Protein AF-A0A954PD06-F1 (afdb_monomer_lite)

Structure (mmCIF, N/CA/C/O backbone):
data_AF-A0A954PD06-F1
#
_entry.id   AF-A0A954PD06-F1
#
loop_
_atom_site.group_PDB
_atom_site.id
_atom_site.type_symbol
_atom_site.label_atom_id
_atom_site.label_alt_id
_atom_site.label_comp_id
_atom_site.label_asym_id
_atom_site.label_entity_id
_atom_site.label_seq_id
_atom_site.pdbx_PDB_ins_code
_atom_site.Cartn_x
_atom_site.Cartn_y
_atom_site.Cartn_z
_atom_site.occupancy
_atom_site.B_iso_or_equiv
_atom_site.auth_seq_id
_atom_site.auth_comp_id
_atom_site.auth_asym_id
_atom_site.auth_atom_id
_atom_site.pdbx_PDB_model_num
ATOM 1 N N . MET A 1 1 ? 77.360 14.379 12.696 1.00 34.56 1 MET A N 1
ATOM 2 C CA . MET A 1 1 ? 78.188 15.141 11.739 1.00 34.56 1 MET A CA 1
ATOM 3 C C . MET A 1 1 ? 77.650 14.857 10.348 1.00 34.56 1 MET A C 1
ATOM 5 O O . MET A 1 1 ? 77.802 13.737 9.885 1.00 34.56 1 MET A O 1
ATOM 9 N N . ASN A 1 2 ? 76.948 15.823 9.749 1.00 40.31 2 ASN A N 1
ATOM 10 C CA . ASN A 1 2 ? 76.749 15.880 8.293 1.00 40.31 2 ASN A CA 1
ATOM 11 C C . ASN A 1 2 ? 78.098 16.279 7.651 1.00 40.31 2 ASN A C 1
ATOM 13 O O . ASN A 1 2 ? 78.901 16.893 8.366 1.00 40.31 2 ASN A O 1
ATOM 17 N N . PRO A 1 3 ? 78.393 15.932 6.385 1.00 47.50 3 PRO A N 1
ATOM 18 C CA . PRO A 1 3 ? 77.703 16.522 5.220 1.00 47.50 3 PRO A CA 1
ATOM 19 C C . PRO A 1 3 ? 77.418 15.486 4.102 1.00 47.50 3 PRO A C 1
ATOM 21 O O . PRO A 1 3 ? 78.057 14.442 4.037 1.00 47.50 3 PRO A O 1
ATOM 24 N N . GLU A 1 4 ? 76.346 15.566 3.311 1.00 34.91 4 GLU A N 1
ATOM 25 C CA . GLU A 1 4 ? 76.016 16.521 2.234 1.00 34.91 4 GLU A CA 1
ATOM 26 C C . GLU A 1 4 ? 77.077 16.689 1.127 1.00 34.91 4 GLU A C 1
ATOM 28 O O . GLU A 1 4 ? 78.247 16.932 1.409 1.00 34.91 4 GLU A O 1
ATOM 33 N N . VAL A 1 5 ? 76.588 16.636 -0.126 1.00 37.53 5 VAL A N 1
ATOM 34 C CA . VAL A 1 5 ? 76.877 17.528 -1.277 1.00 37.53 5 VAL A CA 1
ATOM 35 C C . VAL A 1 5 ? 77.023 16.774 -2.622 1.00 37.53 5 VAL A C 1
ATOM 37 O O . VAL A 1 5 ? 78.031 16.124 -2.873 1.00 37.53 5 VAL A O 1
ATOM 40 N N . ASP A 1 6 ? 75.986 16.968 -3.465 1.00 33.91 6 ASP A N 1
ATOM 41 C CA . ASP A 1 6 ? 75.967 17.265 -4.922 1.00 33.91 6 ASP A CA 1
ATOM 42 C C . ASP A 1 6 ? 76.649 16.353 -5.960 1.00 33.91 6 ASP A C 1
ATOM 44 O O . ASP A 1 6 ? 77.663 15.725 -5.711 1.00 33.91 6 ASP A O 1
ATOM 48 N N . LYS A 1 7 ? 76.288 16.346 -7.252 1.00 30.25 7 LYS A N 1
ATOM 49 C CA . LYS A 1 7 ? 75.135 16.734 -8.104 1.00 30.25 7 LYS A CA 1
ATOM 50 C C . LYS A 1 7 ? 75.568 16.359 -9.536 1.00 30.25 7 LYS A C 1
ATOM 52 O O . LYS A 1 7 ? 76.728 16.534 -9.884 1.00 30.25 7 LYS A O 1
ATOM 57 N N . ASN A 1 8 ? 74.591 16.012 -10.377 1.00 27.80 8 ASN A N 1
ATOM 58 C CA . ASN A 1 8 ? 74.518 16.270 -11.828 1.00 27.80 8 ASN A CA 1
ATOM 59 C C . ASN A 1 8 ? 75.636 15.766 -12.776 1.00 27.80 8 ASN A C 1
ATOM 61 O O . ASN A 1 8 ? 76.723 16.330 -12.816 1.00 27.80 8 ASN A O 1
ATOM 65 N N . LYS A 1 9 ? 75.270 14.929 -13.764 1.00 30.11 9 LYS A N 1
ATOM 66 C CA . LYS A 1 9 ? 74.956 15.361 -15.154 1.00 30.11 9 LYS A CA 1
ATOM 67 C C . LYS A 1 9 ? 74.677 14.169 -16.100 1.00 30.11 9 LYS A C 1
ATOM 69 O O . LYS A 1 9 ? 75.454 13.231 -16.193 1.00 30.11 9 LYS A O 1
ATOM 74 N N . THR A 1 10 ? 73.544 14.293 -16.796 1.00 27.91 10 THR A N 1
ATOM 75 C CA . THR A 1 10 ? 73.167 13.899 -18.178 1.00 27.91 10 THR A CA 1
ATOM 76 C C . THR A 1 10 ? 74.336 13.582 -19.141 1.00 27.91 10 THR A C 1
ATOM 78 O O . THR A 1 10 ? 75.364 14.241 -19.057 1.00 27.91 10 THR A O 1
ATOM 81 N N . LYS A 1 11 ? 74.246 12.680 -20.141 1.00 27.94 11 LYS A N 1
ATOM 82 C CA . LYS A 1 11 ? 73.225 12.536 -21.210 1.00 27.94 11 LYS A CA 1
ATOM 83 C C . LYS A 1 11 ? 73.549 11.316 -22.128 1.00 27.94 11 LYS A C 1
ATOM 85 O O . LYS A 1 11 ? 74.673 10.836 -22.086 1.00 27.94 11 LYS A O 1
ATOM 90 N N . GLU A 1 12 ? 72.602 10.977 -23.023 1.00 27.66 12 GLU A N 1
ATOM 91 C CA . GLU A 1 12 ? 72.698 10.111 -24.239 1.00 27.66 12 GLU A CA 1
ATOM 92 C C . GLU A 1 12 ? 72.756 8.577 -24.031 1.00 27.66 12 GLU A C 1
ATOM 94 O O . GLU A 1 12 ? 73.468 8.092 -23.171 1.00 27.66 12 GLU A O 1
ATOM 99 N N . SER A 1 13 ? 72.081 7.698 -24.784 1.00 25.03 13 SER A N 1
ATOM 100 C CA . SER A 1 13 ? 71.193 7.778 -25.960 1.00 25.03 13 SER A CA 1
ATOM 101 C C . SER A 1 13 ? 70.546 6.389 -26.202 1.00 25.03 13 SER A C 1
ATOM 103 O O . SER A 1 13 ? 71.212 5.380 -25.980 1.00 25.03 13 SER A O 1
ATOM 105 N N . ARG A 1 14 ? 69.279 6.321 -26.664 1.00 26.23 14 ARG A N 1
ATOM 106 C CA . ARG A 1 14 ? 68.735 5.267 -27.568 1.00 26.23 14 ARG A CA 1
ATOM 107 C C . ARG A 1 14 ? 67.257 5.506 -27.940 1.00 26.23 14 ARG A C 1
ATOM 109 O O . ARG A 1 14 ? 66.355 5.312 -27.137 1.00 26.23 14 ARG A O 1
ATOM 116 N N . GLN A 1 15 ? 67.059 5.919 -29.188 1.00 25.33 15 GLN A N 1
ATOM 117 C CA . GLN A 1 15 ? 65.895 5.680 -30.060 1.00 25.33 15 GLN A CA 1
ATOM 118 C C . GLN A 1 15 ? 66.047 4.255 -30.667 1.00 25.33 15 GLN A C 1
ATOM 120 O O . GLN A 1 15 ? 67.180 3.782 -30.719 1.00 25.33 15 GLN A O 1
ATOM 125 N N . VAL A 1 16 ? 65.081 3.473 -31.166 1.00 26.02 16 VAL A N 1
ATOM 126 C CA . VAL A 1 16 ? 63.659 3.566 -31.565 1.00 26.02 16 VAL A CA 1
ATOM 127 C C . VAL A 1 16 ? 63.168 2.110 -31.717 1.00 26.02 16 VAL A C 1
ATOM 129 O O . VAL A 1 16 ? 63.940 1.285 -32.204 1.00 26.02 16 VAL A O 1
ATOM 132 N N . ALA A 1 17 ? 61.907 1.816 -31.381 1.00 24.25 17 ALA A N 1
ATOM 133 C CA . ALA A 1 17 ? 61.036 0.906 -32.143 1.00 24.25 17 ALA A CA 1
ATOM 134 C C . ALA A 1 17 ? 59.586 1.036 -31.634 1.00 24.25 17 ALA A C 1
ATOM 136 O O . ALA A 1 17 ? 59.322 0.798 -30.459 1.00 24.25 17 ALA A O 1
ATOM 137 N N . GLU A 1 18 ? 58.675 1.415 -32.527 1.00 24.98 18 GLU A N 1
ATOM 138 C CA . GLU A 1 18 ? 57.215 1.461 -32.351 1.00 24.98 18 GLU A CA 1
ATOM 139 C C . GLU A 1 18 ? 56.547 0.711 -33.539 1.00 24.98 18 GLU A C 1
ATOM 141 O O . GLU A 1 18 ? 57.269 0.345 -34.474 1.00 24.98 18 GLU A O 1
ATOM 146 N N . PRO A 1 19 ? 55.235 0.391 -33.489 1.00 44.50 19 PRO A N 1
ATOM 147 C CA . PRO A 1 19 ? 54.696 -0.949 -33.756 1.00 44.50 19 PRO A CA 1
ATOM 148 C C . PRO A 1 19 ? 53.719 -1.009 -34.952 1.00 44.50 19 PRO A C 1
ATOM 150 O O . PRO A 1 19 ? 53.441 0.020 -35.550 1.00 44.50 19 PRO A O 1
ATOM 153 N N . ASP A 1 20 ? 53.244 -2.223 -35.290 1.00 25.84 20 ASP A N 1
ATOM 154 C CA . ASP A 1 20 ? 52.004 -2.600 -36.028 1.00 25.84 20 ASP A CA 1
ATOM 155 C C . ASP A 1 20 ? 52.210 -4.021 -36.626 1.00 25.84 20 ASP A C 1
ATOM 157 O O . ASP A 1 20 ? 53.315 -4.332 -37.052 1.00 25.84 20 ASP A O 1
ATOM 161 N N . THR A 1 21 ? 51.286 -4.989 -36.734 1.00 25.86 21 THR A N 1
ATOM 162 C CA . THR A 1 21 ? 49.814 -5.038 -36.717 1.00 25.86 21 THR A CA 1
ATOM 163 C C . THR A 1 21 ? 49.313 -6.504 -36.606 1.00 25.86 21 THR A C 1
ATOM 165 O O . THR A 1 21 ? 49.960 -7.420 -37.105 1.00 25.86 21 THR A O 1
ATOM 168 N N . LEU A 1 22 ? 48.089 -6.648 -36.070 1.00 27.23 22 LEU A N 1
ATOM 169 C CA . LEU A 1 22 ? 46.995 -7.587 -36.419 1.00 27.23 22 LEU A CA 1
ATOM 170 C C . LEU A 1 22 ? 46.892 -9.035 -35.865 1.00 27.23 22 LEU A C 1
ATOM 172 O O . LEU A 1 22 ? 47.700 -9.917 -36.125 1.00 27.23 22 LEU A O 1
ATOM 176 N N . ASP A 1 23 ? 45.695 -9.227 -35.289 1.00 28.39 23 ASP A N 1
ATOM 177 C CA . ASP A 1 23 ? 44.789 -10.388 -35.302 1.00 28.39 23 ASP A CA 1
ATOM 178 C C . ASP A 1 23 ? 44.888 -11.427 -34.172 1.00 28.39 23 ASP A C 1
ATOM 180 O O . ASP A 1 23 ? 45.723 -12.327 -34.177 1.00 28.39 23 ASP A O 1
ATOM 184 N N . ASN A 1 24 ? 43.938 -11.347 -33.230 1.00 27.00 24 ASN A N 1
ATOM 185 C CA . ASN A 1 24 ? 43.267 -12.551 -32.749 1.00 27.00 24 ASN A CA 1
ATOM 186 C C . ASN A 1 24 ? 41.919 -12.231 -32.090 1.00 27.00 24 ASN A C 1
ATOM 188 O O . ASN A 1 24 ? 41.839 -11.587 -31.043 1.00 27.00 24 ASN A O 1
ATOM 192 N N . ARG A 1 25 ? 40.850 -12.744 -32.704 1.00 34.50 25 ARG A N 1
ATOM 193 C CA . ARG A 1 25 ? 39.553 -12.963 -32.062 1.00 34.50 25 ARG A CA 1
ATOM 194 C C . ARG A 1 25 ? 39.717 -14.050 -31.001 1.00 34.50 25 ARG A C 1
ATOM 196 O O . ARG A 1 25 ? 39.950 -15.204 -31.347 1.00 34.50 25 ARG A O 1
ATOM 203 N N . GLN A 1 26 ? 39.533 -13.703 -29.733 1.00 28.09 26 GLN A N 1
ATOM 204 C CA . GLN A 1 26 ? 39.215 -14.673 -28.691 1.00 28.09 26 GLN A CA 1
ATOM 205 C C . GLN A 1 26 ? 38.016 -14.178 -27.889 1.00 28.09 26 GLN A C 1
ATOM 207 O O . GLN A 1 26 ? 38.024 -13.089 -27.321 1.00 28.09 26 GLN A O 1
ATOM 212 N N . GLU A 1 27 ? 36.976 -15.008 -27.909 1.00 36.91 27 GLU A N 1
ATOM 213 C CA . GLU A 1 27 ? 35.839 -14.991 -27.001 1.00 36.91 27 GLU A CA 1
ATOM 214 C C . GLU A 1 27 ? 36.354 -15.020 -25.558 1.00 36.91 27 GLU A C 1
ATOM 216 O O . GLU A 1 27 ? 36.882 -16.029 -25.093 1.00 36.91 27 GLU A O 1
ATOM 221 N N . SER A 1 28 ? 36.212 -13.908 -24.842 1.00 26.81 28 SER A N 1
ATOM 222 C CA . SER A 1 28 ? 36.427 -13.857 -23.400 1.00 26.81 28 SER A CA 1
ATOM 223 C C . SER A 1 28 ? 35.083 -14.010 -22.694 1.00 26.81 28 SER A C 1
ATOM 225 O O . SER A 1 28 ? 34.321 -13.057 -22.529 1.00 26.81 28 SER A O 1
ATOM 227 N N . THR A 1 29 ? 34.793 -15.244 -22.292 1.00 33.81 29 THR A N 1
ATOM 228 C CA . THR A 1 29 ? 33.849 -15.573 -21.225 1.00 33.81 29 THR A CA 1
ATOM 229 C C . THR A 1 29 ? 34.361 -14.988 -19.907 1.00 33.81 29 THR A C 1
ATOM 231 O O . THR A 1 29 ? 35.322 -15.512 -19.343 1.00 33.81 29 THR A O 1
ATOM 234 N N . GLU A 1 30 ? 33.721 -13.935 -19.402 1.00 28.50 30 GLU A N 1
ATOM 235 C CA . GLU A 1 30 ? 33.883 -13.495 -18.012 1.00 28.50 30 GLU A CA 1
ATOM 236 C C . GLU A 1 30 ? 32.649 -13.887 -17.176 1.00 28.50 30 GLU A C 1
ATOM 238 O O . GLU A 1 30 ? 31.515 -13.724 -17.641 1.00 28.50 30 GLU A O 1
ATOM 243 N N . PRO A 1 31 ? 32.827 -14.417 -15.950 1.00 30.23 31 PRO A N 1
ATOM 244 C CA . PRO A 1 31 ? 31.726 -14.725 -15.049 1.00 30.23 31 PRO A CA 1
ATOM 245 C C . PRO A 1 31 ? 31.202 -13.429 -14.416 1.00 30.23 31 PRO A C 1
ATOM 247 O O . PRO A 1 31 ? 31.905 -12.739 -13.680 1.00 30.23 31 PRO A O 1
ATOM 250 N N . ASN A 1 32 ? 29.948 -13.104 -14.721 1.00 30.30 32 ASN A N 1
ATOM 251 C CA . ASN A 1 32 ? 29.274 -11.881 -14.297 1.00 30.30 32 ASN A CA 1
ATOM 252 C C . ASN A 1 32 ? 28.996 -11.890 -12.778 1.00 30.30 32 ASN A C 1
ATOM 254 O O . ASN A 1 32 ? 28.356 -12.808 -12.259 1.00 30.30 32 ASN A O 1
ATOM 258 N N . SER A 1 33 ? 29.473 -10.869 -12.067 1.00 29.25 33 SER A N 1
ATOM 259 C CA . SER A 1 33 ? 29.416 -10.729 -10.611 1.00 29.25 33 SER A CA 1
ATOM 260 C C . SER A 1 33 ? 28.344 -9.720 -10.158 1.00 29.25 33 SER A C 1
ATOM 262 O O . SER A 1 33 ? 28.276 -8.605 -10.658 1.00 29.25 33 SER A O 1
ATOM 264 N N . GLY A 1 34 ? 27.537 -10.121 -9.161 1.00 30.44 34 GLY A N 1
ATOM 265 C CA . GLY A 1 34 ? 26.908 -9.248 -8.153 1.00 30.44 34 GLY A CA 1
ATOM 266 C C . GLY A 1 34 ? 25.605 -8.516 -8.519 1.00 30.44 34 GLY A C 1
ATOM 267 O O . GLY A 1 34 ? 25.637 -7.489 -9.179 1.00 30.44 34 GLY A O 1
ATOM 268 N N . ASN A 1 35 ? 24.474 -8.979 -7.960 1.00 33.16 35 ASN A N 1
ATOM 269 C CA . ASN A 1 35 ? 23.100 -8.444 -8.074 1.00 33.16 35 ASN A CA 1
ATOM 270 C C . ASN A 1 35 ? 22.470 -8.511 -9.476 1.00 33.16 35 ASN A C 1
ATOM 272 O O . ASN A 1 35 ? 22.444 -7.537 -10.227 1.00 33.16 35 ASN A O 1
ATOM 276 N N . GLN A 1 36 ? 21.877 -9.663 -9.807 1.00 49.97 36 GLN A N 1
ATOM 277 C CA . GLN A 1 36 ? 21.123 -9.833 -11.049 1.00 49.97 36 GLN A CA 1
ATOM 278 C C . GLN A 1 36 ? 19.874 -8.939 -11.058 1.00 49.97 36 GLN A C 1
ATOM 280 O O . GLN A 1 36 ? 18.845 -9.238 -10.453 1.00 49.97 36 GLN A O 1
ATOM 285 N N . GLN A 1 37 ? 19.975 -7.820 -11.774 1.00 55.59 37 GLN A N 1
ATOM 286 C CA . GLN A 1 37 ? 18.816 -7.069 -12.234 1.00 55.59 37 GLN A CA 1
ATOM 287 C C . GLN A 1 37 ? 17.948 -7.960 -13.143 1.00 55.59 37 GLN A C 1
ATOM 289 O O . GLN A 1 37 ? 18.484 -8.859 -13.798 1.00 55.59 37 GLN A O 1
ATOM 294 N N . PRO A 1 38 ? 16.621 -7.729 -13.210 1.00 66.50 38 PRO A N 1
ATOM 295 C CA . PRO A 1 38 ? 15.764 -8.437 -14.155 1.00 66.50 38 PRO A CA 1
ATOM 296 C C . PRO A 1 38 ? 16.336 -8.343 -15.575 1.00 66.50 38 PRO A C 1
ATOM 298 O O . PRO A 1 38 ? 16.935 -7.325 -15.936 1.00 66.50 38 PRO A O 1
ATOM 301 N N . TYR A 1 39 ? 16.161 -9.403 -16.375 1.00 76.38 39 TYR A N 1
ATOM 302 C CA . TYR A 1 39 ? 16.695 -9.458 -17.737 1.00 76.38 39 TYR A CA 1
ATOM 303 C C . TYR A 1 39 ? 16.321 -8.190 -18.509 1.00 76.38 39 TYR A C 1
ATOM 305 O O . TYR A 1 39 ? 15.182 -7.720 -18.451 1.00 76.38 39 TYR A O 1
ATOM 313 N N . ARG A 1 40 ? 17.270 -7.640 -19.269 1.00 80.50 40 ARG A N 1
ATOM 314 C CA . ARG A 1 40 ? 16.988 -6.513 -20.159 1.00 80.50 40 ARG A CA 1
ATOM 315 C C . ARG A 1 40 ? 16.097 -7.002 -21.299 1.00 80.50 40 ARG A C 1
ATOM 317 O O . ARG A 1 40 ? 16.542 -7.790 -22.123 1.00 80.50 40 ARG A O 1
ATOM 324 N N . LEU A 1 41 ? 14.853 -6.532 -21.328 1.00 87.31 41 LEU A N 1
ATOM 325 C CA . LEU A 1 41 ? 13.844 -6.987 -22.285 1.00 87.31 41 LEU A CA 1
ATOM 326 C C . LEU A 1 41 ? 13.890 -6.193 -23.611 1.00 87.31 41 LEU A C 1
ATOM 328 O O . LEU A 1 41 ? 14.166 -4.989 -23.576 1.00 87.31 41 LEU A O 1
ATOM 332 N N . PRO A 1 42 ? 13.568 -6.823 -24.760 1.00 86.38 42 PRO A N 1
ATOM 333 C CA . PRO A 1 42 ? 13.269 -8.249 -24.902 1.00 86.38 42 PRO A CA 1
ATOM 334 C C . PRO A 1 42 ? 14.516 -9.129 -24.699 1.00 86.38 42 PRO A C 1
ATOM 336 O O . PRO A 1 42 ? 15.621 -8.719 -25.044 1.00 86.38 42 PRO A O 1
ATOM 339 N N . PHE A 1 43 ? 14.331 -10.324 -24.133 1.00 90.06 43 PHE A N 1
ATOM 340 C CA . PHE A 1 43 ? 15.409 -11.273 -23.829 1.00 90.06 43 PHE A CA 1
ATOM 341 C C . PHE A 1 43 ? 15.048 -12.680 -24.314 1.00 90.06 43 PHE A C 1
ATOM 343 O O . PHE A 1 43 ? 13.938 -13.146 -24.070 1.00 90.06 43 PHE A O 1
ATOM 350 N N . GLU A 1 44 ? 15.978 -13.362 -24.981 1.00 91.12 44 GLU A N 1
ATOM 351 C CA . GLU A 1 44 ? 15.785 -14.737 -25.457 1.00 91.12 44 GLU A CA 1
ATOM 352 C C . GLU A 1 44 ? 16.311 -15.729 -24.406 1.00 91.12 44 GLU A C 1
ATOM 354 O O . GLU A 1 44 ? 17.514 -15.965 -24.286 1.00 91.12 44 GLU A O 1
ATOM 359 N N . LEU A 1 45 ? 15.395 -16.315 -23.634 1.00 89.50 45 LEU A N 1
ATOM 360 C CA . LEU A 1 45 ? 15.669 -17.383 -22.675 1.00 89.50 45 LEU A CA 1
ATOM 361 C C . LEU A 1 45 ? 15.474 -18.734 -23.376 1.00 89.50 45 LEU A C 1
ATOM 363 O O . LEU A 1 45 ? 14.406 -19.353 -23.322 1.00 89.50 45 LEU A O 1
ATOM 367 N N . GLY A 1 46 ? 16.494 -19.172 -24.113 1.00 88.12 46 GLY A N 1
ATOM 368 C CA . GLY A 1 46 ? 16.405 -20.370 -24.948 1.00 88.12 46 GLY A CA 1
ATOM 369 C C . GLY A 1 46 ? 15.340 -20.222 -26.042 1.00 88.12 46 GLY A C 1
ATOM 370 O O . GLY A 1 46 ? 15.530 -19.465 -26.986 1.00 88.12 46 GLY A O 1
ATOM 371 N N . ARG A 1 47 ? 14.225 -20.964 -25.940 1.00 90.81 47 ARG A N 1
ATOM 372 C CA . ARG A 1 47 ? 13.090 -20.871 -26.889 1.00 90.81 47 ARG A CA 1
ATOM 373 C C . ARG A 1 47 ? 12.062 -19.797 -26.528 1.00 90.81 47 ARG A C 1
ATOM 375 O O . ARG A 1 47 ? 11.097 -19.614 -27.273 1.00 90.81 47 ARG A O 1
ATOM 382 N N . TYR A 1 48 ? 12.213 -19.159 -25.375 1.00 95.94 48 TYR A N 1
ATOM 383 C CA . TYR A 1 48 ? 11.226 -18.237 -24.846 1.00 95.94 48 TYR A CA 1
ATOM 384 C C . TYR A 1 48 ? 11.690 -16.799 -25.013 1.00 95.94 48 TYR A C 1
ATOM 386 O O . TYR A 1 48 ? 12.698 -16.396 -24.435 1.00 95.94 48 TYR A O 1
ATOM 394 N N . ARG A 1 49 ? 10.908 -16.006 -25.742 1.00 95.12 49 ARG A N 1
ATOM 395 C CA . ARG A 1 49 ? 11.165 -14.577 -25.896 1.00 95.12 49 ARG A CA 1
ATOM 396 C C . ARG A 1 49 ? 10.447 -13.811 -24.797 1.00 95.12 49 ARG A C 1
ATOM 398 O O . ARG A 1 49 ? 9.238 -13.606 -24.879 1.00 95.12 49 ARG A O 1
ATOM 405 N N . LEU A 1 50 ? 11.175 -13.380 -23.776 1.00 94.94 50 LEU A N 1
ATOM 406 C CA . LEU A 1 50 ? 10.658 -12.544 -22.693 1.00 94.94 50 LEU A CA 1
ATOM 407 C C . LEU A 1 50 ? 10.478 -11.117 -23.212 1.00 94.94 50 LEU A C 1
ATOM 409 O O . LEU A 1 50 ? 11.411 -10.543 -23.769 1.00 94.94 50 LEU A O 1
ATOM 413 N N . THR A 1 51 ? 9.306 -10.516 -23.005 1.00 91.62 51 THR A N 1
ATOM 414 C CA . THR A 1 51 ? 9.004 -9.168 -23.531 1.00 91.62 51 THR A CA 1
ATOM 415 C C . THR A 1 51 ? 8.470 -8.194 -22.487 1.00 91.62 51 THR A C 1
ATOM 417 O O . THR A 1 51 ? 8.598 -6.985 -22.673 1.00 91.62 51 THR A O 1
ATOM 420 N N . LYS A 1 52 ? 7.928 -8.677 -21.361 1.00 91.31 52 LYS A N 1
ATOM 421 C CA . LYS A 1 52 ? 7.443 -7.818 -20.270 1.00 91.31 52 LYS A CA 1
ATOM 422 C C . LYS A 1 52 ? 7.651 -8.470 -18.903 1.00 91.31 52 LYS A C 1
ATOM 424 O O . LYS A 1 52 ? 7.452 -9.667 -18.763 1.00 91.31 52 LYS A O 1
ATOM 429 N N . VAL A 1 53 ? 7.999 -7.691 -17.879 1.00 90.25 53 VAL A N 1
ATOM 430 C CA . VAL A 1 53 ? 7.933 -8.153 -16.479 1.00 90.25 53 VAL A CA 1
ATOM 431 C C . VAL A 1 53 ? 6.474 -8.089 -16.017 1.00 90.25 53 VAL A C 1
ATOM 433 O O . VAL A 1 53 ? 5.842 -7.037 -16.117 1.00 90.25 53 VAL A O 1
ATOM 436 N N . LEU A 1 54 ? 5.932 -9.210 -15.543 1.00 84.94 54 LEU A N 1
ATOM 437 C CA . LEU A 1 54 ? 4.584 -9.313 -14.972 1.00 84.94 54 LEU A CA 1
ATOM 438 C C . LEU A 1 54 ? 4.575 -9.028 -13.466 1.00 84.94 54 LEU A C 1
ATOM 440 O O . LEU A 1 54 ? 3.614 -8.452 -12.966 1.00 84.94 54 LEU A O 1
ATOM 444 N N . GLY A 1 55 ? 5.646 -9.387 -12.758 1.00 79.38 55 GLY A N 1
ATOM 445 C CA . GLY A 1 55 ? 5.805 -9.119 -11.331 1.00 79.38 55 GLY A CA 1
ATOM 446 C C . GLY A 1 55 ? 7.227 -9.401 -10.854 1.00 79.38 55 GLY A C 1
ATOM 447 O O . GLY A 1 55 ? 7.933 -10.213 -11.447 1.00 79.38 55 GLY A O 1
ATOM 448 N N . GLN A 1 56 ? 7.653 -8.722 -9.792 1.00 76.19 56 GLN A N 1
ATOM 449 C CA . GLN A 1 56 ? 8.968 -8.894 -9.176 1.00 76.19 56 GLN A CA 1
ATOM 450 C C . GLN A 1 56 ? 8.827 -8.805 -7.653 1.00 76.19 56 GLN A C 1
ATOM 452 O O . GLN A 1 56 ? 8.173 -7.892 -7.152 1.00 76.19 56 GLN A O 1
ATOM 457 N N . GLY A 1 57 ? 9.427 -9.742 -6.918 1.00 66.12 57 GLY A N 1
ATOM 458 C CA . GLY A 1 57 ? 9.392 -9.767 -5.454 1.00 66.12 57 GLY A CA 1
ATOM 459 C C . GLY A 1 57 ? 10.403 -10.744 -4.854 1.00 66.12 57 GLY A C 1
ATOM 460 O O . GLY A 1 57 ? 11.239 -11.294 -5.566 1.00 66.12 57 GLY A O 1
ATOM 461 N N . GLY A 1 58 ? 10.308 -10.991 -3.542 1.00 59.91 58 GLY A N 1
ATOM 462 C CA . GLY A 1 58 ? 11.267 -11.831 -2.803 1.00 59.91 58 GLY A CA 1
ATOM 463 C C . GLY A 1 58 ? 11.350 -13.297 -3.257 1.00 59.91 58 GLY A C 1
ATOM 464 O O . GLY A 1 58 ? 12.324 -13.973 -2.961 1.00 59.91 58 GLY A O 1
ATOM 465 N N . MET A 1 59 ? 10.360 -13.787 -4.011 1.00 65.94 59 MET A N 1
ATOM 466 C CA . MET A 1 59 ? 10.343 -15.146 -4.577 1.00 65.94 59 MET A CA 1
ATOM 467 C C . MET A 1 59 ? 10.865 -15.216 -6.021 1.00 65.94 59 MET A C 1
ATOM 469 O O . MET A 1 59 ? 10.870 -16.293 -6.615 1.00 65.94 59 MET A O 1
ATOM 473 N N . GLY A 1 60 ? 11.283 -14.087 -6.605 1.00 76.69 60 GLY A N 1
ATOM 474 C CA . GLY A 1 60 ? 11.771 -14.023 -7.979 1.00 76.69 60 GLY A CA 1
ATOM 475 C C . GLY A 1 60 ? 11.054 -13.013 -8.869 1.00 76.69 60 GLY A C 1
ATOM 476 O O . GLY A 1 60 ? 10.279 -12.165 -8.420 1.00 76.69 60 GLY A O 1
ATOM 477 N N . THR A 1 61 ? 11.337 -13.116 -10.165 1.00 85.69 61 THR A N 1
ATOM 478 C CA . THR A 1 61 ? 10.732 -12.298 -11.221 1.00 85.69 61 THR A CA 1
ATOM 479 C C . THR A 1 61 ? 9.892 -13.178 -12.136 1.00 85.69 61 THR A C 1
ATOM 481 O O . THR A 1 61 ? 10.340 -14.243 -12.555 1.00 85.69 61 THR A O 1
ATOM 484 N N . VAL A 1 62 ? 8.684 -12.722 -12.461 1.00 89.88 62 VAL A N 1
ATOM 485 C CA . VAL A 1 62 ? 7.785 -13.358 -13.425 1.00 89.88 62 VAL A CA 1
ATOM 486 C C . VAL A 1 62 ? 7.753 -12.514 -14.691 1.00 89.88 62 VAL A C 1
ATOM 488 O O . VAL A 1 62 ? 7.475 -11.315 -14.641 1.00 89.88 62 VAL A O 1
ATOM 491 N N . TYR A 1 63 ? 8.003 -13.138 -15.834 1.00 93.75 63 TYR A N 1
ATOM 492 C CA . TYR A 1 63 ? 8.015 -12.506 -17.146 1.00 93.75 63 TYR A CA 1
ATOM 493 C C . TYR A 1 63 ? 6.863 -13.020 -18.001 1.00 93.75 63 TYR A C 1
ATOM 495 O O . TYR A 1 63 ? 6.550 -14.204 -17.985 1.00 93.75 63 TYR A O 1
ATOM 503 N N . TYR A 1 64 ? 6.267 -12.140 -18.791 1.00 95.44 64 TYR A N 1
ATOM 504 C CA . TYR A 1 64 ? 5.495 -12.513 -19.964 1.00 95.44 64 TYR A CA 1
ATOM 505 C C . TYR A 1 64 ? 6.477 -12.871 -21.074 1.00 95.44 64 TYR A C 1
ATOM 507 O O . TYR A 1 64 ? 7.399 -12.096 -21.371 1.00 95.44 64 TYR A O 1
ATOM 515 N N . ALA A 1 65 ? 6.257 -14.021 -21.696 1.00 96.12 65 ALA A N 1
ATOM 516 C CA . ALA A 1 65 ? 7.067 -14.498 -22.795 1.00 96.12 65 ALA A CA 1
ATOM 517 C C . ALA A 1 65 ? 6.223 -15.156 -23.889 1.00 96.12 65 ALA A C 1
ATOM 519 O O . ALA A 1 65 ? 5.098 -15.606 -23.669 1.00 96.12 65 ALA A O 1
ATOM 520 N N . GLU A 1 66 ? 6.799 -15.227 -25.080 1.00 96.44 66 GLU A N 1
ATOM 521 C CA . GLU A 1 66 ? 6.292 -16.019 -26.193 1.00 96.44 66 GLU A CA 1
ATOM 522 C C . GLU A 1 66 ? 7.118 -17.307 -26.305 1.00 96.44 66 GLU A C 1
ATOM 524 O O . GLU A 1 66 ? 8.347 -17.258 -26.396 1.00 96.44 66 GLU A O 1
ATOM 529 N N . ASP A 1 67 ? 6.460 -18.467 -26.307 1.00 96.19 67 ASP A N 1
ATOM 530 C CA . ASP A 1 67 ? 7.089 -19.719 -26.734 1.00 96.19 67 ASP A CA 1
ATOM 531 C C . ASP A 1 67 ? 7.230 -19.690 -28.258 1.00 96.19 67 ASP A C 1
ATOM 533 O O . ASP A 1 67 ? 6.270 -19.951 -28.983 1.00 96.19 67 ASP A O 1
ATOM 537 N N . THR A 1 68 ? 8.429 -19.368 -28.746 1.00 93.12 68 THR A N 1
ATOM 538 C CA . THR A 1 68 ? 8.691 -19.142 -30.179 1.00 93.12 68 THR A CA 1
ATOM 539 C C . THR A 1 68 ? 8.521 -20.395 -31.041 1.00 93.12 68 THR A C 1
ATOM 541 O O . THR A 1 68 ? 8.412 -20.287 -32.261 1.00 93.12 68 THR A O 1
ATOM 544 N N . ARG A 1 69 ? 8.478 -21.594 -30.437 1.00 92.31 69 ARG A N 1
ATOM 545 C CA . ARG A 1 69 ? 8.251 -22.851 -31.167 1.00 92.31 69 ARG A CA 1
ATOM 546 C C . ARG A 1 69 ? 6.773 -23.180 -31.313 1.00 92.31 69 ARG A C 1
ATOM 548 O O . ARG A 1 69 ? 6.376 -23.717 -32.342 1.00 92.31 69 ARG A O 1
ATOM 555 N N . LEU A 1 70 ? 5.981 -22.912 -30.276 1.00 92.44 70 LEU A N 1
ATOM 556 C CA . LEU A 1 70 ? 4.547 -23.224 -30.250 1.00 92.44 70 LEU A CA 1
ATOM 557 C C . LEU A 1 70 ? 3.655 -22.019 -30.584 1.00 92.44 70 LEU A C 1
ATOM 559 O O . LEU A 1 70 ? 2.458 -22.203 -30.783 1.00 92.44 70 LEU A O 1
ATOM 563 N N . GLY A 1 71 ? 4.209 -20.805 -30.630 1.00 90.50 71 GLY A N 1
ATOM 564 C CA . GLY A 1 71 ? 3.478 -19.571 -30.927 1.00 90.50 71 GLY A CA 1
ATOM 565 C C . GLY A 1 71 ? 2.437 -19.205 -29.865 1.00 90.50 71 GLY A C 1
ATOM 566 O O . GLY A 1 71 ? 1.376 -18.682 -30.199 1.00 90.50 71 GLY A O 1
ATOM 567 N N . ARG A 1 72 ? 2.692 -19.523 -28.586 1.00 93.69 72 ARG A N 1
ATOM 568 C CA . ARG A 1 72 ? 1.755 -19.271 -27.474 1.00 93.69 72 ARG A CA 1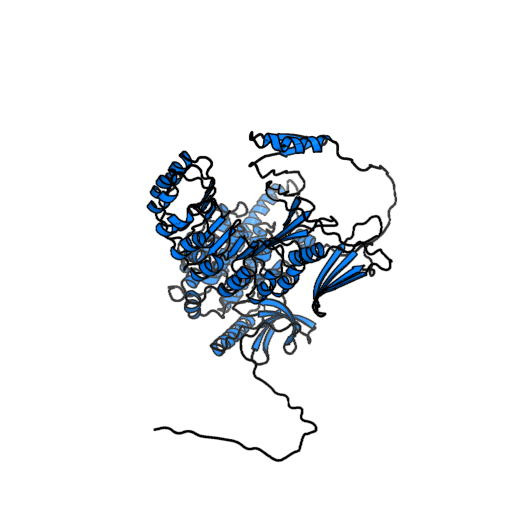
ATOM 569 C C . ARG A 1 72 ? 2.352 -18.358 -26.407 1.00 93.69 72 ARG A C 1
ATOM 571 O O . ARG A 1 72 ? 3.546 -18.428 -26.121 1.00 93.69 72 ARG A O 1
ATOM 578 N N . ALA A 1 73 ? 1.496 -17.558 -25.776 1.00 94.62 73 ALA A N 1
ATOM 579 C CA . ALA A 1 73 ? 1.862 -16.741 -24.624 1.00 94.62 73 ALA A CA 1
ATOM 580 C C . ALA A 1 73 ? 2.030 -17.604 -23.363 1.00 94.62 73 ALA A C 1
ATOM 582 O O . ALA A 1 73 ? 1.192 -18.459 -23.056 1.00 94.62 73 ALA A O 1
ATOM 583 N N . VAL A 1 74 ? 3.102 -17.353 -22.618 1.00 96.38 74 VAL A N 1
ATOM 584 C CA . VAL A 1 74 ? 3.438 -18.034 -21.365 1.00 96.38 74 VAL A CA 1
ATOM 585 C C . VAL A 1 74 ? 3.913 -17.026 -20.321 1.00 96.38 74 VAL A C 1
ATOM 587 O O . VAL A 1 74 ? 4.357 -15.925 -20.651 1.00 96.38 74 VAL A O 1
ATOM 590 N N . ALA A 1 75 ? 3.817 -17.402 -19.051 1.00 95.44 75 ALA A N 1
ATOM 591 C CA . ALA A 1 75 ? 4.482 -16.709 -17.961 1.00 95.44 75 ALA A CA 1
ATOM 592 C C . ALA A 1 75 ? 5.677 -17.547 -17.484 1.00 95.44 75 ALA A C 1
ATOM 594 O O . ALA A 1 75 ? 5.569 -18.766 -17.363 1.00 95.44 75 ALA A O 1
ATOM 595 N N . ILE A 1 76 ? 6.818 -16.906 -17.238 1.00 93.56 76 ILE A N 1
ATOM 596 C CA . ILE A 1 76 ? 8.064 -17.565 -16.829 1.00 93.56 76 ILE A CA 1
ATOM 597 C C . ILE A 1 76 ? 8.513 -16.991 -15.500 1.00 93.56 76 ILE A C 1
ATOM 599 O O . ILE A 1 76 ? 8.768 -15.791 -15.415 1.00 93.56 76 ILE A O 1
ATOM 603 N N . LYS A 1 77 ? 8.619 -17.837 -14.476 1.00 91.12 77 LYS A N 1
ATOM 604 C CA . LYS A 1 77 ? 9.130 -17.455 -13.158 1.00 91.12 77 LYS A CA 1
ATOM 605 C C . LYS A 1 77 ? 10.599 -17.846 -13.053 1.00 91.12 77 LYS A C 1
ATOM 607 O O . LYS A 1 77 ? 10.949 -18.991 -13.328 1.00 91.12 77 LYS A O 1
ATOM 612 N N . CYS A 1 78 ? 11.427 -16.906 -12.618 1.00 88.44 78 CYS A N 1
ATOM 613 C CA . CYS A 1 78 ? 12.842 -17.103 -12.309 1.00 88.44 78 CYS A CA 1
ATOM 614 C C . CYS A 1 78 ? 13.069 -16.700 -10.838 1.00 88.44 78 CYS A C 1
ATOM 616 O O . CYS A 1 78 ? 12.739 -15.558 -10.498 1.00 88.44 78 CYS A O 1
ATOM 618 N N . PRO A 1 79 ? 13.604 -17.566 -9.958 1.00 82.94 79 PRO A N 1
ATOM 619 C CA . PRO A 1 79 ? 13.872 -17.218 -8.566 1.00 82.94 79 PRO A CA 1
ATOM 620 C C . PRO A 1 79 ? 15.022 -16.211 -8.463 1.00 82.94 79 PRO A C 1
ATOM 622 O O . PRO A 1 79 ? 15.905 -16.176 -9.320 1.00 82.94 79 PRO A O 1
ATOM 625 N N . MET A 1 80 ? 15.042 -15.417 -7.390 1.00 70.88 80 MET A N 1
ATOM 626 C CA . MET A 1 80 ? 16.247 -14.668 -7.025 1.00 70.88 80 MET A CA 1
ATOM 627 C C . MET A 1 80 ? 17.266 -15.637 -6.424 1.00 70.88 80 MET A C 1
ATOM 629 O O . MET A 1 80 ? 16.982 -16.273 -5.411 1.00 70.88 80 MET A O 1
ATOM 633 N N . ILE A 1 81 ? 18.443 -15.752 -7.038 1.00 65.56 81 ILE A N 1
ATOM 634 C CA . ILE A 1 81 ? 19.547 -16.549 -6.499 1.00 65.56 81 ILE A CA 1
ATOM 635 C C . ILE A 1 81 ? 20.484 -15.611 -5.739 1.00 65.56 81 ILE A C 1
ATOM 637 O O . ILE A 1 81 ? 21.171 -14.784 -6.339 1.00 65.56 81 ILE A O 1
ATOM 641 N N . ASP A 1 82 ? 20.523 -15.742 -4.417 1.00 56.44 82 ASP A N 1
ATOM 642 C CA . ASP A 1 82 ? 21.563 -15.126 -3.594 1.00 56.44 82 ASP A CA 1
ATOM 643 C C . ASP A 1 82 ? 22.819 -16.015 -3.614 1.00 56.44 82 ASP A C 1
ATOM 645 O O . ASP A 1 82 ? 22.755 -17.220 -3.362 1.00 56.44 82 ASP A O 1
ATOM 649 N N . GLN A 1 83 ? 23.975 -15.427 -3.936 1.00 51.59 83 GLN A N 1
ATOM 650 C CA . GLN A 1 83 ? 25.244 -16.144 -4.106 1.00 51.59 83 GLN A CA 1
ATOM 651 C C . GLN A 1 83 ? 25.733 -16.805 -2.806 1.00 51.59 83 GLN A C 1
ATOM 653 O O . GLN A 1 83 ? 26.450 -17.804 -2.873 1.00 51.59 83 GLN A O 1
ATOM 658 N N . ASN A 1 84 ? 25.297 -16.320 -1.637 1.00 48.16 84 ASN A N 1
ATOM 659 C CA . ASN A 1 84 ? 25.631 -16.919 -0.342 1.00 48.16 84 ASN A CA 1
ATOM 660 C C . ASN A 1 84 ? 24.717 -18.103 0.041 1.00 48.16 84 ASN A C 1
ATOM 662 O O . ASN A 1 84 ? 25.091 -18.911 0.889 1.00 48.16 84 ASN A O 1
ATOM 666 N N . THR A 1 85 ? 23.547 -18.249 -0.599 1.00 51.94 85 THR A N 1
ATOM 667 C CA . THR A 1 85 ? 22.509 -19.254 -0.273 1.00 51.94 85 THR A CA 1
ATOM 668 C C . THR A 1 85 ? 22.012 -20.047 -1.497 1.00 51.94 85 THR A C 1
ATOM 670 O O . THR A 1 85 ? 20.990 -20.731 -1.440 1.00 51.94 85 THR A O 1
ATOM 673 N N . ALA A 1 86 ? 22.756 -20.007 -2.610 1.00 53.22 86 ALA A N 1
ATOM 674 C CA . ALA A 1 86 ? 22.304 -20.437 -3.938 1.00 53.22 86 ALA A CA 1
ATOM 675 C C . ALA A 1 86 ? 21.801 -21.894 -4.026 1.00 53.22 86 ALA A C 1
ATOM 677 O O . ALA A 1 86 ? 20.775 -22.159 -4.652 1.00 53.22 86 ALA A O 1
ATOM 678 N N . LYS A 1 87 ? 22.480 -22.849 -3.371 1.00 51.00 87 LYS A N 1
ATOM 679 C CA . LYS A 1 87 ? 22.150 -24.288 -3.470 1.00 51.00 87 LYS A CA 1
ATOM 680 C C . LYS A 1 87 ? 20.811 -24.669 -2.800 1.00 51.00 87 LYS A C 1
ATOM 682 O O . LYS A 1 87 ? 20.044 -25.415 -3.407 1.00 51.00 87 LYS A O 1
ATOM 687 N N . PRO A 1 88 ? 20.492 -24.191 -1.580 1.00 54.50 88 PRO A N 1
ATOM 688 C CA . PRO A 1 88 ? 19.163 -24.363 -0.983 1.00 54.50 88 PRO A CA 1
ATOM 689 C C . PRO A 1 88 ? 18.004 -23.788 -1.814 1.00 54.50 88 PRO A C 1
ATOM 691 O O . PRO A 1 88 ? 16.934 -24.396 -1.863 1.00 54.50 88 PRO A O 1
ATOM 694 N N . THR A 1 89 ? 18.203 -22.641 -2.469 1.00 64.62 89 THR A N 1
ATOM 695 C CA . THR A 1 89 ? 17.142 -21.912 -3.189 1.00 64.62 89 THR A CA 1
ATOM 696 C C . THR A 1 89 ? 16.738 -22.596 -4.498 1.00 64.62 89 THR A C 1
ATOM 698 O O . THR A 1 89 ? 15.547 -22.727 -4.776 1.00 64.62 89 THR A O 1
ATOM 701 N N . GLU A 1 90 ? 17.700 -23.118 -5.261 1.00 70.06 90 GLU A N 1
ATOM 702 C CA . GLU A 1 90 ? 17.441 -23.869 -6.499 1.00 70.06 90 GLU A CA 1
ATOM 703 C C . GLU A 1 90 ? 16.665 -25.171 -6.235 1.00 70.06 90 GLU A C 1
ATOM 705 O O . GLU A 1 90 ? 15.630 -25.425 -6.853 1.00 70.06 90 GLU A O 1
ATOM 710 N N . ALA A 1 91 ? 17.099 -25.965 -5.250 1.00 72.88 91 ALA A N 1
ATOM 711 C CA . ALA A 1 91 ? 16.439 -27.225 -4.906 1.00 72.88 91 ALA A CA 1
ATOM 712 C C . ALA A 1 91 ? 14.999 -27.022 -4.395 1.00 72.88 91 ALA A C 1
ATOM 714 O O . ALA A 1 91 ? 14.130 -27.866 -4.626 1.00 72.88 91 ALA A O 1
ATOM 715 N N . ARG A 1 92 ? 14.725 -25.910 -3.697 1.00 73.31 92 ARG A N 1
ATOM 716 C CA . ARG A 1 92 ? 13.365 -25.524 -3.278 1.00 73.31 92 ARG A CA 1
ATOM 717 C C . ARG A 1 92 ? 12.497 -25.147 -4.475 1.00 73.31 92 ARG A C 1
ATOM 719 O O . ARG A 1 92 ? 11.369 -25.624 -4.576 1.00 73.31 92 ARG A O 1
ATOM 726 N N . PHE A 1 93 ? 13.041 -24.349 -5.390 1.00 81.00 93 PHE A N 1
ATOM 727 C CA . PHE A 1 93 ? 12.340 -23.906 -6.591 1.00 81.00 93 PHE A CA 1
ATOM 728 C C . PHE A 1 93 ? 11.967 -25.078 -7.515 1.00 81.00 93 PHE A C 1
ATOM 730 O O . PHE A 1 93 ? 10.838 -25.161 -7.997 1.00 81.00 93 PHE A O 1
ATOM 737 N N . GLU A 1 94 ? 12.869 -26.048 -7.688 1.00 83.31 94 GLU A N 1
ATOM 738 C CA . GLU A 1 94 ? 12.582 -27.273 -8.440 1.00 83.31 94 GLU A CA 1
ATOM 739 C C . GLU A 1 94 ? 11.497 -28.131 -7.766 1.00 83.31 94 GLU A C 1
ATOM 741 O O . GLU A 1 94 ? 10.599 -28.652 -8.434 1.00 83.31 94 GLU A O 1
ATOM 746 N N . ARG A 1 95 ? 11.550 -28.279 -6.435 1.00 80.56 95 ARG A N 1
ATOM 747 C CA . ARG A 1 95 ? 10.528 -29.019 -5.674 1.00 80.56 95 ARG A CA 1
ATOM 748 C C . ARG A 1 95 ? 9.146 -28.390 -5.813 1.00 80.56 95 ARG A C 1
ATOM 750 O O . ARG A 1 95 ? 8.183 -29.133 -5.991 1.00 80.56 95 ARG A O 1
ATOM 757 N N . GLU A 1 96 ? 9.050 -27.061 -5.765 1.00 81.12 96 GLU A N 1
ATOM 758 C CA . GLU A 1 96 ? 7.799 -26.327 -6.000 1.00 81.12 96 GLU A CA 1
ATOM 759 C C . GLU A 1 96 ? 7.247 -26.639 -7.396 1.00 81.12 96 GLU A C 1
ATOM 761 O O . GLU A 1 96 ? 6.116 -27.113 -7.517 1.00 81.12 96 GLU A O 1
ATOM 766 N N . ALA A 1 97 ? 8.064 -26.472 -8.441 1.00 85.25 97 ALA A N 1
ATOM 767 C CA . ALA A 1 97 ? 7.648 -26.735 -9.816 1.00 85.25 97 ALA A CA 1
ATOM 768 C C . ALA A 1 97 ? 7.176 -28.187 -10.015 1.00 85.25 97 ALA A C 1
ATOM 770 O O . ALA A 1 97 ? 6.126 -28.424 -10.614 1.00 85.25 97 ALA A O 1
ATOM 771 N N . ARG A 1 98 ? 7.906 -29.166 -9.460 1.00 86.19 98 ARG A N 1
ATOM 772 C CA . ARG A 1 98 ? 7.540 -30.592 -9.527 1.00 86.19 98 ARG A CA 1
ATOM 773 C C . ARG A 1 98 ? 6.255 -30.913 -8.767 1.00 86.19 98 ARG A C 1
ATOM 775 O O . ARG A 1 98 ? 5.495 -31.760 -9.225 1.00 86.19 98 ARG A O 1
ATOM 782 N N . ALA A 1 99 ? 6.017 -30.280 -7.620 1.00 84.19 99 ALA A N 1
ATOM 783 C CA . ALA A 1 99 ? 4.789 -30.476 -6.856 1.00 84.19 99 ALA A CA 1
ATOM 784 C C . ALA A 1 99 ? 3.576 -29.917 -7.612 1.00 84.19 99 ALA A C 1
ATOM 786 O O . ALA A 1 99 ? 2.574 -30.612 -7.753 1.00 84.19 99 ALA A O 1
ATOM 787 N N . ILE A 1 100 ? 3.687 -28.706 -8.171 1.00 85.25 100 ILE A N 1
ATOM 788 C CA . ILE A 1 100 ? 2.612 -28.096 -8.966 1.00 85.25 100 ILE A CA 1
ATOM 789 C C . ILE A 1 100 ? 2.352 -28.906 -10.243 1.00 85.25 100 ILE A C 1
ATOM 791 O O . ILE A 1 100 ? 1.199 -29.109 -10.612 1.00 85.25 100 ILE A O 1
ATOM 795 N N . ALA A 1 101 ? 3.396 -29.439 -10.887 1.00 87.12 101 ALA A N 1
ATOM 796 C CA . ALA A 1 101 ? 3.262 -30.279 -12.080 1.00 87.12 101 ALA A CA 1
ATOM 797 C C . ALA A 1 101 ? 2.472 -31.583 -11.842 1.00 87.12 101 ALA A C 1
ATOM 799 O O . ALA A 1 101 ? 1.985 -32.180 -12.797 1.00 87.12 101 ALA A O 1
ATOM 800 N N . GLN A 1 102 ? 2.324 -32.032 -10.589 1.00 85.81 102 GLN A N 1
ATOM 801 C CA . GLN A 1 102 ? 1.491 -33.191 -10.243 1.00 85.81 102 GLN A CA 1
ATOM 802 C C . GLN A 1 102 ? 0.007 -32.836 -10.085 1.00 85.81 102 GLN A C 1
ATOM 804 O O . GLN A 1 102 ? -0.821 -33.734 -9.913 1.00 85.81 102 GLN A O 1
ATOM 809 N N . LEU A 1 103 ? -0.355 -31.551 -10.088 1.00 88.19 103 LEU A N 1
ATOM 810 C CA . LEU A 1 103 ? -1.725 -31.087 -9.905 1.00 88.19 103 LEU A CA 1
ATOM 811 C C . LEU A 1 103 ? -2.447 -31.011 -11.253 1.00 88.19 103 LEU A C 1
ATOM 813 O O . LEU A 1 103 ? -1.961 -30.415 -12.209 1.00 88.19 103 LEU A O 1
ATOM 817 N N . GLU A 1 104 ? -3.652 -31.576 -11.304 1.00 86.88 104 GLU A N 1
ATOM 818 C CA . GLU A 1 104 ? -4.501 -31.569 -12.495 1.00 86.88 104 GLU A CA 1
ATOM 819 C C . GLU A 1 104 ? -5.872 -31.023 -12.107 1.00 86.88 104 GLU A C 1
ATOM 821 O O . GLU A 1 104 ? -6.734 -31.743 -11.608 1.00 86.88 104 GLU A O 1
ATOM 826 N N . HIS A 1 105 ? -6.069 -29.718 -12.288 1.00 93.50 105 HIS A N 1
ATOM 827 C CA . HIS A 1 105 ? -7.353 -29.077 -12.032 1.00 93.50 105 HIS A CA 1
ATOM 828 C C . HIS A 1 105 ? -7.476 -27.787 -12.850 1.00 93.50 105 HIS A C 1
ATOM 830 O O . HIS A 1 105 ? -6.532 -27.000 -12.869 1.00 93.50 105 HIS A O 1
ATOM 836 N N . PRO A 1 106 ? -8.633 -27.500 -13.475 1.00 92.06 106 PRO A N 1
ATOM 837 C CA . PRO A 1 106 ? -8.810 -26.294 -14.290 1.00 92.06 106 PRO A CA 1
ATOM 838 C C . PRO A 1 106 ? -8.672 -24.985 -13.498 1.00 92.06 106 PRO A C 1
ATOM 840 O O . PRO A 1 106 ? -8.398 -23.947 -14.086 1.00 92.06 106 PRO A O 1
ATOM 843 N N . GLY A 1 107 ? -8.870 -25.033 -12.177 1.00 94.62 107 GLY A N 1
ATOM 844 C CA . GLY A 1 107 ? -8.688 -23.902 -11.262 1.00 94.62 107 GLY A CA 1
ATOM 845 C C . GLY A 1 107 ? -7.288 -23.779 -10.649 1.00 94.62 107 GLY A C 1
ATOM 846 O O . GLY A 1 107 ? -7.125 -23.007 -9.711 1.00 94.62 107 GLY A O 1
ATOM 847 N N . ILE A 1 108 ? -6.298 -24.550 -11.111 1.00 94.69 108 ILE A N 1
ATOM 848 C CA . ILE A 1 108 ? -4.897 -24.467 -10.668 1.00 94.69 108 ILE A CA 1
ATOM 849 C C . ILE A 1 108 ? -4.021 -24.153 -11.881 1.00 94.69 108 ILE A C 1
ATOM 851 O O . ILE A 1 108 ? -4.187 -24.748 -12.945 1.00 94.69 108 ILE A O 1
ATOM 855 N N . CYS A 1 109 ? -3.080 -23.223 -11.732 1.00 93.12 109 CYS A N 1
ATOM 856 C CA . CYS A 1 109 ? -2.113 -22.928 -12.779 1.00 93.12 109 CYS A CA 1
ATOM 857 C C . CYS A 1 109 ? -1.098 -24.069 -12.902 1.00 93.12 109 CYS A C 1
ATOM 859 O O . CYS A 1 109 ? -0.273 -24.275 -12.014 1.00 93.12 109 CYS A O 1
ATOM 861 N N . ALA A 1 110 ? -1.172 -24.820 -14.000 1.00 88.12 110 ALA A N 1
ATOM 862 C CA . ALA A 1 110 ? -0.246 -25.912 -14.269 1.00 88.12 110 ALA A CA 1
ATOM 863 C C . ALA A 1 110 ? 1.153 -25.395 -14.644 1.00 88.12 110 ALA A C 1
ATOM 865 O O . ALA A 1 110 ? 1.299 -24.347 -15.273 1.00 88.12 110 ALA A O 1
ATOM 866 N N . VAL A 1 111 ? 2.182 -26.182 -14.338 1.00 91.19 111 VAL A N 1
ATOM 867 C CA . VAL A 1 111 ? 3.535 -25.965 -14.865 1.00 91.19 111 VAL A CA 1
ATOM 868 C C . VAL A 1 111 ? 3.657 -26.694 -16.203 1.00 91.19 111 VAL A C 1
ATOM 870 O O . VAL A 1 111 ? 3.399 -27.891 -16.294 1.00 91.19 111 VAL A O 1
ATOM 873 N N . TYR A 1 112 ? 4.029 -25.968 -17.255 1.00 90.44 112 TYR A N 1
ATOM 874 C CA . TYR A 1 112 ? 4.270 -26.513 -18.592 1.00 90.44 112 TYR A CA 1
ATOM 875 C C . TYR A 1 112 ? 5.683 -27.052 -18.776 1.00 90.44 112 TYR A C 1
ATOM 877 O O . TYR A 1 112 ? 5.868 -28.008 -19.526 1.00 90.44 112 TYR A O 1
ATOM 885 N N . ASP A 1 113 ? 6.673 -26.400 -18.173 1.00 89.38 113 ASP A N 1
ATOM 886 C CA . ASP A 1 113 ? 8.084 -26.702 -18.393 1.00 89.38 113 ASP A CA 1
ATOM 887 C C . ASP A 1 113 ? 8.923 -26.242 -17.199 1.00 89.38 113 ASP A C 1
ATOM 889 O O . ASP A 1 113 ? 8.549 -25.297 -16.502 1.00 89.38 113 ASP A O 1
ATOM 893 N N . TYR A 1 114 ? 10.068 -26.884 -16.998 1.00 90.94 114 TYR A N 1
ATOM 894 C CA . TYR A 1 114 ? 11.093 -26.488 -16.037 1.00 90.94 114 TYR A CA 1
ATOM 895 C C . TYR A 1 114 ? 12.448 -26.577 -16.730 1.00 90.94 114 TYR A C 1
ATOM 897 O O . TYR A 1 114 ? 12.746 -27.581 -17.378 1.00 90.94 114 TYR A O 1
ATOM 905 N N . GLY A 1 115 ? 13.275 -25.549 -16.588 1.00 89.12 115 GLY A N 1
ATOM 906 C CA . GLY A 1 115 ? 14.574 -25.502 -17.238 1.00 89.12 115 GLY A CA 1
ATOM 907 C C . GLY A 1 115 ? 15.606 -24.714 -16.454 1.00 89.12 115 GLY A C 1
ATOM 908 O O . GLY A 1 115 ? 15.312 -24.083 -15.443 1.00 89.12 115 GLY A O 1
ATOM 909 N N . ASP A 1 116 ? 16.826 -24.753 -16.971 1.00 87.38 116 ASP A N 1
ATOM 910 C CA . ASP A 1 116 ? 17.940 -23.919 -16.545 1.00 87.38 116 ASP A CA 1
ATOM 911 C C . ASP A 1 116 ? 18.475 -23.160 -17.761 1.00 87.38 116 ASP A C 1
ATOM 913 O O . ASP A 1 116 ? 18.508 -23.691 -18.877 1.00 87.38 116 ASP A O 1
ATOM 917 N N . PHE A 1 117 ? 18.856 -21.903 -17.559 1.00 82.88 117 PHE A N 1
ATOM 918 C CA . PHE A 1 117 ? 19.565 -21.122 -18.559 1.00 82.88 117 PHE A CA 1
ATOM 919 C C . PHE A 1 117 ? 20.736 -20.391 -17.906 1.00 82.88 117 PHE A C 1
ATOM 921 O O . PHE A 1 117 ? 20.539 -19.447 -17.144 1.00 82.88 117 PHE A O 1
ATOM 928 N N . ASN A 1 118 ? 21.962 -20.804 -18.235 1.00 78.94 118 ASN A N 1
ATOM 929 C CA . ASN A 1 118 ? 23.200 -20.249 -17.680 1.00 78.94 118 ASN A CA 1
ATOM 930 C C . ASN A 1 118 ? 23.249 -20.277 -16.138 1.00 78.94 118 ASN A C 1
ATOM 932 O O . ASN A 1 118 ? 23.720 -19.320 -15.521 1.00 78.94 118 ASN A O 1
ATOM 936 N N . GLY A 1 119 ? 22.761 -21.356 -15.515 1.00 76.62 119 GLY A N 1
ATOM 937 C CA . GLY A 1 119 ? 22.725 -21.503 -14.056 1.00 76.62 119 GLY A CA 1
ATOM 938 C C . GLY A 1 119 ? 21.590 -20.734 -13.375 1.00 76.62 119 GLY A C 1
ATOM 939 O O . GLY A 1 119 ? 21.587 -20.608 -12.151 1.00 76.62 119 GLY A O 1
ATOM 940 N N . GLN A 1 120 ? 20.655 -20.179 -14.154 1.00 82.00 120 GLN A N 1
ATOM 941 C CA . GLN A 1 120 ? 19.413 -19.610 -13.655 1.00 82.00 120 GLN A CA 1
ATOM 942 C C . GLN A 1 120 ? 18.260 -20.592 -13.922 1.00 82.00 120 GLN A C 1
ATOM 944 O O . GLN A 1 120 ? 17.822 -20.710 -15.076 1.00 82.00 120 GLN A O 1
ATOM 949 N N . PRO A 1 121 ? 17.701 -21.243 -12.885 1.00 87.25 121 PRO A N 1
ATOM 950 C CA . PRO A 1 121 ? 16.521 -22.071 -13.043 1.00 87.25 121 PRO A CA 1
ATOM 951 C C . PRO A 1 121 ? 15.308 -21.198 -13.372 1.00 87.25 121 PRO A C 1
ATOM 953 O O . PRO A 1 121 ? 15.215 -20.030 -12.975 1.00 87.25 121 PRO A O 1
ATOM 956 N N . TYR A 1 122 ? 14.355 -21.772 -14.092 1.00 91.12 122 TYR A N 1
ATOM 957 C CA . TYR A 1 122 ? 13.070 -21.159 -14.389 1.00 91.12 122 TYR A CA 1
ATOM 958 C C . TYR A 1 122 ? 11.996 -22.231 -14.565 1.00 91.12 122 TYR A C 1
ATOM 960 O O . TYR A 1 122 ? 12.280 -23.369 -14.937 1.00 91.12 122 TYR A O 1
ATOM 968 N N . TYR A 1 123 ? 10.738 -21.857 -14.348 1.00 91.94 123 TYR A N 1
ATOM 969 C CA . TYR A 1 123 ? 9.613 -22.664 -14.808 1.00 91.94 123 TYR A CA 1
ATOM 970 C C . TYR A 1 123 ? 8.626 -21.837 -15.609 1.00 91.94 123 TYR A C 1
ATOM 972 O O . TYR A 1 123 ? 8.517 -20.619 -15.455 1.00 91.94 123 TYR A O 1
ATOM 980 N N . VAL A 1 124 ? 7.909 -22.529 -16.484 1.00 93.56 124 VAL A N 1
ATOM 981 C CA . VAL A 1 124 ? 6.985 -21.950 -17.452 1.00 93.56 124 VAL A CA 1
ATOM 982 C C . VAL A 1 124 ? 5.579 -22.389 -17.105 1.00 93.56 124 VAL A C 1
ATOM 984 O O . VAL A 1 124 ? 5.327 -23.569 -16.879 1.00 93.56 124 VAL A O 1
ATOM 987 N N . MET A 1 125 ? 4.653 -21.444 -17.103 1.00 94.19 125 MET A N 1
ATOM 988 C CA . MET A 1 125 ? 3.240 -21.663 -16.821 1.00 94.19 125 MET A CA 1
ATOM 989 C C . MET A 1 125 ? 2.379 -20.946 -17.874 1.00 94.19 125 MET A C 1
ATOM 991 O O . MET A 1 125 ? 2.874 -20.049 -18.570 1.00 94.19 125 MET A O 1
ATOM 995 N N . PRO A 1 126 ? 1.104 -21.330 -18.058 1.00 93.44 126 PRO A N 1
ATOM 996 C CA . PRO A 1 126 ? 0.207 -20.590 -18.929 1.00 93.44 126 PRO A CA 1
ATOM 997 C C . PRO A 1 126 ? 0.149 -19.116 -18.524 1.00 93.44 126 PRO A C 1
ATOM 999 O O . PRO A 1 126 ? 0.025 -18.787 -17.345 1.00 93.44 126 PRO A O 1
ATOM 1002 N N . TYR A 1 127 ? 0.187 -18.218 -19.509 1.00 94.69 127 TYR A N 1
ATOM 1003 C CA . TYR A 1 127 ? -0.172 -16.831 -19.251 1.00 94.69 127 TYR A CA 1
ATOM 1004 C C . TYR A 1 127 ? -1.683 -16.752 -19.003 1.00 94.69 127 TYR A C 1
ATOM 1006 O O . TYR A 1 127 ? -2.485 -17.019 -19.901 1.00 94.69 127 TYR A O 1
ATOM 1014 N N . VAL A 1 128 ? -2.075 -16.411 -17.775 1.00 93.56 128 VAL A N 1
ATOM 1015 C CA . VAL A 1 128 ? -3.481 -16.209 -17.421 1.00 93.56 128 VAL A CA 1
ATOM 1016 C C . VAL A 1 128 ? -3.868 -14.780 -17.787 1.00 93.56 128 VAL A C 1
ATOM 1018 O O . VAL A 1 128 ? -3.490 -13.822 -17.122 1.00 93.56 128 VAL A O 1
ATOM 1021 N N . ASP A 1 129 ? -4.623 -14.638 -18.869 1.00 89.62 129 ASP A N 1
ATOM 1022 C CA . ASP A 1 129 ? -5.155 -13.353 -19.316 1.00 89.62 129 ASP A CA 1
ATOM 1023 C C . ASP A 1 129 ? -6.386 -12.969 -18.476 1.00 89.62 129 ASP A C 1
ATOM 1025 O O . ASP A 1 129 ? -7.429 -13.638 -18.532 1.00 89.62 129 ASP A O 1
ATOM 1029 N N . GLY A 1 130 ? -6.239 -11.932 -17.649 1.00 91.75 130 GLY A N 1
ATOM 1030 C CA . GLY A 1 130 ? -7.237 -11.498 -16.678 1.00 91.75 130 GLY A CA 1
ATOM 1031 C C . GLY A 1 130 ? -6.658 -10.611 -15.574 1.00 91.75 130 GLY A C 1
ATOM 1032 O O . GLY A 1 130 ? -5.640 -9.947 -15.765 1.00 91.75 130 GLY A O 1
ATOM 1033 N N . PHE A 1 131 ? -7.304 -10.617 -14.408 1.00 89.38 131 PHE A N 1
ATOM 1034 C CA . PHE A 1 131 ? -6.943 -9.788 -13.250 1.00 89.38 131 PHE A CA 1
ATOM 1035 C C . PHE A 1 131 ? -6.799 -10.647 -11.998 1.00 89.38 131 PHE A C 1
ATOM 1037 O O . PHE A 1 131 ? -7.397 -11.718 -11.909 1.00 89.38 131 PHE A O 1
ATOM 1044 N N . THR A 1 132 ? -6.048 -10.190 -11.001 1.00 94.62 132 THR A N 1
ATOM 1045 C CA . THR A 1 132 ? -6.029 -10.874 -9.700 1.00 94.62 132 THR A CA 1
ATOM 1046 C C . THR A 1 132 ? -7.355 -10.674 -8.964 1.00 94.62 132 THR A C 1
ATOM 1048 O O . THR A 1 132 ? -8.041 -9.665 -9.154 1.00 94.62 132 THR A O 1
ATOM 1051 N N . LEU A 1 133 ? -7.718 -11.600 -8.076 1.00 95.00 133 LEU A N 1
ATOM 1052 C CA . LEU A 1 133 ? -8.882 -11.459 -7.205 1.00 95.00 133 LEU A CA 1
ATOM 1053 C C . LEU A 1 133 ? -8.758 -10.187 -6.352 1.00 95.00 133 LEU A C 1
ATOM 1055 O O . LEU A 1 133 ? -9.752 -9.506 -6.137 1.00 95.00 133 LEU A O 1
ATOM 1059 N N . SER A 1 134 ? -7.537 -9.794 -5.966 1.00 92.81 134 SER A N 1
ATOM 1060 C CA . SER A 1 134 ? -7.278 -8.514 -5.287 1.00 92.81 134 SER A CA 1
ATOM 1061 C C . SER A 1 134 ? -7.677 -7.301 -6.137 1.00 92.81 134 SER A C 1
ATOM 1063 O O . SER A 1 134 ? -8.359 -6.400 -5.650 1.00 92.81 134 SER A O 1
ATOM 1065 N N . GLN A 1 135 ? -7.284 -7.266 -7.416 1.00 90.56 135 GLN A N 1
ATOM 1066 C CA . GLN A 1 135 ? -7.684 -6.196 -8.339 1.00 90.56 135 GLN A CA 1
ATOM 1067 C C . GLN A 1 135 ? -9.201 -6.177 -8.538 1.00 90.56 135 GLN A C 1
ATOM 1069 O O . GLN A 1 135 ? -9.816 -5.110 -8.543 1.00 90.56 135 GLN A O 1
ATOM 1074 N N . TRP A 1 136 ? -9.807 -7.359 -8.652 1.00 93.44 136 TRP A N 1
ATOM 1075 C CA . TRP A 1 136 ? -11.249 -7.492 -8.786 1.00 93.44 136 TRP A CA 1
ATOM 1076 C C . TRP A 1 136 ? -11.987 -6.979 -7.545 1.00 93.44 136 TRP A C 1
ATOM 1078 O O . TRP A 1 136 ? -12.897 -6.172 -7.694 1.00 93.44 136 TRP A O 1
ATOM 1088 N N . LEU A 1 137 ? -11.564 -7.336 -6.329 1.00 88.81 137 LEU A N 1
ATOM 1089 C CA . LEU A 1 137 ? -12.163 -6.836 -5.084 1.00 88.81 137 LEU A CA 1
ATOM 1090 C C . LEU A 1 137 ? -12.028 -5.314 -4.942 1.00 88.81 137 LEU A C 1
ATOM 1092 O O . LEU A 1 137 ? -13.008 -4.641 -4.617 1.00 88.81 137 LEU A O 1
ATOM 1096 N N . LYS A 1 138 ? -10.863 -4.748 -5.290 1.00 88.38 138 LYS A N 1
ATOM 1097 C CA . LYS A 1 138 ? -10.634 -3.290 -5.291 1.00 88.38 138 LYS A CA 1
ATOM 1098 C C . LYS A 1 138 ? -11.579 -2.526 -6.220 1.00 88.38 138 LYS A C 1
ATOM 1100 O O . LYS A 1 138 ? -11.918 -1.386 -5.920 1.00 88.38 138 LYS A O 1
ATOM 1105 N N . SER A 1 139 ? -12.048 -3.149 -7.306 1.00 85.56 139 SER A N 1
ATOM 1106 C CA . SER A 1 139 ? -13.034 -2.543 -8.215 1.00 85.56 139 SER A CA 1
ATOM 1107 C C . SER A 1 139 ? -14.443 -2.406 -7.614 1.00 85.56 139 SER A C 1
ATOM 1109 O O . SER A 1 139 ? -15.319 -1.821 -8.247 1.00 85.56 139 SER A O 1
ATOM 1111 N N . LYS A 1 140 ? -14.672 -2.926 -6.395 1.00 83.38 140 LYS A N 1
ATOM 1112 C CA . LYS A 1 140 ? -15.969 -2.957 -5.696 1.00 83.38 140 LYS A CA 1
ATOM 1113 C C . LYS A 1 140 ? -17.085 -3.553 -6.574 1.00 83.38 140 LYS A C 1
ATOM 1115 O O . LYS A 1 140 ? -18.082 -2.888 -6.869 1.00 83.38 140 LYS A O 1
ATOM 1120 N N . PRO A 1 141 ? -16.948 -4.823 -6.994 1.00 82.19 141 PRO A N 1
ATOM 1121 C CA . PRO A 1 141 ? -17.832 -5.427 -7.976 1.00 82.19 141 PRO A CA 1
ATOM 1122 C C . PRO A 1 141 ? -19.253 -5.574 -7.419 1.00 82.19 141 PRO A C 1
ATOM 1124 O O . PRO A 1 141 ? -19.481 -6.100 -6.318 1.00 82.19 141 PRO A O 1
ATOM 1127 N N . LYS A 1 142 ? -20.234 -5.132 -8.211 1.00 83.19 142 LYS A N 1
ATOM 1128 C CA . LYS A 1 142 ? -21.667 -5.292 -7.932 1.00 83.19 142 LYS A CA 1
ATOM 1129 C C . LYS A 1 142 ? -22.114 -6.704 -8.322 1.00 83.19 142 LYS A C 1
ATOM 1131 O O . LYS A 1 142 ? -22.647 -6.913 -9.405 1.00 83.19 142 LYS A O 1
ATOM 1136 N N . VAL A 1 143 ? -21.862 -7.675 -7.446 1.00 86.56 143 VAL A N 1
ATOM 1137 C CA . VAL A 1 143 ? -22.275 -9.080 -7.612 1.00 86.56 143 VAL A CA 1
ATOM 1138 C C . VAL A 1 143 ? -23.038 -9.559 -6.377 1.00 86.56 143 VAL A C 1
ATOM 1140 O O . VAL A 1 143 ? -22.822 -9.057 -5.275 1.00 86.56 143 VAL A O 1
ATOM 1143 N N . SER A 1 144 ? -23.950 -10.514 -6.531 1.00 89.94 144 SER A N 1
ATOM 1144 C CA . SER A 1 144 ? -24.708 -11.033 -5.388 1.00 89.94 144 SER A CA 1
ATOM 1145 C C . SER A 1 144 ? -23.830 -11.894 -4.472 1.00 89.94 144 SER A C 1
ATOM 1147 O O . SER A 1 144 ? -22.805 -12.438 -4.892 1.00 89.94 144 SER A O 1
ATOM 1149 N N . VAL A 1 145 ? -24.245 -12.065 -3.213 1.00 89.94 145 VAL A N 1
ATOM 1150 C CA . VAL A 1 145 ? -23.580 -12.978 -2.261 1.00 89.94 145 VAL A CA 1
ATOM 1151 C C . VAL A 1 145 ? -23.482 -14.384 -2.838 1.00 89.94 145 VAL A C 1
ATOM 1153 O O . VAL A 1 145 ? -22.427 -15.007 -2.796 1.00 89.94 145 VAL A O 1
ATOM 1156 N N . ARG A 1 146 ? -24.558 -14.864 -3.467 1.00 90.19 146 ARG A N 1
ATOM 1157 C CA . ARG A 1 146 ? -24.581 -16.173 -4.120 1.00 90.19 146 ARG A CA 1
ATOM 1158 C C . ARG A 1 146 ? -23.503 -16.305 -5.196 1.00 90.19 146 ARG A C 1
ATOM 1160 O O . ARG A 1 146 ? -22.876 -17.356 -5.301 1.00 90.19 146 ARG A O 1
ATOM 1167 N N . GLN A 1 147 ? -23.267 -15.254 -5.981 1.00 90.81 147 GLN A N 1
ATOM 1168 C CA . GLN A 1 147 ? -22.233 -15.238 -7.020 1.00 90.81 147 GLN A CA 1
ATOM 1169 C C . GLN A 1 147 ? -20.826 -15.237 -6.419 1.00 90.81 147 GLN A C 1
ATOM 1171 O O . GLN A 1 147 ? -19.981 -16.005 -6.875 1.00 90.81 147 GLN A O 1
ATOM 1176 N N . LEU A 1 148 ? -20.598 -14.450 -5.361 1.00 93.75 148 LEU A N 1
ATOM 1177 C CA . LEU A 1 148 ? -19.344 -14.465 -4.599 1.00 93.75 148 LEU A CA 1
ATOM 1178 C C . LEU A 1 148 ? -19.049 -15.851 -4.034 1.00 93.75 148 LEU A C 1
ATOM 1180 O O . LEU A 1 148 ? -17.968 -16.384 -4.261 1.00 93.75 148 LEU A O 1
ATOM 1184 N N . VAL A 1 149 ? -20.022 -16.457 -3.353 1.00 95.25 149 VAL A N 1
ATOM 1185 C CA . VAL A 1 149 ? -19.867 -17.785 -2.750 1.00 95.25 149 VAL A CA 1
ATOM 1186 C C . VAL A 1 149 ? -19.683 -18.859 -3.822 1.00 95.25 149 VAL A C 1
ATOM 1188 O O . VAL A 1 149 ? -18.881 -19.768 -3.642 1.00 95.25 149 VAL A O 1
ATOM 1191 N N . SER A 1 150 ? -20.349 -18.738 -4.973 1.00 95.31 150 SER A N 1
ATOM 1192 C CA . SER A 1 150 ? -20.149 -19.656 -6.105 1.00 95.31 150 SER A CA 1
ATOM 1193 C C . SER A 1 150 ? -18.740 -19.553 -6.695 1.00 95.31 150 SER A C 1
ATOM 1195 O O . SER A 1 150 ? -18.145 -20.573 -7.044 1.00 95.31 150 SER A O 1
ATOM 1197 N N . LEU A 1 151 ? -18.189 -18.339 -6.797 1.00 96.62 151 LEU A N 1
ATOM 1198 C CA . LEU A 1 151 ? -16.803 -18.116 -7.208 1.00 96.62 151 LEU A CA 1
ATOM 1199 C C . LEU A 1 151 ? -15.827 -18.683 -6.168 1.00 96.62 151 LEU A C 1
ATOM 1201 O O . LEU A 1 151 ? -14.909 -19.423 -6.519 1.00 96.62 151 LEU A O 1
ATOM 1205 N N . PHE A 1 152 ? -16.064 -18.394 -4.889 1.00 97.94 152 PHE A N 1
ATOM 1206 C CA . PHE A 1 152 ? -15.248 -18.873 -3.779 1.00 97.94 152 PHE A CA 1
ATOM 1207 C C . PHE A 1 152 ? -15.240 -20.403 -3.675 1.00 97.94 152 PHE A C 1
ATOM 1209 O O . PHE A 1 152 ? -14.188 -21.010 -3.497 1.00 97.94 152 PHE A O 1
ATOM 1216 N N . LEU A 1 153 ? -16.381 -21.056 -3.904 1.00 98.06 153 LEU A N 1
ATOM 1217 C CA . LEU A 1 153 ? -16.487 -22.514 -3.939 1.00 98.06 153 LEU A CA 1
ATOM 1218 C C . LEU A 1 153 ? -15.542 -23.147 -4.974 1.00 98.06 153 LEU A C 1
ATOM 1220 O O . LEU A 1 153 ? -14.957 -24.199 -4.720 1.00 98.06 153 LEU A O 1
ATOM 1224 N N . LYS A 1 154 ? -15.355 -22.511 -6.139 1.00 98.06 154 LYS A N 1
ATOM 1225 C CA . LYS A 1 154 ? -14.403 -22.987 -7.157 1.00 98.06 154 LYS A CA 1
ATOM 1226 C C . LYS A 1 154 ? -12.953 -22.887 -6.671 1.00 98.06 154 LYS A C 1
ATOM 1228 O O . LYS A 1 154 ? -12.168 -23.792 -6.951 1.00 98.06 154 LYS A O 1
ATOM 1233 N N . ILE A 1 155 ? -12.620 -21.841 -5.910 1.00 98.25 155 ILE A N 1
ATOM 1234 C CA . ILE A 1 155 ? -11.308 -21.681 -5.261 1.00 98.25 155 ILE A CA 1
ATOM 1235 C C . ILE A 1 155 ? -11.100 -22.798 -4.229 1.00 98.25 155 ILE A C 1
ATOM 1237 O O . ILE A 1 155 ? -10.085 -23.489 -4.278 1.00 98.25 155 ILE A O 1
ATOM 1241 N N . VAL A 1 156 ? -12.084 -23.044 -3.354 1.00 98.25 156 VAL A N 1
ATOM 1242 C CA . VAL A 1 156 ? -12.031 -24.119 -2.342 1.00 98.25 156 VAL A CA 1
ATOM 1243 C C . VAL A 1 156 ? -11.811 -25.487 -2.992 1.00 98.25 156 VAL A C 1
ATOM 1245 O O . VAL A 1 156 ? -10.981 -26.263 -2.521 1.00 98.25 156 VAL A O 1
ATOM 1248 N N . ARG A 1 157 ? -12.487 -25.773 -4.111 1.00 97.62 157 ARG A N 1
ATOM 1249 C CA . ARG A 1 157 ? -12.304 -27.021 -4.874 1.00 97.62 157 ARG A CA 1
ATOM 1250 C C . ARG A 1 157 ? -10.902 -27.168 -5.456 1.00 97.62 157 ARG A C 1
ATOM 1252 O O . ARG A 1 157 ? -10.333 -28.254 -5.374 1.00 97.62 157 ARG A O 1
ATOM 1259 N N . ALA A 1 158 ? -10.345 -26.090 -6.008 1.00 96.19 158 ALA A N 1
ATOM 1260 C CA . ALA A 1 158 ? -8.978 -26.082 -6.522 1.00 96.19 158 ALA A CA 1
ATOM 1261 C C . ALA A 1 158 ? -7.962 -26.357 -5.402 1.00 96.19 158 ALA A C 1
ATOM 1263 O O . ALA A 1 158 ? -7.133 -27.253 -5.527 1.00 96.19 158 ALA A O 1
ATOM 1264 N N . VAL A 1 159 ? -8.075 -25.666 -4.267 1.00 96.62 159 VAL A N 1
ATOM 1265 C CA . VAL A 1 159 ? -7.203 -25.907 -3.104 1.00 96.62 159 VAL A CA 1
ATOM 1266 C C . VAL A 1 159 ? -7.386 -27.331 -2.558 1.00 96.62 159 VAL A C 1
ATOM 1268 O O . VAL A 1 159 ? -6.412 -28.009 -2.235 1.00 96.62 159 VAL A O 1
ATOM 1271 N N . GLY A 1 160 ? -8.622 -27.836 -2.535 1.00 96.00 160 GLY A N 1
ATOM 1272 C CA . GLY A 1 160 ? -8.928 -29.198 -2.104 1.00 96.00 160 GLY A CA 1
ATOM 1273 C C . GLY A 1 160 ? -8.316 -30.297 -2.979 1.00 96.00 160 GLY A C 1
ATOM 1274 O O . GLY A 1 160 ? -7.986 -31.363 -2.458 1.00 96.00 160 GLY A O 1
ATOM 1275 N N . GLU A 1 161 ? -8.118 -30.061 -4.281 1.00 94.56 161 GLU A N 1
ATOM 1276 C CA . GLU A 1 161 ? -7.354 -30.980 -5.142 1.00 94.56 161 GLU A CA 1
ATOM 1277 C C . GLU A 1 161 ? -5.895 -31.082 -4.686 1.00 94.56 161 GLU A C 1
ATOM 1279 O O . GLU A 1 161 ? -5.367 -32.188 -4.553 1.00 94.56 161 GLU A O 1
ATOM 1284 N N . ALA A 1 162 ? -5.254 -29.950 -4.388 1.00 92.62 162 ALA A N 1
ATOM 1285 C CA . ALA A 1 162 ? -3.876 -29.949 -3.908 1.00 92.62 162 ALA A CA 1
ATOM 1286 C C . ALA A 1 162 ? -3.742 -30.659 -2.554 1.00 92.62 162 ALA A C 1
ATOM 1288 O O . ALA A 1 162 ? -2.874 -31.520 -2.383 1.00 92.62 162 ALA A O 1
ATOM 1289 N N . HIS A 1 163 ? -4.670 -30.397 -1.628 1.00 94.50 163 HIS A N 1
ATOM 1290 C CA . HIS A 1 163 ? -4.703 -31.054 -0.318 1.00 94.50 163 HIS A CA 1
ATOM 1291 C C . HIS A 1 163 ? -4.833 -32.576 -0.425 1.00 94.50 163 HIS A C 1
ATOM 1293 O O . HIS A 1 163 ? -4.186 -33.299 0.332 1.00 94.50 163 HIS A O 1
ATOM 1299 N N . ARG A 1 164 ? -5.612 -33.088 -1.389 1.00 92.62 164 ARG A N 1
ATOM 1300 C CA . ARG A 1 164 ? -5.743 -34.537 -1.638 1.00 92.62 164 ARG A CA 1
ATOM 1301 C C . ARG A 1 164 ? -4.437 -35.193 -2.089 1.00 92.62 164 ARG A C 1
ATOM 1303 O O . ARG A 1 164 ? -4.256 -36.385 -1.855 1.00 92.62 164 ARG A O 1
ATOM 1310 N N . LYS A 1 165 ? -3.523 -34.421 -2.677 1.00 89.44 165 LYS A N 1
ATOM 1311 C CA . LYS A 1 165 ? -2.168 -34.848 -3.058 1.00 89.44 165 LYS A CA 1
ATOM 1312 C C . LYS A 1 165 ? -1.119 -34.535 -1.982 1.00 89.44 165 LYS A C 1
ATOM 1314 O O . LYS A 1 165 ? 0.071 -34.693 -2.227 1.00 89.44 165 LYS A O 1
ATOM 1319 N N . GLY A 1 166 ? -1.546 -34.115 -0.786 1.00 88.69 166 GLY A N 1
ATOM 1320 C CA . GLY A 1 166 ? -0.659 -33.776 0.331 1.00 88.69 166 GLY A CA 1
ATOM 1321 C C . GLY A 1 166 ? 0.086 -32.450 0.153 1.00 88.69 166 GLY A C 1
ATOM 1322 O O . GLY A 1 166 ? 1.055 -32.196 0.864 1.00 88.69 166 GLY A O 1
ATOM 1323 N N . ILE A 1 167 ? -0.346 -31.611 -0.791 1.00 89.19 167 ILE A N 1
ATOM 1324 C CA . ILE A 1 167 ? 0.285 -30.331 -1.109 1.00 89.19 167 ILE A CA 1
ATOM 1325 C C . ILE A 1 167 ? -0.499 -29.216 -0.413 1.00 89.19 167 ILE A C 1
ATOM 1327 O O . ILE A 1 167 ? -1.681 -29.028 -0.684 1.00 89.19 167 ILE A O 1
ATOM 1331 N N . VAL A 1 168 ? 0.171 -28.469 0.467 1.00 89.81 168 VAL A N 1
ATOM 1332 C CA . VAL A 1 168 ? -0.371 -27.289 1.166 1.00 89.81 168 VAL A CA 1
ATOM 1333 C C . VAL A 1 168 ? 0.161 -26.030 0.482 1.00 89.81 168 VAL A C 1
ATOM 1335 O O . VAL A 1 168 ? 1.349 -25.956 0.173 1.00 89.81 168 VAL A O 1
ATOM 1338 N N . HIS A 1 169 ? -0.695 -25.042 0.243 1.00 91.38 169 HIS A N 1
ATOM 1339 C CA . HIS A 1 169 ? -0.361 -23.833 -0.502 1.00 91.38 169 HIS A CA 1
ATOM 1340 C C . HIS A 1 169 ? 0.477 -22.833 0.307 1.00 91.38 169 HIS A C 1
ATOM 1342 O O . HIS A 1 169 ? 1.413 -22.256 -0.242 1.00 91.38 169 HIS A O 1
ATOM 1348 N N . ARG A 1 170 ? 0.172 -22.606 1.593 1.00 88.12 170 ARG A N 1
ATOM 1349 C CA . ARG A 1 170 ? 0.928 -21.769 2.560 1.00 88.12 170 ARG A CA 1
ATOM 1350 C C . ARG A 1 170 ? 1.010 -20.258 2.280 1.00 88.12 170 ARG A C 1
ATOM 1352 O O . ARG A 1 170 ? 1.353 -19.503 3.180 1.00 88.12 170 ARG A O 1
ATOM 1359 N N . ASP A 1 171 ? 0.709 -19.783 1.074 1.00 87.12 171 ASP A N 1
ATOM 1360 C CA . ASP A 1 171 ? 0.650 -18.340 0.740 1.00 87.12 171 ASP A CA 1
ATOM 1361 C C . ASP A 1 171 ? -0.659 -17.964 0.018 1.00 87.12 171 ASP A C 1
ATOM 1363 O O . ASP A 1 171 ? -0.645 -17.253 -0.985 1.00 87.12 171 ASP A O 1
ATOM 1367 N N . LEU A 1 172 ? -1.806 -18.496 0.458 1.00 92.88 172 LEU A N 1
ATOM 1368 C CA . LEU A 1 172 ? -3.095 -18.140 -0.149 1.00 92.88 172 LEU A CA 1
ATOM 1369 C C . LEU A 1 172 ? -3.473 -16.694 0.182 1.00 92.88 172 LEU A C 1
ATOM 1371 O O . LEU A 1 172 ? -3.567 -16.306 1.341 1.00 92.88 172 LEU A O 1
ATOM 1375 N N . LYS A 1 173 ? -3.723 -15.909 -0.866 1.00 92.94 173 LYS A N 1
ATOM 1376 C CA . LYS A 1 173 ? -4.205 -14.525 -0.798 1.00 92.94 173 LYS A CA 1
ATOM 1377 C C . LYS A 1 173 ? -4.859 -14.137 -2.128 1.00 92.94 173 LYS A C 1
ATOM 1379 O O . LYS A 1 173 ? -4.528 -14.742 -3.151 1.00 92.94 173 LYS A O 1
ATOM 1384 N N . PRO A 1 174 ? -5.690 -13.082 -2.187 1.00 94.50 174 PRO A N 1
ATOM 1385 C CA . PRO A 1 174 ? -6.338 -12.657 -3.430 1.00 94.50 174 PRO A CA 1
ATOM 1386 C C . PRO A 1 174 ? -5.358 -12.258 -4.545 1.00 94.50 174 PRO A C 1
ATOM 1388 O O . PRO A 1 174 ? -5.716 -12.266 -5.719 1.00 94.50 174 PRO A O 1
ATOM 1391 N N . GLY A 1 175 ? -4.116 -11.900 -4.205 1.00 90.31 175 GLY A N 1
ATOM 1392 C CA . GLY A 1 175 ? -3.054 -11.642 -5.184 1.00 90.31 175 GLY A CA 1
ATOM 1393 C C . GLY A 1 175 ? -2.554 -12.894 -5.920 1.00 90.31 175 GLY A C 1
ATOM 1394 O O . GLY A 1 175 ? -2.116 -12.770 -7.058 1.00 90.31 175 GLY A O 1
ATOM 1395 N N . ASN A 1 176 ? -2.680 -14.079 -5.313 1.00 92.81 176 ASN A N 1
ATOM 1396 C CA . ASN A 1 176 ? -2.248 -15.367 -5.876 1.00 92.81 176 ASN A CA 1
ATOM 1397 C C . ASN A 1 176 ? -3.417 -16.139 -6.522 1.00 92.81 176 ASN A C 1
ATOM 1399 O O . ASN A 1 176 ? -3.339 -17.340 -6.756 1.00 92.81 176 ASN A O 1
ATOM 1403 N N . ILE A 1 177 ? -4.534 -15.463 -6.796 1.00 96.25 177 ILE A N 1
ATOM 1404 C CA . ILE A 1 177 ? -5.701 -16.036 -7.470 1.00 96.25 177 ILE A CA 1
ATOM 1405 C C . ILE A 1 177 ? -6.032 -15.112 -8.632 1.00 96.25 177 ILE A C 1
ATOM 1407 O O . ILE A 1 177 ? -6.308 -13.936 -8.415 1.00 96.25 177 ILE A O 1
ATOM 1411 N N . MET A 1 178 ? -6.011 -15.613 -9.864 1.00 95.81 178 MET A N 1
ATOM 1412 C CA . MET A 1 178 ? -6.400 -14.843 -11.045 1.00 95.81 178 MET A CA 1
ATOM 1413 C C . MET A 1 178 ? -7.795 -15.213 -11.521 1.00 95.81 178 MET A C 1
ATOM 1415 O O . MET A 1 178 ? -8.133 -16.384 -11.620 1.00 95.81 178 MET A O 1
ATOM 1419 N N . LEU A 1 179 ? -8.590 -14.211 -11.872 1.00 96.00 179 LEU A N 1
ATOM 1420 C CA . LEU A 1 179 ? -9.822 -14.368 -12.628 1.00 96.00 179 LEU A CA 1
ATOM 1421 C C . LEU A 1 179 ? -9.487 -14.187 -14.102 1.00 96.00 179 LEU A C 1
ATOM 1423 O O . LEU A 1 179 ? -9.111 -13.092 -14.524 1.00 96.00 179 LEU A O 1
ATOM 1427 N N . ASN A 1 180 ? -9.605 -15.258 -14.883 1.00 92.69 180 ASN A N 1
ATOM 1428 C CA . ASN A 1 180 ? -9.377 -15.175 -16.324 1.00 92.69 180 ASN A CA 1
ATOM 1429 C C . ASN A 1 180 ? -10.522 -14.419 -17.031 1.00 92.69 180 ASN A C 1
ATOM 1431 O O . ASN A 1 180 ? -11.555 -14.119 -16.434 1.00 92.69 180 ASN A O 1
ATOM 1435 N N . LYS A 1 181 ? -10.390 -14.170 -18.339 1.00 88.62 181 LYS A N 1
ATOM 1436 C CA . LYS A 1 181 ? -11.436 -13.534 -19.174 1.00 88.62 181 LYS A CA 1
ATOM 1437 C C . LYS A 1 181 ? -12.833 -14.181 -19.118 1.00 88.62 181 LYS A C 1
ATOM 1439 O O . LYS A 1 181 ? -13.804 -13.547 -19.514 1.00 88.62 181 LYS A O 1
ATOM 1444 N N . ARG A 1 182 ? -12.955 -15.431 -18.655 1.00 88.25 182 ARG A N 1
ATOM 1445 C CA . ARG A 1 182 ? -14.239 -16.136 -18.462 1.00 88.25 182 ARG A CA 1
ATOM 1446 C C . ARG A 1 182 ? -14.796 -15.997 -17.037 1.00 88.25 182 ARG A C 1
ATOM 1448 O O . ARG A 1 182 ? -15.847 -16.555 -16.749 1.00 88.25 182 ARG A O 1
ATOM 1455 N N . GLY A 1 183 ? -14.105 -15.278 -16.153 1.00 88.38 183 GLY A N 1
ATOM 1456 C CA . GLY A 1 183 ? -14.455 -15.153 -14.738 1.00 88.38 183 GLY A CA 1
ATOM 1457 C C . GLY A 1 183 ? -14.149 -16.407 -13.914 1.00 88.38 183 GLY A C 1
ATOM 1458 O O . GLY A 1 183 ? -14.651 -16.539 -12.801 1.00 88.38 183 GLY A O 1
ATOM 1459 N N . GLU A 1 184 ? -13.352 -17.340 -14.444 1.00 95.19 184 GLU A N 1
ATOM 1460 C CA . GLU A 1 184 ? -12.961 -18.552 -13.720 1.00 95.19 184 GLU A CA 1
ATOM 1461 C C . GLU A 1 184 ? -11.703 -18.293 -12.874 1.00 95.19 184 GLU A C 1
ATOM 1463 O O . GLU A 1 184 ? -10.745 -17.708 -13.397 1.00 95.19 184 GLU A O 1
ATOM 1468 N N . PRO A 1 185 ? -11.680 -18.723 -11.596 1.00 97.06 185 PRO A N 1
ATOM 1469 C CA . PRO A 1 185 ? -10.540 -18.523 -10.717 1.00 97.06 185 PRO A CA 1
ATOM 1470 C C . PRO A 1 185 ? -9.443 -19.557 -10.979 1.00 97.06 185 PRO A C 1
ATOM 1472 O O . PRO A 1 185 ? -9.706 -20.757 -11.039 1.00 97.06 185 PRO A O 1
ATOM 1475 N N . ILE A 1 186 ? -8.208 -19.078 -11.077 1.00 96.94 186 ILE A N 1
ATOM 1476 C CA . ILE A 1 186 ? -6.990 -19.858 -11.265 1.00 96.94 186 ILE A CA 1
ATOM 1477 C C . ILE A 1 186 ? -6.051 -19.554 -10.097 1.00 96.94 186 ILE A C 1
ATOM 1479 O O . ILE A 1 186 ? -5.582 -18.425 -9.955 1.00 96.94 186 ILE A O 1
ATOM 1483 N N . VAL A 1 187 ? -5.789 -20.550 -9.254 1.00 95.56 187 VAL A N 1
ATOM 1484 C CA . VAL A 1 187 ? -4.838 -20.459 -8.139 1.00 95.56 187 VAL A CA 1
ATOM 1485 C C . VAL A 1 187 ? -3.410 -20.540 -8.685 1.00 95.56 187 VAL A C 1
ATOM 1487 O O . VAL A 1 187 ? -3.099 -21.426 -9.485 1.00 95.56 187 VAL A O 1
ATOM 1490 N N . LEU A 1 188 ? -2.562 -19.603 -8.267 1.00 90.25 188 LEU A N 1
ATOM 1491 C CA . LEU A 1 188 ? -1.166 -19.444 -8.677 1.00 90.25 188 LEU A CA 1
ATOM 1492 C C . LEU A 1 188 ? -0.215 -19.667 -7.494 1.00 90.25 188 LEU A C 1
ATOM 1494 O O . LEU A 1 188 ? -0.617 -19.481 -6.355 1.00 90.25 188 LEU A O 1
ATOM 1498 N N . ASP A 1 189 ? 1.062 -19.937 -7.787 1.00 76.81 189 ASP A N 1
ATOM 1499 C CA . ASP A 1 189 ? 2.191 -19.790 -6.850 1.00 76.81 189 ASP A CA 1
ATOM 1500 C C . ASP A 1 189 ? 2.010 -20.480 -5.483 1.00 76.81 189 ASP A C 1
ATOM 1502 O O . ASP A 1 189 ? 1.863 -19.833 -4.442 1.00 76.81 189 ASP A O 1
ATOM 1506 N N . PHE A 1 190 ? 2.104 -21.812 -5.465 1.00 74.88 190 PHE A N 1
ATOM 1507 C CA . PHE A 1 190 ? 2.156 -22.563 -4.210 1.00 74.88 190 PHE A CA 1
ATOM 1508 C C . PHE A 1 190 ? 3.433 -22.184 -3.448 1.00 74.88 190 PHE A C 1
ATOM 1510 O O . PHE A 1 190 ? 4.538 -22.404 -3.934 1.00 74.88 190 PHE A O 1
ATOM 1517 N N . GLY A 1 191 ? 3.294 -21.647 -2.234 1.00 62.78 191 GLY A N 1
ATOM 1518 C CA . GLY A 1 191 ? 4.376 -21.144 -1.377 1.00 62.78 191 GLY A CA 1
ATOM 1519 C C . GLY A 1 191 ? 5.272 -22.228 -0.766 1.00 62.78 191 GLY A C 1
ATOM 1520 O O . GLY A 1 191 ? 5.729 -22.090 0.368 1.00 62.78 191 GLY A O 1
ATOM 1521 N N . LEU A 1 192 ? 5.524 -23.313 -1.501 1.00 58.03 192 LEU A N 1
ATOM 1522 C CA . LEU A 1 192 ? 6.284 -24.494 -1.080 1.00 58.03 192 LEU A CA 1
ATOM 1523 C C . LEU A 1 192 ? 7.766 -24.196 -0.811 1.00 58.03 192 LEU A C 1
ATOM 1525 O O . LEU A 1 192 ? 8.436 -24.998 -0.168 1.00 58.03 192 LEU A O 1
ATOM 1529 N N . ALA A 1 193 ? 8.267 -23.041 -1.257 1.00 49.47 193 ALA A N 1
ATOM 1530 C CA . ALA A 1 193 ? 9.608 -22.552 -0.950 1.00 49.47 193 ALA A CA 1
ATOM 1531 C C . ALA A 1 193 ? 9.778 -22.007 0.488 1.00 49.47 193 ALA A C 1
ATOM 1533 O O . ALA A 1 193 ? 10.911 -21.731 0.886 1.00 49.47 193 ALA A O 1
ATOM 1534 N N . ARG A 1 194 ? 8.694 -21.851 1.270 1.00 53.72 194 ARG A N 1
ATOM 1535 C CA . ARG A 1 194 ? 8.752 -21.455 2.690 1.00 53.72 194 ARG A CA 1
ATOM 1536 C C . ARG A 1 194 ? 8.829 -22.698 3.586 1.00 53.72 194 ARG A C 1
ATOM 1538 O O . ARG A 1 194 ? 7.833 -23.405 3.770 1.00 53.72 194 ARG A O 1
ATOM 1545 N N . ASP A 1 195 ? 10.019 -22.983 4.117 1.00 48.31 195 ASP A N 1
ATOM 1546 C CA . ASP A 1 195 ? 10.206 -23.949 5.206 1.00 48.31 195 ASP A CA 1
ATOM 1547 C C . ASP A 1 195 ? 9.970 -23.245 6.552 1.00 48.31 195 ASP A C 1
ATOM 1549 O O . ASP A 1 195 ? 10.416 -22.115 6.746 1.00 48.31 195 ASP A O 1
ATOM 1553 N N . ALA A 1 196 ? 9.356 -23.935 7.518 1.00 39.97 196 ALA A N 1
ATOM 1554 C CA . ALA A 1 196 ? 9.063 -23.391 8.854 1.00 39.97 196 ALA A CA 1
ATOM 1555 C C . ALA A 1 196 ? 10.309 -22.887 9.623 1.00 39.97 196 ALA A C 1
ATOM 1557 O O . ALA A 1 196 ? 10.182 -22.097 10.551 1.00 39.97 196 ALA A O 1
ATOM 1558 N N . ALA A 1 197 ? 11.512 -23.329 9.234 1.00 35.38 197 ALA A N 1
ATOM 1559 C CA . ALA A 1 197 ? 12.781 -22.876 9.809 1.00 35.38 197 ALA A CA 1
ATOM 1560 C C . ALA A 1 197 ? 13.274 -21.533 9.231 1.00 35.38 197 ALA A C 1
ATOM 1562 O O . ALA A 1 197 ? 13.998 -20.812 9.905 1.00 35.38 197 ALA A O 1
ATOM 1563 N N . SER A 1 198 ? 12.887 -21.179 7.998 1.00 41.19 198 SER A N 1
ATOM 1564 C CA . SER A 1 198 ? 13.276 -19.906 7.364 1.00 41.19 198 SER A CA 1
ATOM 1565 C C . SER A 1 198 ? 12.389 -18.726 7.761 1.00 41.19 198 SER A C 1
ATOM 1567 O O . SER A 1 198 ? 12.806 -17.580 7.607 1.00 41.19 198 SER A O 1
ATOM 1569 N N . ASP A 1 199 ? 11.192 -18.989 8.291 1.00 41.50 199 ASP A N 1
ATOM 1570 C CA . ASP A 1 199 ? 10.317 -17.927 8.789 1.00 41.50 199 ASP A CA 1
ATOM 1571 C C . ASP A 1 199 ? 10.929 -17.258 10.037 1.00 41.50 199 ASP A C 1
ATOM 1573 O O . ASP A 1 199 ? 10.786 -16.053 10.206 1.00 41.50 199 ASP A O 1
ATOM 1577 N N . GLU A 1 200 ? 11.706 -17.993 10.847 1.00 35.50 200 GLU A N 1
ATOM 1578 C CA . GLU A 1 200 ? 12.367 -17.478 12.058 1.00 35.50 200 GLU A CA 1
ATOM 1579 C C . GLU A 1 200 ? 13.450 -16.423 11.753 1.00 35.50 200 GLU A C 1
ATOM 1581 O O . GLU A 1 200 ? 13.462 -15.374 12.391 1.00 35.50 200 GLU A O 1
ATOM 1586 N N . GLU A 1 201 ? 14.304 -16.645 10.743 1.00 32.09 201 GLU A N 1
ATOM 1587 C CA . GLU A 1 201 ? 15.344 -15.683 10.319 1.00 32.09 201 GLU A CA 1
ATOM 1588 C C . GLU A 1 201 ? 14.768 -14.500 9.516 1.00 32.09 201 GLU A C 1
ATOM 1590 O O . GLU A 1 201 ? 15.252 -13.369 9.628 1.00 32.09 201 GLU A O 1
ATOM 1595 N N . ALA A 1 202 ? 13.703 -14.723 8.736 1.00 33.97 202 ALA A N 1
ATOM 1596 C CA . ALA A 1 202 ? 13.028 -13.663 7.986 1.00 33.97 202 ALA A CA 1
ATOM 1597 C C . ALA A 1 202 ? 12.201 -12.730 8.898 1.00 33.97 202 ALA A C 1
ATOM 1599 O O . ALA A 1 202 ? 12.120 -11.530 8.630 1.00 33.97 202 ALA A O 1
ATOM 1600 N N . LEU A 1 203 ? 11.644 -13.253 10.000 1.00 40.94 203 LEU A N 1
ATOM 1601 C CA . LEU A 1 203 ? 10.924 -12.482 11.023 1.00 40.94 203 LEU A CA 1
ATOM 1602 C C . LEU A 1 203 ? 11.847 -11.562 11.842 1.00 40.94 203 LEU A C 1
ATOM 1604 O O . LEU A 1 203 ? 11.387 -10.528 12.324 1.00 40.94 203 LEU A O 1
ATOM 1608 N N . THR A 1 204 ? 13.130 -11.910 12.008 1.00 36.88 204 THR A N 1
ATOM 1609 C CA . THR A 1 204 ? 14.043 -11.190 12.915 1.00 36.88 204 THR A CA 1
ATOM 1610 C C . THR A 1 204 ? 14.961 -10.166 12.255 1.00 36.88 204 THR A C 1
ATOM 1612 O O . THR A 1 204 ? 15.434 -9.271 12.952 1.00 36.88 204 THR A O 1
ATOM 1615 N N . THR A 1 205 ? 15.255 -10.275 10.954 1.00 30.84 205 THR A N 1
ATOM 1616 C CA . THR A 1 205 ? 16.468 -9.620 10.417 1.00 30.84 205 THR A CA 1
ATOM 1617 C C . THR A 1 205 ? 16.226 -8.634 9.272 1.00 30.84 205 THR A C 1
ATOM 1619 O O . THR A 1 205 ? 17.045 -7.742 9.071 1.00 30.84 205 THR A O 1
ATOM 1622 N N . THR A 1 206 ? 15.107 -8.697 8.543 1.00 32.59 206 THR A N 1
ATOM 1623 C CA . THR A 1 206 ? 14.838 -7.745 7.446 1.00 32.59 206 THR A CA 1
ATOM 1624 C C . THR A 1 206 ? 13.338 -7.522 7.254 1.00 32.59 206 THR A C 1
ATOM 1626 O O . THR A 1 206 ? 12.658 -8.303 6.598 1.00 32.59 206 THR A O 1
ATOM 1629 N N . GLY A 1 207 ? 12.801 -6.415 7.774 1.00 35.94 207 GLY A N 1
ATOM 1630 C CA . GLY A 1 207 ? 11.392 -6.012 7.615 1.00 35.94 207 GLY A CA 1
ATOM 1631 C C . GLY A 1 207 ? 10.939 -5.690 6.177 1.00 35.94 207 GLY A C 1
ATOM 1632 O O . GLY A 1 207 ? 9.966 -4.964 6.005 1.00 35.94 207 GLY A O 1
ATOM 1633 N N . SER A 1 208 ? 11.621 -6.201 5.146 1.00 32.31 208 SER A N 1
ATOM 1634 C CA . SER A 1 208 ? 11.453 -5.795 3.743 1.00 32.31 208 SER A CA 1
ATOM 1635 C C . SER A 1 208 ? 11.081 -6.924 2.772 1.00 32.31 208 SER A C 1
ATOM 1637 O O . SER A 1 208 ? 11.032 -6.675 1.569 1.00 32.31 208 SER A O 1
ATOM 1639 N N . ALA A 1 209 ? 10.774 -8.146 3.224 1.00 34.91 209 ALA A N 1
ATOM 1640 C CA . ALA A 1 209 ? 10.294 -9.194 2.311 1.00 34.91 209 ALA A CA 1
ATOM 1641 C C . ALA A 1 209 ? 9.476 -10.313 2.985 1.00 34.91 209 ALA A C 1
ATOM 1643 O O . ALA A 1 209 ? 9.766 -11.492 2.803 1.00 34.91 209 ALA A O 1
ATOM 1644 N N . LEU A 1 210 ? 8.403 -9.978 3.705 1.00 34.34 210 LEU A N 1
ATOM 1645 C CA . LEU A 1 210 ? 7.312 -10.933 3.937 1.00 34.34 210 LEU A CA 1
ATOM 1646 C C . LEU A 1 210 ? 6.059 -10.436 3.214 1.00 34.34 210 LEU A C 1
ATOM 1648 O O . LEU A 1 210 ? 5.826 -9.235 3.111 1.00 34.34 210 LEU A O 1
ATOM 1652 N N . GLY A 1 211 ? 5.281 -11.359 2.643 1.00 50.59 211 GLY A N 1
ATOM 1653 C CA . GLY A 1 211 ? 4.016 -11.028 1.983 1.00 50.59 211 GLY A CA 1
ATOM 1654 C C . GLY A 1 211 ? 3.048 -10.285 2.911 1.00 50.59 211 GLY A C 1
ATOM 1655 O O . GLY A 1 211 ? 3.303 -10.123 4.098 1.00 50.59 211 GLY A O 1
ATOM 1656 N N . THR A 1 212 ? 1.905 -9.849 2.382 1.00 60.16 212 THR A N 1
ATOM 1657 C CA . THR A 1 212 ? 0.864 -9.196 3.187 1.00 60.16 212 THR A CA 1
ATOM 1658 C C . THR A 1 212 ? 0.438 -10.119 4.343 1.00 60.16 212 THR A C 1
ATOM 1660 O O . THR A 1 212 ? -0.189 -11.146 4.073 1.00 60.16 212 THR A O 1
ATOM 1663 N N . PRO A 1 213 ? 0.739 -9.793 5.615 1.00 79.38 213 PRO A N 1
ATOM 1664 C CA . PRO A 1 213 ? 0.500 -10.689 6.754 1.00 79.38 213 PRO A CA 1
ATOM 1665 C C . PRO A 1 213 ? -0.980 -10.940 7.037 1.00 79.38 213 PRO A C 1
ATOM 1667 O O . PRO A 1 213 ? -1.314 -11.871 7.754 1.00 79.38 213 PRO A O 1
ATOM 1670 N N . ALA A 1 214 ? -1.866 -10.143 6.439 1.00 86.75 214 ALA A N 1
ATOM 1671 C CA . ALA A 1 214 ? -3.308 -10.189 6.641 1.00 86.75 214 ALA A CA 1
ATOM 1672 C C . ALA A 1 214 ? -3.964 -11.558 6.399 1.00 86.75 214 ALA A C 1
ATOM 1674 O O . ALA A 1 214 ? -5.056 -11.784 6.901 1.00 86.75 214 ALA A O 1
ATOM 1675 N N . TYR A 1 215 ? -3.324 -12.455 5.642 1.00 93.12 215 TYR A N 1
ATOM 1676 C CA . TYR A 1 215 ? -3.856 -13.787 5.320 1.00 93.12 215 TYR A CA 1
ATOM 1677 C C . TYR A 1 215 ? -3.096 -14.930 6.006 1.00 93.12 215 TYR A C 1
ATOM 1679 O O . TYR A 1 215 ? -3.424 -16.097 5.779 1.00 93.12 215 TYR A O 1
ATOM 1687 N N . MET A 1 216 ? -2.063 -14.619 6.797 1.00 92.06 216 MET A N 1
ATOM 1688 C CA . MET A 1 216 ? -1.267 -15.626 7.496 1.00 92.06 216 MET A CA 1
ATOM 1689 C C . MET A 1 216 ? -2.048 -16.194 8.674 1.00 92.06 216 MET A C 1
ATOM 1691 O O . MET A 1 216 ? -2.653 -15.458 9.448 1.00 92.06 216 MET A O 1
ATOM 1695 N N . SER A 1 217 ? -2.003 -17.513 8.821 1.00 93.50 217 SER A N 1
ATOM 1696 C CA . SER A 1 217 ? -2.599 -18.182 9.976 1.00 93.50 217 SER A CA 1
ATOM 1697 C C . SER A 1 217 ? -1.791 -17.948 11.265 1.00 93.50 217 SER A C 1
ATOM 1699 O O . SER A 1 217 ? -0.578 -17.717 11.199 1.00 93.50 217 SER A O 1
ATOM 1701 N N . PRO A 1 218 ? -2.418 -18.054 12.451 1.00 92.88 218 PRO A N 1
ATOM 1702 C CA . PRO A 1 218 ? -1.729 -17.974 13.738 1.00 92.88 218 PRO A CA 1
ATOM 1703 C C . PRO A 1 218 ? -0.501 -18.886 13.844 1.00 92.88 218 PRO A C 1
ATOM 1705 O O . PRO A 1 218 ? 0.547 -18.452 14.316 1.00 92.88 218 PRO A O 1
ATOM 1708 N N . GLU A 1 219 ? -0.596 -20.127 13.362 1.00 91.31 219 GLU A N 1
ATOM 1709 C CA . GLU A 1 219 ? 0.513 -21.082 13.378 1.00 91.31 219 GLU A CA 1
ATOM 1710 C C . GLU A 1 219 ? 1.672 -20.678 12.454 1.00 91.31 219 GLU A C 1
ATOM 1712 O O . GLU A 1 219 ? 2.829 -20.934 12.781 1.00 91.31 219 GLU A O 1
ATOM 1717 N N . GLN A 1 220 ? 1.396 -19.976 11.351 1.00 87.38 220 GLN A N 1
ATOM 1718 C CA . GLN A 1 220 ? 2.444 -19.416 10.493 1.00 87.38 220 GLN A CA 1
ATOM 1719 C C . GLN A 1 220 ? 3.136 -18.219 11.140 1.00 87.38 220 GLN A C 1
ATOM 1721 O O . GLN A 1 220 ? 4.354 -18.111 11.069 1.00 87.38 220 GLN A O 1
ATOM 1726 N N . ILE A 1 221 ? 2.377 -17.337 11.795 1.00 87.44 221 ILE A N 1
ATOM 1727 C CA . ILE A 1 221 ? 2.935 -16.164 12.486 1.00 87.44 221 ILE A CA 1
ATOM 1728 C C . ILE A 1 221 ? 3.810 -16.601 13.668 1.00 87.44 221 ILE A C 1
ATOM 1730 O O . ILE A 1 221 ? 4.849 -16.003 13.936 1.00 87.44 221 ILE A O 1
ATOM 1734 N N . GLN A 1 222 ? 3.399 -17.650 14.382 1.00 82.38 222 GLN A N 1
ATOM 1735 C CA . GLN A 1 222 ? 4.167 -18.210 15.494 1.00 82.38 222 GLN A CA 1
ATOM 1736 C C . GLN A 1 222 ? 5.425 -18.965 15.037 1.00 82.38 222 GLN A C 1
ATOM 1738 O O . GLN A 1 222 ? 6.362 -19.099 15.828 1.00 82.38 222 GLN A O 1
ATOM 1743 N N . GLY A 1 223 ? 5.457 -19.459 13.794 1.00 81.38 223 GLY A N 1
ATOM 1744 C CA . GLY A 1 223 ? 6.588 -20.196 13.235 1.00 81.38 223 GLY A CA 1
ATOM 1745 C C . GLY A 1 223 ? 6.984 -21.398 14.099 1.00 81.38 223 GLY A C 1
ATOM 1746 O O . GLY A 1 223 ? 6.135 -22.174 14.541 1.00 81.38 223 GLY A O 1
ATOM 1747 N N . SER A 1 224 ? 8.279 -21.524 14.395 1.00 71.00 224 SER A N 1
ATOM 1748 C CA . SER A 1 224 ? 8.862 -22.569 15.258 1.00 71.00 224 SER A CA 1
ATOM 1749 C C . SER A 1 224 ? 8.231 -22.666 16.658 1.00 71.00 224 SER A C 1
ATOM 1751 O O . SER A 1 224 ? 8.285 -23.721 17.288 1.00 71.00 224 SER A O 1
ATOM 1753 N N . LYS A 1 225 ? 7.632 -21.574 17.156 1.00 74.31 225 LYS A N 1
ATOM 1754 C CA . LYS A 1 225 ? 6.992 -21.506 18.478 1.00 74.31 225 LYS A CA 1
ATOM 1755 C C . LYS A 1 225 ? 5.566 -22.050 18.469 1.00 74.31 225 LYS A C 1
ATOM 1757 O O . LYS A 1 225 ? 4.961 -22.155 19.537 1.00 74.31 225 LYS A O 1
ATOM 1762 N N . SER A 1 226 ? 5.006 -22.361 17.299 1.00 79.50 226 SER A N 1
ATOM 1763 C CA . SER A 1 226 ? 3.668 -22.933 17.228 1.00 79.50 226 SER A CA 1
ATOM 1764 C C . SER A 1 226 ? 3.653 -24.364 17.763 1.00 79.50 226 SER A C 1
ATOM 1766 O O . SER A 1 226 ? 4.538 -25.169 17.481 1.00 79.50 226 SER A O 1
ATOM 1768 N N . GLN A 1 227 ? 2.610 -24.700 18.521 1.00 80.81 227 GLN A N 1
ATOM 1769 C CA . GLN A 1 227 ? 2.344 -26.077 18.950 1.00 80.81 227 GLN A CA 1
ATOM 1770 C C . GLN A 1 227 ? 1.633 -26.900 17.864 1.00 80.81 227 GLN A C 1
ATOM 1772 O O . GLN A 1 227 ? 1.498 -28.115 18.005 1.00 80.81 227 GLN A O 1
ATOM 1777 N N . HIS A 1 228 ? 1.179 -26.251 16.787 1.00 84.12 228 HIS A N 1
ATOM 1778 C CA . HIS A 1 228 ? 0.459 -26.886 15.692 1.00 84.12 228 HIS A CA 1
ATOM 1779 C C . HIS A 1 228 ? 1.302 -26.888 14.409 1.00 84.12 228 HIS A C 1
ATOM 1781 O O . HIS A 1 228 ? 2.002 -25.915 14.128 1.00 84.12 228 HIS A O 1
ATOM 1787 N N . PRO A 1 229 ? 1.248 -27.966 13.609 1.00 84.25 229 PRO A N 1
ATOM 1788 C CA . PRO A 1 229 ? 1.957 -28.019 12.339 1.00 84.25 229 PRO A CA 1
ATOM 1789 C C . PRO A 1 229 ? 1.283 -27.131 11.284 1.00 84.25 229 PRO A C 1
ATOM 1791 O O . PRO A 1 229 ? 0.062 -26.987 11.264 1.00 84.25 229 PRO A O 1
ATOM 1794 N N . ILE A 1 230 ? 2.084 -26.618 10.346 1.00 87.50 230 ILE A N 1
ATOM 1795 C CA . ILE A 1 230 ? 1.581 -25.980 9.123 1.00 87.50 230 ILE A CA 1
ATOM 1796 C C . ILE A 1 230 ? 1.060 -27.080 8.187 1.00 87.50 230 ILE A C 1
ATOM 1798 O O . ILE A 1 230 ? 1.832 -27.728 7.471 1.00 87.50 230 ILE A O 1
ATOM 1802 N N . ASP A 1 231 ? -0.252 -27.304 8.212 1.00 90.75 231 ASP A N 1
ATOM 1803 C CA . ASP A 1 231 ? -0.958 -28.311 7.417 1.00 90.75 231 ASP A CA 1
ATOM 1804 C C . ASP A 1 231 ? -2.114 -27.695 6.600 1.00 90.75 231 ASP A C 1
ATOM 1806 O O . ASP A 1 231 ? -2.209 -26.479 6.442 1.00 90.75 231 ASP A O 1
ATOM 1810 N N . ALA A 1 232 ? -2.999 -28.518 6.028 1.00 93.94 232 ALA A N 1
ATOM 1811 C CA . ALA A 1 232 ? -4.131 -28.049 5.221 1.00 93.94 232 ALA A CA 1
ATOM 1812 C C . ALA A 1 232 ? -5.036 -27.027 5.945 1.00 93.94 232 ALA A C 1
ATOM 1814 O O . ALA A 1 232 ? -5.702 -26.223 5.288 1.00 93.94 232 ALA A O 1
ATOM 1815 N N . ARG A 1 233 ? -5.055 -27.021 7.285 1.00 96.50 233 ARG A N 1
ATOM 1816 C CA . ARG A 1 233 ? -5.856 -26.102 8.108 1.00 96.50 233 ARG A CA 1
ATOM 1817 C C . ARG A 1 233 ? -5.313 -24.676 8.098 1.00 96.50 233 ARG A C 1
ATOM 1819 O O . ARG A 1 233 ? -6.077 -23.742 8.346 1.00 96.50 233 ARG A O 1
ATOM 1826 N N . THR A 1 234 ? -4.041 -24.501 7.750 1.00 94.88 234 THR A N 1
ATOM 1827 C CA . THR A 1 234 ? -3.444 -23.195 7.457 1.00 94.88 234 THR A CA 1
ATOM 1828 C C . THR A 1 234 ? -4.090 -22.568 6.223 1.00 94.88 234 THR A C 1
ATOM 1830 O O . THR A 1 234 ? -4.541 -21.427 6.271 1.00 94.88 234 THR A O 1
ATOM 1833 N N . ASP A 1 235 ? -4.235 -23.329 5.137 1.00 95.94 235 ASP A N 1
ATOM 1834 C CA . ASP A 1 235 ? -4.899 -22.834 3.926 1.00 95.94 235 ASP A CA 1
ATOM 1835 C C . ASP A 1 235 ? -6.392 -22.565 4.164 1.00 95.94 235 ASP A C 1
ATOM 1837 O O . ASP A 1 235 ? -6.943 -21.619 3.606 1.00 95.94 235 ASP A O 1
ATOM 1841 N N . ILE A 1 236 ? -7.055 -23.369 5.006 1.00 98.38 236 ILE A N 1
ATOM 1842 C CA . ILE A 1 236 ? -8.459 -23.154 5.405 1.00 98.38 236 ILE A CA 1
ATOM 1843 C C . ILE A 1 236 ? -8.626 -21.818 6.138 1.00 98.38 236 ILE A C 1
ATOM 1845 O O . ILE A 1 236 ? -9.605 -21.114 5.889 1.00 98.38 236 ILE A O 1
ATOM 1849 N N . TYR A 1 237 ? -7.667 -21.444 6.988 1.00 97.94 237 TYR A N 1
ATOM 1850 C CA . TYR A 1 237 ? -7.660 -20.134 7.634 1.00 97.94 237 TYR A CA 1
ATOM 1851 C C . TYR A 1 237 ? -7.563 -19.006 6.605 1.00 97.94 237 TYR A C 1
ATOM 1853 O O . TYR A 1 237 ? -8.425 -18.127 6.571 1.00 97.94 237 TYR A O 1
ATOM 1861 N N . SER A 1 238 ? -6.575 -19.063 5.706 1.00 97.12 238 SER A N 1
ATOM 1862 C CA . SER A 1 238 ? -6.401 -18.050 4.657 1.00 97.12 238 SER A CA 1
ATOM 1863 C C . SER A 1 238 ? -7.623 -17.956 3.735 1.00 97.12 238 SER A C 1
ATOM 1865 O O . SER A 1 238 ? -8.036 -16.860 3.363 1.00 97.12 238 SER A O 1
ATOM 1867 N N . LEU A 1 239 ? -8.253 -19.090 3.405 1.00 98.38 239 LEU A N 1
ATOM 1868 C CA . LEU A 1 239 ? -9.527 -19.140 2.684 1.00 98.38 239 LEU A CA 1
ATOM 1869 C C . LEU A 1 239 ? -10.649 -18.430 3.459 1.00 98.38 239 LEU A C 1
ATOM 1871 O O . LEU A 1 239 ? -11.416 -17.687 2.853 1.00 98.38 239 LEU A O 1
ATOM 1875 N N . GLY A 1 240 ? -10.723 -18.604 4.781 1.00 98.06 240 GLY A N 1
ATOM 1876 C CA . GLY A 1 240 ? -11.661 -17.883 5.645 1.00 98.06 240 GLY A CA 1
ATOM 1877 C C . GLY A 1 240 ? -11.491 -16.368 5.576 1.00 98.06 240 GLY A C 1
ATOM 1878 O O . GLY A 1 240 ? -12.471 -15.652 5.377 1.00 98.06 240 GLY A O 1
ATOM 1879 N N . VAL A 1 241 ? -10.248 -15.885 5.651 1.00 97.75 241 VAL A N 1
ATOM 1880 C CA . VAL A 1 241 ? -9.922 -14.456 5.506 1.00 97.75 241 VAL A CA 1
ATOM 1881 C C . VAL A 1 241 ? -10.319 -13.934 4.119 1.00 97.75 241 VAL A C 1
ATOM 1883 O O . VAL A 1 241 ? -10.913 -12.863 4.011 1.00 97.75 241 VAL A O 1
ATOM 1886 N N . ILE A 1 242 ? -10.051 -14.697 3.051 1.00 97.56 242 ILE A N 1
ATOM 1887 C CA . ILE A 1 242 ? -10.461 -14.334 1.683 1.00 97.56 242 ILE A CA 1
ATOM 1888 C C . ILE A 1 242 ? -11.988 -14.252 1.578 1.00 97.56 242 ILE A C 1
ATOM 1890 O O . ILE A 1 242 ? -12.506 -13.299 1.001 1.00 97.56 242 ILE A O 1
ATOM 1894 N N . LEU A 1 243 ? -12.724 -15.222 2.130 1.00 97.44 243 LEU A N 1
ATOM 1895 C CA . LEU A 1 243 ? -14.188 -15.196 2.107 1.00 97.44 243 LEU A CA 1
ATOM 1896 C C . LEU A 1 243 ? -14.739 -14.003 2.893 1.00 97.44 243 LEU A C 1
ATOM 1898 O O . LEU A 1 243 ? -15.668 -13.353 2.420 1.00 97.44 243 LEU A O 1
ATOM 1902 N N . TYR A 1 244 ? -14.145 -13.691 4.047 1.00 96.69 244 TYR A N 1
ATOM 1903 C CA . TYR A 1 244 ? -14.483 -12.505 4.827 1.00 96.69 244 TYR A CA 1
ATOM 1904 C C . TYR A 1 244 ? -14.368 -11.238 3.969 1.00 96.69 244 TYR A C 1
ATOM 1906 O O . TYR A 1 244 ? -15.350 -10.517 3.799 1.00 96.69 244 TYR A O 1
ATOM 1914 N N . GLU A 1 245 ? -13.210 -11.019 3.339 1.00 95.44 245 GLU A N 1
ATOM 1915 C CA . GLU A 1 245 ? -12.964 -9.848 2.488 1.00 95.44 245 GLU A CA 1
ATOM 1916 C C . GLU A 1 245 ? -13.878 -9.816 1.258 1.00 95.44 245 GLU A C 1
ATOM 1918 O O . GLU A 1 245 ? -14.384 -8.760 0.881 1.00 95.44 245 GLU A O 1
ATOM 1923 N N . MET A 1 246 ? -14.169 -10.969 0.654 1.00 94.88 246 MET A N 1
ATOM 1924 C CA . MET A 1 246 ? -15.118 -11.062 -0.458 1.00 94.88 246 MET A CA 1
ATOM 1925 C C . MET A 1 246 ? -16.536 -10.620 -0.065 1.00 94.88 246 MET A C 1
ATOM 1927 O O . MET A 1 246 ? -17.246 -10.047 -0.895 1.00 94.88 246 MET A O 1
ATOM 1931 N N . LEU A 1 247 ? -16.965 -10.897 1.170 1.00 93.38 247 LEU A N 1
ATOM 1932 C CA . LEU A 1 247 ? -18.305 -10.570 1.664 1.00 93.38 247 LEU A CA 1
ATOM 1933 C C . LEU A 1 247 ? -18.414 -9.121 2.154 1.00 93.38 247 LEU A C 1
ATOM 1935 O O . LEU A 1 247 ? -19.424 -8.459 1.894 1.00 93.38 247 LEU A O 1
ATOM 1939 N N . THR A 1 248 ? -17.387 -8.623 2.843 1.00 92.19 248 THR A N 1
ATOM 1940 C CA . THR A 1 248 ? -17.420 -7.322 3.530 1.00 92.19 248 THR A CA 1
ATOM 1941 C C . THR A 1 248 ? -16.718 -6.209 2.752 1.00 92.19 248 THR A C 1
ATOM 1943 O O . THR A 1 248 ? -17.059 -5.039 2.913 1.00 92.19 248 THR A O 1
ATOM 1946 N N . GLY A 1 249 ? -15.767 -6.553 1.880 1.00 90.19 249 GLY A N 1
ATOM 1947 C CA . GLY A 1 249 ? -14.827 -5.612 1.268 1.00 90.19 249 GLY A CA 1
ATOM 1948 C C . GLY A 1 249 ? -13.727 -5.129 2.222 1.00 90.19 249 GLY A C 1
ATOM 1949 O O . GLY A 1 249 ? -13.010 -4.190 1.878 1.00 90.19 249 GLY A O 1
ATOM 1950 N N . GLN A 1 250 ? -13.615 -5.728 3.411 1.00 90.31 250 GLN A N 1
ATOM 1951 C CA . GLN A 1 250 ? -12.671 -5.375 4.472 1.00 90.31 250 GLN A CA 1
ATOM 1952 C C . GLN A 1 250 ? -11.980 -6.636 5.010 1.00 90.31 250 GLN A C 1
ATOM 1954 O O . GLN A 1 250 ? -12.502 -7.736 4.877 1.00 90.31 250 GLN A O 1
ATOM 1959 N N . LEU A 1 251 ? -10.813 -6.497 5.636 1.00 93.06 251 LEU A N 1
ATOM 1960 C CA . LEU A 1 251 ? -10.133 -7.616 6.297 1.00 93.06 251 LEU A CA 1
ATOM 1961 C C . LEU A 1 251 ? -10.721 -7.867 7.700 1.00 93.06 251 LEU A C 1
ATOM 1963 O O . LEU A 1 251 ? -11.183 -6.914 8.324 1.00 93.06 251 LEU A O 1
ATOM 1967 N N . PRO A 1 252 ? -10.670 -9.107 8.225 1.00 92.56 252 PRO A N 1
ATOM 1968 C CA . PRO A 1 252 ? -11.129 -9.417 9.585 1.00 92.56 252 PRO A CA 1
ATOM 1969 C C . PRO A 1 252 ? -10.251 -8.785 10.675 1.00 92.56 252 PRO A C 1
ATOM 1971 O O . PRO A 1 252 ? -10.721 -8.543 11.782 1.00 92.56 252 PRO A O 1
ATOM 1974 N N . PHE A 1 253 ? -8.982 -8.511 10.358 1.00 91.69 253 PHE A N 1
ATOM 1975 C CA . PHE A 1 253 ? -8.029 -7.816 11.221 1.00 91.69 253 PHE A CA 1
ATOM 1976 C C . PHE A 1 253 ? -7.368 -6.688 10.428 1.00 91.69 253 PHE A C 1
ATOM 1978 O O . PHE A 1 253 ? -6.994 -6.873 9.265 1.00 91.69 253 PHE A O 1
ATOM 1985 N N . SER A 1 254 ? -7.205 -5.524 11.050 1.00 81.88 254 SER A N 1
ATOM 1986 C CA . SER A 1 254 ? -6.660 -4.323 10.413 1.00 81.88 254 SER A CA 1
ATOM 1987 C C . SER A 1 254 ? -5.736 -3.590 11.371 1.00 81.88 254 SER A C 1
ATOM 1989 O O . SER A 1 254 ? -6.095 -3.377 12.523 1.00 81.88 254 SER A O 1
ATOM 1991 N N . GLY A 1 255 ? -4.581 -3.149 10.888 1.00 76.19 255 GLY A N 1
ATOM 1992 C CA . GLY A 1 255 ? -3.618 -2.386 11.674 1.00 76.19 255 GLY A CA 1
ATOM 1993 C C . GLY A 1 255 ? -2.816 -1.444 10.789 1.00 76.19 255 GLY A C 1
ATOM 1994 O O . GLY A 1 255 ? -2.771 -1.609 9.566 1.00 76.19 255 GLY A O 1
ATOM 1995 N N . ASN A 1 256 ? -2.168 -0.467 11.412 1.00 68.44 256 ASN A N 1
ATOM 1996 C CA . ASN A 1 256 ? -1.368 0.551 10.732 1.00 68.44 256 ASN A CA 1
ATOM 1997 C C . ASN A 1 256 ? -0.049 -0.015 10.186 1.00 68.44 256 ASN A C 1
ATOM 1999 O O . ASN A 1 256 ? 0.600 0.608 9.347 1.00 68.44 256 ASN A O 1
ATOM 2003 N N . ASN A 1 257 ? 0.355 -1.202 10.647 1.00 71.69 257 ASN A N 1
ATOM 2004 C CA . ASN A 1 257 ? 1.549 -1.893 10.179 1.00 71.69 257 ASN A CA 1
ATOM 2005 C C . ASN A 1 257 ? 1.390 -3.434 10.201 1.00 71.69 257 ASN A C 1
ATOM 2007 O O . ASN A 1 257 ? 0.493 -3.968 10.861 1.00 71.69 257 ASN A O 1
ATOM 2011 N N . PRO A 1 258 ? 2.274 -4.172 9.498 1.00 75.31 258 PRO A N 1
ATOM 2012 C CA . PRO A 1 258 ? 2.283 -5.635 9.469 1.00 75.31 258 PRO A CA 1
ATOM 2013 C C . PRO A 1 258 ? 2.299 -6.332 10.837 1.00 75.31 258 PRO A C 1
ATOM 2015 O O . PRO A 1 258 ? 1.605 -7.333 11.010 1.00 75.31 258 PRO A O 1
ATOM 2018 N N . LEU A 1 259 ? 3.070 -5.814 11.800 1.00 79.06 259 LEU A N 1
ATOM 2019 C CA . LEU A 1 259 ? 3.213 -6.419 13.129 1.00 79.06 259 LEU A CA 1
ATOM 2020 C C . LEU A 1 259 ? 1.918 -6.321 13.934 1.00 79.06 259 LEU A C 1
ATOM 2022 O O . LEU A 1 259 ? 1.564 -7.260 14.639 1.00 79.06 259 LEU A O 1
ATOM 2026 N N . GLU A 1 260 ? 1.188 -5.218 13.798 1.00 80.94 260 GLU A N 1
ATOM 2027 C CA . GLU A 1 260 ? -0.105 -5.026 14.449 1.00 80.94 260 GLU A CA 1
ATOM 2028 C C . GLU A 1 260 ? -1.152 -6.013 13.920 1.00 80.94 260 GLU A C 1
ATOM 2030 O O . GLU A 1 260 ? -1.854 -6.649 14.704 1.00 80.94 260 GLU A O 1
ATOM 2035 N N . ILE A 1 261 ? -1.198 -6.224 12.601 1.00 84.38 261 ILE A N 1
ATOM 2036 C CA . ILE A 1 261 ? -2.079 -7.227 11.980 1.00 84.38 261 ILE A CA 1
ATOM 2037 C C . ILE A 1 261 ? -1.723 -8.634 12.478 1.00 84.38 261 ILE A C 1
ATOM 2039 O O . ILE A 1 261 ? -2.609 -9.414 12.835 1.00 84.38 261 ILE A O 1
ATOM 2043 N N . MET A 1 262 ? -0.428 -8.959 12.548 1.00 86.88 262 MET A N 1
ATOM 2044 C CA . MET A 1 262 ? 0.031 -10.238 13.092 1.00 86.88 262 MET A CA 1
ATOM 2045 C C . MET A 1 262 ? -0.363 -10.403 14.566 1.00 86.88 262 MET A C 1
ATOM 2047 O O . MET A 1 262 ? -0.878 -11.450 14.951 1.00 86.88 262 MET A O 1
ATOM 2051 N N . ALA A 1 263 ? -0.173 -9.367 15.388 1.00 85.44 263 ALA A N 1
ATOM 2052 C CA . ALA A 1 263 ? -0.556 -9.381 16.795 1.00 85.44 263 ALA A CA 1
ATOM 2053 C C . ALA A 1 263 ? -2.067 -9.601 16.953 1.00 85.44 263 ALA A C 1
ATOM 2055 O O . ALA A 1 263 ? -2.473 -10.502 17.684 1.00 85.44 263 ALA A O 1
ATOM 2056 N N . GLN A 1 264 ? -2.900 -8.859 16.217 1.00 89.38 264 GLN A N 1
ATOM 2057 C CA . GLN A 1 264 ? -4.353 -9.045 16.225 1.00 89.38 264 GLN A CA 1
ATOM 2058 C C . GLN A 1 264 ? -4.749 -10.463 15.812 1.00 89.38 264 GLN A C 1
ATOM 2060 O O . GLN A 1 264 ? -5.564 -11.080 16.490 1.00 89.38 264 GLN A O 1
ATOM 2065 N N . THR A 1 265 ? -4.108 -11.030 14.790 1.00 89.81 265 THR A N 1
ATOM 2066 C CA . THR A 1 265 ? -4.351 -12.422 14.373 1.00 89.81 265 THR A CA 1
ATOM 2067 C C . THR A 1 265 ? -4.093 -13.421 15.516 1.00 89.81 265 THR A C 1
ATOM 2069 O O . THR A 1 265 ? -4.783 -14.436 15.639 1.00 89.81 265 THR A O 1
ATOM 2072 N N . LEU A 1 266 ? -3.136 -13.125 16.404 1.00 89.31 266 LEU A N 1
ATOM 2073 C CA . LEU A 1 266 ? -2.794 -13.962 17.558 1.00 89.31 266 LEU A CA 1
ATOM 2074 C C . LEU A 1 266 ? -3.642 -13.710 18.813 1.00 89.31 266 LEU A C 1
ATOM 2076 O O . LEU A 1 266 ? -3.710 -14.604 19.662 1.00 89.31 266 LEU A O 1
ATOM 2080 N N . VAL A 1 267 ? -4.250 -12.528 18.981 1.00 86.75 267 VAL A N 1
ATOM 2081 C CA . VAL A 1 267 ? -4.915 -12.152 20.249 1.00 86.75 267 VAL A CA 1
ATOM 2082 C C . VAL A 1 267 ? -6.361 -11.676 20.126 1.00 86.75 267 VAL A C 1
ATOM 2084 O O . VAL A 1 267 ? -7.138 -11.914 21.053 1.00 86.75 267 VAL A O 1
ATOM 2087 N N . ALA A 1 268 ? -6.760 -11.085 19.002 1.00 85.00 268 ALA A N 1
ATOM 2088 C CA . ALA A 1 268 ? -8.081 -10.497 18.803 1.00 85.00 268 ALA A CA 1
ATOM 2089 C C . ALA A 1 268 ? -9.110 -11.514 18.281 1.00 85.00 268 ALA A C 1
ATOM 2091 O O . ALA A 1 268 ? -8.760 -12.559 17.726 1.00 85.00 268 ALA A O 1
ATOM 2092 N N . ASN A 1 269 ? -10.389 -11.186 18.467 1.00 85.25 269 ASN A N 1
ATOM 2093 C CA . ASN A 1 269 ? -11.511 -11.900 17.865 1.00 85.25 269 ASN A CA 1
ATOM 2094 C C . ASN A 1 269 ? -12.119 -10.995 16.786 1.00 85.25 269 ASN A C 1
ATOM 2096 O O . ASN A 1 269 ? -12.435 -9.849 17.108 1.00 85.25 269 ASN A O 1
ATOM 2100 N N . PRO A 1 270 ? -12.265 -11.467 15.540 1.00 89.44 270 PRO A N 1
ATOM 2101 C CA . PRO A 1 270 ? -12.851 -10.661 14.482 1.00 89.44 270 PRO A CA 1
ATOM 2102 C C . PRO A 1 270 ? -14.366 -10.549 14.675 1.00 89.44 270 PRO A C 1
ATOM 2104 O O . PRO A 1 270 ? -15.002 -11.439 15.247 1.00 89.44 270 PRO A O 1
ATOM 2107 N N . GLU A 1 271 ? -14.951 -9.454 14.198 1.00 92.25 271 GLU A N 1
ATOM 2108 C CA . GLU A 1 271 ? -16.407 -9.331 14.123 1.00 92.25 271 GLU A CA 1
ATOM 2109 C C . GLU A 1 271 ? -16.963 -10.283 13.053 1.00 92.25 271 GLU A C 1
ATOM 2111 O O . GLU A 1 271 ? -16.277 -10.561 12.074 1.0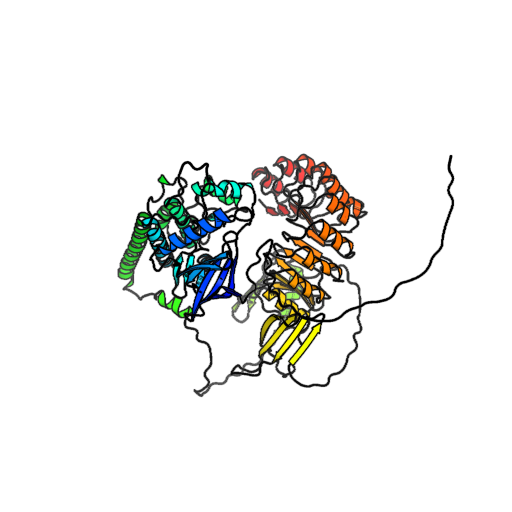0 92.25 271 GLU A O 1
ATOM 2116 N N . PRO A 1 272 ? -18.191 -10.807 13.191 1.00 94.25 272 PRO A N 1
ATOM 2117 C CA . PRO A 1 272 ? -18.826 -11.579 12.127 1.00 94.25 272 PRO A CA 1
ATOM 2118 C C . PRO A 1 272 ? -19.095 -10.728 10.868 1.00 94.25 272 PRO A C 1
ATOM 2120 O O . PRO A 1 272 ? -19.510 -9.573 11.000 1.00 94.25 272 PRO A O 1
ATOM 2123 N N . PRO A 1 273 ? -18.978 -11.289 9.646 1.00 92.81 273 PRO A N 1
ATOM 2124 C CA . PRO A 1 273 ? -19.230 -10.563 8.397 1.00 92.81 273 PRO A CA 1
ATOM 2125 C C . PRO A 1 273 ? -20.553 -9.785 8.353 1.00 92.81 273 PRO A C 1
ATOM 2127 O O . PRO A 1 273 ? -20.587 -8.672 7.822 1.00 92.81 273 PRO A O 1
ATOM 2130 N N . SER A 1 274 ? -21.637 -10.352 8.900 1.00 90.88 274 SER A N 1
ATOM 2131 C CA . SER A 1 274 ? -22.963 -9.716 8.927 1.00 90.88 274 SER A CA 1
ATOM 2132 C C . SER A 1 274 ? -23.034 -8.429 9.756 1.00 90.88 274 SER A C 1
ATOM 2134 O O . SER A 1 274 ? -23.904 -7.597 9.506 1.00 90.88 274 SER A O 1
ATOM 2136 N N . GLN A 1 275 ? -22.117 -8.234 10.709 1.00 89.38 275 GLN A N 1
ATOM 2137 C CA . GLN A 1 275 ? -22.047 -7.019 11.527 1.00 89.38 275 GLN A CA 1
ATOM 2138 C C . GLN A 1 275 ? -21.256 -5.906 10.831 1.00 89.38 275 GLN A C 1
ATOM 2140 O O . GLN A 1 275 ? -21.555 -4.729 11.011 1.00 89.38 275 GLN A O 1
ATOM 2145 N N . THR A 1 276 ? -20.299 -6.271 9.977 1.00 82.06 276 THR A N 1
ATOM 2146 C CA . THR A 1 276 ? -19.424 -5.320 9.276 1.00 82.06 276 THR A CA 1
ATOM 2147 C C . THR A 1 276 ? -19.984 -4.879 7.916 1.00 82.06 276 THR A C 1
ATOM 2149 O O . THR A 1 276 ? -19.559 -3.865 7.362 1.00 82.06 276 THR A O 1
ATOM 2152 N N . SER A 1 277 ? -20.939 -5.614 7.333 1.00 80.00 277 SER A N 1
ATOM 2153 C CA . SER A 1 277 ? -21.488 -5.286 6.013 1.00 80.00 277 SER A CA 1
ATOM 2154 C C . SER A 1 277 ? -22.935 -5.731 5.821 1.00 80.00 277 SER A C 1
ATOM 2156 O O . SER A 1 277 ? -23.250 -6.913 5.909 1.00 80.00 277 SER A O 1
ATOM 2158 N N . ASN A 1 278 ? -23.787 -4.805 5.363 1.00 71.06 278 ASN A N 1
ATOM 2159 C CA . ASN A 1 278 ? -25.167 -5.094 4.934 1.00 71.06 278 ASN A CA 1
ATOM 2160 C C . ASN A 1 278 ? -25.251 -6.052 3.729 1.00 71.06 278 ASN A C 1
ATOM 2162 O O . ASN A 1 278 ? -26.336 -6.510 3.374 1.00 71.06 278 ASN A O 1
ATOM 2166 N N . ARG A 1 279 ? -24.127 -6.305 3.044 1.00 66.81 279 ARG A N 1
ATOM 2167 C CA . ARG A 1 279 ? -24.044 -7.274 1.945 1.00 66.81 279 ARG A CA 1
ATOM 2168 C C . ARG A 1 279 ? -23.895 -8.701 2.463 1.00 66.81 279 ARG A C 1
ATOM 2170 O O . ARG A 1 279 ? -24.276 -9.615 1.744 1.00 66.81 279 ARG A O 1
ATOM 2177 N N . ALA A 1 280 ? -23.320 -8.905 3.644 1.00 71.00 280 ALA A N 1
ATOM 2178 C CA . ALA A 1 280 ? -23.127 -10.234 4.204 1.00 71.00 280 ALA A CA 1
ATOM 2179 C C . ALA A 1 280 ? -24.438 -10.771 4.797 1.00 71.00 280 ALA A C 1
ATOM 2181 O O . ALA A 1 280 ? -25.275 -10.020 5.290 1.00 71.00 280 ALA A O 1
ATOM 2182 N N . VAL A 1 281 ? -24.621 -12.089 4.730 1.00 79.44 281 VAL A N 1
ATOM 2183 C CA . VAL A 1 281 ? -25.783 -12.779 5.304 1.00 79.44 281 VAL A CA 1
ATOM 2184 C C . VAL A 1 281 ? -25.338 -13.565 6.528 1.00 79.44 281 VAL A C 1
ATOM 2186 O O . VAL A 1 281 ? -24.309 -14.238 6.476 1.00 79.44 281 VAL A O 1
ATOM 2189 N N . SER A 1 282 ? -26.128 -13.504 7.601 1.00 84.00 282 SER A N 1
ATOM 2190 C CA . SER A 1 282 ? -25.835 -14.163 8.885 1.00 84.00 282 SER A CA 1
ATOM 2191 C C . SER A 1 282 ? -25.550 -15.660 8.748 1.00 84.00 282 SER A C 1
ATOM 2193 O O . SER A 1 282 ? -24.750 -16.211 9.493 1.00 84.00 282 SER A O 1
ATOM 2195 N N . ASP A 1 283 ? -26.153 -16.315 7.755 1.00 85.56 283 ASP A N 1
ATOM 2196 C CA . ASP A 1 283 ? -25.976 -17.745 7.479 1.00 85.56 283 ASP A CA 1
ATOM 2197 C C . ASP A 1 283 ? -24.527 -18.129 7.123 1.00 85.56 283 ASP A C 1
ATOM 2199 O O . ASP A 1 283 ? -24.161 -19.301 7.204 1.00 85.56 283 ASP A O 1
ATOM 2203 N N . LEU A 1 284 ? -23.693 -17.165 6.710 1.00 92.12 284 LEU A N 1
ATOM 2204 C CA . LEU A 1 284 ? -22.276 -17.390 6.412 1.00 92.12 284 LEU A CA 1
ATOM 2205 C C . LEU A 1 284 ? -21.351 -17.075 7.589 1.00 92.12 284 LEU A C 1
ATOM 2207 O O . LEU A 1 284 ? -20.187 -17.474 7.532 1.00 92.12 284 LEU A O 1
ATOM 2211 N N . ASP A 1 285 ? -21.839 -16.418 8.644 1.00 94.25 285 ASP A N 1
ATOM 2212 C CA . ASP A 1 285 ? -21.003 -16.000 9.772 1.00 94.25 285 ASP A CA 1
ATOM 2213 C C . ASP A 1 285 ? -20.336 -17.205 10.430 1.00 94.25 285 ASP A C 1
ATOM 2215 O O . ASP A 1 285 ? -19.116 -17.237 10.535 1.00 94.25 285 ASP A O 1
ATOM 2219 N N . GLU A 1 286 ? -21.099 -18.243 10.786 1.00 94.50 286 GLU A N 1
ATOM 2220 C CA . GLU A 1 286 ? -20.535 -19.456 11.396 1.00 94.50 286 GLU A CA 1
ATOM 2221 C C . GLU A 1 286 ? -19.478 -20.102 10.489 1.00 94.50 286 GLU A C 1
ATOM 2223 O O . GLU A 1 286 ? -18.422 -20.522 10.958 1.00 94.50 286 GLU A O 1
ATOM 2228 N N . THR A 1 287 ? -19.722 -20.136 9.174 1.00 96.19 287 THR A N 1
ATOM 2229 C CA . THR A 1 287 ? -18.782 -20.731 8.214 1.00 96.19 287 THR A CA 1
ATOM 2230 C C . THR A 1 287 ? -17.471 -19.952 8.162 1.00 96.19 287 THR A C 1
ATOM 2232 O O . THR A 1 287 ? -16.402 -20.556 8.236 1.00 96.19 287 THR A O 1
ATOM 2235 N N . VAL A 1 288 ? -17.543 -18.622 8.057 1.00 97.38 288 VAL A N 1
ATOM 2236 C CA . VAL A 1 288 ? -16.363 -17.751 7.993 1.00 97.38 288 VAL A CA 1
ATOM 2237 C C . VAL A 1 288 ? -15.610 -17.765 9.318 1.00 97.38 288 VAL A C 1
ATOM 2239 O O . VAL A 1 288 ? -14.404 -18.004 9.326 1.00 97.38 288 VAL A O 1
ATOM 2242 N N . MET A 1 289 ? -16.324 -17.579 10.428 1.00 96.62 289 MET A N 1
ATOM 2243 C CA . MET A 1 289 ? -15.752 -17.536 11.773 1.00 96.62 289 MET A CA 1
ATOM 2244 C C . MET A 1 289 ? -15.066 -18.855 12.127 1.00 96.62 289 MET A C 1
ATOM 2246 O O . MET A 1 289 ? -13.950 -18.842 12.637 1.00 96.62 289 MET A O 1
ATOM 2250 N N . ARG A 1 290 ? -15.659 -19.997 11.753 1.00 97.69 290 ARG A N 1
ATOM 2251 C CA . ARG A 1 290 ? -15.034 -21.310 11.939 1.00 97.69 290 ARG A CA 1
ATOM 2252 C C . ARG A 1 290 ? -13.767 -21.492 11.102 1.00 97.69 290 ARG A C 1
ATOM 2254 O O . ARG A 1 290 ? -12.844 -22.162 11.550 1.00 97.69 290 ARG A O 1
ATOM 2261 N N . CYS A 1 291 ? -13.679 -20.921 9.899 1.00 98.00 291 CYS A N 1
ATOM 2262 C CA . CYS A 1 291 ? -12.432 -20.950 9.127 1.00 98.00 291 CYS A CA 1
ATOM 2263 C C . CYS A 1 291 ? -11.313 -20.153 9.810 1.00 98.00 291 CYS A C 1
ATOM 2265 O O . CYS A 1 291 ? -10.181 -20.631 9.855 1.00 98.00 291 CYS A O 1
ATOM 2267 N N . ILE A 1 292 ? -11.629 -18.969 10.344 1.00 96.81 292 ILE A N 1
ATOM 2268 C CA . ILE A 1 292 ? -10.656 -18.045 10.954 1.00 96.81 292 ILE A CA 1
ATOM 2269 C C . ILE A 1 292 ? -10.469 -18.254 12.464 1.00 96.81 292 ILE A C 1
ATOM 2271 O O . ILE A 1 292 ? -9.887 -17.408 13.142 1.00 96.81 292 ILE A O 1
ATOM 2275 N N . GLU A 1 293 ? -10.921 -19.395 12.991 1.00 96.56 293 GLU A N 1
ATOM 2276 C CA . GLU A 1 293 ? -10.660 -19.807 14.368 1.00 96.56 293 GLU A CA 1
ATOM 2277 C C . GLU A 1 293 ? -9.160 -19.825 14.658 1.00 96.56 293 GLU A C 1
ATOM 2279 O O . GLU A 1 293 ? -8.349 -20.306 13.859 1.00 96.56 293 GLU A O 1
ATOM 2284 N N . ARG A 1 294 ? -8.767 -19.321 15.829 1.00 94.06 294 ARG A N 1
ATOM 2285 C CA . ARG A 1 294 ? -7.343 -19.203 16.154 1.00 94.06 294 ARG A CA 1
ATOM 2286 C C . ARG A 1 294 ? -6.702 -20.575 16.314 1.00 94.06 294 ARG A C 1
ATOM 2288 O O . ARG A 1 294 ? -5.636 -20.822 15.757 1.00 94.06 294 ARG A O 1
ATOM 2295 N N . THR A 1 295 ? -7.379 -21.469 17.033 1.00 93.25 295 THR A N 1
ATOM 2296 C CA . THR A 1 295 ? -6.941 -22.848 17.264 1.00 93.25 295 THR A CA 1
ATOM 2297 C C . THR A 1 295 ? -7.276 -23.720 16.048 1.00 93.25 295 THR A C 1
ATOM 2299 O O . THR A 1 295 ? -8.459 -23.897 15.750 1.00 93.25 295 THR A O 1
ATOM 2302 N N . PRO A 1 296 ? -6.283 -24.324 15.362 1.00 94.56 296 PRO A N 1
ATOM 2303 C CA . PRO A 1 296 ? -6.517 -25.142 14.167 1.00 94.56 296 PRO A CA 1
ATOM 2304 C C . PRO A 1 296 ? -7.494 -26.311 14.371 1.00 94.56 296 PRO A C 1
ATOM 2306 O O . PRO A 1 296 ? -8.237 -26.663 13.456 1.00 94.56 296 PRO A O 1
ATOM 2309 N N . ASP A 1 297 ? -7.544 -26.894 15.570 1.00 95.31 297 ASP A N 1
ATOM 2310 C CA . ASP A 1 297 ? -8.452 -28.006 15.895 1.00 95.31 297 ASP A CA 1
ATOM 2311 C C . ASP A 1 297 ? -9.937 -27.592 15.908 1.00 95.31 297 ASP A C 1
ATOM 2313 O O . ASP A 1 297 ? -10.812 -28.434 15.716 1.00 95.31 297 ASP A O 1
ATOM 2317 N N . ASN A 1 298 ? -10.230 -26.295 16.060 1.00 96.00 298 ASN A N 1
ATOM 2318 C CA . ASN A 1 298 ? -11.596 -25.760 16.021 1.00 96.00 298 ASN A CA 1
ATOM 2319 C C . ASN A 1 298 ? -12.051 -25.391 14.598 1.00 96.00 298 ASN A C 1
ATOM 2321 O O . ASN A 1 298 ? -13.238 -25.148 14.365 1.00 96.00 298 ASN A O 1
ATOM 2325 N N . ARG A 1 299 ? -11.130 -25.382 13.625 1.00 97.44 299 ARG A N 1
ATOM 2326 C CA . ARG A 1 299 ? -11.443 -25.095 12.220 1.00 97.44 299 ARG A CA 1
ATOM 2327 C C . ARG A 1 299 ? -12.139 -26.277 11.546 1.00 97.44 299 ARG A C 1
ATOM 2329 O O . ARG A 1 299 ? -12.259 -27.373 12.100 1.00 97.44 299 ARG A O 1
ATOM 2336 N N . TYR A 1 300 ? -12.569 -26.077 10.304 1.00 97.50 300 TYR A N 1
ATOM 2337 C CA . TYR A 1 300 ? -12.777 -27.210 9.402 1.00 97.50 300 TYR A CA 1
ATOM 2338 C C . TYR A 1 300 ? -11.469 -27.991 9.271 1.00 97.50 300 TYR A C 1
ATOM 2340 O O . TYR A 1 300 ? -10.410 -27.405 9.051 1.00 97.50 300 TYR A O 1
ATOM 2348 N N . GLN A 1 301 ? -11.535 -29.311 9.413 1.00 96.44 301 GLN A N 1
ATOM 2349 C CA . GLN A 1 301 ? -10.339 -30.153 9.396 1.00 96.44 301 GLN A CA 1
ATOM 2350 C C . GLN A 1 301 ? -9.921 -30.501 7.966 1.00 96.44 301 GLN A C 1
ATOM 2352 O O . GLN A 1 301 ? -8.766 -30.845 7.713 1.00 96.44 301 GLN A O 1
ATOM 2357 N N . LYS A 1 302 ? -10.855 -30.403 7.014 1.00 95.56 302 LYS A N 1
ATOM 2358 C CA . LYS A 1 302 ? -10.617 -30.647 5.589 1.00 95.56 302 LYS A CA 1
ATOM 2359 C C . LYS A 1 302 ? -11.380 -29.645 4.733 1.00 95.56 302 LYS A C 1
ATOM 2361 O O . LYS A 1 302 ? -12.510 -29.279 5.043 1.00 95.56 302 LYS A O 1
ATOM 2366 N N . THR A 1 303 ? -10.813 -29.290 3.584 1.00 95.44 303 THR A N 1
ATOM 2367 C CA . THR A 1 303 ? -11.455 -28.406 2.594 1.00 95.44 303 THR A CA 1
ATOM 2368 C C . THR A 1 303 ? -12.795 -28.932 2.086 1.00 95.44 303 THR A C 1
ATOM 2370 O O . THR A 1 303 ? -13.668 -28.133 1.768 1.00 95.44 303 THR A O 1
ATOM 2373 N N . ILE A 1 304 ? -13.009 -30.254 2.077 1.00 95.81 304 ILE A N 1
ATOM 2374 C CA . ILE A 1 304 ? -14.306 -30.852 1.717 1.00 95.81 304 ILE A CA 1
ATOM 2375 C C . ILE A 1 304 ? -15.422 -30.504 2.714 1.00 95.81 304 ILE A C 1
ATOM 2377 O O . ILE A 1 304 ? -16.576 -30.399 2.317 1.00 95.81 304 ILE A O 1
ATOM 2381 N N . GLU A 1 305 ? -15.099 -30.297 3.993 1.00 97.19 305 GLU A N 1
ATOM 2382 C CA . GLU A 1 305 ? -16.088 -29.913 5.009 1.00 97.19 305 GLU A CA 1
ATOM 2383 C C . GLU A 1 305 ? -16.538 -28.463 4.786 1.00 97.19 305 GLU A C 1
ATOM 2385 O O . GLU A 1 305 ? -17.733 -28.169 4.804 1.00 97.19 305 GLU A O 1
ATOM 2390 N N . LEU A 1 306 ? -15.588 -27.575 4.465 1.00 97.75 306 LEU A N 1
ATOM 2391 C CA . LEU A 1 306 ? -15.886 -26.210 4.031 1.00 97.75 306 LEU A CA 1
ATOM 2392 C C . LEU A 1 306 ? -16.689 -26.206 2.721 1.00 97.75 306 LEU A C 1
ATOM 2394 O O . LEU A 1 306 ? -17.671 -25.479 2.599 1.00 97.75 306 LEU A O 1
ATOM 2398 N N . GLU A 1 307 ? -16.318 -27.043 1.748 1.00 97.19 307 GLU A N 1
ATOM 2399 C CA . GLU A 1 307 ? -17.072 -27.197 0.500 1.00 97.19 307 GLU A CA 1
ATOM 2400 C C . GLU A 1 307 ? -18.538 -27.566 0.777 1.00 97.19 307 GLU A C 1
ATOM 2402 O O . GLU A 1 307 ? -19.446 -26.956 0.213 1.00 97.19 307 GLU A O 1
ATOM 2407 N N . GLN A 1 308 ? -18.777 -28.530 1.671 1.00 96.50 308 GLN A N 1
ATOM 2408 C CA . GLN A 1 308 ? -20.120 -28.966 2.055 1.00 96.50 308 GLN A CA 1
ATOM 2409 C C . GLN A 1 308 ? -20.935 -27.836 2.693 1.00 96.50 308 GLN A C 1
ATOM 2411 O O . GLN A 1 308 ? -22.088 -27.646 2.304 1.00 96.50 308 GLN A O 1
ATOM 2416 N N . ALA A 1 309 ? -20.339 -27.053 3.599 1.00 95.44 309 ALA A N 1
ATOM 2417 C CA . ALA A 1 309 ? -20.999 -25.902 4.219 1.00 95.44 309 ALA A CA 1
ATOM 2418 C C . ALA A 1 309 ? -21.419 -24.849 3.173 1.00 95.44 309 ALA A C 1
ATOM 2420 O O . ALA A 1 309 ? -22.564 -24.394 3.154 1.00 95.44 309 ALA A O 1
ATOM 2421 N N . LEU A 1 310 ? -20.532 -24.528 2.226 1.00 96.12 310 LEU A N 1
ATOM 2422 C CA . LEU A 1 310 ? -20.819 -23.573 1.150 1.00 96.12 310 LEU A CA 1
ATOM 2423 C C . LEU A 1 310 ? -21.880 -24.099 0.172 1.00 96.12 310 LEU A C 1
ATOM 2425 O O . LEU A 1 310 ? -22.750 -23.347 -0.268 1.00 96.12 310 LEU A O 1
ATOM 2429 N N . VAL A 1 311 ? -21.845 -25.391 -0.169 1.00 95.06 311 VAL A N 1
ATOM 2430 C CA . VAL A 1 311 ? -22.869 -26.028 -1.013 1.00 95.06 311 VAL A CA 1
ATOM 2431 C C . VAL A 1 311 ? -24.226 -26.030 -0.314 1.00 95.06 311 VAL A C 1
ATOM 2433 O O . VAL A 1 311 ? -25.241 -25.761 -0.961 1.00 95.06 311 VAL A O 1
ATOM 2436 N N . GLN A 1 312 ? -24.262 -26.297 0.993 1.00 92.44 312 GLN A N 1
ATOM 2437 C CA . GLN A 1 312 ? -25.485 -26.233 1.788 1.00 92.44 312 GLN A CA 1
ATOM 2438 C C . GLN A 1 312 ? -26.080 -24.823 1.761 1.00 92.44 312 GLN A C 1
ATOM 2440 O O . GLN A 1 312 ? -27.267 -24.690 1.464 1.00 92.44 312 GLN A O 1
ATOM 2445 N N . PHE A 1 313 ? -25.257 -23.789 1.962 1.00 91.94 313 PHE A N 1
ATOM 2446 C CA . PHE A 1 313 ? -25.671 -22.390 1.839 1.00 91.94 313 PHE A CA 1
ATOM 2447 C C . PHE A 1 313 ? -26.219 -22.061 0.438 1.00 91.94 313 PHE A C 1
ATOM 2449 O O . PHE A 1 313 ? -27.310 -21.516 0.290 1.00 91.94 313 PHE A O 1
ATOM 2456 N N . LEU A 1 314 ? -25.513 -22.439 -0.632 1.00 91.06 314 LEU A N 1
ATOM 2457 C CA . LEU A 1 314 ? -25.992 -22.187 -1.998 1.00 91.06 314 LEU A CA 1
ATOM 2458 C C . LEU A 1 314 ? -27.307 -22.927 -2.295 1.00 91.06 314 LEU A C 1
ATOM 2460 O O . LEU A 1 314 ? -28.160 -22.425 -3.034 1.00 91.06 314 LEU A O 1
ATOM 2464 N N . THR A 1 315 ? -27.493 -24.112 -1.712 1.00 88.19 315 THR A N 1
ATOM 2465 C CA . THR A 1 315 ? -28.710 -24.917 -1.869 1.00 88.19 315 THR A CA 1
ATOM 2466 C C . THR A 1 315 ? -29.885 -24.329 -1.085 1.00 88.19 315 THR A C 1
ATOM 2468 O O . THR A 1 315 ? -30.996 -24.307 -1.620 1.00 88.19 315 THR A O 1
ATOM 2471 N N . SER A 1 316 ? -29.674 -23.827 0.140 1.00 83.19 316 SER A N 1
ATOM 2472 C CA . SER A 1 316 ? -30.727 -23.164 0.928 1.00 83.19 316 SER A CA 1
ATOM 2473 C C . SER A 1 316 ? -31.204 -21.885 0.245 1.00 83.19 316 SER A C 1
ATOM 2475 O O . SER A 1 316 ? -32.404 -21.739 0.033 1.00 83.19 316 SER A O 1
ATOM 2477 N N . GLN A 1 317 ? -30.284 -21.057 -0.257 1.00 77.44 317 GLN A N 1
ATOM 2478 C CA . GLN A 1 317 ? -30.617 -19.863 -1.044 1.00 77.44 317 GLN A CA 1
ATOM 2479 C C . GLN A 1 317 ? -31.432 -20.208 -2.299 1.00 77.44 317 GLN A C 1
ATOM 2481 O O . GLN A 1 317 ? -32.398 -19.529 -2.625 1.00 77.44 317 GLN A O 1
ATOM 2486 N N . THR A 1 318 ? -31.105 -21.312 -2.982 1.00 71.88 318 THR A N 1
ATOM 2487 C CA . THR A 1 318 ? -31.872 -21.768 -4.157 1.00 71.88 318 THR A CA 1
ATOM 2488 C C . THR A 1 318 ? -33.281 -22.242 -3.775 1.00 71.88 318 THR A C 1
ATOM 2490 O O . THR A 1 318 ? -34.229 -22.037 -4.531 1.00 71.88 318 THR A O 1
ATOM 2493 N N . ARG A 1 319 ? -33.446 -22.869 -2.600 1.00 66.69 319 ARG A N 1
ATOM 2494 C CA . ARG A 1 319 ? -34.764 -23.268 -2.083 1.00 66.69 319 ARG A CA 1
ATOM 2495 C C . ARG A 1 319 ? -35.595 -22.054 -1.694 1.00 66.69 319 ARG A C 1
ATOM 2497 O O . ARG A 1 319 ? -36.747 -21.989 -2.112 1.00 66.69 319 ARG A O 1
ATOM 2504 N N . ASP A 1 320 ? -35.020 -21.093 -0.984 1.00 62.16 320 ASP A N 1
ATOM 2505 C CA . ASP A 1 320 ? -35.706 -19.860 -0.598 1.00 62.16 320 ASP A CA 1
ATOM 2506 C C . ASP A 1 320 ? -36.079 -19.021 -1.815 1.00 62.16 320 ASP A C 1
ATOM 2508 O O . ASP A 1 320 ? -37.216 -18.565 -1.904 1.00 62.16 320 ASP A O 1
ATOM 2512 N N . GLU A 1 321 ? -35.192 -18.924 -2.809 1.00 59.34 321 GLU A N 1
ATOM 2513 C CA . GLU A 1 321 ? -35.512 -18.347 -4.111 1.00 59.34 321 GLU A CA 1
ATOM 2514 C C . GLU A 1 321 ? -36.619 -19.130 -4.808 1.00 59.34 321 GLU A C 1
ATOM 2516 O O . GLU A 1 321 ? -37.509 -18.498 -5.334 1.00 59.34 321 GLU A O 1
ATOM 2521 N N . SER A 1 322 ? -36.640 -20.469 -4.802 1.00 57.69 322 SER A N 1
ATOM 2522 C CA . SER A 1 322 ? -37.718 -21.249 -5.438 1.00 57.69 322 SER A CA 1
ATOM 2523 C C . SER A 1 322 ? -39.065 -21.147 -4.702 1.00 57.69 322 SER A C 1
ATOM 2525 O O . SER A 1 322 ? -40.121 -21.176 -5.333 1.00 57.69 322 SER A O 1
ATOM 2527 N N . ILE A 1 323 ? -39.049 -20.970 -3.376 1.00 60.25 323 ILE A N 1
ATOM 2528 C CA . ILE A 1 323 ? -40.233 -20.713 -2.544 1.00 60.25 323 ILE A CA 1
ATOM 2529 C C . ILE A 1 323 ? -40.720 -19.277 -2.769 1.00 60.25 323 ILE A C 1
ATOM 2531 O O . ILE A 1 323 ? -41.926 -19.050 -2.884 1.00 60.25 323 ILE A O 1
ATOM 2535 N N . GLN A 1 324 ? -39.802 -18.314 -2.886 1.00 53.69 324 GLN A N 1
ATOM 2536 C CA . GLN A 1 324 ? -40.102 -16.936 -3.265 1.00 53.69 324 GLN A CA 1
ATOM 2537 C C . GLN A 1 324 ? -40.558 -16.836 -4.721 1.00 53.69 324 GLN A C 1
ATOM 2539 O O . GLN A 1 324 ? -41.534 -16.145 -4.950 1.00 53.69 324 GLN A O 1
ATOM 2544 N N . LEU A 1 325 ? -39.980 -17.578 -5.670 1.00 49.38 325 LEU A N 1
ATOM 2545 C CA . LEU A 1 325 ? -40.405 -17.674 -7.072 1.00 49.38 325 LEU A CA 1
ATOM 2546 C C . LEU A 1 325 ? -41.774 -18.337 -7.170 1.00 49.38 325 LEU A C 1
ATOM 2548 O O . LEU A 1 325 ? -42.595 -17.910 -7.959 1.00 49.38 325 LEU A O 1
ATOM 2552 N N . ASN A 1 326 ? -42.087 -19.330 -6.336 1.00 54.53 326 ASN A N 1
ATOM 2553 C CA . ASN A 1 326 ? -43.448 -19.867 -6.262 1.00 54.53 326 ASN A CA 1
ATOM 2554 C C . ASN A 1 326 ? -44.449 -18.867 -5.653 1.00 54.53 326 ASN A C 1
ATOM 2556 O O . ASN A 1 326 ? -45.634 -18.946 -5.966 1.00 54.53 326 ASN A O 1
ATOM 2560 N N . ARG A 1 327 ? -43.998 -17.895 -4.843 1.00 49.12 327 ARG A N 1
ATOM 2561 C CA . ARG A 1 327 ? -44.809 -16.738 -4.404 1.00 49.12 327 ARG A CA 1
ATOM 2562 C C . ARG A 1 327 ? -44.813 -15.576 -5.416 1.00 49.12 327 ARG A C 1
ATOM 2564 O O . ARG A 1 327 ? -45.784 -14.831 -5.465 1.00 49.12 327 ARG A O 1
ATOM 2571 N N . GLN A 1 328 ? -43.758 -15.429 -6.217 1.00 42.00 328 GLN A N 1
ATOM 2572 C CA . GLN A 1 328 ? -43.504 -14.347 -7.181 1.00 42.00 328 GLN A CA 1
ATOM 2573 C C . GLN A 1 328 ? -43.800 -14.740 -8.634 1.00 42.00 328 GLN A C 1
ATOM 2575 O O . GLN A 1 328 ? -43.847 -13.872 -9.491 1.00 42.00 328 GLN A O 1
ATOM 2580 N N . ASN A 1 329 ? -44.172 -15.988 -8.920 1.00 44.53 329 ASN A N 1
ATOM 2581 C CA . ASN A 1 329 ? -44.849 -16.393 -10.159 1.00 44.53 329 ASN A CA 1
ATOM 2582 C C . ASN A 1 329 ? -46.270 -15.789 -10.258 1.00 44.53 329 ASN A C 1
ATOM 2584 O O . ASN A 1 329 ? -47.011 -16.081 -11.194 1.00 44.53 329 ASN A O 1
ATOM 2588 N N . ALA A 1 330 ? -46.628 -14.901 -9.321 1.00 43.41 330 ALA A N 1
ATOM 2589 C CA . ALA A 1 330 ? -47.685 -13.904 -9.435 1.00 43.41 330 ALA A CA 1
ATOM 2590 C C . ALA A 1 330 ? -47.236 -12.549 -10.043 1.00 43.41 330 ALA A C 1
ATOM 2592 O O . ALA A 1 330 ? -48.104 -11.724 -10.303 1.00 43.41 330 ALA A O 1
ATOM 2593 N N . SER A 1 331 ? -45.946 -12.285 -10.299 1.00 42.97 331 SER A N 1
ATOM 2594 C CA . SER A 1 331 ? -45.473 -11.218 -11.202 1.00 42.97 331 SER A CA 1
ATOM 2595 C C . SER A 1 331 ? -43.944 -11.239 -11.422 1.00 42.97 331 SER A C 1
ATOM 2597 O O . SER A 1 331 ? -43.186 -10.876 -10.532 1.00 42.97 331 SER A O 1
ATOM 2599 N N . GLN A 1 332 ? -43.564 -11.644 -12.640 1.00 42.72 332 GLN A N 1
ATOM 2600 C CA . GLN A 1 332 ? -42.371 -11.377 -13.479 1.00 42.72 332 GLN A CA 1
ATOM 2601 C C . GLN A 1 332 ? -40.924 -11.307 -12.913 1.00 42.72 332 GLN A C 1
ATOM 2603 O O . GLN A 1 332 ? -40.615 -10.696 -11.898 1.00 42.72 332 GLN A O 1
ATOM 2608 N N . ASN A 1 333 ? -40.027 -11.909 -13.712 1.00 36.91 333 ASN A N 1
ATOM 2609 C CA . ASN A 1 333 ? -38.645 -12.344 -13.444 1.00 36.91 333 ASN A CA 1
ATOM 2610 C C . ASN A 1 333 ? -37.548 -11.252 -13.515 1.00 36.91 333 ASN A C 1
ATOM 2612 O O . ASN A 1 333 ? -37.633 -10.375 -14.375 1.00 36.91 333 ASN A O 1
ATOM 2616 N N . PRO A 1 334 ? -36.429 -11.397 -12.768 1.00 46.34 334 PRO A N 1
ATOM 2617 C CA . PRO A 1 334 ? -35.160 -10.701 -13.018 1.00 46.34 334 PRO A CA 1
ATOM 2618 C C . PRO A 1 334 ? -34.150 -11.515 -13.864 1.00 46.34 334 PRO A C 1
ATOM 2620 O O . PRO A 1 334 ? -34.273 -12.728 -14.028 1.00 46.34 334 PRO A O 1
ATOM 2623 N N . ILE A 1 335 ? -33.140 -10.809 -14.391 1.00 50.84 335 ILE A N 1
ATOM 2624 C CA . ILE A 1 335 ? -32.226 -11.204 -15.484 1.00 50.84 335 ILE A CA 1
ATOM 2625 C C . ILE A 1 335 ? -30.948 -11.958 -14.993 1.00 50.84 335 ILE A C 1
ATOM 2627 O O . ILE A 1 335 ? -30.442 -11.625 -13.919 1.00 50.84 335 ILE A O 1
ATOM 2631 N N . PRO A 1 336 ? -30.383 -12.935 -15.749 1.00 51.81 336 PRO A N 1
ATOM 2632 C CA . PRO A 1 336 ? -29.230 -13.772 -15.349 1.00 51.81 336 PRO A CA 1
ATOM 2633 C C . PRO A 1 336 ? -27.807 -13.156 -15.484 1.00 51.81 336 PRO A C 1
ATOM 2635 O O . PRO A 1 336 ? -27.553 -12.232 -16.253 1.00 51.81 336 PRO A O 1
ATOM 2638 N N . LEU A 1 337 ? -26.837 -13.719 -14.740 1.00 45.22 337 LEU A N 1
ATOM 2639 C CA . LEU A 1 337 ? -25.444 -13.241 -14.558 1.00 45.22 337 LEU A CA 1
ATOM 2640 C C . LEU A 1 337 ? -24.566 -13.230 -15.822 1.00 45.22 337 LEU A C 1
ATOM 2642 O O . LEU A 1 337 ? -23.633 -12.434 -15.936 1.00 45.22 337 LEU A O 1
ATOM 2646 N N . ASP A 1 338 ? -24.835 -14.114 -16.770 1.00 47.31 338 ASP A N 1
ATOM 2647 C CA . ASP A 1 338 ? -24.108 -14.215 -18.034 1.00 47.31 338 ASP A CA 1
ATOM 2648 C C . ASP A 1 338 ? -24.330 -13.003 -18.950 1.00 47.31 338 ASP A C 1
ATOM 2650 O O . ASP A 1 338 ? -23.537 -12.776 -19.867 1.00 47.31 338 ASP A O 1
ATOM 2654 N N . GLU A 1 339 ? -25.343 -12.185 -18.661 1.00 49.06 339 GLU A N 1
ATOM 2655 C CA . GLU A 1 339 ? -25.612 -10.916 -19.334 1.00 49.06 339 GLU A CA 1
ATOM 2656 C C . GLU A 1 339 ? -24.722 -9.777 -18.799 1.00 49.06 339 GLU A C 1
ATOM 2658 O O . GLU A 1 339 ? -24.250 -8.942 -19.567 1.00 49.06 339 GLU A O 1
ATOM 2663 N N . ALA A 1 340 ? -24.368 -9.792 -17.508 1.00 50.50 340 ALA A N 1
ATOM 2664 C CA . ALA A 1 340 ? -23.475 -8.795 -16.904 1.00 50.50 340 ALA A CA 1
ATOM 2665 C C . ALA A 1 340 ? -22.013 -8.952 -17.364 1.00 50.50 340 ALA A C 1
ATOM 2667 O O . ALA A 1 340 ? -21.329 -7.962 -17.619 1.00 50.50 340 ALA A O 1
ATOM 2668 N N . VAL A 1 341 ? -21.546 -10.196 -17.523 1.00 46.25 341 VAL A N 1
ATOM 2669 C CA . VAL A 1 341 ? -20.213 -10.496 -18.076 1.00 46.25 341 VAL A CA 1
ATOM 2670 C C . VAL A 1 341 ? -20.182 -10.247 -19.586 1.00 46.25 341 VAL A C 1
ATOM 2672 O O . VAL A 1 341 ? -19.204 -9.703 -20.094 1.00 46.25 341 VAL A O 1
ATOM 2675 N N . ARG A 1 342 ? -21.269 -10.558 -20.311 1.00 47.22 342 ARG A N 1
ATOM 2676 C CA . ARG A 1 342 ? -21.386 -10.214 -21.735 1.00 47.22 342 ARG A CA 1
ATOM 2677 C C . ARG A 1 342 ? -21.366 -8.712 -21.973 1.00 47.22 342 ARG A C 1
ATOM 2679 O O . ARG A 1 342 ? -20.643 -8.306 -22.867 1.00 47.22 342 ARG A O 1
ATOM 2686 N N . ASN A 1 343 ? -22.020 -7.897 -21.146 1.00 47.25 343 ASN A N 1
ATOM 2687 C CA . ASN A 1 343 ? -22.014 -6.435 -21.295 1.00 47.25 343 ASN A CA 1
ATOM 2688 C C . ASN A 1 343 ? -20.621 -5.790 -21.145 1.00 47.25 343 ASN A C 1
ATOM 2690 O O . ASN A 1 343 ? -20.397 -4.704 -21.674 1.00 47.25 343 ASN A O 1
ATOM 2694 N N . LEU A 1 344 ? -19.672 -6.467 -20.489 1.00 45.34 344 LEU A N 1
ATOM 2695 C CA . LEU A 1 344 ? -18.255 -6.078 -20.454 1.00 45.34 344 LEU A CA 1
ATOM 2696 C C . LEU A 1 344 ? -17.452 -6.573 -21.674 1.00 45.34 344 LEU A C 1
ATOM 2698 O O . LEU A 1 344 ? -16.416 -5.998 -21.992 1.00 45.34 344 LEU A O 1
ATOM 2702 N N . ILE A 1 345 ? -17.914 -7.630 -22.352 1.00 42.25 345 ILE A N 1
ATOM 2703 C CA . ILE A 1 345 ? -17.246 -8.274 -23.498 1.00 42.25 345 ILE A CA 1
ATOM 2704 C C . ILE A 1 345 ? -17.810 -7.776 -24.846 1.00 42.25 345 ILE A C 1
ATOM 2706 O O . ILE A 1 345 ? -17.106 -7.799 -25.853 1.00 42.25 345 ILE A O 1
ATOM 2710 N N . SER A 1 346 ? -19.060 -7.303 -24.896 1.00 38.53 346 SER A N 1
ATOM 2711 C CA . SER A 1 346 ? -19.782 -6.948 -26.125 1.00 38.53 346 SER A CA 1
ATOM 2712 C C . SER A 1 346 ? -19.718 -5.468 -26.514 1.00 38.53 346 SER A C 1
ATOM 2714 O O . SER A 1 346 ? -20.650 -4.965 -27.137 1.00 38.53 346 SER A O 1
ATOM 2716 N N . GLN A 1 347 ? -18.619 -4.770 -26.229 1.00 35.06 347 GLN A N 1
ATOM 2717 C CA . GLN A 1 347 ? -18.289 -3.553 -26.977 1.00 35.06 347 GLN A CA 1
ATOM 2718 C C . GLN A 1 347 ? -17.221 -3.879 -28.029 1.00 35.06 347 GLN A C 1
ATOM 2720 O O . GLN A 1 347 ? -16.046 -3.998 -27.679 1.00 35.06 347 GLN A O 1
ATOM 2725 N N . PRO A 1 348 ? -17.585 -4.047 -29.315 1.00 32.88 348 PRO A N 1
ATOM 2726 C CA . PRO A 1 348 ? -16.604 -4.064 -30.378 1.00 32.88 348 PRO A CA 1
ATOM 2727 C C . PRO A 1 348 ? -16.279 -2.642 -30.838 1.00 32.88 348 PRO A C 1
ATOM 2729 O O . PRO A 1 348 ? -17.131 -1.757 -30.924 1.00 32.88 348 PRO A O 1
ATOM 2732 N N . ALA A 1 349 ? -15.006 -2.472 -31.165 1.00 36.56 349 ALA A N 1
ATOM 2733 C CA . ALA A 1 349 ? -14.452 -1.328 -31.854 1.00 36.56 349 ALA A CA 1
ATOM 2734 C C . ALA A 1 349 ? -15.051 -1.137 -33.270 1.00 36.56 349 ALA A C 1
ATOM 2736 O O . ALA A 1 349 ? -15.253 -2.103 -34.003 1.00 36.56 349 ALA A O 1
ATOM 2737 N N . SER A 1 350 ? -15.200 0.137 -33.658 1.00 30.44 350 SER A N 1
ATOM 2738 C CA . SER A 1 350 ? -15.346 0.717 -35.015 1.00 30.44 350 SER A CA 1
ATOM 2739 C C . SER A 1 350 ? -16.710 0.703 -35.762 1.00 30.44 350 SER A C 1
ATOM 2741 O O . SER A 1 350 ? -17.271 -0.337 -36.085 1.00 30.44 350 SER A O 1
ATOM 2743 N N . THR A 1 351 ? -17.188 1.938 -36.012 1.00 31.94 351 THR A N 1
ATOM 2744 C CA . THR A 1 351 ? -17.787 2.568 -37.224 1.00 31.94 351 THR A CA 1
ATOM 2745 C C . THR A 1 351 ? -18.721 1.810 -38.194 1.00 31.94 351 THR A C 1
ATOM 2747 O O . THR A 1 351 ? -18.333 0.840 -38.831 1.00 31.94 351 THR A O 1
ATOM 2750 N N . ALA A 1 352 ? -19.893 2.411 -38.486 1.00 24.75 352 ALA A N 1
ATOM 2751 C CA . ALA A 1 352 ? -20.521 2.399 -39.820 1.00 24.75 352 ALA A CA 1
ATOM 2752 C C . ALA A 1 352 ? -21.529 3.554 -40.031 1.00 24.75 352 ALA A C 1
ATOM 2754 O O . ALA A 1 352 ? -22.367 3.858 -39.183 1.00 24.75 352 ALA A O 1
ATOM 2755 N N . THR A 1 353 ? -21.411 4.159 -41.211 1.00 24.45 353 THR A N 1
ATOM 2756 C CA . THR A 1 353 ? -22.119 5.303 -41.802 1.00 24.45 353 THR A CA 1
ATOM 2757 C C . THR A 1 353 ? -23.462 4.914 -42.442 1.00 24.45 353 THR A C 1
ATOM 2759 O O . THR A 1 353 ? -23.541 3.849 -43.042 1.00 24.45 353 THR A O 1
ATOM 2762 N N . SER A 1 354 ? -24.440 5.842 -42.395 1.00 24.61 354 SER A N 1
ATOM 2763 C CA . SER A 1 354 ? -25.679 6.007 -43.208 1.00 24.61 354 SER A CA 1
ATOM 2764 C C . SER A 1 354 ? -26.624 4.793 -43.346 1.00 24.61 354 SER A C 1
ATOM 2766 O O . SER A 1 354 ? -26.211 3.685 -43.627 1.00 24.61 354 SER A O 1
ATOM 2768 N N . ASP A 1 355 ? -27.946 4.892 -43.267 1.00 24.14 355 ASP A N 1
ATOM 2769 C CA . ASP A 1 355 ? -28.799 5.939 -43.804 1.00 24.14 355 ASP A CA 1
ATOM 2770 C C . ASP A 1 355 ? -30.233 5.672 -43.308 1.00 24.14 355 ASP A C 1
ATOM 2772 O O . ASP A 1 355 ? -30.735 4.555 -43.453 1.00 24.14 355 ASP A O 1
ATOM 2776 N N . ARG A 1 356 ? -30.902 6.675 -42.727 1.00 23.83 356 ARG A N 1
ATOM 2777 C CA . ARG A 1 356 ? -32.370 6.824 -42.784 1.00 23.83 356 ARG A CA 1
ATOM 2778 C C . ARG A 1 356 ? -32.778 8.232 -42.354 1.00 23.83 356 ARG A C 1
ATOM 2780 O O . ARG A 1 356 ? -33.133 8.521 -41.216 1.00 23.83 356 ARG A O 1
ATOM 2787 N N . LEU A 1 357 ? -32.711 9.102 -43.353 1.00 23.62 357 LEU A N 1
ATOM 2788 C CA . LEU A 1 357 ? -33.584 10.242 -43.623 1.00 23.62 357 LEU A CA 1
ATOM 2789 C C . LEU A 1 357 ? -34.913 10.255 -42.831 1.00 23.62 357 LEU A C 1
ATOM 2791 O O . LEU A 1 357 ? -35.848 9.517 -43.134 1.00 23.62 357 LEU A O 1
ATOM 2795 N N . SER A 1 358 ? -35.071 11.240 -41.947 1.00 23.64 358 SER A N 1
ATOM 2796 C CA . SER A 1 358 ? -35.790 12.491 -42.258 1.00 23.64 358 SER A CA 1
ATOM 2797 C C . SER A 1 358 ? -36.686 13.017 -41.123 1.00 23.64 358 SER A C 1
ATOM 2799 O O . SER A 1 358 ? -37.549 12.327 -40.597 1.00 23.64 358 SER A O 1
ATOM 2801 N N . LYS A 1 359 ? -36.522 14.332 -40.897 1.00 25.16 359 LYS A N 1
ATOM 2802 C CA . LYS A 1 359 ? -37.495 15.318 -40.387 1.00 25.16 359 LYS A CA 1
ATOM 2803 C C . LYS A 1 359 ? -37.842 15.291 -38.892 1.00 25.16 359 LYS A C 1
ATOM 2805 O O . LYS A 1 359 ? -38.804 14.670 -38.469 1.00 25.16 359 LYS A O 1
ATOM 2810 N N . SER A 1 360 ? -37.214 16.202 -38.147 1.00 24.73 360 SER A N 1
ATOM 2811 C CA . SER A 1 360 ? -37.904 17.411 -37.662 1.00 24.73 360 SER A CA 1
ATOM 2812 C C . SER A 1 360 ? -36.919 18.326 -36.929 1.00 24.73 360 SER A C 1
ATOM 2814 O O . SER A 1 360 ? -36.344 17.983 -35.902 1.00 24.73 360 SER A O 1
ATOM 2816 N N . SER A 1 361 ? -36.726 19.509 -37.497 1.00 24.94 361 SER A N 1
ATOM 2817 C CA . SER A 1 361 ? -35.910 20.606 -36.997 1.00 24.94 361 SER A CA 1
ATOM 2818 C C . SER A 1 361 ? -36.478 21.245 -35.725 1.00 24.94 361 SER A C 1
ATOM 2820 O O . SER A 1 361 ? -37.625 21.698 -35.730 1.00 24.94 361 SER A O 1
ATOM 2822 N N . ARG A 1 362 ? -35.630 21.490 -34.719 1.00 23.72 362 ARG A N 1
ATOM 2823 C CA . ARG A 1 362 ? -35.730 22.721 -33.919 1.00 23.72 362 ARG A CA 1
ATOM 2824 C C . ARG A 1 362 ? -34.348 23.180 -33.447 1.00 23.72 362 ARG A C 1
ATOM 2826 O O . ARG A 1 362 ? -33.750 22.583 -32.564 1.00 23.72 362 ARG A O 1
ATOM 2833 N N . ARG A 1 363 ? -33.862 24.262 -34.069 1.00 23.91 363 ARG A N 1
ATOM 2834 C CA . ARG A 1 363 ? -32.735 25.092 -33.614 1.00 23.91 363 ARG A CA 1
ATOM 2835 C C . ARG A 1 363 ? -32.915 25.457 -32.134 1.00 23.91 363 ARG A C 1
ATOM 2837 O O . ARG A 1 363 ? -33.957 26.012 -31.787 1.00 23.91 363 ARG A O 1
ATOM 2844 N N . GLN A 1 364 ? -31.882 25.263 -31.318 1.00 26.09 364 GLN A N 1
ATOM 2845 C CA . GLN A 1 364 ? -31.659 26.068 -30.116 1.00 26.09 364 GLN A CA 1
ATOM 2846 C C . GLN A 1 364 ? -30.241 26.648 -30.154 1.00 26.09 364 GLN A C 1
ATOM 2848 O O . GLN A 1 364 ? -29.266 25.962 -30.435 1.00 26.09 364 GLN A O 1
ATOM 2853 N N . THR A 1 365 ? -30.192 27.960 -29.971 1.00 23.22 365 THR A N 1
ATOM 2854 C CA . THR A 1 365 ? -29.035 28.862 -29.918 1.00 23.22 365 THR A CA 1
ATOM 2855 C C . THR A 1 365 ? -28.209 28.669 -28.636 1.00 23.22 365 THR A C 1
ATOM 2857 O O . THR A 1 365 ? -28.742 28.128 -27.666 1.00 23.22 365 THR A O 1
ATOM 2860 N N . PRO A 1 366 ? -26.957 29.170 -28.565 1.00 24.91 366 PRO A N 1
ATOM 2861 C CA . PRO A 1 366 ? -26.115 29.001 -27.384 1.00 24.91 366 PRO A CA 1
ATOM 2862 C C . PRO A 1 366 ? -26.682 29.780 -26.189 1.00 24.91 366 PRO A C 1
ATOM 2864 O O . PRO A 1 366 ? -27.033 30.958 -26.304 1.00 24.91 366 PRO A O 1
ATOM 2867 N N . ARG A 1 367 ? -26.783 29.123 -25.027 1.00 27.39 367 ARG A N 1
ATOM 2868 C CA . ARG A 1 367 ? -27.179 29.755 -23.761 1.00 27.39 367 ARG A CA 1
ATOM 2869 C C . ARG A 1 367 ? -26.019 30.613 -23.246 1.00 27.39 367 ARG A C 1
ATOM 2871 O O . ARG A 1 367 ? -25.008 30.092 -22.796 1.00 27.39 367 ARG A O 1
ATOM 2878 N N . ARG A 1 368 ? -26.189 31.938 -23.290 1.00 30.22 368 ARG A N 1
ATOM 2879 C CA . ARG A 1 368 ? -25.440 32.890 -22.454 1.00 30.22 368 ARG A CA 1
ATOM 2880 C C . ARG A 1 368 ? -25.948 32.794 -21.014 1.00 30.22 368 ARG A C 1
ATOM 2882 O O . ARG A 1 368 ? -27.160 32.825 -20.793 1.00 30.22 368 ARG A O 1
ATOM 2889 N N . TYR A 1 369 ? -25.032 32.703 -20.056 1.00 33.91 369 TYR A N 1
ATOM 2890 C CA . TYR A 1 369 ? -25.344 32.703 -18.626 1.00 33.91 369 TYR A CA 1
ATOM 2891 C C . TYR A 1 369 ? -25.803 34.098 -18.158 1.00 33.91 369 TYR A C 1
ATOM 2893 O O . TYR A 1 369 ? -25.269 35.103 -18.635 1.00 33.91 369 TYR A O 1
ATOM 2901 N N . PRO A 1 370 ? -26.806 34.199 -17.263 1.00 30.48 370 PRO A N 1
ATOM 2902 C CA . PRO A 1 370 ? -27.312 35.484 -16.799 1.00 30.48 370 PRO A CA 1
ATOM 2903 C C . PRO A 1 370 ? -26.399 36.116 -15.725 1.00 30.48 370 PRO A C 1
ATOM 2905 O O . PRO A 1 370 ? -25.786 35.398 -14.933 1.00 30.48 370 PRO A O 1
ATOM 2908 N N . PRO A 1 371 ? -26.369 37.460 -15.626 1.00 34.75 371 PRO A N 1
ATOM 2909 C CA . PRO A 1 371 ? -25.494 38.214 -14.716 1.00 34.75 371 PRO A CA 1
ATOM 2910 C C . PRO A 1 371 ? -25.758 37.991 -13.212 1.00 34.75 371 PRO A C 1
ATOM 2912 O O . PRO A 1 371 ? -25.002 38.482 -12.382 1.00 34.75 371 PRO A O 1
ATOM 2915 N N . SER A 1 372 ? -26.782 37.219 -12.834 1.00 35.56 372 SER A N 1
ATOM 2916 C CA . SER A 1 372 ? -27.059 36.844 -11.441 1.00 35.56 372 SER A CA 1
ATOM 2917 C C . SER A 1 372 ? -26.049 35.848 -10.852 1.00 35.56 372 SER A C 1
ATOM 2919 O O . SER A 1 372 ? -25.922 35.785 -9.634 1.00 35.56 372 SER A O 1
ATOM 2921 N N . LEU A 1 373 ? -25.307 35.101 -11.684 1.00 36.19 373 LEU A N 1
ATOM 2922 C CA . LEU A 1 373 ? -24.278 34.160 -11.212 1.00 36.19 373 LEU A CA 1
ATOM 2923 C C . LEU A 1 373 ? -23.028 34.889 -10.677 1.00 36.19 373 LEU A C 1
ATOM 2925 O O . LEU A 1 373 ? -22.418 34.445 -9.711 1.00 36.19 373 LEU A O 1
ATOM 2929 N N . LEU A 1 374 ? -22.703 36.061 -11.234 1.00 35.69 374 LEU A N 1
ATOM 2930 C CA . LEU A 1 374 ? -21.583 36.902 -10.782 1.00 35.69 374 LEU A CA 1
ATOM 2931 C C . LEU A 1 374 ? -21.890 37.649 -9.469 1.00 35.69 374 LEU A C 1
ATOM 2933 O O . LEU A 1 374 ? -20.979 38.005 -8.722 1.00 35.69 374 LEU A O 1
ATOM 2937 N N . ILE A 1 375 ? -23.175 37.832 -9.146 1.00 36.03 375 ILE A N 1
ATOM 2938 C CA . ILE A 1 375 ? -23.620 38.440 -7.881 1.00 36.03 375 ILE A CA 1
ATOM 2939 C C . ILE A 1 375 ? -23.595 37.411 -6.730 1.00 36.03 375 ILE A C 1
ATOM 2941 O O . ILE A 1 375 ? -23.369 37.773 -5.580 1.00 36.03 375 ILE A O 1
ATOM 2945 N N . ALA A 1 376 ? -23.747 36.112 -7.021 1.00 36.97 376 ALA A N 1
ATOM 2946 C CA . ALA A 1 376 ? -23.651 35.054 -6.009 1.00 36.97 376 ALA A CA 1
ATOM 2947 C C . ALA A 1 376 ? -22.207 34.830 -5.514 1.00 36.97 376 ALA A C 1
ATOM 2949 O O . ALA A 1 376 ? -21.991 34.622 -4.322 1.00 36.97 376 ALA A O 1
ATOM 2950 N N . VAL A 1 377 ? -21.211 34.954 -6.400 1.00 37.97 377 VAL A N 1
ATOM 2951 C CA . VAL A 1 377 ? -19.784 34.806 -6.049 1.00 37.97 377 VAL A CA 1
ATOM 2952 C C . VAL A 1 377 ? -19.279 35.988 -5.210 1.00 37.97 377 VAL A C 1
ATOM 2954 O O . VAL A 1 377 ? -18.465 35.807 -4.311 1.00 37.97 377 VAL A O 1
ATOM 2957 N N . SER A 1 378 ? -19.831 37.187 -5.414 1.00 33.66 378 SER A N 1
ATOM 2958 C CA . SER A 1 378 ? -19.492 38.375 -4.614 1.00 33.66 378 SER A CA 1
ATOM 2959 C C . SER A 1 378 ? -20.152 38.392 -3.226 1.00 33.66 378 SER A C 1
ATOM 2961 O O . SER A 1 378 ? -19.672 39.089 -2.335 1.00 33.66 378 SER A O 1
ATOM 2963 N N . ALA A 1 379 ? -21.200 37.591 -2.998 1.00 35.69 379 ALA A N 1
ATOM 2964 C CA . ALA A 1 379 ? -21.850 37.451 -1.692 1.00 35.69 379 ALA A CA 1
ATOM 2965 C C . ALA A 1 379 ? -21.280 36.303 -0.831 1.00 35.69 379 ALA A C 1
ATOM 2967 O O . ALA A 1 379 ? -21.445 36.325 0.389 1.00 35.69 379 ALA A O 1
ATOM 2968 N N . ALA A 1 380 ? -20.576 35.329 -1.425 1.00 35.12 380 ALA A N 1
ATOM 2969 C CA . ALA A 1 380 ? -20.000 34.187 -0.703 1.00 35.12 380 ALA A CA 1
ATOM 2970 C C . ALA A 1 380 ? -18.950 34.604 0.348 1.00 35.12 380 ALA A C 1
ATOM 2972 O O . ALA A 1 380 ? -18.863 33.990 1.409 1.00 35.12 380 ALA A O 1
ATOM 2973 N N . GLY A 1 381 ? -18.237 35.711 0.113 1.00 32.78 381 GLY A N 1
ATOM 2974 C CA . GLY A 1 381 ? -17.291 36.272 1.082 1.00 32.78 381 GLY A CA 1
ATOM 2975 C C . GLY A 1 381 ? -17.943 36.868 2.337 1.00 32.78 381 GLY A C 1
ATOM 2976 O O . GLY A 1 381 ? -17.291 36.959 3.371 1.00 32.78 381 GLY A O 1
ATOM 2977 N N . LEU A 1 382 ? -19.229 37.247 2.286 1.00 33.38 382 LEU A N 1
ATOM 2978 C CA . LEU A 1 382 ? -19.909 37.889 3.419 1.00 33.38 382 LEU A CA 1
ATOM 2979 C C . LEU A 1 382 ? -20.643 36.885 4.328 1.00 33.38 382 LEU A C 1
ATOM 2981 O O . LEU A 1 382 ? -20.861 37.170 5.503 1.00 33.38 382 LEU A O 1
ATOM 2985 N N . PHE A 1 383 ? -20.997 35.698 3.819 1.00 37.84 383 PHE A N 1
ATOM 2986 C CA . PHE A 1 383 ? -21.737 34.674 4.577 1.00 37.84 383 PHE A CA 1
ATOM 2987 C C . PHE A 1 383 ? -20.856 33.629 5.275 1.00 37.84 383 PHE A C 1
ATOM 2989 O O . PHE A 1 383 ? -21.340 32.950 6.183 1.00 37.84 383 PHE A O 1
ATOM 2996 N N . ALA A 1 384 ? -19.560 33.564 4.949 1.00 34.44 384 ALA A N 1
ATOM 2997 C CA . ALA A 1 384 ? -18.582 32.732 5.658 1.00 34.44 384 ALA A CA 1
ATOM 2998 C C . ALA A 1 384 ? -18.413 33.113 7.149 1.00 34.44 384 ALA A C 1
ATOM 3000 O O . ALA A 1 384 ? -17.844 32.347 7.918 1.00 34.44 384 ALA A O 1
ATOM 3001 N N . LEU A 1 385 ? -18.949 34.263 7.580 1.00 32.00 385 LEU A N 1
ATOM 3002 C CA . LEU A 1 385 ? -18.864 34.751 8.961 1.00 32.00 385 LEU A CA 1
ATOM 3003 C C . LEU A 1 385 ? -20.082 34.415 9.846 1.00 32.00 385 LEU A C 1
ATOM 3005 O O . LEU A 1 385 ? -20.040 34.690 11.041 1.00 32.00 385 LEU A O 1
ATOM 3009 N N . LEU A 1 386 ? -21.166 33.840 9.300 1.00 29.83 386 LEU A N 1
ATOM 3010 C CA . LEU A 1 386 ? -22.424 33.622 10.044 1.00 29.83 386 LEU A CA 1
ATOM 3011 C C . LEU A 1 386 ? -22.964 32.181 10.028 1.00 29.83 386 LEU A C 1
ATOM 3013 O O . LEU A 1 386 ? -23.990 31.934 10.656 1.00 29.83 386 LEU A O 1
ATOM 3017 N N . GLY A 1 387 ? -22.309 31.235 9.347 1.00 33.50 387 GLY A N 1
ATOM 3018 C CA . GLY A 1 387 ? -22.715 29.821 9.365 1.00 33.50 387 GLY A CA 1
ATOM 3019 C C . GLY A 1 387 ? -24.156 29.582 8.887 1.00 33.50 387 GLY A C 1
ATOM 3020 O O . GLY A 1 387 ? -24.936 28.927 9.575 1.00 33.50 387 GLY A O 1
ATOM 3021 N N . VAL A 1 388 ? -24.540 30.140 7.730 1.00 33.25 388 VAL A N 1
ATOM 3022 C CA . VAL A 1 388 ? -25.898 29.996 7.166 1.00 33.25 388 VAL A CA 1
ATOM 3023 C C . VAL A 1 388 ? -25.885 29.138 5.898 1.00 33.25 388 VAL A C 1
ATOM 3025 O O . VAL A 1 388 ? -25.122 29.397 4.972 1.00 33.25 388 VAL A O 1
ATOM 3028 N N . ILE A 1 389 ? -26.790 28.155 5.841 1.00 35.72 389 ILE A N 1
ATOM 3029 C CA . ILE A 1 389 ? -27.043 27.285 4.681 1.00 35.72 389 ILE A CA 1
ATOM 3030 C C . ILE A 1 389 ? -27.960 28.014 3.690 1.00 35.72 389 ILE A C 1
ATOM 3032 O O . ILE A 1 389 ? -29.075 28.400 4.053 1.00 35.72 389 ILE A O 1
ATOM 3036 N N . ILE A 1 390 ? -27.540 28.161 2.429 1.00 36.69 390 ILE A N 1
ATOM 3037 C CA . ILE A 1 390 ? -28.375 28.753 1.367 1.00 36.69 390 ILE A CA 1
ATOM 3038 C C . ILE A 1 390 ? -28.778 27.668 0.365 1.00 36.69 390 ILE A C 1
ATOM 3040 O O . ILE A 1 390 ? -27.930 26.966 -0.183 1.00 36.69 390 ILE A O 1
ATOM 3044 N N . VAL A 1 391 ? -30.083 27.551 0.091 1.00 35.56 391 VAL A N 1
ATOM 3045 C CA . VAL A 1 391 ? -30.631 26.652 -0.938 1.00 35.56 391 VAL A CA 1
ATOM 3046 C C . VAL A 1 391 ? -31.331 27.479 -2.013 1.00 35.56 391 VAL A C 1
ATOM 3048 O O . VAL A 1 391 ? -32.353 28.112 -1.754 1.00 35.56 391 VAL A O 1
ATOM 3051 N N . ILE A 1 392 ? -30.799 27.460 -3.233 1.00 36.81 392 ILE A N 1
ATOM 3052 C CA . ILE A 1 392 ? -31.358 28.159 -4.396 1.00 36.81 392 ILE A CA 1
ATOM 3053 C C . ILE A 1 392 ? -32.095 27.143 -5.264 1.00 36.81 392 ILE A C 1
ATOM 3055 O O . ILE A 1 392 ? -31.554 26.091 -5.582 1.00 36.81 392 ILE A O 1
ATOM 3059 N N . THR A 1 393 ? -33.332 27.444 -5.662 1.00 35.03 393 THR A N 1
ATOM 3060 C CA . THR A 1 393 ? -34.071 26.616 -6.630 1.00 35.03 393 THR A CA 1
ATOM 3061 C C . THR A 1 393 ? -34.008 27.275 -8.004 1.00 35.03 393 THR A C 1
ATOM 3063 O O . THR A 1 393 ? -34.471 28.403 -8.180 1.00 35.03 393 THR A O 1
ATOM 3066 N N . ASN A 1 394 ? -33.417 26.583 -8.972 1.00 40.66 394 ASN A N 1
ATOM 3067 C CA . ASN A 1 394 ? -33.267 27.053 -10.342 1.00 40.66 394 ASN A CA 1
ATOM 3068 C C . ASN A 1 394 ? -34.602 26.980 -11.100 1.00 40.66 394 ASN A C 1
ATOM 3070 O O . ASN A 1 394 ? -35.535 26.275 -10.713 1.00 40.66 394 ASN A O 1
ATOM 3074 N N . LYS A 1 395 ? -34.704 27.708 -12.221 1.00 35.59 395 LYS A N 1
ATOM 3075 C CA . LYS A 1 395 ? -35.932 27.770 -13.043 1.00 35.59 395 LYS A CA 1
ATOM 3076 C C . LYS A 1 395 ? -36.357 26.424 -13.648 1.00 35.59 395 LYS A C 1
ATOM 3078 O O . LYS A 1 395 ? -37.495 26.312 -14.090 1.00 35.59 395 LYS A O 1
ATOM 3083 N N . ASP A 1 396 ? -35.463 25.441 -13.696 1.00 39.09 396 ASP A N 1
ATOM 3084 C CA . ASP A 1 396 ? -35.735 24.067 -14.136 1.00 39.09 396 ASP A CA 1
ATOM 3085 C C . ASP A 1 396 ? -36.110 23.116 -12.984 1.00 39.09 396 ASP A C 1
ATOM 3087 O O . ASP A 1 396 ? -36.369 21.940 -13.220 1.00 39.09 396 ASP A O 1
ATOM 3091 N N . GLY A 1 397 ? -36.185 23.625 -11.751 1.00 34.66 397 GLY A N 1
ATOM 3092 C CA . GLY A 1 397 ? -36.561 22.867 -10.560 1.00 34.66 397 GLY A CA 1
ATOM 3093 C C . GLY A 1 397 ? -35.393 22.206 -9.824 1.00 34.66 397 GLY A C 1
ATOM 3094 O O . GLY A 1 397 ? -35.610 21.698 -8.722 1.00 34.66 397 GLY A O 1
ATOM 3095 N N . SER A 1 398 ? -34.172 22.244 -10.370 1.00 40.56 398 SER A N 1
ATOM 3096 C CA . SER A 1 398 ? -32.973 21.770 -9.665 1.00 40.56 398 SER A CA 1
ATOM 3097 C C . SER A 1 398 ? -32.656 22.666 -8.462 1.00 40.56 398 SER A C 1
ATOM 3099 O O . SER A 1 398 ? -32.915 23.873 -8.484 1.00 40.56 398 SER A O 1
ATOM 3101 N N . LYS A 1 399 ? -32.129 22.085 -7.380 1.00 36.88 399 LYS A N 1
ATOM 3102 C CA . LYS A 1 399 ? -31.790 22.820 -6.154 1.00 36.88 399 LYS A CA 1
ATOM 3103 C C . LYS A 1 399 ? -30.281 22.830 -5.960 1.00 36.88 399 LYS A C 1
ATOM 3105 O O . LYS A 1 399 ? -29.662 21.777 -5.934 1.00 36.88 399 LYS A O 1
ATOM 3110 N N . THR A 1 400 ? -29.704 24.008 -5.771 1.00 38.34 400 THR A N 1
ATOM 3111 C CA . THR A 1 400 ? -28.288 24.191 -5.448 1.00 38.34 400 THR A CA 1
ATOM 3112 C C . THR A 1 400 ? -28.169 24.543 -3.972 1.00 38.34 400 THR A C 1
ATOM 3114 O O . THR A 1 400 ? -28.736 25.544 -3.529 1.00 38.34 400 THR A O 1
ATOM 3117 N N . ARG A 1 401 ? -27.463 23.708 -3.206 1.00 36.00 401 ARG A N 1
ATOM 3118 C CA . ARG A 1 401 ? -27.192 23.919 -1.778 1.00 36.00 401 ARG A CA 1
ATOM 3119 C C . ARG A 1 401 ? -25.752 24.390 -1.616 1.00 36.00 401 ARG A C 1
ATOM 3121 O O . ARG A 1 401 ? -24.846 23.779 -2.170 1.00 36.00 401 ARG A O 1
ATOM 3128 N N . ILE A 1 402 ? -25.566 25.479 -0.878 1.00 40.88 402 ILE A N 1
ATOM 3129 C CA . ILE A 1 402 ? -24.258 26.061 -0.580 1.00 40.88 402 ILE A CA 1
ATOM 3130 C C . ILE A 1 402 ? -24.057 25.989 0.932 1.00 40.88 402 ILE A C 1
ATOM 3132 O O . ILE A 1 402 ? -24.862 26.536 1.693 1.00 40.88 402 ILE A O 1
ATOM 3136 N N . GLU A 1 403 ? -22.995 25.300 1.342 1.00 37.88 403 GLU A N 1
ATOM 3137 C CA . GLU A 1 403 ? -22.558 25.156 2.731 1.00 37.88 403 GLU A CA 1
ATOM 3138 C C . GLU A 1 403 ? -21.116 25.647 2.870 1.00 37.88 403 GLU A C 1
ATOM 3140 O O . GLU A 1 403 ? -20.228 25.222 2.134 1.00 37.88 403 GLU A O 1
ATOM 3145 N N . ALA A 1 404 ? -20.902 26.584 3.794 1.00 34.72 404 ALA A N 1
ATOM 3146 C CA . ALA A 1 404 ? -19.585 27.096 4.148 1.00 34.72 404 ALA A CA 1
ATOM 3147 C C . ALA A 1 404 ? -19.130 26.392 5.430 1.00 34.72 404 ALA A C 1
ATOM 3149 O O . ALA A 1 404 ? -19.760 26.572 6.473 1.00 34.72 404 ALA A O 1
ATOM 3150 N N . ASN A 1 405 ? -18.071 25.581 5.336 1.00 38.44 405 ASN A N 1
ATOM 3151 C CA . ASN A 1 405 ? -17.637 24.717 6.438 1.00 38.44 405 ASN A CA 1
ATOM 3152 C C . ASN A 1 405 ? -16.433 25.261 7.219 1.00 38.44 405 ASN A C 1
ATOM 3154 O O . ASN A 1 405 ? -16.199 24.737 8.294 1.00 38.44 405 ASN A O 1
ATOM 3158 N N . ASP A 1 406 ? -15.708 26.266 6.701 1.00 35.25 406 ASP A N 1
ATOM 3159 C CA . ASP A 1 406 ? -14.729 27.126 7.399 1.00 35.25 406 ASP A CA 1
ATOM 3160 C C . ASP A 1 406 ? -14.214 28.220 6.422 1.00 35.25 406 ASP A C 1
ATOM 3162 O O . ASP A 1 406 ? -14.445 28.133 5.214 1.00 35.25 406 ASP A O 1
ATOM 3166 N N . ALA A 1 407 ? -13.520 29.256 6.921 1.00 32.47 407 ALA A N 1
ATOM 3167 C CA . ALA A 1 407 ? -13.159 30.498 6.202 1.00 32.47 407 ALA A CA 1
ATOM 3168 C C . ALA A 1 407 ? -12.269 30.359 4.939 1.00 32.47 407 ALA A C 1
ATOM 3170 O O . ALA A 1 407 ? -11.959 31.365 4.302 1.00 32.47 407 ALA A O 1
ATOM 3171 N N . THR A 1 408 ? -11.863 29.147 4.562 1.00 29.16 408 THR A N 1
ATOM 3172 C CA . THR A 1 408 ? -10.989 28.873 3.408 1.00 29.16 408 THR A CA 1
ATOM 3173 C C . THR A 1 408 ? -11.559 27.870 2.406 1.00 29.16 408 THR A C 1
ATOM 3175 O O . THR A 1 408 ? -11.017 27.777 1.310 1.00 29.16 408 THR A O 1
ATOM 3178 N N . ASN A 1 409 ? -12.665 27.180 2.716 1.00 31.73 409 ASN A N 1
ATOM 3179 C CA . ASN A 1 409 ? -13.205 26.113 1.869 1.00 31.73 409 ASN A CA 1
ATOM 3180 C C . ASN A 1 409 ? -14.690 26.330 1.557 1.00 31.73 409 ASN A C 1
ATOM 3182 O O . ASN A 1 409 ? -15.548 26.268 2.441 1.00 31.73 409 ASN A O 1
ATOM 3186 N N . VAL A 1 410 ? -14.998 26.520 0.272 1.00 33.19 410 VAL A N 1
ATOM 3187 C CA . VAL A 1 410 ? -16.371 26.553 -0.247 1.00 33.19 410 VAL A CA 1
ATOM 3188 C C . VAL A 1 410 ? -16.575 25.335 -1.141 1.00 33.19 410 VAL A C 1
ATOM 3190 O O . VAL A 1 410 ? -16.069 25.283 -2.258 1.00 33.19 410 VAL A O 1
ATOM 3193 N N . ALA A 1 411 ? -17.330 24.351 -0.654 1.00 34.44 411 ALA A N 1
ATOM 3194 C CA . ALA A 1 411 ? -17.741 23.208 -1.459 1.00 34.44 411 ALA A CA 1
ATOM 3195 C C . ALA A 1 411 ? -19.015 23.570 -2.238 1.00 34.44 411 ALA A C 1
ATOM 3197 O O . ALA A 1 411 ? -20.044 23.906 -1.649 1.00 34.44 411 ALA A O 1
ATOM 3198 N N . ILE A 1 412 ? -18.954 23.500 -3.569 1.00 33.44 412 ILE A N 1
ATOM 3199 C CA . ILE A 1 412 ? -20.124 23.672 -4.436 1.00 33.44 412 ILE A CA 1
ATOM 3200 C C . ILE A 1 412 ? -20.540 22.289 -4.922 1.00 33.44 412 ILE A C 1
ATOM 3202 O O . ILE A 1 412 ? -19.820 21.654 -5.686 1.00 33.44 412 ILE A O 1
ATOM 3206 N N . GLN A 1 413 ? -21.706 21.821 -4.481 1.00 36.56 413 GLN A N 1
ATOM 3207 C CA . GLN A 1 413 ? -22.276 20.558 -4.940 1.00 36.56 413 GLN A CA 1
ATOM 3208 C C . GLN A 1 413 ? -23.373 20.837 -5.972 1.00 36.56 413 GLN A C 1
ATOM 3210 O O . GLN A 1 413 ? -24.371 21.503 -5.683 1.00 36.56 413 GLN A O 1
ATOM 3215 N N . THR A 1 414 ? -23.181 20.330 -7.189 1.00 33.66 414 THR A N 1
ATOM 3216 C CA . THR A 1 414 ? -24.210 20.283 -8.236 1.00 33.66 414 THR A CA 1
ATOM 3217 C C . THR A 1 414 ? -24.504 18.834 -8.603 1.00 33.66 414 THR A C 1
ATOM 3219 O O . THR A 1 414 ? -23.626 17.990 -8.469 1.00 33.66 414 THR A O 1
ATOM 3222 N N . ASP A 1 415 ? -25.703 18.542 -9.116 1.00 32.84 415 ASP A N 1
ATOM 3223 C CA . ASP A 1 415 ? -26.148 17.188 -9.514 1.00 32.84 415 ASP A CA 1
ATOM 3224 C C . ASP A 1 415 ? -25.371 16.569 -10.711 1.00 32.84 415 ASP A C 1
ATOM 3226 O O . ASP A 1 415 ? -25.797 15.572 -11.290 1.00 32.84 415 ASP A O 1
ATOM 3230 N N . ALA A 1 416 ? -24.223 17.135 -11.093 1.00 32.72 416 ALA A N 1
ATOM 3231 C CA . ALA A 1 416 ? -23.244 16.528 -11.988 1.00 32.72 416 ALA A CA 1
ATOM 3232 C C . ALA A 1 416 ? -21.849 16.658 -11.355 1.00 32.72 416 ALA A C 1
ATOM 3234 O O . ALA A 1 416 ? -21.467 17.757 -10.945 1.00 32.72 416 ALA A O 1
ATOM 3235 N N . ASP A 1 417 ? -21.134 15.532 -11.265 1.00 28.98 417 ASP A N 1
ATOM 3236 C CA . ASP A 1 417 ? -19.833 15.360 -10.606 1.00 28.98 417 ASP A CA 1
ATOM 3237 C C . ASP A 1 417 ? -18.751 16.301 -11.169 1.00 28.98 417 ASP A C 1
ATOM 3239 O O . ASP A 1 417 ? -18.019 15.967 -12.100 1.00 28.98 417 ASP A O 1
ATOM 3243 N N . LEU A 1 418 ? -18.628 17.486 -10.576 1.00 25.89 418 LEU A N 1
ATOM 3244 C CA . LEU A 1 418 ? -17.523 18.414 -10.785 1.00 25.89 418 LEU A CA 1
ATOM 3245 C C . LEU A 1 418 ? -17.036 18.887 -9.412 1.00 25.89 418 LEU A C 1
ATOM 3247 O O . LEU A 1 418 ? -17.778 19.544 -8.685 1.00 25.89 418 LEU A O 1
ATOM 3251 N N . GLN A 1 419 ? -15.788 18.569 -9.060 1.00 27.64 419 GLN A N 1
ATOM 3252 C CA . GLN A 1 419 ? -15.075 19.231 -7.967 1.00 27.64 419 GLN A CA 1
ATOM 3253 C C . GLN A 1 419 ? -13.918 20.029 -8.567 1.00 27.64 419 GLN A C 1
ATOM 3255 O O . GLN A 1 419 ? -12.984 19.457 -9.120 1.00 27.64 419 GLN A O 1
ATOM 3260 N N . ILE A 1 420 ? -14.013 21.355 -8.488 1.00 28.53 420 ILE A N 1
ATOM 3261 C CA . ILE A 1 420 ? -12.928 22.289 -8.797 1.00 28.53 420 ILE A CA 1
ATOM 3262 C C . ILE A 1 420 ? -12.587 22.973 -7.480 1.00 28.53 420 ILE A C 1
ATOM 3264 O O . ILE A 1 420 ? -13.444 23.640 -6.899 1.00 28.53 420 ILE A O 1
ATOM 3268 N N . GLU A 1 421 ? -11.354 22.804 -7.013 1.00 31.92 421 GLU A N 1
ATOM 3269 C CA . GLU A 1 421 ? -10.839 23.522 -5.851 1.00 31.92 421 GLU A CA 1
ATOM 3270 C C . GLU A 1 421 ? -9.996 24.704 -6.341 1.00 31.92 421 GLU A C 1
ATOM 3272 O O . GLU A 1 421 ? -8.905 24.533 -6.887 1.00 31.92 421 GLU A O 1
ATOM 3277 N N . VAL A 1 422 ? -10.540 25.913 -6.193 1.00 28.28 422 VAL A N 1
ATOM 3278 C CA . VAL A 1 422 ? -9.809 27.163 -6.422 1.00 28.28 422 VAL A CA 1
ATOM 3279 C C . VAL A 1 422 ? -9.170 27.546 -5.099 1.00 28.28 422 VAL A C 1
ATOM 3281 O O . VAL A 1 422 ? -9.883 27.803 -4.132 1.00 28.28 422 VAL A O 1
ATOM 3284 N N . ILE A 1 423 ? -7.839 27.576 -5.049 1.00 30.56 423 ILE A N 1
ATOM 3285 C CA . ILE A 1 423 ? -7.098 27.929 -3.835 1.00 30.56 423 ILE A CA 1
ATOM 3286 C C . ILE A 1 423 ? -6.845 29.447 -3.859 1.00 30.56 423 ILE A C 1
ATOM 3288 O O . ILE A 1 423 ? -6.013 29.897 -4.655 1.00 30.56 423 ILE A O 1
ATOM 3292 N N . PRO A 1 424 ? -7.537 30.267 -3.040 1.00 25.20 424 PRO A N 1
ATOM 3293 C CA . PRO A 1 424 ? -7.266 31.700 -2.979 1.00 25.20 424 PRO A CA 1
ATOM 3294 C C . PRO A 1 424 ? -5.892 31.964 -2.349 1.00 25.20 424 PRO A C 1
ATOM 3296 O O . PRO A 1 424 ? -5.512 31.332 -1.362 1.00 25.20 424 PRO A O 1
ATOM 3299 N N . GLN A 1 425 ? -5.139 32.918 -2.904 1.00 28.70 425 GLN A N 1
ATOM 3300 C CA . GLN A 1 425 ? -3.865 33.332 -2.316 1.00 28.70 425 GLN A CA 1
ATOM 3301 C C . GLN A 1 425 ? -4.077 34.159 -1.041 1.00 28.70 425 GLN A C 1
ATOM 3303 O O . GLN A 1 425 ? -4.911 35.064 -0.994 1.00 28.70 425 GLN A O 1
ATOM 3308 N N . ASN A 1 426 ? -3.264 33.879 -0.021 1.00 29.67 426 ASN A N 1
ATOM 3309 C CA . ASN A 1 426 ? -3.082 34.750 1.137 1.00 29.67 426 ASN A CA 1
ATOM 3310 C C . ASN A 1 426 ? -2.209 35.949 0.697 1.00 29.67 426 ASN A C 1
ATOM 3312 O O . ASN A 1 426 ? -1.149 35.714 0.112 1.00 29.67 426 ASN A O 1
ATOM 3316 N N . PRO A 1 427 ? -2.610 37.216 0.911 1.00 24.80 427 PRO A N 1
ATOM 3317 C CA . PRO A 1 427 ? -1.914 38.365 0.339 1.00 24.80 427 PRO A CA 1
ATOM 3318 C C . PRO A 1 427 ? -0.647 38.693 1.137 1.00 24.80 427 PRO A C 1
ATOM 3320 O O . PRO A 1 427 ? -0.659 39.541 2.027 1.00 24.80 427 PRO A O 1
ATOM 3323 N N . ALA A 1 428 ? 0.461 38.037 0.808 1.00 27.42 428 ALA A N 1
ATOM 3324 C CA . ALA A 1 428 ? 1.792 38.508 1.158 1.00 27.42 428 ALA A CA 1
ATOM 3325 C C . ALA A 1 428 ? 2.819 38.011 0.129 1.00 27.42 428 ALA A C 1
ATOM 3327 O O . ALA A 1 428 ? 2.950 36.814 -0.089 1.00 27.42 428 ALA A O 1
ATOM 3328 N N . GLU A 1 429 ? 3.549 38.977 -0.435 1.00 27.61 429 GLU A N 1
ATOM 3329 C CA . GLU A 1 429 ? 4.750 38.855 -1.277 1.00 27.61 429 GLU A CA 1
ATOM 3330 C C . GLU A 1 429 ? 4.550 38.599 -2.783 1.00 27.61 429 GLU A C 1
ATOM 3332 O O . GLU A 1 429 ? 4.597 37.484 -3.290 1.00 27.61 429 GLU A O 1
ATOM 3337 N N . SER A 1 430 ? 4.456 39.706 -3.527 1.00 23.70 430 SER A N 1
ATOM 3338 C CA . SER A 1 430 ? 4.824 39.780 -4.944 1.00 23.70 430 SER A CA 1
ATOM 3339 C C . SER A 1 430 ? 6.220 40.398 -5.074 1.00 23.70 430 SER A C 1
ATOM 3341 O O . SER A 1 430 ? 6.454 41.468 -4.504 1.00 23.70 430 SER A O 1
ATOM 3343 N N . PRO A 1 431 ? 7.121 39.828 -5.886 1.00 27.17 431 PRO A N 1
ATOM 3344 C CA . PRO A 1 431 ? 8.148 40.604 -6.558 1.00 27.17 431 PRO A CA 1
ATOM 3345 C C . PRO A 1 431 ? 7.833 40.689 -8.056 1.00 27.17 431 PRO A C 1
ATOM 3347 O O . PRO A 1 431 ? 7.735 39.680 -8.753 1.00 27.17 431 PRO A O 1
ATOM 3350 N N . GLU A 1 432 ? 7.686 41.919 -8.547 1.00 30.81 432 GLU A N 1
ATOM 3351 C CA . GLU A 1 432 ? 7.665 42.238 -9.973 1.00 30.81 432 GLU A CA 1
ATOM 3352 C C . GLU A 1 432 ? 8.960 41.763 -10.646 1.00 30.81 432 GLU A C 1
ATOM 3354 O O . GLU A 1 432 ? 10.062 42.156 -10.258 1.00 30.81 432 GLU A O 1
ATOM 3359 N N . ALA A 1 433 ? 8.828 40.972 -11.709 1.00 24.20 433 ALA A N 1
ATOM 3360 C CA . ALA A 1 433 ? 9.880 40.799 -12.701 1.00 24.20 433 ALA A CA 1
ATOM 3361 C C . ALA A 1 433 ? 9.251 40.518 -14.071 1.00 24.20 433 ALA A C 1
ATOM 3363 O O . ALA A 1 433 ? 8.814 39.410 -14.362 1.00 24.20 433 ALA A O 1
ATOM 3364 N N . THR A 1 434 ? 9.219 41.535 -14.927 1.00 28.84 434 THR A N 1
ATOM 3365 C CA . THR A 1 434 ? 9.025 41.391 -16.376 1.00 28.84 434 THR A CA 1
ATOM 3366 C C . THR A 1 434 ? 10.224 40.685 -17.009 1.00 28.84 434 THR A C 1
ATOM 3368 O O . THR A 1 434 ? 11.344 41.172 -16.840 1.00 28.84 434 THR A O 1
ATOM 3371 N N . PRO A 1 435 ? 10.018 39.668 -17.865 1.00 24.89 435 PRO A N 1
ATOM 3372 C CA . PRO A 1 435 ? 10.969 39.342 -18.908 1.00 24.89 435 PRO A CA 1
ATOM 3373 C C . PRO A 1 435 ? 10.372 39.650 -20.281 1.00 24.89 435 PRO A C 1
ATOM 3375 O O . PRO A 1 435 ? 9.355 39.113 -20.712 1.00 24.89 435 PRO A O 1
ATOM 3378 N N . SER A 1 436 ? 11.064 40.530 -20.991 1.00 25.48 436 SER A N 1
ATOM 3379 C CA . SER A 1 436 ? 10.980 40.678 -22.434 1.00 25.48 436 SER A CA 1
ATOM 3380 C C . SER A 1 436 ? 11.514 39.413 -23.114 1.00 25.48 436 SER A C 1
ATOM 3382 O O . SER A 1 436 ? 12.703 39.120 -22.985 1.00 25.48 436 SER A O 1
ATOM 3384 N N . HIS A 1 437 ? 10.691 38.716 -23.900 1.00 26.39 437 HIS A N 1
ATOM 3385 C CA . HIS A 1 437 ? 11.193 37.797 -24.921 1.00 26.39 437 HIS A CA 1
ATOM 3386 C C . HIS A 1 437 ? 10.681 38.198 -26.303 1.00 26.39 437 HIS A C 1
ATOM 3388 O O . HIS A 1 437 ? 9.491 38.383 -26.547 1.00 26.39 437 HIS A O 1
ATOM 3394 N N . SER A 1 438 ? 11.657 38.404 -27.182 1.00 23.48 438 SER A N 1
ATOM 3395 C CA . SER A 1 438 ? 11.543 38.801 -28.575 1.00 23.48 438 SER A CA 1
ATOM 3396 C C . SER A 1 438 ? 10.701 37.815 -29.376 1.00 23.48 438 SER A C 1
ATOM 3398 O O . SER A 1 438 ? 11.016 36.627 -29.438 1.00 23.48 438 SER A O 1
ATOM 3400 N N . GLN A 1 439 ? 9.685 38.345 -30.050 1.00 26.77 439 GLN A N 1
ATOM 3401 C CA . GLN A 1 439 ? 9.011 37.687 -31.161 1.00 26.77 439 GLN A CA 1
ATOM 3402 C C . GLN A 1 439 ? 10.028 37.364 -32.266 1.00 26.77 439 GLN A C 1
ATOM 3404 O O . GLN A 1 439 ? 10.753 38.250 -32.717 1.00 26.77 439 GLN A O 1
ATOM 3409 N N . SER A 1 440 ? 10.046 36.119 -32.740 1.00 25.73 440 SER A N 1
ATOM 3410 C CA . SER A 1 440 ? 10.497 35.807 -34.097 1.00 25.73 440 SER A CA 1
ATOM 3411 C C . SER A 1 440 ? 9.302 35.272 -34.874 1.00 25.73 440 SER A C 1
ATOM 3413 O O . SER A 1 440 ? 8.709 34.258 -34.502 1.00 25.73 440 SER A O 1
ATOM 3415 N N . GLU A 1 441 ? 8.932 36.016 -35.909 1.00 26.78 441 GLU A N 1
ATOM 3416 C CA . GLU A 1 441 ? 7.772 35.809 -36.765 1.00 26.78 441 GLU A CA 1
ATOM 3417 C C . GLU A 1 441 ? 7.813 34.494 -37.555 1.00 26.78 441 GLU A C 1
ATOM 3419 O O . GLU A 1 441 ? 8.857 33.977 -37.950 1.00 26.78 441 GLU A O 1
ATOM 3424 N N . SER A 1 442 ? 6.604 34.002 -37.809 1.00 31.42 442 SER A N 1
ATOM 3425 C CA . SER A 1 442 ? 6.239 32.810 -38.564 1.00 31.42 442 SER A CA 1
ATOM 3426 C C . SER A 1 442 ? 6.761 32.778 -39.998 1.00 31.42 442 SER A C 1
ATOM 3428 O O . SER A 1 442 ? 6.611 33.765 -40.714 1.00 31.42 442 SER A O 1
ATOM 3430 N N . HIS A 1 443 ? 7.138 31.594 -40.477 1.00 23.56 443 HIS A N 1
ATOM 3431 C CA . HIS A 1 443 ? 6.805 31.140 -41.830 1.00 23.56 443 HIS A CA 1
ATOM 3432 C C . HIS A 1 443 ? 6.254 29.715 -41.710 1.00 23.56 443 HIS A C 1
ATOM 3434 O O . HIS A 1 443 ? 6.862 28.873 -41.056 1.00 23.56 443 HIS A O 1
ATOM 3440 N N . GLY A 1 444 ? 5.046 29.491 -42.236 1.00 29.98 444 GLY A N 1
ATOM 3441 C CA . GLY A 1 444 ? 4.324 28.227 -42.081 1.00 29.98 444 GLY A CA 1
ATOM 3442 C C . GLY A 1 444 ? 5.021 27.041 -42.744 1.00 29.98 444 GLY A C 1
ATOM 3443 O O . GLY A 1 444 ? 5.931 27.255 -43.540 1.00 29.98 444 GLY A O 1
ATOM 3444 N N . ILE A 1 445 ? 4.547 25.829 -42.416 1.00 28.84 445 ILE A N 1
ATOM 3445 C CA . ILE A 1 445 ? 4.408 24.615 -43.255 1.00 28.84 445 ILE A CA 1
ATOM 3446 C C . ILE A 1 445 ? 4.413 23.357 -42.339 1.00 28.84 445 ILE A C 1
ATOM 3448 O O . ILE A 1 445 ? 5.401 23.094 -41.668 1.00 28.84 445 ILE A O 1
ATOM 3452 N N . HIS A 1 446 ? 3.311 22.590 -42.389 1.00 33.88 446 HIS A N 1
ATOM 3453 C CA . HIS A 1 446 ? 3.055 21.221 -41.877 1.00 33.88 446 HIS A CA 1
ATOM 3454 C C . HIS A 1 446 ? 2.994 20.943 -40.350 1.00 33.88 446 HIS A C 1
ATOM 3456 O O . HIS A 1 446 ? 3.791 21.434 -39.563 1.00 33.88 446 HIS A O 1
ATOM 3462 N N . ASN A 1 447 ? 1.992 20.134 -39.963 1.00 46.25 447 ASN A N 1
ATOM 3463 C CA . ASN A 1 447 ? 1.424 19.905 -38.618 1.00 46.25 447 ASN A CA 1
ATOM 3464 C C . ASN A 1 447 ? 2.262 19.031 -37.658 1.00 46.25 447 ASN A C 1
ATOM 3466 O O . ASN A 1 447 ? 1.733 18.491 -36.686 1.00 46.25 447 ASN A O 1
ATOM 3470 N N . ASP A 1 448 ? 3.569 18.947 -37.886 1.00 51.38 448 ASP A N 1
ATOM 3471 C CA . ASP A 1 448 ? 4.489 18.123 -37.109 1.00 51.38 448 ASP A CA 1
ATOM 3472 C C . ASP A 1 448 ? 5.622 19.001 -36.567 1.00 51.38 448 ASP A C 1
ATOM 3474 O O . ASP A 1 448 ? 6.249 19.748 -37.321 1.00 51.38 448 ASP A O 1
ATOM 3478 N N . PHE A 1 449 ? 5.920 18.922 -35.268 1.00 56.38 449 PHE A N 1
ATOM 3479 C CA . PHE A 1 449 ? 7.061 19.636 -34.688 1.00 56.38 449 PHE A CA 1
ATOM 3480 C C . PHE A 1 449 ? 7.873 18.749 -33.744 1.00 56.38 449 PHE A C 1
ATOM 3482 O O . PHE A 1 449 ? 7.362 17.841 -33.087 1.00 56.38 449 PHE A O 1
ATOM 3489 N N . GLN A 1 450 ? 9.172 19.030 -33.673 1.00 52.16 450 GLN A N 1
ATOM 3490 C CA . GLN A 1 450 ? 10.134 18.281 -32.878 1.00 52.16 450 GLN A CA 1
ATOM 3491 C C . GLN A 1 450 ? 10.986 19.250 -32.059 1.00 52.16 450 GLN A C 1
ATOM 3493 O O . GLN A 1 450 ? 11.679 20.100 -32.615 1.00 52.16 450 GLN A O 1
ATOM 3498 N N . TYR A 1 451 ? 10.968 19.095 -30.737 1.00 51.66 451 TYR A N 1
ATOM 3499 C CA . TYR A 1 451 ? 11.871 19.793 -29.822 1.00 51.66 451 TYR A CA 1
ATOM 3500 C C . TYR A 1 451 ? 12.935 18.823 -29.333 1.00 51.66 451 TYR A C 1
ATOM 3502 O O . TYR A 1 451 ? 12.607 17.709 -28.934 1.00 51.66 451 TYR A O 1
ATOM 3510 N N . SER A 1 452 ? 14.206 19.227 -29.340 1.00 46.44 452 SER A N 1
ATOM 3511 C CA . SER A 1 452 ? 15.284 18.400 -28.800 1.00 46.44 452 SER A CA 1
ATOM 3512 C C . SER A 1 452 ? 16.203 19.205 -27.888 1.00 46.44 452 SER A C 1
ATOM 3514 O O . SER A 1 452 ? 16.754 20.214 -28.318 1.00 46.44 452 SER A O 1
ATOM 3516 N N . VAL A 1 453 ? 16.393 18.740 -26.651 1.00 45.44 453 VAL A N 1
ATOM 3517 C CA . VAL A 1 453 ? 17.274 19.350 -25.640 1.00 45.44 453 VAL A CA 1
ATOM 3518 C C . VAL A 1 453 ? 17.963 18.234 -24.849 1.00 45.44 453 VAL A C 1
ATOM 3520 O O . VAL A 1 453 ? 17.306 17.299 -24.406 1.00 45.44 453 VAL A O 1
ATOM 3523 N N . ASP A 1 454 ? 19.292 18.287 -24.718 1.00 42.12 454 ASP A N 1
ATOM 3524 C CA . ASP A 1 454 ? 20.131 17.298 -24.008 1.00 42.12 454 ASP A CA 1
ATOM 3525 C C . ASP A 1 454 ? 19.808 15.826 -24.326 1.00 42.12 454 ASP A C 1
ATOM 3527 O O . ASP A 1 454 ? 19.709 14.974 -23.444 1.00 42.12 454 ASP A O 1
ATOM 3531 N N . GLY A 1 455 ? 19.580 15.516 -25.603 1.00 42.81 455 GLY A N 1
ATOM 3532 C CA . GLY A 1 455 ? 19.227 14.169 -26.057 1.00 42.81 455 GLY A CA 1
ATOM 3533 C C . GLY A 1 455 ? 17.775 13.765 -25.792 1.00 42.81 455 GLY A C 1
ATOM 3534 O O . GLY A 1 455 ? 17.355 12.739 -26.318 1.00 42.81 455 GLY A O 1
ATOM 3535 N N . TYR A 1 456 ? 16.989 14.539 -25.037 1.00 45.78 456 TYR A N 1
ATOM 3536 C CA . TYR A 1 456 ? 15.535 14.393 -24.999 1.00 45.78 456 TYR A CA 1
ATOM 3537 C C . TYR A 1 456 ? 14.929 14.970 -26.270 1.00 45.78 456 TYR A C 1
ATOM 3539 O O . TYR A 1 456 ? 15.278 16.071 -26.675 1.00 45.78 456 TYR A O 1
ATOM 3547 N N . THR A 1 457 ? 14.021 14.233 -26.893 1.00 50.03 457 THR A N 1
ATOM 3548 C CA . THR A 1 457 ? 13.305 14.623 -28.100 1.00 50.03 457 THR A CA 1
ATOM 3549 C C . THR A 1 457 ? 11.810 14.509 -27.848 1.00 50.03 457 THR A C 1
ATOM 3551 O O . THR A 1 457 ? 11.302 13.409 -27.634 1.00 50.03 457 THR A O 1
ATOM 3554 N N . VAL A 1 458 ? 11.103 15.631 -27.895 1.00 52.94 458 VAL A N 1
ATOM 3555 C CA . VAL A 1 458 ? 9.643 15.685 -27.893 1.00 52.94 458 VAL A CA 1
ATOM 3556 C C . VAL A 1 458 ? 9.181 15.778 -29.342 1.00 52.94 458 VAL A C 1
ATOM 3558 O O . VAL A 1 458 ? 9.480 16.768 -30.001 1.00 52.94 458 VAL A O 1
ATOM 3561 N N . ASN A 1 459 ? 8.476 14.766 -29.845 1.00 54.31 459 ASN A N 1
ATOM 3562 C CA . ASN A 1 459 ? 7.839 14.818 -31.161 1.00 54.31 459 ASN A CA 1
ATOM 3563 C C . ASN A 1 459 ? 6.339 14.987 -30.996 1.00 54.31 459 ASN A C 1
ATOM 3565 O O . ASN A 1 459 ? 5.716 14.252 -30.224 1.00 54.31 459 ASN A O 1
ATOM 3569 N N . TYR A 1 460 ? 5.783 15.895 -31.777 1.00 55.38 460 TYR A N 1
ATOM 3570 C CA . TYR A 1 460 ? 4.361 16.072 -31.959 1.00 55.38 460 TYR A CA 1
ATOM 3571 C C . TYR A 1 460 ? 4.015 15.809 -33.415 1.00 55.38 460 TYR A C 1
ATOM 3573 O O . TYR A 1 460 ? 4.599 16.442 -34.292 1.00 55.38 460 TYR A O 1
ATOM 3581 N N . LEU A 1 461 ? 3.124 14.851 -33.656 1.00 50.97 461 LEU A N 1
ATOM 3582 C CA . LEU A 1 461 ? 2.768 14.407 -34.999 1.00 50.97 461 LEU A CA 1
ATOM 3583 C C . LEU A 1 461 ? 1.250 14.410 -35.180 1.00 50.97 461 LEU A C 1
ATOM 3585 O O . LEU A 1 461 ? 0.530 13.876 -34.333 1.00 50.97 461 LEU A O 1
ATOM 3589 N N . GLU A 1 462 ? 0.757 14.960 -36.282 1.00 51.16 462 GLU A N 1
ATOM 3590 C CA . GLU A 1 462 ? -0.622 14.757 -36.726 1.00 51.16 462 GLU A CA 1
ATOM 3591 C C . GLU A 1 462 ? -0.771 13.347 -37.317 1.00 51.16 462 GLU A C 1
ATOM 3593 O O . GLU A 1 462 ? -0.049 12.946 -38.231 1.00 51.16 462 GLU A O 1
ATOM 3598 N N . LEU A 1 463 ? -1.711 12.554 -36.798 1.00 46.84 463 LEU A N 1
ATOM 3599 C CA . LEU A 1 463 ? -1.948 11.203 -37.307 1.00 46.84 463 LEU A CA 1
ATOM 3600 C C . LEU A 1 463 ? -2.872 11.262 -38.529 1.00 46.84 463 LEU A C 1
ATOM 3602 O O . LEU A 1 463 ? -4.089 11.320 -38.381 1.00 46.84 463 LEU A O 1
ATOM 3606 N N . GLN A 1 464 ? -2.305 11.206 -39.737 1.00 50.06 464 GLN A N 1
ATOM 3607 C CA . GLN A 1 464 ? -3.085 11.273 -40.984 1.00 50.06 464 GLN A CA 1
ATOM 3608 C C . GLN A 1 464 ? -3.556 9.923 -41.567 1.00 50.06 464 GLN A C 1
ATOM 3610 O O . GLN A 1 464 ? -4.138 9.914 -42.649 1.00 50.06 464 GLN A O 1
ATOM 3615 N N . GLU A 1 465 ? -3.398 8.775 -40.896 1.00 35.31 465 GLU A N 1
ATOM 3616 C CA . GLU A 1 465 ? -3.748 7.479 -41.511 1.00 35.31 465 GLU A CA 1
ATOM 3617 C C . GLU A 1 465 ? -4.664 6.561 -40.680 1.00 35.31 465 GLU A C 1
ATOM 3619 O O . GLU A 1 465 ? -4.412 6.256 -39.516 1.00 35.31 465 GLU A O 1
ATOM 3624 N N . MET A 1 466 ? -5.680 6.049 -41.395 1.00 30.08 466 MET A N 1
ATOM 3625 C CA . MET A 1 466 ? -6.693 5.027 -41.074 1.00 30.08 466 MET A CA 1
ATOM 3626 C C . MET A 1 466 ? -7.932 5.463 -40.268 1.00 30.08 466 MET A C 1
ATOM 3628 O O . MET A 1 466 ? -8.032 5.238 -39.068 1.00 30.08 466 MET A O 1
ATOM 3632 N N . MET A 1 467 ? -8.952 5.944 -40.998 1.00 34.41 467 MET A N 1
ATOM 3633 C CA . MET A 1 467 ? -10.390 5.853 -40.654 1.00 34.41 467 MET A CA 1
ATOM 3634 C C . MET A 1 467 ? -10.771 6.282 -39.221 1.00 34.41 467 MET A C 1
ATOM 3636 O O . MET A 1 467 ? -11.616 5.654 -38.581 1.00 34.41 467 MET A O 1
ATOM 3640 N N . LEU A 1 468 ? -10.182 7.369 -38.725 1.00 35.44 468 LEU A N 1
ATOM 3641 C CA . LEU A 1 468 ? -10.639 8.083 -37.531 1.00 35.44 468 LEU A CA 1
ATOM 3642 C C . LEU A 1 468 ? -11.095 9.494 -37.945 1.00 35.44 468 LEU A C 1
ATOM 3644 O O . LEU A 1 468 ? -10.557 10.021 -38.920 1.00 35.44 468 LEU A O 1
ATOM 3648 N N . PRO A 1 469 ? -12.102 10.091 -37.277 1.00 37.16 469 PRO A N 1
ATOM 3649 C CA . PRO A 1 469 ? -12.515 11.465 -37.563 1.00 37.16 469 PRO A CA 1
ATOM 3650 C C . PRO A 1 469 ? -11.322 12.417 -37.377 1.00 37.16 469 PRO A C 1
ATOM 3652 O O . PRO A 1 469 ? -10.487 12.174 -36.508 1.00 37.16 469 PRO A O 1
ATOM 3655 N N . GLU A 1 470 ? -11.236 13.456 -38.209 1.00 44.66 470 GLU A N 1
ATOM 3656 C CA . GLU A 1 470 ? -10.167 14.470 -38.211 1.00 44.66 470 GLU A CA 1
ATOM 3657 C C . GLU A 1 470 ? -9.837 14.993 -36.790 1.00 44.66 470 GLU A C 1
ATOM 3659 O O . GLU A 1 470 ? -10.755 15.242 -36.010 1.00 44.66 470 GLU A O 1
ATOM 3664 N N . GLY A 1 471 ? -8.542 15.179 -36.466 1.00 51.69 471 GLY A N 1
ATOM 3665 C CA . GLY A 1 471 ? -8.093 15.927 -35.272 1.00 51.69 471 GLY A CA 1
ATOM 3666 C C . GLY A 1 471 ? -7.288 15.181 -34.190 1.00 51.69 471 GLY A C 1
ATOM 3667 O O . GLY A 1 471 ? -7.164 15.697 -33.079 1.00 51.69 471 GLY A O 1
ATOM 3668 N N . ARG A 1 472 ? -6.734 13.984 -34.451 1.00 53.22 472 ARG A N 1
ATOM 3669 C CA . ARG A 1 472 ? -5.890 13.257 -33.473 1.00 53.22 472 ARG A CA 1
ATOM 3670 C C . ARG A 1 472 ? -4.401 13.527 -33.628 1.00 53.22 472 ARG A C 1
ATOM 3672 O O . ARG A 1 472 ? -3.817 13.271 -34.680 1.00 53.22 472 ARG A O 1
ATOM 3679 N N . HIS A 1 473 ? -3.770 13.911 -32.524 1.00 56.38 473 HIS A N 1
ATOM 3680 C CA . HIS A 1 473 ? -2.344 14.206 -32.465 1.00 56.38 473 HIS A CA 1
ATOM 3681 C C . HIS A 1 473 ? -1.608 13.283 -31.514 1.00 56.38 473 HIS A C 1
ATOM 3683 O O . HIS A 1 473 ? -2.147 12.839 -30.505 1.00 56.38 473 HIS A O 1
ATOM 3689 N N . LEU A 1 474 ? -0.351 13.010 -31.838 1.00 56.50 474 LEU A N 1
ATOM 3690 C CA . LEU A 1 474 ? 0.532 12.142 -31.089 1.00 56.50 474 LEU A CA 1
ATOM 3691 C C . LEU A 1 474 ? 1.657 12.953 -30.459 1.00 56.50 474 LEU A C 1
ATOM 3693 O O . LEU A 1 474 ? 2.508 13.485 -31.162 1.00 56.50 474 LEU A O 1
ATOM 3697 N N . LEU A 1 475 ? 1.713 12.972 -29.134 1.00 59.50 475 LEU A N 1
ATOM 3698 C CA . LEU A 1 475 ? 2.848 13.485 -28.382 1.00 59.50 475 LEU A CA 1
ATOM 3699 C C . LEU A 1 475 ? 3.731 12.319 -27.965 1.00 59.50 475 LEU A C 1
ATOM 3701 O O . LEU A 1 475 ? 3.253 11.367 -27.356 1.00 59.50 475 LEU A O 1
ATOM 3705 N N . SER A 1 476 ? 5.023 12.386 -28.261 1.00 60.06 476 SER A N 1
ATOM 3706 C CA . SER A 1 476 ? 6.006 11.422 -27.776 1.00 60.06 476 SER A CA 1
ATOM 3707 C C . SER A 1 476 ? 7.206 12.128 -27.176 1.00 60.06 476 SER A C 1
ATOM 3709 O O . SER A 1 476 ? 7.715 13.078 -27.753 1.00 60.06 476 SER A O 1
ATOM 3711 N N . VAL A 1 477 ? 7.681 11.643 -26.035 1.00 58.81 477 VAL A N 1
ATOM 3712 C CA . VAL A 1 477 ? 8.947 12.062 -25.432 1.00 58.81 477 VAL A CA 1
ATOM 3713 C C . VAL A 1 477 ? 9.905 10.893 -25.564 1.00 58.81 477 VAL A C 1
ATOM 3715 O O . VAL A 1 477 ? 9.574 9.762 -25.215 1.00 58.81 477 VAL A O 1
ATOM 3718 N N . SER A 1 478 ? 11.088 11.143 -26.095 1.00 55.81 478 SER A N 1
ATOM 3719 C CA . SER A 1 478 ? 12.169 10.175 -26.253 1.00 55.81 478 SER A CA 1
ATOM 3720 C C . SER A 1 478 ? 13.439 10.735 -25.627 1.00 55.81 478 SER A C 1
ATOM 3722 O O . SER A 1 478 ? 13.553 11.941 -25.479 1.00 55.81 478 SER A O 1
ATOM 3724 N N . HIS A 1 479 ? 14.400 9.894 -25.267 1.00 55.19 479 HIS A N 1
ATOM 3725 C CA . HIS A 1 479 ? 15.736 10.315 -24.865 1.00 55.19 479 HIS A CA 1
ATOM 3726 C C . HIS A 1 479 ? 16.785 9.415 -25.507 1.00 55.19 479 HIS A C 1
ATOM 3728 O O . HIS A 1 479 ? 16.683 8.190 -25.425 1.00 55.19 479 HIS A O 1
ATOM 3734 N N . SER A 1 480 ? 17.774 10.012 -26.170 1.00 56.78 480 SER A N 1
ATOM 3735 C CA . SER A 1 480 ? 18.841 9.316 -26.897 1.00 56.78 480 SER A CA 1
ATOM 3736 C C . SER A 1 480 ? 18.296 8.240 -27.855 1.00 56.78 480 SER A C 1
ATOM 3738 O O . SER A 1 480 ? 18.787 7.115 -27.904 1.00 56.78 480 SER A O 1
ATOM 3740 N N . GLY A 1 481 ? 17.210 8.561 -28.569 1.00 48.25 481 GLY A N 1
ATOM 3741 C CA . GLY A 1 481 ? 16.528 7.656 -29.506 1.00 48.25 481 GLY A CA 1
ATOM 3742 C C . GLY A 1 481 ? 15.587 6.621 -28.869 1.00 48.25 481 GLY A C 1
ATOM 3743 O O . GLY A 1 481 ? 14.863 5.934 -29.589 1.00 48.25 481 GLY A O 1
ATOM 3744 N N . ARG A 1 482 ? 15.530 6.512 -27.534 1.00 48.44 482 ARG A N 1
ATOM 3745 C CA . ARG A 1 482 ? 14.594 5.631 -26.820 1.00 48.44 482 ARG A CA 1
ATOM 3746 C C . ARG A 1 482 ? 13.321 6.383 -26.449 1.00 48.44 482 ARG A C 1
ATOM 3748 O O . ARG A 1 482 ? 13.374 7.341 -25.688 1.00 48.44 482 ARG A O 1
ATOM 3755 N N . LYS A 1 483 ? 12.169 5.911 -26.920 1.00 60.03 483 LYS A N 1
ATOM 3756 C CA . LYS A 1 483 ? 10.856 6.463 -26.560 1.00 60.03 483 LYS A CA 1
ATOM 3757 C C . LYS A 1 483 ? 10.557 6.230 -25.074 1.00 60.03 483 LYS A C 1
ATOM 3759 O O . LYS A 1 483 ? 10.514 5.084 -24.631 1.00 60.03 483 LYS A O 1
ATOM 3764 N N . LEU A 1 484 ? 10.399 7.316 -24.322 1.00 53.88 484 LEU A N 1
ATOM 3765 C CA . LEU A 1 484 ? 10.064 7.330 -22.895 1.00 53.88 484 LEU A CA 1
ATOM 3766 C C . LEU A 1 484 ? 8.552 7.320 -22.681 1.00 53.88 484 LEU A C 1
ATOM 3768 O O . LEU A 1 484 ? 8.054 6.628 -21.800 1.00 53.88 484 LEU A O 1
ATOM 3772 N N . PHE A 1 485 ? 7.831 8.069 -23.510 1.00 55.66 485 PHE A N 1
ATOM 3773 C CA . PHE A 1 485 ? 6.395 8.270 -23.400 1.00 55.66 485 PHE A CA 1
ATOM 3774 C C . PHE A 1 485 ? 5.800 8.540 -24.776 1.00 55.66 485 PHE A C 1
ATOM 3776 O O . PHE A 1 485 ? 6.457 9.123 -25.639 1.00 55.66 485 PHE A O 1
ATOM 3783 N N . GLN A 1 486 ? 4.564 8.100 -24.985 1.00 61.53 486 GLN A N 1
ATOM 3784 C CA . GLN A 1 486 ? 3.782 8.453 -26.157 1.00 61.53 486 GLN A CA 1
ATOM 3785 C C . GLN A 1 486 ? 2.295 8.392 -25.823 1.00 61.53 486 GLN A C 1
ATOM 3787 O O . GLN A 1 486 ? 1.818 7.366 -25.343 1.00 61.53 486 GLN A O 1
ATOM 3792 N N . GLN A 1 487 ? 1.570 9.460 -26.132 1.00 54.97 487 GLN A N 1
ATOM 3793 C CA . GLN A 1 487 ? 0.134 9.563 -25.922 1.00 54.97 487 GLN A CA 1
ATOM 3794 C C . GLN A 1 487 ? -0.519 10.262 -27.111 1.00 54.97 487 GLN A C 1
ATOM 3796 O O . GLN A 1 487 ? -0.001 11.256 -27.618 1.00 54.97 487 GLN A O 1
ATOM 3801 N N . ALA A 1 488 ? -1.652 9.718 -27.554 1.00 54.81 488 ALA A N 1
ATOM 3802 C CA . ALA A 1 488 ? -2.514 10.374 -28.523 1.00 54.81 488 ALA A CA 1
ATOM 3803 C C . ALA A 1 488 ? -3.569 11.211 -27.790 1.00 54.81 488 ALA A C 1
ATOM 3805 O O . ALA A 1 488 ? -4.065 10.779 -26.747 1.00 54.81 488 ALA A O 1
ATOM 3806 N N . PHE A 1 489 ? -3.918 12.371 -28.331 1.00 51.94 489 PHE A N 1
ATOM 3807 C CA . PHE A 1 489 ? -4.996 13.207 -27.820 1.00 51.94 489 PHE A CA 1
ATOM 3808 C C . PHE A 1 489 ? -5.790 13.858 -28.951 1.00 51.94 489 PHE A C 1
ATOM 3810 O O . PHE A 1 489 ? -5.274 14.063 -30.052 1.00 51.94 489 PHE A O 1
ATOM 3817 N N . ASP A 1 490 ? -7.055 14.149 -28.659 1.00 51.47 490 ASP A N 1
ATOM 3818 C CA . ASP A 1 490 ? -7.976 14.825 -29.567 1.00 51.47 490 ASP A CA 1
ATOM 3819 C C . ASP A 1 490 ? -7.767 16.349 -29.443 1.00 51.47 490 ASP A C 1
ATOM 3821 O O . ASP A 1 490 ? -7.666 16.880 -28.334 1.00 51.47 490 ASP A O 1
ATOM 3825 N N . VAL A 1 491 ? -7.649 17.054 -30.571 1.00 53.06 491 VAL A N 1
ATOM 3826 C CA . VAL A 1 491 ? -7.530 18.519 -30.619 1.00 53.06 491 VAL A CA 1
ATOM 3827 C C . VAL A 1 491 ? -8.842 19.100 -31.124 1.00 53.06 491 VAL A C 1
ATOM 3829 O O . VAL A 1 491 ? -9.221 18.904 -32.275 1.00 53.06 491 VAL A O 1
ATOM 3832 N N . ASP A 1 492 ? -9.532 19.822 -30.247 1.00 46.53 492 ASP A N 1
ATOM 3833 C CA . ASP A 1 492 ? -10.839 20.412 -30.523 1.00 46.53 492 ASP A CA 1
ATOM 3834 C C . ASP A 1 492 ? -10.646 21.886 -30.924 1.00 46.53 492 ASP A C 1
ATOM 3836 O O . ASP A 1 492 ? -10.723 22.789 -30.090 1.00 46.53 492 ASP A O 1
ATOM 3840 N N . GLU A 1 493 ? -10.310 22.152 -32.194 1.00 51.59 493 GLU A N 1
ATOM 3841 C CA . GLU A 1 493 ? -10.098 23.523 -32.677 1.00 51.59 493 GLU A CA 1
ATOM 3842 C C . GLU A 1 493 ? -10.932 23.891 -33.919 1.00 51.59 493 GLU A C 1
ATOM 3844 O O . GLU A 1 493 ? -10.812 23.259 -34.969 1.00 51.59 493 GLU A O 1
ATOM 3849 N N . PRO A 1 494 ? -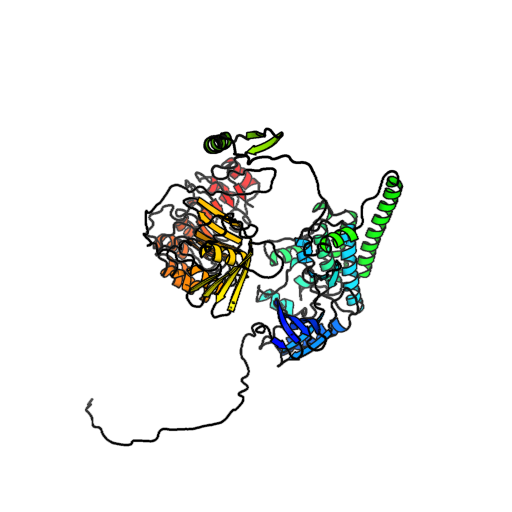11.704 24.998 -33.876 1.00 40.59 494 PRO A N 1
ATOM 3850 C CA . PRO A 1 494 ? -12.564 25.419 -34.984 1.00 40.59 494 PRO A CA 1
ATOM 3851 C C . PRO A 1 494 ? -11.819 26.042 -36.182 1.00 40.59 494 PRO A C 1
ATOM 3853 O O . PRO A 1 494 ? -12.456 26.339 -37.192 1.00 40.59 494 PRO A O 1
ATOM 3856 N N . ASN A 1 495 ? -10.498 26.256 -36.097 1.00 39.84 495 ASN A N 1
ATOM 3857 C CA . ASN A 1 495 ? -9.753 27.088 -37.054 1.00 39.84 495 ASN A CA 1
ATOM 3858 C C . ASN A 1 495 ? -8.547 26.394 -37.723 1.00 39.84 495 ASN A C 1
ATOM 3860 O O . ASN A 1 495 ? -7.838 27.046 -38.493 1.00 39.84 495 ASN A O 1
ATOM 3864 N N . GLY A 1 496 ? -8.294 25.109 -37.440 1.00 41.84 496 GLY A N 1
ATOM 3865 C CA . GLY A 1 496 ? -7.228 24.326 -38.087 1.00 41.84 496 GLY A CA 1
ATOM 3866 C C . GLY A 1 496 ? -5.801 24.860 -37.879 1.00 41.84 496 GLY A C 1
ATOM 3867 O O . GLY A 1 496 ? -4.942 24.642 -38.731 1.00 41.84 496 GLY A O 1
ATOM 3868 N N . ARG A 1 497 ? -5.537 25.599 -36.791 1.00 39.09 497 ARG A N 1
ATOM 3869 C CA . ARG A 1 497 ? -4.221 26.174 -36.469 1.00 39.09 497 ARG A CA 1
ATOM 3870 C C . ARG A 1 497 ? -3.726 25.651 -35.128 1.00 39.09 497 ARG A C 1
ATOM 3872 O O . ARG A 1 497 ? -3.834 26.323 -34.115 1.00 39.09 497 ARG A O 1
ATOM 3879 N N . ILE A 1 498 ? -3.085 24.496 -35.158 1.00 44.44 498 ILE A N 1
ATOM 3880 C CA . ILE A 1 498 ? -2.586 23.860 -33.943 1.00 44.44 498 ILE A CA 1
ATOM 3881 C C . ILE A 1 498 ? -1.321 24.578 -33.484 1.00 44.44 498 ILE A C 1
ATOM 3883 O O . ILE A 1 498 ? -0.299 24.582 -34.176 1.00 44.44 498 ILE A O 1
ATOM 3887 N N . ARG A 1 499 ? -1.393 25.217 -32.315 1.00 48.50 499 ARG A N 1
ATOM 3888 C CA . ARG A 1 499 ? -0.212 25.736 -31.619 1.00 48.50 499 ARG A CA 1
ATOM 3889 C C . ARG A 1 499 ? 0.458 24.606 -30.846 1.00 48.50 499 ARG A C 1
ATOM 3891 O O . ARG A 1 499 ? -0.212 23.782 -30.229 1.00 48.50 499 ARG A O 1
ATOM 3898 N N . ALA A 1 500 ? 1.789 24.572 -30.875 1.00 49.59 500 ALA A N 1
ATOM 3899 C CA . ALA A 1 500 ? 2.556 23.594 -30.116 1.00 49.59 500 ALA A CA 1
ATOM 3900 C C . ALA A 1 500 ? 2.223 23.692 -28.610 1.00 49.59 500 ALA A C 1
ATOM 3902 O O . ALA A 1 500 ? 2.350 24.789 -28.063 1.00 49.59 500 ALA A O 1
ATOM 3903 N N . PRO A 1 501 ? 1.806 22.603 -27.922 1.00 57.41 501 PRO A N 1
ATOM 3904 C CA . PRO A 1 501 ? 1.690 22.587 -26.465 1.00 57.41 501 PRO A CA 1
ATOM 3905 C C . PRO A 1 501 ? 2.975 23.064 -25.782 1.00 57.41 501 PRO A C 1
ATOM 3907 O O . PRO A 1 501 ? 4.078 22.707 -26.204 1.00 57.41 501 PRO A O 1
ATOM 3910 N N . SER A 1 502 ? 2.825 23.822 -24.691 1.00 66.88 502 SER A N 1
ATOM 3911 C CA . SER A 1 502 ? 3.950 24.218 -23.842 1.00 66.88 502 SER A CA 1
ATOM 3912 C C . SER A 1 502 ? 4.678 22.992 -23.277 1.00 66.88 502 SER A C 1
ATOM 3914 O O . SER A 1 502 ? 4.087 21.922 -23.082 1.00 66.88 502 SER A O 1
ATOM 3916 N N . ILE A 1 503 ? 5.972 23.148 -22.980 1.00 66.75 503 ILE A N 1
ATOM 3917 C CA . ILE A 1 503 ? 6.769 22.094 -22.338 1.00 66.75 503 ILE A CA 1
ATOM 3918 C C . ILE A 1 503 ? 6.157 21.672 -20.991 1.00 66.75 503 ILE A C 1
ATOM 3920 O O . ILE A 1 503 ? 6.114 20.479 -20.695 1.00 66.75 503 ILE A O 1
ATOM 3924 N N . ASP A 1 504 ? 5.574 22.613 -20.242 1.00 74.12 504 ASP A N 1
ATOM 3925 C CA . ASP A 1 504 ? 4.803 22.362 -19.022 1.00 74.12 504 ASP A CA 1
ATOM 3926 C C . ASP A 1 504 ? 3.639 21.399 -19.253 1.00 74.12 504 ASP A C 1
ATOM 3928 O O . ASP A 1 504 ? 3.483 20.432 -18.511 1.00 74.12 504 ASP A O 1
ATOM 3932 N N . LYS A 1 505 ? 2.854 21.590 -20.320 1.00 73.25 505 LYS A N 1
ATOM 3933 C CA . LYS A 1 505 ? 1.726 20.705 -20.647 1.00 73.25 505 LYS A CA 1
ATOM 3934 C C . LYS A 1 505 ? 2.184 19.306 -21.047 1.00 73.25 505 LYS A C 1
ATOM 3936 O O . LYS A 1 505 ? 1.550 18.312 -20.683 1.00 73.25 505 LYS A O 1
ATOM 3941 N N . VAL A 1 506 ? 3.292 19.209 -21.779 1.00 69.56 506 VAL A N 1
ATOM 3942 C CA . VAL A 1 506 ? 3.902 17.925 -22.157 1.00 69.56 506 VAL A CA 1
ATOM 3943 C C . VAL A 1 506 ? 4.382 17.168 -20.920 1.00 69.56 506 VAL A C 1
ATOM 3945 O O . VAL A 1 506 ? 4.073 15.986 -20.757 1.00 69.56 506 VAL A O 1
ATOM 3948 N N . LEU A 1 507 ? 5.114 17.843 -20.037 1.00 76.56 507 LEU A N 1
ATOM 3949 C CA . LEU A 1 507 ? 5.691 17.230 -18.848 1.00 76.56 507 LEU A CA 1
ATOM 3950 C C . LEU A 1 507 ? 4.641 16.942 -17.774 1.00 76.56 507 LEU A C 1
ATOM 3952 O O . LEU A 1 507 ? 4.717 15.898 -17.135 1.00 76.56 507 LEU A O 1
ATOM 3956 N N . ALA A 1 508 ? 3.614 17.779 -17.631 1.00 75.06 508 ALA A N 1
ATOM 3957 C CA . ALA A 1 508 ? 2.479 17.489 -16.761 1.00 75.06 508 ALA A CA 1
ATOM 3958 C C . ALA A 1 508 ? 1.795 16.173 -17.163 1.00 75.06 508 ALA A C 1
ATOM 3960 O O . ALA A 1 508 ? 1.626 15.284 -16.330 1.00 75.06 508 ALA A O 1
ATOM 3961 N N . ASN A 1 509 ? 1.491 15.992 -18.454 1.00 72.50 509 ASN A N 1
ATOM 3962 C CA . ASN A 1 509 ? 0.946 14.729 -18.963 1.00 72.50 509 ASN A CA 1
ATOM 3963 C C . ASN A 1 509 ? 1.901 13.550 -18.741 1.00 72.50 509 ASN A C 1
ATOM 3965 O O . ASN A 1 509 ? 1.466 12.468 -18.340 1.00 72.50 509 ASN A O 1
ATOM 3969 N N . TYR A 1 510 ? 3.205 13.758 -18.960 1.00 77.25 510 TYR A N 1
ATOM 3970 C CA . TYR A 1 510 ? 4.214 12.747 -18.665 1.00 77.25 510 TYR A CA 1
ATOM 3971 C C . TYR A 1 510 ? 4.132 12.301 -17.202 1.00 77.25 510 TYR A C 1
ATOM 3973 O O . TYR A 1 510 ? 3.944 11.114 -16.951 1.00 77.25 510 TYR A O 1
ATOM 3981 N N . PHE A 1 511 ? 4.201 13.221 -16.236 1.00 78.19 511 PHE A N 1
ATOM 3982 C CA . PHE A 1 511 ? 4.165 12.880 -14.812 1.00 78.19 511 PHE A CA 1
ATOM 3983 C C . PHE A 1 511 ? 2.831 12.250 -14.392 1.00 78.19 511 PHE A C 1
ATOM 3985 O O . PHE A 1 511 ? 2.847 11.241 -13.686 1.00 78.19 511 PHE A O 1
ATOM 3992 N N . LEU A 1 512 ? 1.689 12.733 -14.895 1.00 73.88 512 LEU A N 1
ATOM 3993 C CA . LEU A 1 512 ? 0.385 12.089 -14.669 1.00 73.88 512 LEU A CA 1
ATOM 3994 C C . LEU A 1 512 ? 0.377 10.633 -15.161 1.00 73.88 512 LEU A C 1
ATOM 3996 O O . LEU A 1 512 ? -0.109 9.745 -14.461 1.00 73.88 512 LEU A O 1
ATOM 4000 N N . SER A 1 513 ? 1.012 10.342 -16.302 1.00 71.75 513 SER A N 1
ATOM 4001 C CA . SER A 1 513 ? 1.155 8.965 -16.801 1.00 71.75 513 SER A CA 1
ATOM 4002 C C . SER A 1 513 ? 2.040 8.069 -15.920 1.00 71.75 513 SER A C 1
ATOM 4004 O O . SER A 1 513 ? 1.904 6.846 -15.953 1.00 71.75 513 SER A O 1
ATOM 4006 N N . ARG A 1 514 ? 2.917 8.665 -15.097 1.00 73.56 514 ARG A N 1
ATOM 4007 C CA . ARG A 1 514 ? 3.732 7.981 -14.072 1.00 73.56 514 ARG A CA 1
ATOM 4008 C C . ARG A 1 514 ? 2.991 7.827 -12.740 1.00 73.56 514 ARG A C 1
ATOM 4010 O O . ARG A 1 514 ? 3.607 7.437 -11.749 1.00 73.56 514 ARG A O 1
ATOM 4017 N N . LYS A 1 515 ? 1.684 8.121 -12.725 1.00 72.44 515 LYS A N 1
ATOM 4018 C CA . LYS A 1 515 ? 0.790 8.037 -11.564 1.00 72.44 515 LYS A CA 1
ATOM 4019 C C . LYS A 1 515 ? 1.215 8.921 -10.397 1.00 72.44 515 LYS A C 1
ATOM 4021 O O . LYS A 1 515 ? 1.005 8.532 -9.252 1.00 72.44 515 LYS A O 1
ATOM 4026 N N . VAL A 1 516 ? 1.786 10.096 -10.675 1.00 73.12 516 VAL A N 1
ATOM 4027 C CA . VAL A 1 516 ? 1.913 11.116 -9.625 1.00 73.12 516 VAL A CA 1
ATOM 4028 C C . VAL A 1 516 ? 0.523 11.424 -9.068 1.00 73.12 516 VAL A C 1
ATOM 4030 O O . VAL A 1 516 ? -0.457 11.444 -9.813 1.00 73.12 516 VAL A O 1
ATOM 4033 N N . SER A 1 517 ? 0.428 11.620 -7.759 1.00 72.06 517 SER A N 1
ATOM 4034 C CA . SER A 1 517 ? -0.836 11.834 -7.057 1.00 72.06 517 SER A CA 1
ATOM 4035 C C . SER A 1 517 ? -1.515 13.130 -7.486 1.00 72.06 517 SER A C 1
ATOM 4037 O O . SER A 1 517 ? -2.721 13.140 -7.746 1.00 72.06 517 SER A O 1
ATOM 4039 N N . SER A 1 518 ? -0.748 14.215 -7.612 1.00 74.56 518 SER A N 1
ATOM 4040 C CA . SER A 1 518 ? -1.266 15.466 -8.156 1.00 74.56 518 SER A CA 1
ATOM 4041 C C . SER A 1 518 ? -0.183 16.345 -8.780 1.00 74.56 518 SER A C 1
ATOM 4043 O O . SER A 1 518 ? 1.010 16.180 -8.530 1.00 74.56 518 SER A O 1
ATOM 4045 N N . ILE A 1 519 ? -0.622 17.286 -9.610 1.00 77.19 519 ILE A N 1
ATOM 4046 C CA . ILE A 1 519 ? 0.189 18.365 -10.170 1.00 77.19 519 ILE A CA 1
ATOM 4047 C C . ILE A 1 519 ? -0.542 19.673 -9.894 1.00 77.19 519 ILE A C 1
ATOM 4049 O O . ILE A 1 519 ? -1.739 19.766 -10.156 1.00 77.19 519 ILE A O 1
ATOM 4053 N N . VAL A 1 520 ? 0.152 20.692 -9.390 1.00 76.25 520 VAL A N 1
ATOM 4054 C CA . VAL A 1 520 ? -0.423 22.040 -9.288 1.00 76.25 520 VAL A CA 1
ATOM 4055 C C . VAL A 1 520 ? 0.085 22.878 -10.444 1.00 76.25 520 VAL A C 1
ATOM 4057 O O . VAL A 1 520 ? 1.289 22.989 -10.676 1.00 76.25 520 VAL A O 1
ATOM 4060 N N . THR A 1 521 ? -0.853 23.483 -11.157 1.00 79.06 521 THR A N 1
ATOM 4061 C CA . THR A 1 521 ? -0.601 24.382 -12.279 1.00 79.06 521 THR A CA 1
ATOM 4062 C C . THR A 1 521 ? -0.978 25.810 -11.906 1.00 79.06 521 THR A C 1
ATOM 4064 O O . THR A 1 521 ? -1.933 26.013 -11.156 1.00 79.06 521 THR A O 1
ATOM 4067 N N . ARG A 1 522 ? -0.260 26.801 -12.431 1.00 79.81 522 ARG A N 1
ATOM 4068 C CA . ARG A 1 522 ? -0.570 28.226 -12.278 1.00 79.81 522 ARG A CA 1
ATOM 4069 C C . ARG A 1 522 ? -1.081 28.811 -13.587 1.00 79.81 522 ARG A C 1
ATOM 4071 O O . ARG A 1 522 ? -0.452 28.614 -14.625 1.00 79.81 522 ARG A O 1
ATOM 4078 N N . ILE A 1 523 ? -2.180 29.560 -13.506 1.00 73.19 523 ILE A N 1
ATOM 4079 C CA . ILE A 1 523 ? -2.781 30.308 -14.616 1.00 73.19 523 ILE A CA 1
ATOM 4080 C C . ILE A 1 523 ? -3.032 31.736 -14.124 1.00 73.19 523 ILE A C 1
ATOM 4082 O O . ILE A 1 523 ? -3.926 31.972 -13.314 1.00 73.19 523 ILE A O 1
ATOM 4086 N N . GLY A 1 524 ? -2.212 32.692 -14.567 1.00 72.56 524 GLY A N 1
ATOM 4087 C CA . GLY A 1 524 ? -2.201 34.033 -13.972 1.00 72.56 524 GLY A CA 1
ATOM 4088 C C . GLY A 1 524 ? -1.865 33.972 -12.477 1.00 72.56 524 GLY A C 1
ATOM 4089 O O . GLY A 1 524 ? -0.857 33.374 -12.098 1.00 72.56 524 GLY A O 1
ATOM 4090 N N . ASP A 1 525 ? -2.729 34.544 -11.636 1.00 65.69 525 ASP A N 1
ATOM 4091 C CA . ASP A 1 525 ? -2.570 34.543 -10.172 1.00 65.69 525 ASP A CA 1
ATOM 4092 C C . ASP A 1 525 ? -3.186 33.305 -9.490 1.00 65.69 525 ASP A C 1
ATOM 4094 O O . ASP A 1 525 ? -2.973 33.066 -8.295 1.00 65.69 525 ASP A O 1
ATOM 4098 N N . GLU A 1 526 ? -3.928 32.487 -10.241 1.00 62.84 526 GLU A N 1
ATOM 4099 C CA . GLU A 1 526 ? -4.649 31.330 -9.716 1.00 62.84 526 GLU A CA 1
ATOM 4100 C C . GLU A 1 526 ? -3.790 30.061 -9.756 1.00 62.84 526 GLU A C 1
ATOM 4102 O O . GLU A 1 526 ? -3.042 29.808 -10.706 1.00 62.84 526 GLU A O 1
ATOM 4107 N N . ARG A 1 527 ? -3.916 29.230 -8.714 1.00 71.69 527 ARG A N 1
ATOM 4108 C CA . ARG A 1 527 ? -3.344 27.880 -8.661 1.00 71.69 527 ARG A CA 1
ATOM 4109 C C . ARG A 1 527 ? -4.465 26.851 -8.738 1.00 71.69 527 ARG A C 1
ATOM 4111 O O . ARG A 1 527 ? -5.445 26.944 -8.003 1.00 71.69 527 ARG A O 1
ATOM 4118 N N . LEU A 1 528 ? -4.279 25.850 -9.589 1.00 66.56 528 LEU A N 1
ATOM 4119 C CA . LEU A 1 528 ? -5.208 24.744 -9.793 1.00 66.56 528 LEU A CA 1
ATOM 4120 C C . LEU A 1 528 ? -4.487 23.426 -9.529 1.00 66.56 528 LEU A C 1
ATOM 4122 O O . LEU A 1 528 ? -3.469 23.144 -10.162 1.00 66.56 528 LEU A O 1
ATOM 4126 N N . ARG A 1 529 ? -5.014 22.615 -8.608 1.00 68.19 529 ARG A N 1
ATOM 4127 C CA . ARG A 1 529 ? -4.520 21.257 -8.355 1.00 68.19 529 ARG A CA 1
ATOM 4128 C C . ARG A 1 529 ? -5.248 20.274 -9.271 1.00 68.19 529 ARG A C 1
ATOM 4130 O O . ARG A 1 529 ? -6.469 20.177 -9.245 1.00 68.19 529 ARG A O 1
ATOM 4137 N N . VAL A 1 530 ? -4.485 19.525 -10.055 1.00 63.53 530 VAL A N 1
ATOM 4138 C CA . VAL A 1 530 ? -4.959 18.463 -10.944 1.00 63.53 530 VAL A CA 1
ATOM 4139 C C . VAL A 1 530 ? -4.572 17.123 -10.331 1.00 63.53 530 VAL A C 1
ATOM 4141 O O . VAL A 1 530 ? -3.393 16.841 -10.126 1.00 63.53 530 VAL A O 1
ATOM 4144 N N . VAL A 1 531 ? -5.566 16.300 -10.010 1.00 56.38 531 VAL A N 1
ATOM 4145 C CA . VAL A 1 531 ? -5.379 14.961 -9.427 1.00 56.38 531 VAL A CA 1
ATOM 4146 C C . VAL A 1 531 ? -5.409 13.916 -10.545 1.00 56.38 531 VAL A C 1
ATOM 4148 O O . VAL A 1 531 ? -6.111 14.107 -11.536 1.00 56.38 531 VAL A O 1
ATOM 4151 N N . ALA A 1 532 ? -4.675 12.809 -10.381 1.00 50.00 532 ALA A N 1
ATOM 4152 C CA . ALA A 1 532 ? -4.423 11.749 -11.376 1.00 50.00 532 ALA A CA 1
ATOM 4153 C C . ALA A 1 532 ? -5.644 11.160 -12.128 1.00 50.00 532 ALA A C 1
ATOM 4155 O O . ALA A 1 532 ? -5.474 10.380 -13.063 1.00 50.00 532 ALA A O 1
ATOM 4156 N N . THR A 1 533 ? -6.871 11.494 -11.729 1.00 45.09 533 THR A N 1
ATOM 4157 C CA . THR A 1 533 ? -8.129 11.063 -12.354 1.00 45.09 533 THR A CA 1
ATOM 4158 C C . THR A 1 533 ? -8.713 12.065 -13.356 1.00 45.09 533 THR A C 1
ATOM 4160 O O . THR A 1 533 ? -9.788 11.802 -13.889 1.00 45.09 533 THR A O 1
ATOM 4163 N N . PHE A 1 534 ? -8.051 13.199 -13.609 1.00 42.47 534 PHE A N 1
ATOM 4164 C CA . PHE A 1 534 ? -8.571 14.278 -14.454 1.00 42.47 534 PHE A CA 1
ATOM 4165 C C . PHE A 1 534 ? -7.690 14.557 -15.677 1.00 42.47 534 PHE A C 1
ATOM 4167 O O . PHE A 1 534 ? -6.462 14.511 -15.605 1.00 42.47 534 PHE A O 1
ATOM 4174 N N . GLU A 1 535 ? -8.332 14.880 -16.801 1.00 50.00 535 GLU A N 1
ATOM 4175 C CA . GLU A 1 535 ? -7.657 15.438 -17.973 1.00 50.00 535 GLU A CA 1
ATOM 4176 C C . GLU A 1 535 ? -7.223 16.881 -17.679 1.00 50.00 535 GLU A C 1
ATOM 4178 O O . GLU A 1 535 ? -7.971 17.656 -17.076 1.00 50.00 535 GLU A O 1
ATOM 4183 N N . LEU A 1 536 ? -6.002 17.243 -18.090 1.00 55.38 536 LEU A N 1
ATOM 4184 C CA . LEU A 1 536 ? -5.518 18.618 -17.966 1.00 55.38 536 LEU A CA 1
ATOM 4185 C C . LEU A 1 536 ? -6.458 19.571 -18.723 1.00 55.38 536 LEU A C 1
ATOM 4187 O O . LEU A 1 536 ? -6.921 19.219 -19.812 1.00 55.38 536 LEU A O 1
ATOM 4191 N N . PRO A 1 537 ? -6.702 20.790 -18.207 1.00 48.81 537 PRO A N 1
ATOM 4192 C CA . PRO A 1 537 ? -7.534 21.768 -18.893 1.00 48.81 537 PRO A CA 1
ATOM 4193 C C . PRO A 1 537 ? -7.076 21.984 -20.342 1.00 48.81 537 PRO A C 1
ATOM 4195 O O . PRO A 1 537 ? -5.878 22.028 -20.638 1.00 48.81 537 PRO A O 1
ATOM 4198 N N . SER A 1 538 ? -8.028 22.202 -21.253 1.00 50.94 538 SER A N 1
ATOM 4199 C CA . SER A 1 538 ? -7.739 22.586 -22.644 1.00 50.94 538 SER A CA 1
ATOM 4200 C C . SER A 1 538 ? -7.087 23.971 -22.770 1.00 50.94 538 SER A C 1
ATOM 4202 O O . SER A 1 538 ? -6.693 24.357 -23.866 1.00 50.94 538 SER A O 1
ATOM 4204 N N . ILE A 1 539 ? -6.934 24.693 -21.655 1.00 50.69 539 ILE A N 1
ATOM 4205 C CA . ILE A 1 539 ? -6.341 26.029 -21.567 1.00 50.69 539 ILE A CA 1
ATOM 4206 C C . ILE A 1 539 ? -4.906 26.006 -22.125 1.00 50.69 539 ILE A C 1
ATOM 4208 O O . ILE A 1 539 ? -4.134 25.078 -21.867 1.00 50.69 539 ILE A O 1
ATOM 4212 N N . GLU A 1 540 ? -4.587 27.014 -22.944 1.00 55.31 540 GLU A N 1
ATOM 4213 C CA . GLU A 1 540 ? -3.391 27.043 -23.797 1.00 55.31 540 GLU A CA 1
ATOM 4214 C C . GLU A 1 540 ? -2.078 27.280 -23.031 1.00 55.31 540 GLU A C 1
ATOM 4216 O O . GLU A 1 540 ? -1.050 26.751 -23.448 1.00 55.31 540 GLU A O 1
ATOM 4221 N N . GLU A 1 541 ? -2.089 28.005 -21.904 1.00 65.62 541 GLU A N 1
ATOM 4222 C CA . GLU A 1 541 ? -0.868 28.339 -21.154 1.00 65.62 541 GLU A CA 1
ATOM 4223 C C . GLU A 1 541 ? -1.071 28.205 -19.638 1.00 65.62 541 GLU A C 1
ATOM 4225 O O . GLU A 1 541 ? -1.909 28.875 -19.033 1.00 65.62 541 GLU A O 1
ATOM 4230 N N . PHE A 1 542 ? -0.278 27.324 -19.029 1.00 75.62 542 PHE A N 1
ATOM 4231 C CA . PHE A 1 542 ? -0.111 27.198 -17.586 1.00 75.62 542 PHE A CA 1
ATOM 4232 C C . PHE A 1 542 ? 1.331 26.797 -17.280 1.00 75.62 542 PHE A C 1
ATOM 4234 O O . PHE A 1 542 ? 1.983 26.145 -18.100 1.00 75.62 542 PHE A O 1
ATOM 4241 N N . SER A 1 543 ? 1.788 27.132 -16.079 1.00 82.81 543 SER A N 1
ATOM 4242 C CA . SER A 1 543 ? 3.079 26.684 -15.554 1.00 82.81 543 SER A CA 1
ATOM 4243 C C . SER A 1 543 ? 2.874 25.583 -14.524 1.00 82.81 543 SER A C 1
ATOM 4245 O O . SER A 1 543 ? 1.981 25.698 -13.682 1.00 82.81 543 SER A O 1
ATOM 4247 N N . VAL A 1 544 ? 3.686 24.526 -14.541 1.00 85.00 544 VAL A N 1
ATOM 4248 C CA . VAL A 1 544 ? 3.683 23.536 -13.454 1.00 85.00 544 VAL A CA 1
ATOM 4249 C C . VAL A 1 544 ? 4.482 24.088 -12.280 1.00 85.00 544 VAL A C 1
ATOM 4251 O O . VAL A 1 544 ? 5.668 24.372 -12.409 1.00 85.00 544 VAL A O 1
ATOM 4254 N N . VAL A 1 545 ? 3.831 24.216 -11.124 1.00 87.50 545 VAL A N 1
ATOM 4255 C CA . VAL A 1 545 ? 4.422 24.813 -9.915 1.00 87.50 545 VAL A CA 1
ATOM 4256 C C . VAL A 1 545 ? 4.596 23.806 -8.782 1.00 87.50 545 VAL A C 1
ATOM 4258 O O . VAL A 1 545 ? 5.405 24.032 -7.887 1.00 87.50 545 VAL A O 1
ATOM 4261 N N . GLU A 1 546 ? 3.901 22.668 -8.829 1.00 89.75 546 GLU A N 1
ATOM 4262 C CA . GLU A 1 546 ? 4.091 21.564 -7.884 1.00 89.75 546 GLU A CA 1
ATOM 4263 C C . GLU A 1 546 ? 3.911 20.212 -8.565 1.00 89.75 546 GLU A C 1
ATOM 4265 O O . GLU A 1 546 ? 2.992 20.037 -9.369 1.00 89.75 546 GLU A O 1
ATOM 4270 N N . ILE A 1 547 ? 4.745 19.245 -8.187 1.00 86.69 547 ILE A N 1
ATOM 4271 C CA . ILE A 1 547 ? 4.547 17.827 -8.495 1.00 86.69 547 ILE A CA 1
ATOM 4272 C C . ILE A 1 547 ? 4.506 17.057 -7.181 1.00 86.69 547 ILE A C 1
ATOM 4274 O O . ILE A 1 547 ? 5.457 17.110 -6.400 1.00 86.69 547 ILE A O 1
ATOM 4278 N N . ASP A 1 548 ? 3.431 16.301 -6.978 1.00 83.75 548 ASP A N 1
ATOM 4279 C CA . ASP A 1 548 ? 3.251 15.407 -5.842 1.00 83.75 548 ASP A CA 1
ATOM 4280 C C . ASP A 1 548 ? 3.172 13.954 -6.305 1.00 83.75 548 ASP A C 1
ATOM 4282 O O . ASP A 1 548 ? 2.174 13.506 -6.867 1.00 83.75 548 ASP A O 1
ATOM 4286 N N . ALA A 1 549 ? 4.241 13.209 -6.038 1.00 81.25 549 ALA A N 1
ATOM 4287 C CA . ALA A 1 549 ? 4.402 11.797 -6.337 1.00 81.25 549 ALA A CA 1
ATOM 4288 C C . ALA A 1 549 ? 4.200 10.917 -5.091 1.00 81.25 549 ALA A C 1
ATOM 4290 O O . ALA A 1 549 ? 5.018 10.038 -4.804 1.00 81.25 549 ALA A O 1
ATOM 4291 N N . PHE A 1 550 ? 3.126 11.139 -4.329 1.00 77.62 550 PHE A N 1
ATOM 4292 C CA . PHE A 1 550 ? 2.792 10.283 -3.193 1.00 77.62 550 PHE A CA 1
ATOM 4293 C C . PHE A 1 550 ? 2.514 8.832 -3.615 1.00 77.62 550 PHE A C 1
ATOM 4295 O O . PHE A 1 550 ? 1.765 8.580 -4.561 1.00 77.62 550 PHE A O 1
ATOM 4302 N N . ARG A 1 551 ? 3.163 7.867 -2.945 1.00 69.94 551 ARG A N 1
ATOM 4303 C CA . ARG A 1 551 ? 3.053 6.414 -3.193 1.00 69.94 551 ARG A CA 1
ATOM 4304 C C . ARG A 1 551 ? 3.177 6.027 -4.661 1.00 69.94 551 ARG A C 1
ATOM 4306 O O . ARG A 1 551 ? 2.460 5.160 -5.163 1.00 69.94 551 ARG A O 1
ATOM 4313 N N . SER A 1 552 ? 4.106 6.683 -5.348 1.00 71.69 552 SER A N 1
ATOM 4314 C CA . SER A 1 552 ? 4.318 6.549 -6.787 1.00 71.69 552 SER A CA 1
ATOM 4315 C C . SER A 1 552 ? 5.630 5.801 -7.072 1.00 71.69 552 SER A C 1
ATOM 4317 O O . SER A 1 552 ? 6.609 6.416 -7.501 1.00 71.69 552 SER A O 1
ATOM 4319 N N . PRO A 1 553 ? 5.704 4.465 -6.878 1.00 67.69 553 PRO A N 1
ATOM 4320 C CA . PRO A 1 553 ? 6.950 3.706 -7.048 1.00 67.69 553 PRO A CA 1
ATOM 4321 C C . PRO A 1 553 ? 7.449 3.691 -8.499 1.00 67.69 553 PRO A C 1
ATOM 4323 O O . PRO A 1 553 ? 8.593 3.309 -8.764 1.00 67.69 553 PRO A O 1
ATOM 4326 N N . GLU A 1 554 ? 6.589 4.083 -9.444 1.00 74.44 554 GLU A N 1
ATOM 4327 C CA . GLU A 1 554 ? 6.921 4.231 -10.855 1.00 74.44 554 GLU A CA 1
ATOM 4328 C C . GLU A 1 554 ? 7.859 5.413 -11.107 1.00 74.44 554 GLU A C 1
ATOM 4330 O O . GLU A 1 554 ? 8.628 5.327 -12.062 1.00 74.44 554 GLU A O 1
ATOM 4335 N N . VAL A 1 555 ? 7.857 6.443 -10.251 1.00 81.81 555 VAL A N 1
ATOM 4336 C CA . VAL A 1 555 ? 8.776 7.589 -10.322 1.00 81.81 555 VAL A CA 1
ATOM 4337 C C . VAL A 1 555 ? 10.182 7.160 -9.888 1.00 81.81 555 VAL A C 1
ATOM 4339 O O . VAL A 1 555 ? 10.386 6.618 -8.796 1.00 81.81 555 VAL A O 1
ATOM 4342 N N . ARG A 1 556 ? 11.153 7.369 -10.783 1.00 85.25 556 ARG A N 1
ATOM 4343 C CA . ARG A 1 556 ? 12.565 6.961 -10.674 1.00 85.25 556 ARG A CA 1
ATOM 4344 C C . ARG A 1 556 ? 13.495 8.122 -11.026 1.00 85.25 556 ARG A C 1
ATOM 4346 O O . ARG A 1 556 ? 13.060 9.129 -11.571 1.00 85.25 556 ARG A O 1
ATOM 4353 N N . ASP A 1 557 ? 14.795 7.928 -10.820 1.00 86.38 557 ASP A N 1
ATOM 4354 C CA . ASP A 1 557 ? 15.841 8.921 -11.120 1.00 86.38 557 ASP A CA 1
ATOM 4355 C C . ASP A 1 557 ? 15.743 9.498 -12.543 1.00 86.38 557 ASP A C 1
ATOM 4357 O O . ASP A 1 557 ? 15.858 10.703 -12.742 1.00 86.38 557 ASP A O 1
ATOM 4361 N N . SER A 1 558 ? 15.438 8.664 -13.544 1.00 79.19 558 SER A N 1
ATOM 4362 C CA . SER A 1 558 ? 15.286 9.118 -14.933 1.00 79.19 558 SER A CA 1
ATOM 4363 C C . SER A 1 558 ? 14.115 10.078 -15.150 1.00 79.19 558 SER A C 1
ATOM 4365 O O . SER A 1 558 ? 14.153 10.864 -16.090 1.00 79.19 558 SER A O 1
ATOM 4367 N N . ASP A 1 559 ? 13.072 9.997 -14.321 1.00 84.19 559 ASP A N 1
ATOM 4368 C CA . ASP A 1 559 ? 11.922 10.900 -14.390 1.00 84.19 559 ASP A CA 1
ATOM 4369 C C . ASP A 1 559 ? 12.299 12.296 -13.867 1.00 84.19 559 ASP A C 1
ATOM 4371 O O . ASP A 1 559 ? 11.858 13.304 -14.417 1.00 84.19 559 ASP A O 1
ATOM 4375 N N . LEU A 1 560 ? 13.180 12.370 -12.862 1.00 84.94 560 LEU A N 1
ATOM 4376 C CA . LEU A 1 560 ? 13.643 13.640 -12.294 1.00 84.94 560 LEU A CA 1
ATOM 4377 C C . LEU A 1 560 ? 14.518 14.452 -13.255 1.00 84.94 560 LEU A C 1
ATOM 4379 O O . LEU A 1 560 ? 14.494 15.681 -13.211 1.00 84.94 560 LEU A O 1
ATOM 4383 N N . ASN A 1 561 ? 15.179 13.795 -14.211 1.00 75.81 561 ASN A N 1
ATOM 4384 C CA . ASN A 1 561 ? 15.899 14.480 -15.290 1.00 75.81 561 ASN A CA 1
ATOM 4385 C C . ASN A 1 561 ? 15.001 15.381 -16.147 1.00 75.81 561 ASN A C 1
ATOM 4387 O O . ASN A 1 561 ? 15.515 16.267 -16.826 1.00 75.81 561 ASN A O 1
ATOM 4391 N N . LEU A 1 562 ? 13.687 15.142 -16.162 1.00 77.81 562 LEU A N 1
ATOM 4392 C CA . LEU A 1 562 ? 12.733 15.962 -16.904 1.00 77.81 562 LEU A CA 1
ATOM 4393 C C . LEU A 1 562 ? 12.238 17.161 -16.092 1.00 77.81 562 LEU A C 1
ATOM 4395 O O . LEU A 1 562 ? 11.866 18.179 -16.667 1.00 77.81 562 LEU A O 1
ATOM 4399 N N . VAL A 1 563 ? 12.268 17.061 -14.762 1.00 81.12 563 VAL A N 1
ATOM 4400 C CA . VAL A 1 563 ? 11.775 18.100 -13.849 1.00 81.12 563 VAL A CA 1
ATOM 4401 C C . VAL A 1 563 ? 12.555 19.407 -14.020 1.00 81.12 563 VAL A C 1
ATOM 4403 O O . VAL A 1 563 ? 11.979 20.481 -13.908 1.00 81.12 563 VAL A O 1
ATOM 4406 N N . LYS A 1 564 ? 13.843 19.345 -14.387 1.00 75.31 564 LYS A N 1
ATOM 4407 C CA . LYS A 1 564 ? 14.676 20.540 -14.627 1.00 75.31 564 LYS A CA 1
ATOM 4408 C C . LYS A 1 564 ? 14.201 21.414 -15.795 1.00 75.31 564 LYS A C 1
ATOM 4410 O O . LYS A 1 564 ? 14.634 22.555 -15.915 1.00 75.31 564 LYS A O 1
ATOM 4415 N N . TYR A 1 565 ? 13.331 20.885 -16.656 1.00 78.19 565 TYR A N 1
ATOM 4416 C CA . TYR A 1 565 ? 12.718 21.628 -17.756 1.00 78.19 565 TYR A CA 1
ATOM 4417 C C . TYR A 1 565 ? 11.404 22.319 -17.353 1.00 78.19 565 TYR A C 1
ATOM 4419 O O . TYR A 1 565 ? 10.759 22.908 -18.215 1.00 78.19 565 TYR A O 1
ATOM 4427 N N . LEU A 1 566 ? 11.013 22.262 -16.073 1.00 84.25 566 LEU A N 1
ATOM 4428 C CA . LEU A 1 566 ? 9.894 23.011 -15.496 1.00 84.25 566 LEU A CA 1
ATOM 4429 C C . LEU A 1 566 ? 10.438 24.257 -14.774 1.00 84.25 566 LEU A C 1
ATOM 4431 O O . LEU A 1 566 ? 10.827 24.171 -13.607 1.00 84.25 566 LEU A O 1
ATOM 4435 N N . PRO A 1 567 ? 10.520 25.421 -15.449 1.00 79.12 567 PRO A N 1
ATOM 4436 C CA . PRO A 1 567 ? 11.217 26.597 -14.920 1.00 79.12 567 PRO A CA 1
ATOM 4437 C C . PRO A 1 567 ? 10.508 27.240 -13.721 1.00 79.12 567 PRO A C 1
ATOM 4439 O O . PRO A 1 567 ? 11.150 27.945 -12.944 1.00 79.12 567 PRO A O 1
ATOM 4442 N N . ASP A 1 568 ? 9.204 26.992 -13.582 1.00 88.31 568 ASP A N 1
ATOM 4443 C CA . ASP A 1 568 ? 8.320 27.559 -12.561 1.00 88.31 568 ASP A CA 1
ATOM 4444 C C . ASP A 1 568 ? 8.000 26.602 -11.411 1.00 88.31 568 ASP A C 1
ATOM 4446 O O . ASP A 1 568 ? 7.194 26.938 -10.543 1.00 88.31 568 ASP A O 1
ATOM 4450 N N . LEU A 1 569 ? 8.643 25.432 -11.376 1.00 91.44 569 LEU A N 1
ATOM 4451 C CA . LEU A 1 569 ? 8.426 24.464 -10.314 1.00 91.44 569 LEU A CA 1
ATOM 4452 C C . LEU A 1 569 ? 8.931 25.004 -8.971 1.00 91.44 569 LEU A C 1
ATOM 4454 O O . LEU A 1 569 ? 10.119 25.282 -8.802 1.00 91.44 569 LEU A O 1
ATOM 4458 N N . GLU A 1 570 ? 8.020 25.103 -8.008 1.00 92.38 570 GLU A N 1
ATOM 4459 C CA . GLU A 1 570 ? 8.270 25.608 -6.656 1.00 92.38 570 GLU A CA 1
ATOM 4460 C C . GLU A 1 570 ? 8.352 24.481 -5.632 1.00 92.38 570 GLU A C 1
ATOM 4462 O O . GLU A 1 570 ? 9.198 24.527 -4.739 1.00 92.38 570 GLU A O 1
ATOM 4467 N N . ASN A 1 571 ? 7.525 23.445 -5.794 1.00 90.44 571 ASN A N 1
ATOM 4468 C CA . ASN A 1 571 ? 7.421 22.332 -4.857 1.00 90.44 571 ASN A CA 1
ATOM 4469 C C . ASN A 1 571 ? 7.603 20.981 -5.559 1.00 90.44 571 ASN A C 1
ATOM 4471 O O . ASN A 1 571 ? 6.931 20.672 -6.544 1.00 90.44 571 ASN A O 1
ATOM 4475 N N . LEU A 1 572 ? 8.467 20.134 -5.005 1.00 93.00 572 LEU A N 1
ATOM 4476 C CA . LEU A 1 572 ? 8.637 18.753 -5.444 1.00 93.00 572 LEU A CA 1
ATOM 4477 C C . LEU A 1 572 ? 8.460 17.813 -4.253 1.00 93.00 572 LEU A C 1
ATOM 4479 O O . LEU A 1 572 ? 9.270 17.810 -3.324 1.00 93.00 572 LEU A O 1
ATOM 4483 N N . ILE A 1 573 ? 7.396 17.013 -4.289 1.00 90.56 573 ILE A N 1
ATOM 4484 C CA . ILE A 1 573 ? 7.022 16.084 -3.224 1.00 90.56 573 ILE A CA 1
ATOM 4485 C C . ILE A 1 573 ? 7.174 14.658 -3.750 1.00 90.56 573 ILE A C 1
ATOM 4487 O O . ILE A 1 573 ? 6.479 14.232 -4.668 1.00 90.56 573 ILE A O 1
ATOM 4491 N N . LEU A 1 574 ? 8.104 13.910 -3.165 1.00 87.94 574 LEU A N 1
ATOM 4492 C CA . LEU A 1 574 ? 8.429 12.534 -3.518 1.00 87.94 574 LEU A CA 1
ATOM 4493 C C . LEU A 1 574 ? 8.224 11.665 -2.279 1.00 87.94 574 LEU A C 1
ATOM 4495 O O . LEU A 1 574 ? 9.047 11.677 -1.367 1.00 87.94 574 LEU A O 1
ATOM 4499 N N . THR A 1 575 ? 7.124 10.914 -2.226 1.00 83.75 575 THR A N 1
ATOM 4500 C CA . THR A 1 575 ? 6.820 10.036 -1.086 1.00 83.75 575 THR A CA 1
ATOM 4501 C C . THR A 1 575 ? 6.695 8.582 -1.521 1.00 83.75 575 THR A C 1
ATOM 4503 O O . THR A 1 575 ? 5.934 8.271 -2.432 1.00 83.75 575 THR A O 1
ATOM 4506 N N . GLU A 1 576 ? 7.438 7.688 -0.864 1.00 81.81 576 GLU A N 1
ATOM 4507 C CA . GLU A 1 576 ? 7.502 6.251 -1.164 1.00 81.81 576 GLU A CA 1
ATOM 4508 C C . GLU A 1 576 ? 7.849 5.971 -2.650 1.00 81.81 576 GLU A C 1
ATOM 4510 O O . GLU A 1 576 ? 7.296 5.075 -3.293 1.00 81.81 576 GLU A O 1
ATOM 4515 N N . THR A 1 577 ? 8.760 6.766 -3.228 1.00 84.94 577 THR A N 1
ATOM 4516 C CA . THR A 1 577 ? 9.232 6.603 -4.618 1.00 84.94 577 THR A CA 1
ATOM 4517 C C . THR A 1 577 ? 10.522 5.779 -4.691 1.00 84.94 577 THR A C 1
ATOM 4519 O O . THR A 1 577 ? 11.201 5.547 -3.690 1.00 84.94 577 THR A O 1
ATOM 4522 N N . SER A 1 578 ? 10.906 5.350 -5.899 1.00 86.75 578 SER A N 1
ATOM 4523 C CA . SER A 1 578 ? 12.156 4.602 -6.119 1.00 86.75 578 SER A CA 1
ATOM 4524 C C . SER A 1 578 ? 13.387 5.506 -6.300 1.00 86.75 578 SER A C 1
ATOM 4526 O O . SER A 1 578 ? 14.438 5.008 -6.703 1.00 86.75 578 SER A O 1
ATOM 4528 N N . VAL A 1 579 ? 13.257 6.814 -6.052 1.00 89.38 579 VAL A N 1
ATOM 4529 C CA . VAL A 1 579 ? 14.320 7.807 -6.258 1.00 89.38 579 VAL A CA 1
ATOM 4530 C C . VAL A 1 579 ? 15.489 7.568 -5.301 1.00 89.38 579 VAL A C 1
ATOM 4532 O O . VAL A 1 579 ? 15.289 7.327 -4.107 1.00 89.38 579 VAL A O 1
ATOM 4535 N N . THR A 1 580 ? 16.705 7.634 -5.839 1.00 93.00 580 THR A N 1
ATOM 4536 C CA . THR A 1 580 ? 17.974 7.464 -5.123 1.00 93.00 580 THR A CA 1
ATOM 4537 C C . THR A 1 580 ? 18.766 8.769 -5.070 1.00 93.00 580 THR A C 1
ATOM 4539 O O . THR A 1 580 ? 18.358 9.786 -5.632 1.00 93.00 580 THR A O 1
ATOM 4542 N N . ASP A 1 581 ? 19.931 8.733 -4.421 1.00 94.62 581 ASP A N 1
ATOM 4543 C CA . ASP A 1 581 ? 20.879 9.851 -4.390 1.00 94.62 581 ASP A CA 1
ATOM 4544 C C . ASP A 1 581 ? 21.206 10.401 -5.784 1.00 94.62 581 ASP A C 1
ATOM 4546 O O . ASP A 1 581 ? 21.295 11.612 -5.943 1.00 94.62 581 ASP A O 1
ATOM 4550 N N . ALA A 1 582 ? 21.322 9.544 -6.803 1.00 89.19 582 ALA A N 1
ATOM 4551 C CA . ALA A 1 582 ? 21.621 9.991 -8.163 1.00 89.19 582 ALA A CA 1
ATOM 4552 C C . ALA A 1 582 ? 20.482 10.828 -8.772 1.00 89.19 582 ALA A C 1
ATOM 4554 O O . ALA A 1 582 ? 20.741 11.767 -9.519 1.00 89.19 582 ALA A O 1
ATOM 4555 N N . GLY A 1 583 ? 19.224 10.517 -8.444 1.00 88.81 583 GLY A N 1
ATOM 4556 C CA . GLY A 1 583 ? 18.060 11.224 -8.983 1.00 88.81 583 GLY A CA 1
ATOM 4557 C C . GLY A 1 583 ? 17.907 12.653 -8.464 1.00 88.81 583 GLY A C 1
ATOM 4558 O O . GLY A 1 583 ? 17.306 13.486 -9.138 1.00 88.81 583 GLY A O 1
ATOM 4559 N N . ILE A 1 584 ? 18.458 12.958 -7.286 1.00 93.25 584 ILE A N 1
ATOM 4560 C CA . ILE A 1 584 ? 18.335 14.281 -6.654 1.00 93.25 584 ILE A CA 1
ATOM 4561 C C . ILE A 1 584 ? 19.502 15.228 -6.979 1.00 93.25 584 ILE A C 1
ATOM 4563 O O . ILE A 1 584 ? 19.501 16.385 -6.558 1.00 93.25 584 ILE A O 1
ATOM 4567 N N . ASP A 1 585 ? 20.498 14.766 -7.737 1.00 89.81 585 ASP A N 1
ATOM 4568 C CA . ASP A 1 585 ? 21.752 15.488 -7.983 1.00 89.81 585 ASP A CA 1
ATOM 4569 C C . ASP A 1 585 ? 21.586 16.801 -8.739 1.00 89.81 585 ASP A C 1
ATOM 4571 O O . ASP A 1 585 ? 22.289 17.779 -8.438 1.00 89.81 585 ASP A O 1
ATOM 4575 N N . ASP A 1 586 ? 20.631 16.801 -9.668 1.00 85.38 586 ASP A N 1
ATOM 4576 C CA . ASP A 1 586 ? 20.306 17.914 -10.552 1.00 85.38 586 ASP A CA 1
ATOM 4577 C C . ASP A 1 586 ? 19.271 18.869 -9.940 1.00 85.38 586 ASP A C 1
ATOM 4579 O O . ASP A 1 586 ? 19.086 19.969 -10.460 1.00 85.38 586 ASP A O 1
ATOM 4583 N N . ILE A 1 587 ? 18.633 18.519 -8.815 1.00 91.25 587 ILE A N 1
ATOM 4584 C CA . ILE A 1 587 ? 17.622 19.369 -8.158 1.00 91.25 587 ILE A CA 1
ATOM 4585 C C . ILE A 1 587 ? 18.141 20.789 -7.868 1.00 91.25 587 ILE A C 1
ATOM 4587 O O . ILE A 1 587 ? 17.418 21.744 -8.148 1.00 91.25 587 ILE A O 1
ATOM 4591 N N . PRO A 1 588 ? 19.392 21.002 -7.409 1.00 90.81 588 PRO A N 1
ATOM 4592 C CA . PRO A 1 588 ? 19.905 22.354 -7.179 1.00 90.81 588 PRO A CA 1
ATOM 4593 C C . PRO A 1 588 ? 20.019 23.241 -8.423 1.00 90.81 588 PRO A C 1
ATOM 4595 O O . PRO A 1 588 ? 20.272 24.434 -8.279 1.00 90.81 588 PRO A O 1
ATOM 4598 N N . SER A 1 589 ? 19.865 22.690 -9.632 1.00 85.31 589 SER A N 1
ATOM 4599 C CA . SER A 1 589 ? 19.799 23.485 -10.864 1.00 85.31 589 SER A CA 1
ATOM 4600 C C . SER A 1 589 ? 18.438 24.162 -11.078 1.00 85.31 589 SER A C 1
ATOM 4602 O O . SER A 1 589 ? 18.333 25.030 -11.941 1.00 85.31 589 SER A O 1
ATOM 4604 N N . MET A 1 590 ? 17.413 23.804 -10.295 1.00 87.38 590 MET A N 1
ATOM 4605 C CA . MET A 1 590 ? 16.051 24.332 -10.408 1.00 87.38 590 MET A CA 1
ATOM 4606 C C . MET A 1 590 ? 15.937 25.677 -9.666 1.00 87.38 590 MET A C 1
ATOM 4608 O O . MET A 1 590 ? 15.983 25.701 -8.435 1.00 87.38 590 MET A O 1
ATOM 4612 N N . PRO A 1 591 ? 15.789 26.814 -10.372 1.00 77.94 591 PRO A N 1
ATOM 4613 C CA . PRO A 1 591 ? 15.984 28.137 -9.775 1.00 77.94 591 PRO A CA 1
ATOM 4614 C C . PRO A 1 591 ? 14.826 28.608 -8.883 1.00 77.94 591 PRO A C 1
ATOM 4616 O O . PRO A 1 591 ? 15.051 29.436 -8.003 1.00 77.94 591 PRO A O 1
ATOM 4619 N N . LYS A 1 592 ? 13.603 28.110 -9.109 1.00 90.06 592 LYS A N 1
ATOM 4620 C CA . LYS A 1 592 ? 12.394 28.496 -8.359 1.00 90.06 592 LYS A CA 1
ATOM 4621 C C . LYS A 1 592 ? 11.957 27.470 -7.315 1.00 90.06 592 LYS A C 1
ATOM 4623 O O . LYS A 1 592 ? 11.004 27.732 -6.591 1.00 90.06 592 LYS A O 1
ATOM 4628 N N . LEU A 1 593 ? 12.665 26.345 -7.199 1.00 92.00 593 LEU A N 1
ATOM 4629 C CA . LEU A 1 593 ? 12.303 25.295 -6.257 1.00 92.00 593 LEU A CA 1
ATOM 4630 C C . LEU A 1 593 ? 12.611 25.744 -4.823 1.00 92.00 593 LEU A C 1
ATOM 4632 O O . LEU A 1 593 ? 13.773 25.885 -4.432 1.00 92.00 593 LEU A O 1
ATOM 4636 N N . THR A 1 594 ? 11.562 25.954 -4.034 1.00 92.25 594 THR A N 1
ATOM 4637 C CA . THR A 1 594 ? 11.644 26.397 -2.638 1.00 92.25 594 THR A CA 1
ATOM 4638 C C . THR A 1 594 ? 11.167 25.341 -1.641 1.00 92.25 594 THR A C 1
ATOM 4640 O O . THR A 1 594 ? 11.507 25.431 -0.454 1.00 92.25 594 THR A O 1
ATOM 4643 N N . GLY A 1 595 ? 10.461 24.309 -2.117 1.00 91.19 595 GLY A N 1
ATOM 4644 C CA . GLY A 1 595 ? 10.034 23.157 -1.333 1.00 91.19 595 GLY A CA 1
ATOM 4645 C C . GLY A 1 595 ? 10.472 21.816 -1.911 1.00 91.19 595 GLY A C 1
ATOM 4646 O O . GLY A 1 595 ? 10.222 21.500 -3.073 1.00 91.19 595 GLY A O 1
ATOM 4647 N N . LEU A 1 596 ? 11.100 20.999 -1.063 1.00 93.88 596 LEU A N 1
ATOM 4648 C CA . LEU A 1 596 ? 11.533 19.647 -1.400 1.00 93.88 596 LEU A CA 1
ATOM 4649 C C . LEU A 1 596 ? 11.130 18.676 -0.290 1.00 93.88 596 LEU A C 1
ATOM 4651 O O . LEU A 1 596 ? 11.611 18.786 0.834 1.00 93.88 596 LEU A O 1
ATOM 4655 N N . VAL A 1 597 ? 10.279 17.704 -0.602 1.00 91.94 597 VAL A N 1
ATOM 4656 C CA . VAL A 1 597 ? 9.863 16.659 0.343 1.00 91.94 597 VAL A CA 1
ATOM 4657 C C . VAL A 1 597 ? 10.303 15.302 -0.192 1.00 91.94 597 VAL A C 1
ATOM 4659 O O . VAL A 1 597 ? 9.894 14.892 -1.273 1.00 91.94 597 VAL A O 1
ATOM 4662 N N . LEU A 1 598 ? 11.140 14.612 0.574 1.00 90.06 598 LEU A N 1
ATOM 4663 C CA . LEU A 1 598 ? 11.696 13.292 0.306 1.00 90.06 598 LEU A CA 1
ATOM 4664 C C . LEU A 1 598 ? 11.272 12.360 1.445 1.00 90.06 598 LEU A C 1
ATOM 4666 O O . LEU A 1 598 ? 11.943 12.267 2.468 1.00 90.06 598 LEU A O 1
ATOM 4670 N N . THR A 1 599 ? 10.134 11.690 1.292 1.00 83.81 599 THR A N 1
ATOM 4671 C CA . THR A 1 599 ? 9.590 10.810 2.333 1.00 83.81 599 THR A CA 1
ATOM 4672 C C . THR A 1 599 ? 9.717 9.355 1.908 1.00 83.81 599 THR A C 1
ATOM 4674 O O . THR A 1 599 ? 9.199 8.975 0.861 1.00 83.81 599 THR A O 1
ATOM 4677 N N . GLY A 1 600 ? 10.393 8.513 2.690 1.00 78.75 600 GLY A N 1
ATOM 4678 C CA . GLY A 1 600 ? 10.537 7.081 2.383 1.00 78.75 600 GLY A CA 1
ATOM 4679 C C . GLY A 1 600 ? 11.172 6.782 1.013 1.00 78.75 600 GLY A C 1
ATOM 4680 O O . GLY A 1 600 ? 10.868 5.762 0.395 1.00 78.75 600 GLY A O 1
ATOM 4681 N N . THR A 1 601 ? 12.006 7.692 0.504 1.00 86.56 601 THR A N 1
ATOM 4682 C CA . THR A 1 601 ? 12.826 7.508 -0.702 1.00 86.56 601 THR A CA 1
ATOM 4683 C C . THR A 1 601 ? 14.110 6.741 -0.366 1.00 86.56 601 THR A C 1
ATOM 4685 O O . THR A 1 601 ? 14.424 6.493 0.797 1.00 86.56 601 THR A O 1
ATOM 4688 N N . ARG A 1 602 ? 14.905 6.368 -1.377 1.00 89.19 602 ARG A N 1
ATOM 4689 C CA . ARG A 1 602 ? 16.211 5.700 -1.188 1.00 89.19 602 ARG A CA 1
ATOM 4690 C C . ARG A 1 602 ? 17.378 6.691 -1.103 1.00 89.19 602 ARG A C 1
ATOM 4692 O O . ARG A 1 602 ? 18.512 6.336 -1.418 1.00 89.19 602 ARG A O 1
ATOM 4699 N N . THR A 1 603 ? 17.091 7.939 -0.750 1.00 91.88 603 THR A N 1
ATOM 4700 C CA . THR A 1 603 ? 18.084 9.011 -0.624 1.00 91.88 603 THR A CA 1
ATOM 4701 C C . THR A 1 603 ? 18.704 9.014 0.768 1.00 91.88 603 THR A C 1
ATOM 4703 O O . THR A 1 603 ? 18.038 8.695 1.751 1.00 91.88 603 THR A O 1
ATOM 4706 N N . THR A 1 604 ? 19.969 9.406 0.868 1.00 93.62 604 THR A N 1
ATOM 4707 C CA . THR A 1 604 ? 20.737 9.375 2.114 1.00 93.62 604 THR A CA 1
ATOM 4708 C C . THR A 1 604 ? 20.881 10.772 2.733 1.00 93.62 604 THR A C 1
ATOM 4710 O O . THR A 1 604 ? 21.043 11.755 2.001 1.00 93.62 604 THR A O 1
ATOM 4713 N N . PRO A 1 605 ? 20.894 10.903 4.078 1.00 93.69 605 PRO A N 1
ATOM 4714 C CA . PRO A 1 605 ? 21.092 12.194 4.742 1.00 93.69 605 PRO A CA 1
ATOM 4715 C C . PRO A 1 605 ? 22.332 12.969 4.260 1.00 93.69 605 PRO A C 1
ATOM 4717 O O . PRO A 1 605 ? 22.189 14.154 3.957 1.00 93.69 605 PRO A O 1
ATOM 4720 N N . PRO A 1 606 ? 23.525 12.353 4.081 1.00 94.06 606 PRO A N 1
ATOM 4721 C CA . PRO A 1 606 ? 24.694 13.075 3.579 1.00 94.06 606 PRO A CA 1
ATOM 4722 C C . PRO A 1 606 ? 24.479 13.690 2.193 1.00 94.06 606 PRO A C 1
ATOM 4724 O O . PRO A 1 606 ? 24.947 14.805 1.935 1.00 94.06 606 PRO A O 1
ATOM 4727 N N . ARG A 1 607 ? 23.761 12.994 1.297 1.00 95.31 607 ARG A N 1
ATOM 4728 C CA . ARG A 1 607 ? 23.465 13.526 -0.035 1.00 95.31 607 ARG A CA 1
ATOM 4729 C C . ARG A 1 607 ? 22.440 14.645 0.024 1.00 95.31 607 ARG A C 1
ATOM 4731 O O . ARG A 1 607 ? 22.663 15.688 -0.592 1.00 95.31 607 ARG A O 1
ATOM 4738 N N . ILE A 1 608 ? 21.382 14.471 0.815 1.00 94.88 608 ILE A N 1
ATOM 4739 C CA . ILE A 1 608 ? 20.361 15.500 1.040 1.00 94.88 608 ILE A CA 1
ATOM 4740 C C . ILE A 1 608 ? 21.019 16.780 1.578 1.00 94.88 608 ILE A C 1
ATOM 4742 O O . ILE A 1 608 ? 20.846 17.850 0.998 1.00 94.88 608 ILE A O 1
ATOM 4746 N N . SER A 1 609 ? 21.876 16.683 2.598 1.00 93.06 609 SER A N 1
ATOM 4747 C CA . SER A 1 609 ? 22.641 17.823 3.123 1.00 93.06 609 SER A CA 1
ATOM 4748 C C . SER A 1 609 ? 23.475 18.526 2.047 1.00 93.06 609 SER A C 1
ATOM 4750 O O . SER A 1 609 ? 23.537 19.757 2.005 1.00 93.06 609 SER A O 1
ATOM 4752 N N . ALA A 1 610 ? 24.130 17.764 1.166 1.00 93.38 610 ALA A N 1
ATOM 4753 C CA . ALA A 1 610 ? 24.961 18.315 0.099 1.00 93.38 610 ALA A CA 1
ATOM 4754 C C . ALA A 1 610 ? 24.142 19.086 -0.951 1.00 93.38 610 ALA A C 1
ATOM 4756 O O . ALA A 1 610 ? 24.581 20.147 -1.404 1.00 93.38 610 ALA A O 1
ATOM 4757 N N . ILE A 1 611 ? 22.958 18.593 -1.332 1.00 93.50 611 ILE A N 1
ATOM 4758 C CA . ILE A 1 611 ? 22.084 19.311 -2.270 1.00 93.50 611 ILE A CA 1
ATOM 4759 C C . ILE A 1 611 ? 21.434 20.523 -1.605 1.00 93.50 611 ILE A C 1
ATOM 4761 O O . ILE A 1 611 ? 21.468 21.610 -2.177 1.00 93.50 611 ILE A O 1
ATOM 4765 N N . VAL A 1 612 ? 20.969 20.375 -0.361 1.00 91.81 612 VAL A N 1
ATOM 4766 C CA . VAL A 1 612 ? 20.321 21.445 0.397 1.00 91.81 612 VAL A CA 1
ATOM 4767 C C . VAL A 1 612 ? 21.282 22.614 0.526 1.00 91.81 612 VAL A C 1
ATOM 4769 O O . VAL A 1 612 ? 20.889 23.730 0.227 1.00 91.81 612 VAL A O 1
ATOM 4772 N N . LYS A 1 613 ? 22.572 22.410 0.830 1.00 89.94 613 LYS A N 1
ATOM 4773 C CA . LYS A 1 613 ? 23.591 23.486 0.863 1.00 89.94 613 LYS A CA 1
ATOM 4774 C C . LYS A 1 613 ? 23.688 24.312 -0.429 1.00 89.94 613 LYS A C 1
ATOM 4776 O O . LYS A 1 613 ? 23.996 25.496 -0.350 1.00 89.94 613 LYS A O 1
ATOM 4781 N N . ARG A 1 614 ? 23.375 23.731 -1.590 1.00 91.69 614 ARG A N 1
ATOM 4782 C CA . ARG A 1 614 ? 23.398 24.408 -2.899 1.00 91.69 614 ARG A CA 1
ATOM 4783 C C . ARG A 1 614 ? 22.093 25.139 -3.247 1.00 91.69 614 ARG A C 1
ATOM 4785 O O . ARG A 1 614 ? 22.053 25.813 -4.266 1.00 91.69 614 ARG A O 1
ATOM 4792 N N . MET A 1 615 ? 21.059 25.053 -2.407 1.00 91.06 615 MET A N 1
ATOM 4793 C CA . MET A 1 615 ? 19.724 25.611 -2.669 1.00 91.06 615 MET A CA 1
ATOM 4794 C C . MET A 1 615 ? 19.360 26.728 -1.676 1.00 91.06 615 MET A C 1
ATOM 4796 O O . MET A 1 615 ? 18.598 26.498 -0.742 1.00 91.06 615 MET A O 1
ATOM 4800 N N . PRO A 1 616 ? 19.916 27.948 -1.783 1.00 85.44 616 PRO A N 1
ATOM 4801 C CA . PRO A 1 616 ? 19.725 29.013 -0.787 1.00 85.44 616 PRO A CA 1
ATOM 4802 C C . PRO A 1 616 ? 18.266 29.466 -0.603 1.00 85.44 616 PRO A C 1
ATOM 4804 O O . PRO A 1 616 ? 17.925 29.887 0.495 1.00 85.44 616 PRO A O 1
ATOM 4807 N N . ALA A 1 617 ? 17.416 29.332 -1.625 1.00 87.62 617 ALA A N 1
ATOM 4808 C CA . ALA A 1 617 ? 15.996 29.696 -1.570 1.00 87.62 617 ALA A CA 1
ATOM 4809 C C . ALA A 1 617 ? 15.092 28.620 -0.934 1.00 87.62 617 ALA A C 1
ATOM 4811 O O . ALA A 1 617 ? 13.910 28.871 -0.714 1.00 87.62 617 ALA A O 1
ATOM 4812 N N . LEU A 1 618 ? 15.631 27.429 -0.636 1.00 89.81 618 LEU A N 1
ATOM 4813 C CA . LEU A 1 618 ? 14.865 26.340 -0.037 1.00 89.81 618 LEU A CA 1
ATOM 4814 C C . LEU A 1 618 ? 14.454 26.701 1.396 1.00 89.81 618 LEU A C 1
ATOM 4816 O O . LEU A 1 618 ? 15.314 26.848 2.270 1.00 89.81 618 LEU A O 1
ATOM 4820 N N . HIS A 1 619 ? 13.145 26.800 1.617 1.00 87.94 619 HIS A N 1
ATOM 4821 C CA . HIS A 1 619 ? 12.534 27.128 2.906 1.00 87.94 619 HIS A CA 1
ATOM 4822 C C . HIS A 1 619 ? 11.526 26.072 3.384 1.00 87.94 619 HIS A C 1
ATOM 4824 O O . HIS A 1 619 ? 10.985 26.213 4.483 1.00 87.94 619 HIS A O 1
ATOM 4830 N N . THR A 1 620 ? 11.289 25.028 2.580 1.00 87.75 620 THR A N 1
ATOM 4831 C CA . THR A 1 620 ? 10.545 23.818 2.945 1.00 87.75 620 THR A CA 1
ATOM 4832 C C . THR A 1 620 ? 11.399 22.578 2.668 1.00 87.75 620 THR A C 1
ATOM 4834 O O . THR A 1 620 ? 11.884 22.398 1.550 1.00 87.75 620 THR A O 1
ATOM 4837 N N . LEU A 1 621 ? 11.568 21.714 3.669 1.00 91.19 621 LEU A N 1
ATOM 4838 C CA . LEU A 1 621 ? 12.280 20.442 3.562 1.00 91.19 621 LEU A CA 1
ATOM 4839 C C . LEU A 1 621 ? 11.539 19.337 4.321 1.00 91.19 621 LEU A C 1
ATOM 4841 O O . LEU A 1 621 ? 11.266 19.472 5.512 1.00 91.19 621 LEU A O 1
ATOM 4845 N N . GLY A 1 622 ? 11.277 18.220 3.649 1.00 91.00 622 GLY A N 1
ATOM 4846 C CA . GLY A 1 622 ? 10.771 17.000 4.272 1.00 91.00 622 GLY A CA 1
ATOM 4847 C C . GLY A 1 622 ? 11.714 15.819 4.064 1.00 91.00 622 GLY A C 1
ATOM 4848 O O . GLY A 1 622 ? 12.162 15.586 2.948 1.00 91.00 622 GLY A O 1
ATOM 4849 N N . CYS A 1 623 ? 11.983 15.078 5.131 1.00 89.56 623 CYS A N 1
ATOM 4850 C CA . CYS A 1 623 ? 12.821 13.881 5.193 1.00 89.56 623 CYS A CA 1
ATOM 4851 C C . CYS A 1 623 ? 12.149 12.813 6.079 1.00 89.56 623 CYS A C 1
ATOM 4853 O O . CYS A 1 623 ? 12.793 12.225 6.949 1.00 89.56 623 CYS A O 1
ATOM 4855 N N . LEU A 1 624 ? 10.834 12.610 5.940 1.00 81.88 624 LEU A N 1
ATOM 4856 C CA . LEU A 1 624 ? 10.114 11.649 6.781 1.00 81.88 624 LEU A CA 1
ATOM 4857 C C . LEU A 1 624 ? 10.451 10.207 6.374 1.00 81.88 624 LEU A C 1
ATOM 4859 O O . LEU A 1 624 ? 10.585 9.885 5.195 1.00 81.88 624 LEU A O 1
ATOM 4863 N N . GLY A 1 625 ? 10.630 9.316 7.346 1.00 78.56 625 GLY A N 1
ATOM 4864 C CA . GLY A 1 625 ? 11.069 7.938 7.077 1.00 78.56 625 GLY A CA 1
ATOM 4865 C C . GLY A 1 625 ? 12.506 7.806 6.544 1.00 78.56 625 GLY A C 1
ATOM 4866 O O . GLY A 1 625 ? 12.900 6.713 6.142 1.00 78.56 625 GLY A O 1
ATOM 4867 N N . ILE A 1 626 ? 13.294 8.888 6.553 1.00 84.56 626 ILE A N 1
ATOM 4868 C CA . ILE A 1 626 ? 14.741 8.880 6.311 1.00 84.56 626 ILE A CA 1
ATOM 4869 C C . ILE A 1 626 ? 15.410 9.201 7.642 1.00 84.56 626 ILE A C 1
ATOM 4871 O O . ILE A 1 626 ? 15.225 10.292 8.166 1.00 84.56 626 ILE A O 1
ATOM 4875 N N . GLU A 1 627 ? 16.177 8.263 8.196 1.00 87.12 627 GLU A N 1
ATOM 4876 C CA . GLU A 1 627 ? 16.770 8.441 9.522 1.00 87.12 627 GLU A CA 1
ATOM 4877 C C . GLU A 1 627 ? 17.854 9.530 9.504 1.00 87.12 627 GLU A C 1
ATOM 4879 O O . GLU A 1 627 ? 18.956 9.323 8.991 1.00 87.12 627 GLU A O 1
ATOM 4884 N N . VAL A 1 628 ? 17.534 10.692 10.074 1.00 91.12 628 VAL A N 1
ATOM 4885 C CA . VAL A 1 628 ? 18.470 11.809 10.253 1.00 91.12 628 VAL A CA 1
ATOM 4886 C C . VAL A 1 628 ? 18.958 11.913 11.705 1.00 91.12 628 VAL A C 1
ATOM 4888 O O . VAL A 1 628 ? 18.357 11.362 12.629 1.00 91.12 628 VAL A O 1
ATOM 4891 N N . ASP A 1 629 ? 20.070 12.618 11.906 1.00 93.38 629 ASP A N 1
ATOM 4892 C CA . ASP A 1 629 ? 20.695 12.842 13.211 1.00 93.38 629 ASP A CA 1
ATOM 4893 C C . ASP A 1 629 ? 21.015 14.331 13.451 1.00 93.38 629 ASP A C 1
ATOM 4895 O O . ASP A 1 629 ? 20.780 15.195 12.599 1.00 93.38 629 ASP A O 1
ATOM 4899 N N . ASP A 1 630 ? 21.569 14.649 14.623 1.00 93.31 630 ASP A N 1
ATOM 4900 C CA . ASP A 1 630 ? 21.975 16.018 14.971 1.00 93.31 630 ASP A CA 1
ATOM 4901 C C . ASP A 1 630 ? 23.011 16.608 13.996 1.00 93.31 630 ASP A C 1
ATOM 4903 O O . ASP A 1 630 ? 23.036 17.822 13.783 1.00 93.31 630 ASP A O 1
ATOM 4907 N N . GLY A 1 631 ? 23.852 15.770 13.379 1.00 91.88 631 GLY A N 1
ATOM 4908 C CA . GLY A 1 631 ? 24.836 16.196 12.382 1.00 91.88 631 GLY A CA 1
ATOM 4909 C C . GLY A 1 631 ? 24.178 16.623 11.070 1.00 91.88 631 GLY A C 1
ATOM 4910 O O . GLY A 1 631 ? 24.582 17.619 10.462 1.00 91.88 631 GLY A O 1
ATOM 4911 N N . PHE A 1 632 ? 23.121 15.922 10.653 1.00 93.25 632 PHE A N 1
ATOM 4912 C CA . PHE A 1 632 ? 22.270 16.358 9.551 1.00 93.25 632 PHE A CA 1
ATOM 4913 C C . PHE A 1 632 ? 21.638 17.718 9.858 1.00 93.25 632 PHE A C 1
ATOM 4915 O O . PHE A 1 632 ? 21.747 18.628 9.032 1.00 93.25 632 PHE A O 1
ATOM 4922 N N . ILE A 1 633 ? 21.052 17.885 11.048 1.00 90.81 633 ILE A N 1
ATOM 4923 C CA . ILE A 1 633 ? 20.451 19.155 11.475 1.00 90.81 633 ILE A CA 1
ATOM 4924 C C . ILE A 1 633 ? 21.484 20.282 11.432 1.00 90.81 633 ILE A C 1
ATOM 4926 O O . ILE A 1 633 ? 21.228 21.305 10.805 1.00 90.81 633 ILE A O 1
ATOM 4930 N N . ASP A 1 634 ? 22.667 20.089 12.019 1.00 89.75 634 ASP A N 1
ATOM 4931 C CA . ASP A 1 634 ? 23.747 21.085 12.005 1.00 89.75 634 ASP A CA 1
ATOM 4932 C C . ASP A 1 634 ? 24.136 21.484 10.570 1.00 89.75 634 ASP A C 1
ATOM 4934 O O . ASP A 1 634 ? 24.295 22.662 10.246 1.00 89.75 634 ASP A O 1
ATOM 4938 N N . SER A 1 635 ? 24.172 20.509 9.656 1.00 88.88 635 SER A N 1
ATOM 4939 C CA . SER A 1 635 ? 24.506 20.747 8.251 1.00 88.88 635 SER A CA 1
ATOM 4940 C C . SER A 1 635 ? 23.498 21.627 7.498 1.00 88.88 635 SER A C 1
ATOM 4942 O O . SER A 1 635 ? 23.873 22.236 6.488 1.00 88.88 635 SER A O 1
ATOM 4944 N N . ILE A 1 636 ? 22.249 21.682 7.972 1.00 87.00 636 ILE A N 1
ATOM 4945 C CA . ILE A 1 636 ? 21.160 22.484 7.403 1.00 87.00 636 ILE A CA 1
ATOM 4946 C C . ILE A 1 636 ? 20.753 23.658 8.304 1.00 87.00 636 ILE A C 1
ATOM 4948 O O . ILE A 1 636 ? 19.883 24.442 7.927 1.00 87.00 636 ILE A O 1
ATOM 4952 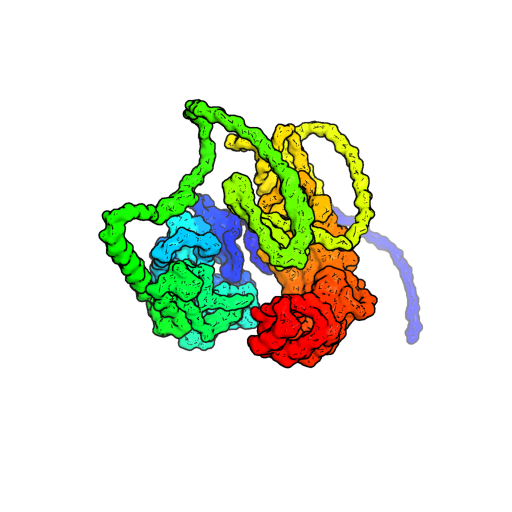N N . ALA A 1 637 ? 21.383 23.796 9.472 1.00 78.19 637 ALA A N 1
ATOM 4953 C CA . ALA A 1 637 ? 20.987 24.742 10.503 1.00 78.19 637 ALA A CA 1
ATOM 4954 C C . ALA A 1 637 ? 21.137 26.192 10.034 1.00 78.19 637 ALA A C 1
ATOM 4956 O O . ALA A 1 637 ? 20.312 27.020 10.386 1.00 78.19 637 ALA A O 1
ATOM 4957 N N . SER A 1 638 ? 22.119 26.503 9.179 1.00 74.12 638 SER A N 1
ATOM 4958 C CA . SER A 1 638 ? 22.380 27.862 8.663 1.00 74.12 638 SER A CA 1
ATOM 4959 C C . SER A 1 638 ? 21.252 28.474 7.811 1.00 74.12 638 SER A C 1
ATOM 4961 O O . SER A 1 638 ? 21.405 29.576 7.276 1.00 74.12 638 SER A O 1
ATOM 4963 N N . ARG A 1 639 ? 20.135 27.760 7.642 1.00 76.50 639 ARG A N 1
ATOM 4964 C CA . ARG A 1 639 ? 19.013 28.114 6.775 1.00 76.50 639 ARG A CA 1
ATOM 4965 C C . ARG A 1 639 ? 17.849 28.688 7.563 1.00 76.50 639 ARG A C 1
ATOM 4967 O O . ARG A 1 639 ? 17.561 28.272 8.679 1.00 76.50 639 ARG A O 1
ATOM 4974 N N . LYS A 1 640 ? 17.132 29.616 6.928 1.00 77.50 640 LYS A N 1
ATOM 4975 C CA . LYS A 1 640 ? 15.877 30.159 7.449 1.00 77.50 640 LYS A CA 1
ATOM 4976 C C . LYS A 1 640 ? 14.712 29.352 6.895 1.00 77.50 640 LYS A C 1
ATOM 4978 O O . LYS A 1 640 ? 14.302 29.555 5.756 1.00 77.50 640 LYS A O 1
ATOM 4983 N N . TRP A 1 641 ? 14.202 28.437 7.706 1.00 83.25 641 TRP A N 1
ATOM 4984 C CA . TRP A 1 641 ? 12.988 27.687 7.404 1.00 83.25 641 TRP A CA 1
ATOM 4985 C C . TRP A 1 641 ? 11.772 28.572 7.678 1.00 83.25 641 TRP A C 1
ATOM 4987 O O . TRP A 1 641 ? 11.616 29.045 8.801 1.00 83.25 641 TRP A O 1
ATOM 4997 N N . SER A 1 642 ? 10.949 28.815 6.655 1.00 83.31 642 SER A N 1
ATOM 4998 C CA . SER A 1 642 ? 9.685 29.560 6.775 1.00 83.31 642 SER A CA 1
ATOM 4999 C C . SER A 1 642 ? 8.452 28.749 6.386 1.00 83.31 642 SER A C 1
ATOM 5001 O O . SER A 1 642 ? 7.346 29.063 6.817 1.00 83.31 642 SER A O 1
ATOM 5003 N N . GLY A 1 643 ? 8.635 27.681 5.608 1.00 82.69 643 GLY A N 1
ATOM 5004 C CA . GLY A 1 643 ? 7.575 26.747 5.256 1.00 82.69 643 GLY A CA 1
ATOM 5005 C C . GLY A 1 643 ? 7.542 25.560 6.212 1.00 82.69 643 GLY A C 1
ATOM 5006 O O . GLY A 1 643 ? 7.322 25.723 7.413 1.00 82.69 643 GLY A O 1
ATOM 5007 N N . PHE A 1 644 ? 7.751 24.358 5.681 1.00 86.00 644 PHE A N 1
ATOM 5008 C CA . PHE A 1 644 ? 7.658 23.122 6.458 1.00 86.00 644 PHE A CA 1
ATOM 5009 C C . PHE A 1 644 ? 9.027 22.491 6.685 1.00 86.00 644 PHE A C 1
ATOM 5011 O O . PHE A 1 644 ? 9.829 22.400 5.759 1.00 86.00 644 PHE A O 1
ATOM 5018 N N . LEU A 1 645 ? 9.285 22.030 7.906 1.00 88.19 645 LEU A N 1
ATOM 5019 C CA . LEU A 1 645 ? 10.460 21.236 8.239 1.00 88.19 645 LEU A CA 1
ATOM 5020 C C . LEU A 1 645 ? 9.998 19.916 8.852 1.00 88.19 645 LEU A C 1
ATOM 5022 O O . LEU A 1 645 ? 9.565 19.885 10.004 1.00 88.19 645 LEU A O 1
ATOM 5026 N N . TRP A 1 646 ? 10.060 18.837 8.075 1.00 90.75 646 TRP A N 1
ATOM 5027 C CA . TRP A 1 646 ? 9.613 17.512 8.501 1.00 90.75 646 TRP A CA 1
ATOM 5028 C C . TRP A 1 646 ? 10.777 16.539 8.568 1.00 90.75 646 TRP A C 1
ATOM 5030 O O . TRP A 1 646 ? 11.369 16.218 7.544 1.00 90.75 646 TRP A O 1
ATOM 5040 N N . LEU A 1 647 ? 11.110 16.057 9.758 1.00 88.81 647 LEU A N 1
ATOM 5041 C CA . LEU A 1 647 ? 12.261 15.194 9.993 1.00 88.81 647 LEU A CA 1
ATOM 5042 C C . LEU A 1 647 ? 11.840 13.987 10.836 1.00 88.81 647 LEU A C 1
ATOM 5044 O O . LEU A 1 647 ? 11.118 14.129 11.823 1.00 88.81 647 LEU A O 1
ATOM 5048 N N . THR A 1 648 ? 12.334 12.806 10.471 1.00 83.88 648 THR A N 1
ATOM 5049 C CA . THR A 1 648 ? 12.241 11.594 11.294 1.00 83.88 648 THR A CA 1
ATOM 5050 C C . THR A 1 648 ? 13.644 11.187 11.720 1.00 83.88 648 THR A C 1
ATOM 5052 O O . THR A 1 648 ? 14.540 11.092 10.884 1.00 83.88 648 THR A O 1
ATOM 5055 N N . GLY A 1 649 ? 13.870 10.893 12.997 1.00 82.06 649 GLY A N 1
ATOM 5056 C CA . GLY A 1 649 ? 15.204 10.455 13.396 1.00 82.06 649 GLY A CA 1
ATOM 5057 C C . GLY A 1 649 ? 15.338 10.083 14.856 1.00 82.06 649 GLY A C 1
ATOM 5058 O O . GLY A 1 649 ? 15.431 10.954 15.717 1.00 82.06 649 GLY A O 1
ATOM 5059 N N . SER A 1 650 ? 15.522 8.788 15.116 1.00 67.19 650 SER A N 1
ATOM 5060 C CA . SER A 1 650 ? 15.824 8.226 16.443 1.00 67.19 650 SER A CA 1
ATOM 5061 C C . SER A 1 650 ? 17.155 8.679 17.032 1.00 67.19 650 SER A C 1
ATOM 5063 O O . SER A 1 650 ? 17.478 8.326 18.161 1.00 67.19 650 SER A O 1
ATOM 5065 N N . ARG A 1 651 ? 17.943 9.450 16.279 1.00 85.94 651 ARG A N 1
ATOM 5066 C CA . ARG A 1 651 ? 19.213 10.037 16.713 1.00 85.94 651 ARG A CA 1
ATOM 5067 C C . ARG A 1 651 ? 19.194 11.565 16.741 1.00 85.94 651 ARG A C 1
ATOM 5069 O O . ARG A 1 651 ? 20.245 12.169 16.932 1.00 85.94 651 ARG A O 1
ATOM 5076 N N . ILE A 1 652 ? 18.024 12.186 16.574 1.00 90.69 652 ILE A N 1
ATOM 5077 C CA . ILE A 1 652 ? 17.835 13.604 16.886 1.00 90.69 652 ILE A CA 1
ATOM 5078 C C . ILE A 1 652 ? 17.676 13.735 18.400 1.00 90.69 652 ILE A C 1
ATOM 5080 O O . ILE A 1 652 ? 16.756 13.151 18.975 1.00 90.69 652 ILE A O 1
ATOM 5084 N N . THR A 1 653 ? 18.554 14.504 19.035 1.00 94.69 653 THR A N 1
ATOM 5085 C CA . THR A 1 653 ? 18.533 14.766 20.480 1.00 94.69 653 THR A CA 1
ATOM 5086 C C . THR A 1 653 ? 18.151 16.220 20.774 1.00 94.69 653 THR A C 1
ATOM 5088 O O . THR A 1 653 ? 17.890 17.018 19.869 1.00 94.69 653 THR A O 1
ATOM 5091 N N . ASN A 1 654 ? 18.175 16.608 22.051 1.00 95.06 654 ASN A N 1
ATOM 5092 C CA . ASN A 1 654 ? 18.020 18.004 22.469 1.00 95.06 654 ASN A CA 1
ATOM 5093 C C . ASN A 1 654 ? 19.050 18.946 21.814 1.00 95.06 654 ASN A C 1
ATOM 5095 O O . ASN A 1 654 ? 18.753 20.122 21.605 1.00 95.06 654 ASN A O 1
ATOM 5099 N N . LEU A 1 655 ? 20.238 18.448 21.441 1.00 91.94 655 LEU A N 1
ATOM 5100 C CA . LEU A 1 655 ? 21.223 19.230 20.687 1.00 91.94 655 LEU A CA 1
ATOM 5101 C C . LEU A 1 655 ? 20.712 19.563 19.278 1.00 91.94 655 LEU A C 1
ATOM 5103 O O . LEU A 1 655 ? 20.863 20.698 18.826 1.00 91.94 655 LEU A O 1
ATOM 5107 N N . GLY A 1 656 ? 20.073 18.609 18.600 1.00 90.62 656 GLY A N 1
ATOM 5108 C CA . GLY A 1 656 ? 19.388 18.842 17.333 1.00 90.62 656 GLY A CA 1
ATOM 5109 C C . GLY A 1 656 ? 18.259 19.860 17.477 1.00 90.62 656 GLY A C 1
ATOM 5110 O O . GLY A 1 656 ? 18.217 20.831 16.722 1.00 90.62 656 GLY A O 1
ATOM 5111 N N . ALA A 1 657 ? 17.408 19.707 18.496 1.00 90.19 657 ALA A N 1
ATOM 5112 C CA . ALA A 1 657 ? 16.343 20.667 18.804 1.00 90.19 657 ALA A CA 1
ATOM 5113 C C . ALA A 1 657 ? 16.893 22.094 18.989 1.00 90.19 657 ALA A C 1
ATOM 5115 O O . ALA A 1 657 ? 16.403 23.043 18.379 1.00 90.19 657 ALA A O 1
ATOM 5116 N N . PHE A 1 658 ? 17.977 22.240 19.753 1.00 88.94 658 PHE A N 1
ATOM 5117 C CA . PHE A 1 658 ? 18.682 23.510 19.920 1.00 88.94 658 PHE A CA 1
ATOM 5118 C C . PHE A 1 658 ? 19.257 24.051 18.600 1.00 88.94 658 PHE A C 1
ATOM 5120 O O . PHE A 1 658 ? 19.138 25.243 18.305 1.00 88.94 658 PHE A O 1
ATOM 5127 N N . ASN A 1 659 ? 19.865 23.195 17.776 1.00 87.31 659 ASN A N 1
ATOM 5128 C CA . ASN A 1 659 ? 20.495 23.599 16.519 1.00 87.31 659 ASN A CA 1
ATOM 5129 C C . ASN A 1 659 ? 19.485 24.064 15.457 1.00 87.31 659 ASN A C 1
ATOM 5131 O O . ASN A 1 659 ? 19.802 24.999 14.717 1.00 87.31 659 ASN A O 1
ATOM 5135 N N . ILE A 1 660 ? 18.271 23.496 15.429 1.00 84.69 660 ILE A N 1
ATOM 5136 C CA . ILE A 1 660 ? 17.154 23.974 14.586 1.00 84.69 660 ILE A CA 1
ATOM 5137 C C . ILE A 1 660 ? 16.872 25.460 14.858 1.00 84.69 660 ILE A C 1
ATOM 5139 O O . ILE A 1 660 ? 16.639 26.234 13.932 1.00 84.69 660 ILE A O 1
ATOM 5143 N N . VAL A 1 661 ? 16.944 25.871 16.126 1.00 79.06 661 VAL A N 1
ATOM 5144 C CA . VAL A 1 661 ? 16.688 27.251 16.568 1.00 79.06 661 VAL A CA 1
ATOM 5145 C C . VAL A 1 661 ? 17.914 28.139 16.335 1.00 79.06 661 VAL A C 1
ATOM 5147 O O . VAL A 1 661 ? 17.798 29.267 15.849 1.00 79.06 661 VAL A O 1
ATOM 5150 N N . ARG A 1 662 ? 19.110 27.635 16.673 1.00 70.75 662 ARG A N 1
ATOM 5151 C CA . ARG A 1 662 ? 20.367 28.398 16.657 1.00 70.75 662 ARG A CA 1
ATOM 5152 C C . ARG A 1 662 ? 20.814 28.786 15.254 1.00 70.75 662 ARG A C 1
ATOM 5154 O O . ARG A 1 662 ? 21.257 29.917 15.054 1.00 70.75 662 ARG A O 1
ATOM 5161 N N . GLY A 1 663 ? 20.768 27.861 14.300 1.00 56.84 663 GLY A N 1
ATOM 5162 C CA . GLY A 1 663 ? 21.371 28.094 12.988 1.00 56.84 663 GLY A CA 1
ATOM 5163 C C . GLY A 1 663 ? 20.680 29.187 12.163 1.00 56.84 663 GLY A C 1
ATOM 5164 O O . GLY A 1 663 ? 21.275 29.740 11.240 1.00 56.84 663 GLY A O 1
ATOM 5165 N N . ALA A 1 664 ? 19.472 29.580 12.553 1.00 51.03 664 ALA A N 1
ATOM 5166 C CA . ALA A 1 664 ? 18.661 30.529 11.816 1.00 51.03 664 ALA A CA 1
ATOM 5167 C C . ALA A 1 664 ? 18.666 31.964 12.382 1.00 51.03 664 ALA A C 1
ATOM 5169 O O . ALA A 1 664 ? 17.973 32.844 11.864 1.00 51.03 664 ALA A O 1
ATOM 5170 N N . GLY A 1 665 ? 19.477 32.239 13.413 1.00 51.34 665 GLY A N 1
ATOM 5171 C CA . GLY A 1 665 ? 19.594 33.582 13.993 1.00 51.34 665 GLY A CA 1
ATOM 5172 C C . GLY A 1 665 ? 18.281 34.107 14.582 1.00 51.34 665 GLY A C 1
ATOM 5173 O O . GLY A 1 665 ? 18.083 35.320 14.639 1.00 51.34 665 GLY A O 1
ATOM 5174 N N . PHE A 1 666 ? 17.376 33.206 14.976 1.00 54.81 666 PHE A N 1
ATOM 5175 C CA . PHE A 1 666 ? 16.073 33.555 15.521 1.00 54.81 666 PHE A CA 1
ATOM 5176 C C . PHE A 1 666 ? 16.210 34.035 16.973 1.00 54.81 666 PHE A C 1
ATOM 5178 O O . PHE A 1 666 ? 16.580 33.244 17.844 1.00 54.81 666 PHE A O 1
ATOM 5185 N N . PRO A 1 667 ? 15.869 35.294 17.303 1.00 50.34 667 PRO A N 1
ATOM 5186 C CA . PRO A 1 667 ? 15.298 35.544 18.617 1.00 50.34 667 PRO A CA 1
ATOM 5187 C C . PRO A 1 667 ? 13.964 34.785 18.690 1.00 50.34 667 PRO A C 1
ATOM 5189 O O . PRO A 1 667 ? 13.265 34.684 17.684 1.00 50.34 667 PRO A O 1
ATOM 5192 N N . HIS A 1 668 ? 13.635 34.224 19.854 1.00 51.06 668 HIS A N 1
ATOM 5193 C CA . HIS A 1 668 ? 12.417 33.445 20.106 1.00 51.06 668 HIS A CA 1
ATOM 5194 C C . HIS A 1 668 ? 11.180 34.035 19.392 1.00 51.06 668 HIS A C 1
ATOM 5196 O O . HIS A 1 668 ? 10.697 35.105 19.765 1.00 51.06 668 HIS A O 1
ATOM 5202 N N . GLY A 1 669 ? 10.694 33.358 18.346 1.00 60.97 669 GLY A N 1
ATOM 5203 C CA . GLY A 1 669 ? 9.585 33.821 17.516 1.00 60.97 669 GLY A CA 1
ATOM 5204 C C . GLY A 1 669 ? 9.153 32.777 16.486 1.00 60.97 669 GLY A C 1
ATOM 5205 O O . GLY A 1 669 ? 9.976 32.006 15.996 1.00 60.97 669 GLY A O 1
ATOM 5206 N N . LYS A 1 670 ? 7.853 32.775 16.168 1.00 65.75 670 LYS A N 1
ATOM 5207 C CA . LYS A 1 670 ? 7.213 31.860 15.215 1.00 65.75 670 LYS A CA 1
ATOM 5208 C C . LYS A 1 670 ? 7.763 32.118 13.817 1.00 65.75 670 LYS A C 1
ATOM 5210 O O . LYS A 1 670 ? 7.498 33.168 13.232 1.00 65.75 670 LYS A O 1
ATOM 5215 N N . CYS A 1 671 ? 8.548 31.187 13.305 1.00 74.50 671 CYS A N 1
ATOM 5216 C CA . CYS A 1 671 ? 9.253 31.344 12.041 1.00 74.50 671 CYS A CA 1
ATOM 5217 C C . CYS A 1 671 ? 9.033 30.172 11.095 1.00 74.50 671 CYS A C 1
ATOM 5219 O O . CYS A 1 671 ? 9.034 30.400 9.895 1.00 74.50 671 CYS A O 1
ATOM 5221 N N . ILE A 1 672 ? 8.789 28.965 11.610 1.00 81.81 672 ILE A N 1
ATOM 5222 C CA . ILE A 1 672 ? 8.515 27.767 10.818 1.00 81.81 672 ILE A CA 1
ATOM 5223 C C . ILE A 1 672 ? 6.996 27.577 10.742 1.00 81.81 672 ILE A C 1
ATOM 5225 O O . ILE A 1 672 ? 6.320 27.516 11.769 1.00 81.81 672 ILE A O 1
ATOM 5229 N N . GLY A 1 673 ? 6.452 27.456 9.530 1.00 81.94 673 GLY A N 1
ATOM 5230 C CA . GLY A 1 673 ? 5.023 27.213 9.318 1.00 81.94 673 GLY A CA 1
ATOM 5231 C C . GLY A 1 673 ? 4.548 25.880 9.907 1.00 81.94 673 GLY A C 1
ATOM 5232 O O . GLY A 1 673 ? 3.478 25.821 10.515 1.00 81.94 673 GLY A O 1
ATOM 5233 N N . TRP A 1 674 ? 5.352 24.820 9.770 1.00 87.69 674 TRP A N 1
ATOM 5234 C CA . TRP A 1 674 ? 5.103 23.509 10.383 1.00 87.69 674 TRP A CA 1
ATOM 5235 C C . TRP A 1 674 ? 6.407 22.790 10.719 1.00 87.69 674 TRP A C 1
ATOM 5237 O O . TRP A 1 674 ? 7.227 22.559 9.829 1.00 87.69 674 TRP A O 1
ATOM 5247 N N . LEU A 1 675 ? 6.581 22.391 11.978 1.00 90.31 675 LEU A N 1
ATOM 5248 C CA . LEU A 1 675 ? 7.731 21.612 12.431 1.00 90.31 675 LEU A CA 1
ATOM 5249 C C . LEU A 1 675 ? 7.289 20.195 12.802 1.00 90.31 675 LEU A C 1
ATOM 5251 O O . LEU A 1 675 ? 6.378 20.001 13.601 1.00 90.31 675 LEU A O 1
ATOM 5255 N N . THR A 1 676 ? 7.926 19.188 12.216 1.00 92.38 676 THR A N 1
ATOM 5256 C CA . THR A 1 676 ? 7.695 17.775 12.535 1.00 92.38 676 THR A CA 1
ATOM 5257 C C . THR A 1 676 ? 9.014 17.110 12.884 1.00 92.38 676 THR A C 1
ATOM 5259 O O . THR A 1 676 ? 9.957 17.160 12.097 1.00 92.38 676 THR A O 1
ATOM 5262 N N . LEU A 1 677 ? 9.064 16.516 14.073 1.00 91.94 677 LEU A N 1
ATOM 5263 C CA . LEU A 1 677 ? 10.199 15.801 14.643 1.00 91.94 677 LEU A CA 1
ATOM 5264 C C . LEU A 1 677 ? 9.691 14.450 15.159 1.00 91.94 677 LEU A C 1
ATOM 5266 O O . LEU A 1 677 ? 9.342 14.301 16.330 1.00 91.94 677 LEU A O 1
ATOM 5270 N N . GLU A 1 678 ? 9.617 13.471 14.260 1.00 90.25 678 GLU A N 1
ATOM 5271 C CA . GLU A 1 678 ? 9.069 12.145 14.558 1.00 90.25 678 GLU A CA 1
ATOM 5272 C C . GLU A 1 678 ? 10.126 11.168 15.071 1.00 90.25 678 GLU A C 1
ATOM 5274 O O . GLU A 1 678 ? 11.239 11.088 14.538 1.00 90.25 678 GLU A O 1
ATOM 5279 N N . ASN A 1 679 ? 9.725 10.362 16.057 1.00 89.19 679 ASN A N 1
ATOM 5280 C CA . ASN A 1 679 ? 10.513 9.282 16.649 1.00 89.19 679 ASN A CA 1
ATOM 5281 C C . ASN A 1 679 ? 11.902 9.759 17.092 1.00 89.19 679 ASN A C 1
ATOM 5283 O O . ASN A 1 679 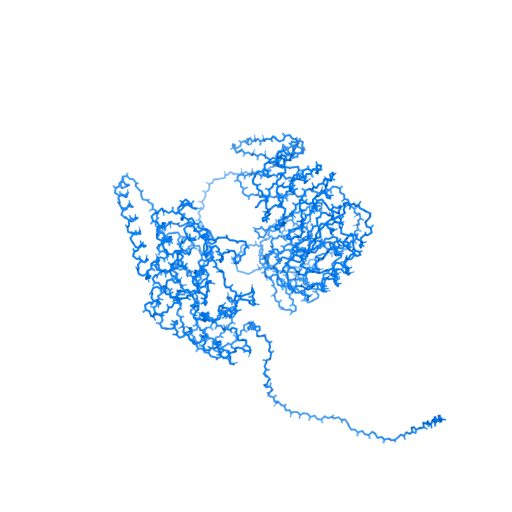? 12.906 9.154 16.725 1.00 89.19 679 ASN A O 1
ATOM 5287 N N . THR A 1 680 ? 11.964 10.868 17.831 1.00 93.12 680 THR A N 1
ATOM 5288 C CA . THR A 1 680 ? 13.218 11.507 18.265 1.00 93.12 680 THR A CA 1
ATOM 5289 C C . THR A 1 680 ? 13.541 11.215 19.728 1.00 93.12 680 THR A C 1
ATOM 5291 O O . THR A 1 680 ? 12.688 10.766 20.484 1.00 93.12 680 THR A O 1
ATOM 5294 N N . GLN A 1 681 ? 14.776 11.499 20.147 1.00 93.88 681 GLN A N 1
ATOM 5295 C CA . GLN A 1 681 ? 15.216 11.453 21.549 1.00 93.88 681 GLN A CA 1
ATOM 5296 C C . GLN A 1 681 ? 15.017 12.801 22.262 1.00 93.88 681 GLN A C 1
ATOM 5298 O O . GLN A 1 681 ? 15.707 13.093 23.236 1.00 93.88 681 GLN A O 1
ATOM 5303 N N . ILE A 1 682 ? 14.124 13.652 21.747 1.00 94.31 682 ILE A N 1
ATOM 5304 C CA . ILE A 1 682 ? 13.810 14.948 22.349 1.00 94.31 682 ILE A CA 1
ATOM 5305 C C . ILE A 1 682 ? 12.973 14.714 23.603 1.00 94.31 682 ILE A C 1
ATOM 5307 O O . ILE A 1 682 ? 11.938 14.049 23.543 1.00 94.31 682 ILE A O 1
ATOM 5311 N N . ASP A 1 683 ? 13.428 15.279 24.715 1.00 95.56 683 ASP A N 1
ATOM 5312 C CA . ASP A 1 683 ? 12.710 15.313 25.987 1.00 95.56 683 ASP A CA 1
ATOM 5313 C C . ASP A 1 683 ? 12.235 16.741 26.313 1.00 95.56 683 ASP A C 1
ATOM 5315 O O . ASP A 1 683 ? 12.322 17.659 25.489 1.00 95.56 683 ASP A O 1
ATOM 5319 N N . ASP A 1 684 ? 11.735 16.935 27.530 1.00 96.38 684 ASP A N 1
ATOM 5320 C CA . ASP A 1 684 ? 11.216 18.215 28.012 1.00 96.38 684 ASP A CA 1
ATOM 5321 C C . ASP A 1 684 ? 12.233 19.370 27.887 1.00 96.38 684 ASP A C 1
ATOM 5323 O O . ASP A 1 684 ? 11.846 20.494 27.570 1.00 96.38 684 ASP A O 1
ATOM 5327 N N . SER A 1 685 ? 13.538 19.109 28.044 1.00 94.62 685 SER A N 1
ATOM 5328 C CA . SER A 1 685 ? 14.579 20.141 27.883 1.00 94.62 685 SER A CA 1
ATOM 5329 C C . SER A 1 685 ? 14.752 20.544 26.420 1.00 94.62 685 SER A C 1
ATOM 5331 O O . SER A 1 685 ? 14.969 21.712 26.105 1.00 94.62 685 SER A O 1
ATOM 5333 N N . GLY A 1 686 ? 14.651 19.586 25.496 1.00 92.75 686 GLY A N 1
ATOM 5334 C CA . GLY A 1 686 ? 14.667 19.892 24.068 1.00 92.75 686 GLY A CA 1
ATOM 5335 C C . GLY A 1 686 ? 13.413 20.646 23.628 1.00 92.75 686 GLY A C 1
ATOM 5336 O O . GLY A 1 686 ? 13.495 21.526 22.768 1.00 92.75 686 GLY A O 1
ATOM 5337 N N . LEU A 1 687 ? 12.269 20.358 24.253 1.00 93.56 687 LEU A N 1
ATOM 5338 C CA . LEU A 1 687 ? 11.010 21.046 23.993 1.00 93.56 687 LEU A CA 1
ATOM 5339 C C . LEU A 1 687 ? 11.078 22.547 24.314 1.00 93.56 687 LEU A C 1
ATOM 5341 O O . LEU A 1 687 ? 10.551 23.349 23.540 1.00 93.56 687 LEU A O 1
ATOM 5345 N N . GLU A 1 688 ? 11.782 22.940 25.381 1.00 91.38 688 GLU A N 1
ATOM 5346 C CA . GLU A 1 688 ? 12.031 24.353 25.723 1.00 91.38 688 GLU A CA 1
ATOM 5347 C C . GLU A 1 688 ? 12.698 25.136 24.583 1.00 91.38 688 GLU A C 1
ATOM 5349 O O . GLU A 1 688 ? 12.486 26.341 24.441 1.00 91.38 688 GLU A O 1
ATOM 5354 N N . HIS A 1 689 ? 13.495 24.470 23.743 1.00 88.62 689 HIS A N 1
ATOM 5355 C CA . HIS A 1 689 ? 14.135 25.117 22.602 1.00 88.62 689 HIS A CA 1
ATOM 5356 C C . HIS A 1 689 ? 13.149 25.379 21.455 1.00 88.62 689 HIS A C 1
ATOM 5358 O O . HIS A 1 689 ? 13.208 26.433 20.822 1.00 88.62 689 HIS A O 1
ATOM 5364 N N . ILE A 1 690 ? 12.235 24.444 21.187 1.00 89.12 690 ILE A N 1
ATOM 5365 C CA . ILE A 1 690 ? 11.411 24.433 19.966 1.00 89.12 690 ILE A CA 1
ATOM 5366 C C . ILE A 1 690 ? 9.953 24.865 20.179 1.00 89.12 690 ILE A C 1
ATOM 5368 O O . ILE A 1 690 ? 9.242 25.094 19.203 1.00 89.12 690 ILE A O 1
ATOM 5372 N N . CYS A 1 691 ? 9.481 25.038 21.416 1.00 88.19 691 CYS A N 1
ATOM 5373 C CA . CYS A 1 691 ? 8.078 25.381 21.684 1.00 88.19 691 CYS A CA 1
ATOM 5374 C C . CYS A 1 691 ? 7.622 26.709 21.043 1.00 88.19 691 CYS A C 1
ATOM 5376 O O . CYS A 1 691 ? 6.437 26.895 20.778 1.00 88.19 691 CYS A O 1
ATOM 5378 N N . GLY A 1 692 ? 8.553 27.634 20.784 1.00 85.25 692 GLY A N 1
ATOM 5379 C CA . GLY A 1 692 ? 8.269 28.966 20.244 1.00 85.25 692 GLY A CA 1
ATOM 5380 C C . GLY A 1 692 ? 8.533 29.153 18.753 1.00 85.25 692 GLY A C 1
ATOM 5381 O O . GLY A 1 692 ? 8.344 30.269 18.268 1.00 85.25 692 GLY A O 1
ATOM 5382 N N . VAL A 1 693 ? 8.994 28.123 18.033 1.00 83.88 693 VAL A N 1
ATOM 5383 C CA . VAL A 1 693 ? 9.414 28.287 16.628 1.00 83.88 693 VAL A CA 1
ATOM 5384 C C . VAL A 1 693 ? 8.308 28.036 15.606 1.00 83.88 693 VAL A C 1
ATOM 5386 O O . VAL A 1 693 ? 8.438 28.500 14.473 1.00 83.88 693 VAL A O 1
ATOM 5389 N N . ALA A 1 694 ? 7.226 27.350 15.984 1.00 85.00 694 ALA A N 1
ATOM 5390 C CA . ALA A 1 694 ? 6.124 26.996 15.089 1.00 85.00 694 ALA A CA 1
ATOM 5391 C C . ALA A 1 694 ? 4.770 26.955 15.812 1.00 85.00 694 ALA A C 1
ATOM 5393 O O . ALA A 1 694 ? 4.701 26.652 17.001 1.00 85.00 694 ALA A O 1
ATOM 5394 N N . ASP A 1 695 ? 3.695 27.189 15.054 1.00 85.50 695 ASP A N 1
ATOM 5395 C CA . ASP A 1 695 ? 2.307 27.043 15.531 1.00 85.50 695 ASP A CA 1
ATOM 5396 C C . ASP A 1 695 ? 1.742 25.651 15.300 1.00 85.50 695 ASP A C 1
ATOM 5398 O O . ASP A 1 695 ? 0.764 25.262 15.938 1.00 85.50 695 ASP A O 1
ATOM 5402 N N . ASN A 1 696 ? 2.356 24.922 14.374 1.00 90.81 696 ASN A N 1
ATOM 5403 C CA . ASN A 1 696 ? 2.043 23.541 14.077 1.00 90.81 696 ASN A CA 1
ATOM 5404 C C . ASN A 1 696 ? 3.261 22.701 14.421 1.00 90.81 696 ASN A C 1
ATOM 5406 O O . ASN A 1 696 ? 4.314 22.843 13.788 1.00 90.81 696 ASN A O 1
ATOM 5410 N N . LEU A 1 697 ? 3.118 21.863 15.440 1.00 92.62 697 LEU A N 1
ATOM 5411 C CA . LEU A 1 697 ? 4.214 21.084 15.984 1.00 92.62 697 LEU A CA 1
ATOM 5412 C C . LEU A 1 697 ? 3.816 19.614 16.078 1.00 92.62 697 LEU A C 1
ATOM 5414 O O . LEU A 1 697 ? 2.831 19.273 16.725 1.00 92.62 697 LEU A O 1
ATOM 5418 N N . CYS A 1 698 ? 4.605 18.743 15.458 1.00 94.44 698 CYS A N 1
ATOM 5419 C CA . CYS A 1 698 ? 4.489 17.298 15.602 1.00 94.44 698 CYS A CA 1
ATOM 5420 C C . CYS A 1 698 ? 5.741 16.738 16.279 1.00 94.44 698 CYS A C 1
ATOM 5422 O O . CYS A 1 698 ? 6.854 16.916 15.789 1.00 94.44 698 CYS A O 1
ATOM 5424 N N . LEU A 1 699 ? 5.530 16.067 17.407 1.00 94.38 699 LEU A N 1
ATOM 5425 C CA . LEU A 1 699 ? 6.522 15.427 18.273 1.00 94.38 699 LEU A CA 1
ATOM 5426 C C . LEU A 1 699 ? 6.143 13.962 18.517 1.00 94.38 699 LEU A C 1
ATOM 5428 O O . LEU A 1 699 ? 6.360 13.415 19.599 1.00 94.38 699 LEU A O 1
ATOM 5432 N N . THR A 1 700 ? 5.501 13.338 17.530 1.00 92.00 700 THR A N 1
ATOM 5433 C CA . THR A 1 700 ? 5.047 11.954 17.636 1.00 92.00 700 THR A CA 1
ATOM 5434 C C . THR A 1 700 ? 6.228 11.032 17.941 1.00 92.00 700 THR A C 1
ATOM 5436 O O . THR A 1 700 ? 7.233 11.042 17.232 1.00 92.00 700 THR A O 1
ATOM 5439 N N . GLY A 1 701 ? 6.112 10.232 19.002 1.00 90.62 701 GLY A N 1
ATOM 5440 C CA . GLY A 1 701 ? 7.161 9.315 19.452 1.00 90.62 701 GLY A CA 1
ATOM 5441 C C . GLY A 1 701 ? 8.360 9.980 20.142 1.00 90.62 701 GLY A C 1
ATOM 5442 O O . GLY A 1 701 ? 9.385 9.321 20.297 1.00 90.62 701 GLY A O 1
ATOM 5443 N N . ALA A 1 702 ? 8.271 11.258 20.530 1.00 93.38 702 ALA A N 1
ATOM 5444 C CA . ALA A 1 702 ? 9.277 11.919 21.367 1.00 93.38 702 ALA A CA 1
ATOM 5445 C C . ALA A 1 702 ? 9.124 11.553 22.860 1.00 93.38 702 ALA A C 1
ATOM 5447 O O . ALA A 1 702 ? 8.087 11.055 23.305 1.00 93.38 702 ALA A O 1
ATOM 5448 N N . HIS A 1 703 ? 10.143 11.843 23.669 1.00 94.69 703 HIS A N 1
ATOM 5449 C CA . HIS A 1 703 ? 10.197 11.509 25.098 1.00 94.69 703 HIS A CA 1
ATOM 5450 C C . HIS A 1 703 ? 9.655 12.640 25.990 1.00 94.69 703 HIS A C 1
ATOM 5452 O O . HIS A 1 703 ? 10.251 12.976 27.011 1.00 94.69 703 HIS A O 1
ATOM 5458 N N . ILE A 1 704 ? 8.518 13.224 25.600 1.00 94.94 704 ILE A N 1
ATOM 5459 C CA . ILE A 1 704 ? 7.876 14.324 26.334 1.00 94.94 704 ILE A CA 1
ATOM 5460 C C . ILE A 1 704 ? 7.019 13.783 27.484 1.00 94.94 704 ILE A C 1
ATOM 5462 O O . ILE A 1 704 ? 6.290 12.795 27.320 1.00 94.94 704 ILE A O 1
ATOM 5466 N N . THR A 1 705 ? 7.098 14.445 28.637 1.00 96.25 705 THR A N 1
ATOM 5467 C CA . THR A 1 705 ? 6.301 14.145 29.834 1.00 96.25 705 THR A CA 1
ATOM 5468 C C . THR A 1 705 ? 5.231 15.206 30.097 1.00 96.25 705 THR A C 1
ATOM 5470 O O . THR A 1 705 ? 5.204 16.260 29.458 1.00 96.25 705 THR A O 1
ATOM 5473 N N . ASP A 1 706 ? 4.324 14.925 31.040 1.00 97.81 706 ASP A N 1
ATOM 5474 C CA . ASP A 1 706 ? 3.265 15.863 31.436 1.00 97.81 706 ASP A CA 1
ATOM 5475 C C . ASP A 1 706 ? 3.847 17.220 31.875 1.00 97.81 706 ASP A C 1
ATOM 5477 O O . ASP A 1 706 ? 3.346 18.268 31.462 1.00 97.81 706 ASP A O 1
ATOM 5481 N N . ASP A 1 707 ? 4.950 17.206 32.633 1.00 96.06 707 ASP A N 1
ATOM 5482 C CA . ASP A 1 707 ? 5.623 18.415 33.121 1.00 96.06 707 ASP A CA 1
ATOM 5483 C C . ASP A 1 707 ? 6.168 19.268 31.967 1.00 96.06 707 ASP A C 1
ATOM 5485 O O . ASP A 1 707 ? 6.036 20.498 31.988 1.00 96.06 707 ASP A O 1
ATOM 5489 N N . GLY A 1 708 ? 6.703 18.621 30.926 1.00 94.88 708 GLY A N 1
ATOM 5490 C CA . GLY A 1 708 ? 7.225 19.275 29.728 1.00 94.88 708 GLY A CA 1
ATOM 5491 C C . GLY A 1 708 ? 6.197 20.144 29.009 1.00 94.88 708 GLY A C 1
ATOM 5492 O O . GLY A 1 708 ? 6.549 21.191 28.473 1.00 94.88 708 GLY A O 1
ATOM 5493 N N . LEU A 1 709 ? 4.905 19.802 29.064 1.00 96.81 709 LEU A N 1
ATOM 5494 C CA . LEU A 1 709 ? 3.847 20.604 28.436 1.00 96.81 709 LEU A CA 1
ATOM 5495 C C . LEU A 1 709 ? 3.671 21.994 29.073 1.00 96.81 709 LEU A C 1
ATOM 5497 O O . LEU A 1 709 ? 3.053 22.875 28.468 1.00 96.81 709 LEU A O 1
ATOM 5501 N N . THR A 1 710 ? 4.258 22.238 30.250 1.00 96.31 710 THR A N 1
ATOM 5502 C CA . THR A 1 710 ? 4.246 23.549 30.921 1.00 96.31 710 THR A CA 1
ATOM 5503 C C . THR A 1 710 ? 4.868 24.649 30.063 1.00 96.31 710 THR A C 1
ATOM 5505 O O . THR A 1 710 ? 4.441 25.804 30.144 1.00 96.31 710 THR A O 1
ATOM 5508 N N . VAL A 1 711 ? 5.824 24.306 29.194 1.00 94.56 711 VAL A N 1
ATOM 5509 C CA . VAL A 1 711 ? 6.486 25.256 28.284 1.00 94.56 711 VAL A CA 1
ATOM 5510 C C . VAL A 1 711 ? 5.513 25.959 27.338 1.00 94.56 711 VAL A C 1
ATOM 5512 O O . VAL A 1 711 ? 5.800 27.064 26.889 1.00 94.56 711 VAL A O 1
ATOM 5515 N N . PHE A 1 712 ? 4.347 25.360 27.068 1.00 94.75 712 PHE A N 1
ATOM 5516 C CA . PHE A 1 712 ? 3.315 25.953 26.219 1.00 94.75 712 PHE A CA 1
ATOM 5517 C C . PHE A 1 712 ? 2.390 26.926 26.957 1.00 94.75 712 PHE A C 1
ATOM 5519 O O . PHE A 1 712 ? 1.564 27.591 26.329 1.00 94.75 712 PHE A O 1
ATOM 5526 N N . SER A 1 713 ? 2.499 27.042 28.282 1.00 94.50 713 SER A N 1
ATOM 5527 C CA . SER A 1 713 ? 1.612 27.878 29.092 1.00 94.50 713 SER A CA 1
ATOM 5528 C C . SER A 1 713 ? 1.557 29.323 28.578 1.00 94.50 713 SER A C 1
ATOM 5530 O O . SER A 1 713 ? 2.574 29.992 28.392 1.00 94.50 713 SER A O 1
ATOM 5532 N N . GLY A 1 714 ? 0.347 29.822 28.311 1.00 92.38 714 GLY A N 1
ATOM 5533 C CA . GLY A 1 714 ? 0.130 31.164 27.764 1.00 92.38 714 GLY A CA 1
ATOM 5534 C C . GLY A 1 714 ? 0.469 31.348 26.274 1.00 92.38 714 GLY A C 1
ATOM 5535 O O . GLY A 1 714 ? 0.355 32.478 25.776 1.00 92.38 714 GLY A O 1
ATOM 5536 N N . MET A 1 715 ? 0.846 30.288 25.553 1.00 92.31 715 MET A N 1
ATOM 5537 C CA . MET A 1 715 ? 1.086 30.302 24.104 1.00 92.31 715 MET A CA 1
ATOM 5538 C C . MET A 1 715 ? -0.201 30.033 23.313 1.00 92.31 715 MET A C 1
ATOM 5540 O O . MET A 1 715 ? -1.192 29.545 23.852 1.00 92.31 715 MET A O 1
ATOM 5544 N N . SER A 1 716 ? -0.196 30.370 22.025 1.00 91.38 716 SER A N 1
ATOM 5545 C CA . SER A 1 716 ? -1.255 30.004 21.077 1.00 91.38 716 SER A CA 1
ATOM 5546 C C . SER A 1 716 ? -0.661 29.073 20.036 1.00 91.38 716 SER A C 1
ATOM 5548 O O . SER A 1 716 ? 0.258 29.491 19.326 1.00 91.38 716 SER A O 1
ATOM 5550 N N . LEU A 1 717 ? -1.201 27.863 19.954 1.00 91.12 717 LEU A N 1
ATOM 5551 C CA . LEU A 1 717 ? -0.850 26.858 18.959 1.00 91.12 717 LEU A CA 1
ATOM 5552 C C . LEU A 1 717 ? -2.004 26.723 17.963 1.00 91.12 717 LEU A C 1
ATOM 5554 O O . LEU A 1 717 ? -3.155 26.992 18.298 1.00 91.12 717 LEU A O 1
ATOM 5558 N N . ASN A 1 718 ? -1.704 26.315 16.738 1.00 91.00 718 ASN A N 1
ATOM 5559 C CA . ASN A 1 718 ? -2.723 25.886 15.789 1.00 91.00 718 ASN A CA 1
ATOM 5560 C C . ASN A 1 718 ? -2.927 24.369 15.891 1.00 91.00 718 ASN A C 1
ATOM 5562 O O . ASN A 1 718 ? -4.049 23.931 16.133 1.00 91.00 718 ASN A O 1
ATOM 5566 N N . SER A 1 719 ? -1.844 23.593 15.798 1.00 93.31 719 SER A N 1
ATOM 5567 C CA . SER A 1 719 ? -1.872 22.126 15.842 1.00 93.31 719 SER A CA 1
ATOM 5568 C C . SER A 1 719 ? -0.741 21.589 16.723 1.00 93.31 719 SER A C 1
ATOM 5570 O O . SER A 1 719 ? 0.406 22.028 16.600 1.00 93.31 719 SER A O 1
ATOM 5572 N N . LEU A 1 720 ? -1.054 20.647 17.616 1.00 95.69 720 LEU A N 1
ATOM 5573 C CA . LEU A 1 720 ? -0.064 19.922 18.415 1.00 95.69 720 LEU A CA 1
ATOM 5574 C C . LEU A 1 720 ? -0.276 18.414 18.256 1.00 95.69 720 LEU A C 1
ATOM 5576 O O . LEU A 1 720 ? -1.321 17.879 18.620 1.00 95.69 720 LEU A O 1
ATOM 5580 N N . GLN A 1 721 ? 0.728 17.712 17.741 1.00 96.44 721 GLN A N 1
ATOM 5581 C CA . GLN A 1 721 ? 0.710 16.258 17.622 1.00 96.44 721 GLN A CA 1
ATOM 5582 C C . GLN A 1 721 ? 1.749 15.658 18.560 1.00 96.44 721 GLN A C 1
ATOM 5584 O O . GLN A 1 721 ? 2.946 15.866 18.393 1.00 96.44 721 GLN A O 1
ATOM 5589 N N . ILE A 1 722 ? 1.281 14.924 19.560 1.00 95.00 722 ILE A N 1
ATOM 5590 C CA . ILE A 1 722 ? 2.097 14.304 20.614 1.00 95.00 722 ILE A CA 1
ATOM 5591 C C . ILE A 1 722 ? 1.711 12.829 20.751 1.00 95.00 722 ILE A C 1
ATOM 5593 O O . ILE A 1 722 ? 1.680 12.267 21.845 1.00 95.00 722 ILE A O 1
ATOM 5597 N N . ALA A 1 723 ? 1.376 12.196 19.627 1.00 91.75 723 ALA A N 1
ATOM 5598 C CA . ALA A 1 723 ? 1.039 10.784 19.592 1.00 91.75 723 ALA A CA 1
ATOM 5599 C C . ALA A 1 723 ? 2.233 9.919 20.038 1.00 91.75 723 ALA A C 1
ATOM 5601 O O . ALA A 1 723 ? 3.391 10.282 19.846 1.00 91.75 723 ALA A O 1
ATOM 5602 N N . ASN A 1 724 ? 1.957 8.755 20.622 1.00 93.56 724 ASN A N 1
ATOM 5603 C CA . ASN A 1 724 ? 2.946 7.797 21.120 1.00 93.56 724 ASN A CA 1
ATOM 5604 C C . ASN A 1 724 ? 3.935 8.394 22.142 1.00 93.56 724 ASN A C 1
ATOM 5606 O O . ASN A 1 724 ? 5.103 8.012 22.178 1.00 93.56 724 ASN A O 1
ATOM 5610 N N . THR A 1 725 ? 3.472 9.333 22.969 1.00 94.62 725 THR A N 1
ATOM 5611 C CA . THR A 1 725 ? 4.239 9.931 24.074 1.00 94.62 725 THR A CA 1
ATOM 5612 C C . THR A 1 725 ? 3.708 9.451 25.430 1.00 94.62 725 THR A C 1
ATOM 5614 O O . THR A 1 725 ? 2.674 8.784 25.521 1.00 94.62 725 THR A O 1
ATOM 5617 N N . ALA A 1 726 ? 4.403 9.789 26.519 1.00 93.31 726 ALA A N 1
ATOM 5618 C CA . ALA A 1 726 ? 4.021 9.373 27.869 1.00 93.31 726 ALA A CA 1
ATOM 5619 C C . ALA A 1 726 ? 2.882 10.205 28.495 1.00 93.31 726 ALA A C 1
ATOM 5621 O O . ALA A 1 726 ? 2.558 9.973 29.663 1.00 93.31 726 ALA A O 1
ATOM 5622 N N . ILE A 1 727 ? 2.290 11.131 27.731 1.00 97.25 727 ILE A N 1
ATOM 5623 C CA . ILE A 1 727 ? 1.309 12.113 28.199 1.00 97.25 727 ILE A CA 1
ATOM 5624 C C . ILE A 1 727 ? 0.047 11.447 28.750 1.00 97.25 727 ILE A C 1
ATOM 5626 O O . ILE A 1 727 ? -0.476 10.495 28.168 1.00 97.25 727 ILE A O 1
ATOM 5630 N N . SER A 1 728 ? -0.438 11.959 29.877 1.00 97.69 728 SER A N 1
ATOM 5631 C CA . SER A 1 728 ? -1.632 11.503 30.585 1.00 97.69 728 SER A CA 1
ATOM 5632 C C . SER A 1 728 ? -2.683 12.615 30.710 1.00 97.69 728 SER A C 1
ATOM 5634 O O . SER A 1 728 ? -2.512 13.721 30.193 1.00 97.69 728 SER A O 1
ATOM 5636 N N . ASP A 1 729 ? -3.787 12.333 31.408 1.00 97.88 729 ASP A N 1
ATOM 5637 C CA . ASP A 1 729 ? -4.821 13.332 31.718 1.00 97.88 729 ASP A CA 1
ATOM 5638 C C . ASP A 1 729 ? -4.246 14.560 32.446 1.00 97.88 729 ASP A C 1
ATOM 5640 O O . ASP A 1 729 ? -4.694 15.686 32.226 1.00 97.88 729 ASP A O 1
ATOM 5644 N N . GLU A 1 730 ? -3.204 14.366 33.260 1.00 97.50 730 GLU A N 1
ATOM 5645 C CA . GLU A 1 730 ? -2.505 15.457 33.941 1.00 97.50 730 GLU A CA 1
ATOM 5646 C C . GLU A 1 730 ? -1.800 16.389 32.945 1.00 97.50 730 GLU A C 1
ATOM 5648 O O . GLU A 1 730 ? -1.885 17.613 33.064 1.00 97.50 730 GLU A O 1
ATOM 5653 N N . GLY A 1 731 ? -1.180 15.828 31.905 1.00 96.88 731 GLY A N 1
ATOM 5654 C CA . GLY A 1 731 ? -0.591 16.604 30.821 1.00 96.88 731 GLY A CA 1
ATOM 5655 C C . GLY A 1 731 ? -1.630 17.428 30.065 1.00 96.88 731 GLY A C 1
ATOM 5656 O O . GLY A 1 731 ? -1.384 18.600 29.777 1.00 96.88 731 GLY A O 1
ATOM 5657 N N . LEU A 1 732 ? -2.831 16.889 29.816 1.00 96.75 732 LEU A N 1
ATOM 5658 C CA . LEU A 1 732 ? -3.929 17.686 29.249 1.00 96.75 732 LEU A CA 1
ATOM 5659 C C . LEU A 1 732 ? -4.375 18.816 30.180 1.00 96.75 732 LEU A C 1
ATOM 5661 O O . LEU A 1 732 ? -4.644 19.924 29.711 1.00 96.75 732 LEU A O 1
ATOM 5665 N N . ARG A 1 733 ? -4.415 18.582 31.494 1.00 97.00 733 ARG A N 1
ATOM 5666 C CA . ARG A 1 733 ? -4.731 19.624 32.479 1.00 97.00 733 ARG A CA 1
ATOM 5667 C C . ARG A 1 733 ? -3.698 20.756 32.451 1.00 97.00 733 ARG A C 1
ATOM 5669 O O . ARG A 1 733 ? -4.075 21.930 32.515 1.00 97.00 733 ARG A O 1
ATOM 5676 N N . ILE A 1 734 ? -2.412 20.420 32.320 1.00 96.44 734 ILE A N 1
ATOM 5677 C CA . ILE A 1 734 ? -1.307 21.380 32.156 1.00 96.44 734 ILE A CA 1
ATOM 5678 C C . ILE A 1 734 ? -1.451 22.145 30.838 1.00 96.44 734 ILE A C 1
ATOM 5680 O O . ILE A 1 734 ? -1.449 23.381 30.842 1.00 96.44 734 ILE A O 1
ATOM 5684 N N . LEU A 1 735 ? -1.662 21.425 29.731 1.00 95.25 735 LEU A N 1
ATOM 5685 C CA . LEU A 1 735 ? -1.903 21.993 28.404 1.00 95.25 735 LEU A CA 1
ATOM 5686 C C . LEU A 1 735 ? -3.156 22.877 28.381 1.00 95.25 735 LEU A C 1
ATOM 5688 O O . LEU A 1 735 ? -3.241 23.812 27.594 1.00 95.25 735 LEU A O 1
ATOM 5692 N N . GLY A 1 736 ? -4.092 22.674 29.310 1.00 93.00 736 GLY A N 1
ATOM 5693 C CA . GLY A 1 736 ? -5.201 23.580 29.576 1.00 93.00 736 GLY A CA 1
ATOM 5694 C C . GLY A 1 736 ? -4.775 25.052 29.660 1.00 93.00 736 GLY A C 1
ATOM 5695 O O . GLY A 1 736 ? -5.528 25.931 29.259 1.00 93.00 736 GLY A O 1
ATOM 5696 N N . ASN A 1 737 ? -3.564 25.347 30.138 1.00 94.94 737 ASN A N 1
ATOM 5697 C CA . ASN A 1 737 ? -3.073 26.711 30.349 1.00 94.94 737 ASN A CA 1
ATOM 5698 C C . ASN A 1 737 ? -2.610 27.454 29.084 1.00 94.94 737 ASN A C 1
ATOM 5700 O O . ASN A 1 737 ? -2.161 28.600 29.183 1.00 94.94 737 ASN A O 1
ATOM 5704 N N . ILE A 1 738 ? -2.737 26.861 27.898 1.00 95.31 738 ILE A N 1
ATOM 5705 C CA . ILE A 1 738 ? -2.540 27.577 26.632 1.00 95.31 738 ILE A CA 1
ATOM 5706 C C . ILE A 1 738 ? -3.684 28.573 26.360 1.00 95.31 738 ILE A C 1
ATOM 5708 O O . ILE A 1 738 ? -4.763 28.505 26.948 1.00 95.31 738 ILE A O 1
ATOM 5712 N N . LYS A 1 739 ? -3.452 29.530 25.457 1.00 94.25 739 LYS A N 1
ATOM 5713 C CA . LYS A 1 739 ? -4.450 30.534 25.048 1.00 94.25 739 LYS A CA 1
ATOM 5714 C C . LYS A 1 739 ? -5.422 30.012 23.997 1.00 94.25 739 LYS A C 1
ATOM 5716 O O . LYS A 1 739 ? -6.596 30.361 24.042 1.00 94.25 739 LYS A O 1
ATOM 5721 N N . ALA A 1 740 ? -4.925 29.252 23.025 1.00 93.62 740 ALA A N 1
ATOM 5722 C CA . ALA A 1 740 ? -5.714 28.722 21.917 1.00 93.62 740 ALA A CA 1
ATOM 5723 C C . ALA A 1 740 ? -5.033 27.490 21.311 1.00 93.62 740 ALA A C 1
ATOM 5725 O O . ALA A 1 740 ? -3.800 27.430 21.284 1.00 93.62 740 ALA A O 1
ATOM 5726 N N . ILE A 1 741 ? -5.856 26.560 20.827 1.00 94.75 741 ILE A N 1
ATOM 5727 C CA . ILE A 1 741 ? -5.482 25.393 20.026 1.00 94.75 741 ILE A CA 1
ATOM 5728 C C . ILE A 1 741 ? -6.665 24.995 19.143 1.00 94.75 741 ILE A C 1
ATOM 5730 O O . ILE A 1 741 ? -7.809 25.035 19.603 1.00 94.75 741 ILE A O 1
ATOM 5734 N N . ASN A 1 742 ? -6.392 24.635 17.888 1.00 92.69 742 ASN A N 1
ATOM 5735 C CA . ASN A 1 742 ? -7.420 24.209 16.938 1.00 92.69 742 ASN A CA 1
ATOM 5736 C C . ASN A 1 742 ? -7.417 22.691 16.731 1.00 92.69 742 ASN A C 1
ATOM 5738 O O . ASN A 1 742 ? -8.470 22.120 16.460 1.00 92.69 742 ASN A O 1
ATOM 5742 N N . GLU A 1 743 ? -6.264 22.037 16.872 1.00 94.88 743 GLU A N 1
ATOM 5743 C CA . GLU A 1 743 ? -6.110 20.605 16.623 1.00 94.88 743 GLU A CA 1
ATOM 5744 C C . GLU A 1 743 ? -5.117 19.959 17.600 1.00 94.88 743 GLU A C 1
ATOM 5746 O O . GLU A 1 743 ? -4.063 20.524 17.904 1.00 94.88 743 GLU A O 1
ATOM 5751 N N . LEU A 1 744 ? -5.455 18.762 18.083 1.00 94.88 744 LEU A N 1
ATOM 5752 C CA . LEU A 1 744 ? -4.646 17.985 19.017 1.00 94.88 744 LEU A CA 1
ATOM 5753 C C . LEU A 1 744 ? -4.684 16.489 18.656 1.00 94.88 744 LEU A C 1
ATOM 5755 O O . LEU A 1 744 ? -5.755 15.889 18.607 1.00 94.88 744 LEU A O 1
ATOM 5759 N N . MET A 1 745 ? -3.522 15.870 18.433 1.00 93.94 745 MET A N 1
ATOM 5760 C CA . MET A 1 745 ? -3.393 14.431 18.134 1.00 93.94 745 MET A CA 1
ATOM 5761 C C . MET A 1 745 ? -2.759 13.694 19.319 1.00 93.94 745 MET A C 1
ATOM 5763 O O . MET A 1 745 ? -1.624 13.991 19.702 1.00 93.94 745 MET A O 1
ATOM 5767 N N . LEU A 1 746 ? -3.492 12.727 19.880 1.00 94.56 746 LEU A N 1
ATOM 5768 C CA . LEU A 1 746 ? -3.183 12.039 21.144 1.00 94.56 746 LEU A CA 1
ATOM 5769 C C . LEU A 1 746 ? -3.093 10.511 21.010 1.00 94.56 746 LEU A C 1
ATOM 5771 O O . LEU A 1 746 ? -3.056 9.810 22.026 1.00 94.56 746 LEU A O 1
ATOM 5775 N N . SER A 1 747 ? -3.076 9.973 19.791 1.00 91.25 747 SER A N 1
ATOM 5776 C CA . SER A 1 747 ? -3.002 8.528 19.552 1.00 91.25 747 SER A CA 1
ATOM 5777 C C . SER A 1 747 ? -1.854 7.875 20.310 1.00 91.25 747 SER A C 1
ATOM 5779 O O . SER A 1 747 ? -0.738 8.376 20.287 1.00 91.25 747 SER A O 1
ATOM 5781 N N . GLY A 1 748 ? -2.105 6.765 21.004 1.00 89.94 748 GLY A N 1
ATOM 5782 C CA . GLY A 1 748 ? -1.058 6.048 21.746 1.00 89.94 748 GLY A CA 1
ATOM 5783 C C . GLY A 1 748 ? -0.526 6.759 23.001 1.00 89.94 748 GLY A C 1
ATOM 5784 O O . GLY A 1 748 ? 0.495 6.335 23.538 1.00 89.94 748 GLY A O 1
ATOM 5785 N N . THR A 1 749 ? -1.189 7.817 23.479 1.00 95.75 749 THR A N 1
ATOM 5786 C CA . THR A 1 749 ? -0.927 8.419 24.802 1.00 95.75 749 THR A CA 1
ATOM 5787 C C . THR A 1 749 ? -1.697 7.690 25.913 1.00 95.75 749 THR A C 1
ATOM 5789 O O . THR A 1 749 ? -2.496 6.787 25.656 1.00 95.75 749 THR A O 1
ATOM 5792 N N . LYS A 1 750 ? -1.480 8.078 27.175 1.00 96.31 750 LYS A N 1
ATOM 5793 C CA . LYS A 1 750 ? -2.209 7.563 28.350 1.00 96.31 750 LYS A CA 1
ATOM 5794 C C . LYS A 1 750 ? -3.461 8.382 28.685 1.00 96.31 750 LYS A C 1
ATOM 5796 O O . LYS A 1 750 ? -4.033 8.202 29.759 1.00 96.31 750 LYS A O 1
ATOM 5801 N N . VAL A 1 751 ? -3.867 9.291 27.802 1.00 96.88 751 VAL A N 1
ATOM 5802 C CA . VAL A 1 751 ? -5.029 10.160 27.994 1.00 96.88 751 VAL A CA 1
ATOM 5803 C C . VAL A 1 751 ? -6.330 9.359 27.891 1.00 96.88 751 VAL A C 1
ATOM 5805 O O . VAL A 1 751 ? -6.595 8.689 26.891 1.00 96.88 751 VAL A O 1
ATOM 5808 N N . THR A 1 752 ? -7.196 9.487 28.891 1.00 96.75 752 THR A N 1
ATOM 5809 C CA . THR A 1 752 ? -8.507 8.837 28.974 1.00 96.75 752 THR A CA 1
ATOM 5810 C C . THR A 1 752 ? -9.621 9.684 28.352 1.00 96.75 752 THR A C 1
ATOM 5812 O O . THR A 1 752 ? -9.446 10.860 28.034 1.00 96.75 752 THR A O 1
ATOM 5815 N N . ASP A 1 753 ? -10.796 9.078 28.132 1.00 95.69 753 ASP A N 1
ATOM 5816 C CA . ASP A 1 753 ? -11.963 9.813 27.609 1.00 95.69 753 ASP A CA 1
ATOM 5817 C C . ASP A 1 753 ? -12.407 10.927 28.562 1.00 95.69 753 ASP A C 1
ATOM 5819 O O . ASP A 1 753 ? -12.911 11.961 28.126 1.00 95.69 753 ASP A O 1
ATOM 5823 N N . ALA A 1 754 ? -12.191 10.730 29.866 1.00 94.62 754 ALA A N 1
ATOM 5824 C CA . ALA A 1 754 ? -12.496 11.726 30.881 1.00 94.62 754 ALA A CA 1
ATOM 5825 C C . ALA A 1 754 ? -11.563 12.940 30.770 1.00 94.62 754 ALA A C 1
ATOM 5827 O O . ALA A 1 754 ? -12.051 14.069 30.771 1.00 94.62 754 ALA A O 1
ATOM 5828 N N . GLY A 1 755 ? -10.254 12.718 30.596 1.00 95.31 755 GLY A N 1
ATOM 5829 C CA . GLY A 1 755 ? -9.289 13.801 30.378 1.00 95.31 755 GLY A CA 1
ATOM 5830 C C . GLY A 1 755 ? -9.570 14.590 29.099 1.00 95.31 755 GLY A C 1
ATOM 5831 O O . GLY A 1 755 ? -9.520 15.820 29.102 1.00 95.31 755 GLY A O 1
ATOM 5832 N N . ILE A 1 756 ? -9.963 13.904 28.019 1.00 95.88 756 ILE A N 1
ATOM 5833 C CA . ILE A 1 756 ? -10.412 14.555 26.777 1.00 95.88 756 ILE A CA 1
ATOM 5834 C C . ILE A 1 756 ? -11.651 15.412 27.026 1.00 95.88 756 ILE A C 1
ATOM 5836 O O . ILE A 1 756 ? -11.679 16.565 26.607 1.00 95.88 756 ILE A O 1
ATOM 5840 N N . ALA A 1 757 ? -12.665 14.881 27.712 1.00 94.69 757 ALA A N 1
ATOM 5841 C CA . ALA A 1 757 ? -13.887 15.626 28.002 1.00 94.69 757 ALA A CA 1
ATOM 5842 C C . ALA A 1 757 ? -13.612 16.887 28.842 1.00 94.69 757 ALA A C 1
ATOM 5844 O O . ALA A 1 757 ? -14.184 17.944 28.570 1.00 94.69 757 ALA A O 1
ATOM 5845 N N . GLU A 1 758 ? -12.709 16.799 29.824 1.00 96.00 758 GLU A N 1
ATOM 5846 C CA . GLU A 1 758 ? -12.269 17.946 30.624 1.00 96.00 758 GLU A CA 1
ATOM 5847 C C . GLU A 1 758 ? -11.546 18.996 29.768 1.00 96.00 758 GLU A C 1
ATOM 5849 O O . GLU A 1 758 ? -11.855 20.188 29.846 1.00 96.00 758 GLU A O 1
ATOM 5854 N N . PHE A 1 759 ? -10.631 18.569 28.896 1.00 95.88 759 PHE A N 1
ATOM 5855 C CA . PHE A 1 759 ? -9.918 19.472 27.995 1.00 95.88 759 PHE A CA 1
ATOM 5856 C C . PHE A 1 759 ? -10.856 20.134 26.972 1.00 95.88 759 PHE A C 1
ATOM 5858 O O . PHE A 1 759 ? -10.812 21.351 26.775 1.00 95.88 759 PHE A O 1
ATOM 5865 N N . GLN A 1 760 ? -11.764 19.361 26.369 1.00 95.00 760 GLN A N 1
ATOM 5866 C CA . GLN A 1 760 ? -12.755 19.837 25.401 1.00 95.00 760 GLN A CA 1
ATOM 5867 C C . GLN A 1 760 ? -13.726 20.847 26.032 1.00 95.00 760 GLN A C 1
ATOM 5869 O O . GLN A 1 760 ? -14.173 21.772 25.357 1.00 95.00 760 GLN A O 1
ATOM 5874 N N . ALA A 1 761 ? -14.023 20.733 27.332 1.00 94.31 761 ALA A N 1
ATOM 5875 C CA . ALA A 1 761 ? -14.832 21.726 28.043 1.00 94.31 761 ALA A CA 1
ATOM 5876 C C . ALA A 1 761 ? -14.171 23.118 28.059 1.00 94.31 761 ALA A C 1
ATOM 5878 O O . ALA A 1 761 ? -14.869 24.133 28.065 1.00 94.31 761 ALA A O 1
ATOM 5879 N N . ARG A 1 762 ? -12.831 23.175 28.036 1.00 93.56 762 ARG A N 1
ATOM 5880 C CA . ARG A 1 762 ? -12.059 24.424 27.955 1.00 93.56 762 ARG A CA 1
ATOM 5881 C C . ARG A 1 762 ? -11.831 24.882 26.513 1.00 93.56 762 ARG A C 1
ATOM 5883 O O . ARG A 1 762 ? -11.840 26.086 26.260 1.00 93.56 762 ARG A O 1
ATOM 5890 N N . PHE A 1 763 ? -11.672 23.946 25.577 1.00 95.50 763 PHE A N 1
ATOM 5891 C CA . PHE A 1 763 ? -11.464 24.213 24.150 1.00 95.50 763 PHE A CA 1
ATOM 5892 C C . PHE A 1 763 ? -12.520 23.504 23.283 1.00 95.50 763 PHE A C 1
ATOM 5894 O O . PHE A 1 763 ? -12.205 22.526 22.605 1.00 95.50 763 PHE A O 1
ATOM 5901 N N . PRO A 1 764 ? -13.774 23.994 23.250 1.00 92.06 764 PRO A N 1
ATOM 5902 C CA . PRO A 1 764 ? -14.886 23.281 22.611 1.00 92.06 764 PRO A CA 1
ATOM 5903 C C . PRO A 1 764 ? -14.718 23.090 21.101 1.00 92.06 764 PRO A C 1
ATOM 5905 O O . PRO A 1 764 ? -15.232 22.120 20.552 1.00 92.06 764 PRO A O 1
ATOM 5908 N N . ASN A 1 765 ? -13.972 23.984 20.446 1.00 91.56 765 ASN A N 1
ATOM 5909 C CA . ASN A 1 765 ? -13.733 23.957 19.002 1.00 91.56 765 ASN A CA 1
ATOM 5910 C C . ASN A 1 765 ? -12.437 23.227 18.608 1.00 91.56 765 ASN A C 1
ATOM 5912 O O . ASN A 1 765 ? -12.142 23.140 17.418 1.00 91.56 765 ASN A O 1
ATOM 5916 N N . CYS A 1 766 ? -11.653 22.731 19.573 1.00 92.56 766 CYS A N 1
ATOM 5917 C CA . CYS A 1 766 ? -10.440 21.976 19.270 1.00 92.56 766 CYS A CA 1
ATOM 5918 C C . CYS A 1 766 ? -10.809 20.595 18.710 1.00 92.56 766 CYS A C 1
ATOM 5920 O O . CYS A 1 766 ? -11.610 19.873 19.304 1.00 92.56 766 CYS A O 1
ATOM 5922 N N . ARG A 1 767 ? -10.236 20.216 17.568 1.00 93.88 767 ARG A N 1
ATOM 5923 C CA . ARG A 1 767 ? -10.394 18.881 16.981 1.00 93.88 767 ARG A CA 1
ATOM 5924 C C . ARG A 1 767 ? -9.392 17.933 17.632 1.00 93.88 767 ARG A C 1
ATOM 5926 O O . ARG A 1 767 ? -8.187 18.127 17.498 1.00 93.88 767 ARG A O 1
ATOM 5933 N N . ILE A 1 768 ? -9.891 16.923 18.341 1.00 91.81 768 ILE A N 1
ATOM 5934 C CA . ILE A 1 768 ? -9.052 15.937 19.026 1.00 91.81 768 ILE A CA 1
ATOM 5935 C C . ILE A 1 768 ? -9.072 14.620 18.256 1.00 91.81 768 ILE A C 1
ATOM 5937 O O . ILE A 1 768 ? -10.135 14.059 17.992 1.00 91.81 768 ILE A O 1
ATOM 5941 N N . HIS A 1 769 ? -7.884 14.130 17.921 1.00 86.69 769 HIS A N 1
ATOM 5942 C CA . HIS A 1 769 ? -7.661 12.893 17.185 1.00 86.69 769 HIS A CA 1
ATOM 5943 C C . HIS A 1 769 ? -7.039 11.839 18.107 1.00 86.69 769 HIS A C 1
ATOM 5945 O O . HIS A 1 769 ? -6.120 12.137 18.878 1.00 86.69 769 HIS A O 1
ATOM 5951 N N . ARG A 1 770 ? -7.566 10.615 18.036 1.00 80.00 770 ARG A N 1
ATOM 5952 C CA . ARG A 1 770 ? -7.186 9.472 18.867 1.00 80.00 770 ARG A CA 1
ATOM 5953 C C . ARG A 1 770 ? -6.712 8.300 18.044 1.00 80.00 770 ARG A C 1
ATOM 5955 O O . ARG A 1 770 ? -7.255 8.094 16.942 1.00 80.00 770 ARG A O 1
#

pLDDT: mean 71.38, std 24.83, range [23.22, 98.38]

Radius of gyration: 33.07 Å; chains: 1; bounding box: 126×77×78 Å

Secondary structure (DSSP, 8-state):
---------------------------------S--PPP-SSEEETTEEEEEEEEEETTEEEEEEEETTTTEEEEEEE----TTTHHHHHHHHHHHHHHHHT---TTB----EEEEETTEEEEEEE---EEEHHHHHHT-----HHHHHHHHHHHHHHHHHHHHTT---S---GGGEEEETTS-EEE----TT--TTHHHHHHHH-TT----GGG--HHHHHGGG-SS--SHHHHHHHHHHHHHHHHHSS-SS--SSHHHHHHHHHH--PPPHHHH-TTS-GGGHHHHHHHT-SSGGGS-SSHHHHHHHHHHHHHHHHHHHHHHHHHHTTS-PPPPHHHHHHHHH----------------------PPPTHHHHHHHHHHHHTTTT--EEEEPTTS-EEEEEEEETTEEEEE-SS-----EEPPPS-------------------S-EEEEETTEEEEEEE---SS--S-EEEEEEEETTEEEEEEEEE---TTS--PPPPHHHHHHHHHHHTT-SEEEEEETTEEEEEETTSPPPS-S--EEEEEEEET-TT--HHHHHHHTT-TT--EEEEES---BGGGGTTGGG-TT--EEEEES-B--HHHHHHHHHT-TT--EEEEEEEEEEHHHHHHHHTS---SEEEEEEEE--HHHHHHHHHTTT--SS--BSEEEEES---BHHHHHHHTTTBSEEE-TT-B--TGGGGGGTT-B-SEEE-TTSS--HHHHHHHTTSSB-SEEE-TTSS--HHHHHHHHHH-TT-EEE-

Foldseek 3Di:
DDDDDYDDDDDDDDDDDDDDDDDDDDDDDDDDDDDDDPDDPQDCQPQWGFHAWPDQAQQFTKTWTARNVVRAIKIKGWGDADPVCRPLSVVQVVVQLVLQCVFDDPQEWHWPDWDDGPSTTMTITHDFAAAFLVVVLVVVDPDALLVLLVQLLLVLVSQQSSVVVQQAQQDDDSRQWGQGLVRHIHGHHRVSSDDLVVLVVVVPPDPGHDPQLLLFALCSLCRPNDPDDPGNLRVLQSSLQRSLCSQQVDGQADDPDSVRSNVCLQDPQGDFSVVRDVSDDPLCRCLSSLSSDNDSVSHPVHSVVSSVSSVVVSVVVVVVVVVVVVVCVVDDDDDDDVVVSVVVVPDDDDDDDDDDDDDDDDDDDDDDDDPVVVVVVVCVLVCLVPQDWDWDQDPVRFIWIWGNPHNFDTATDDPDDDDWDWGDDDDDDDDDDDDDDDDDDDDDDDDWDWDDDQQKIWIKDQDPDDDDPHFKIKTWIAGVPHTPDIDIDGDDDPPPDDDDADLQLSLLVVLLVLVFQWWWKDDPPIITIDGSVDDDDPDRDIATAE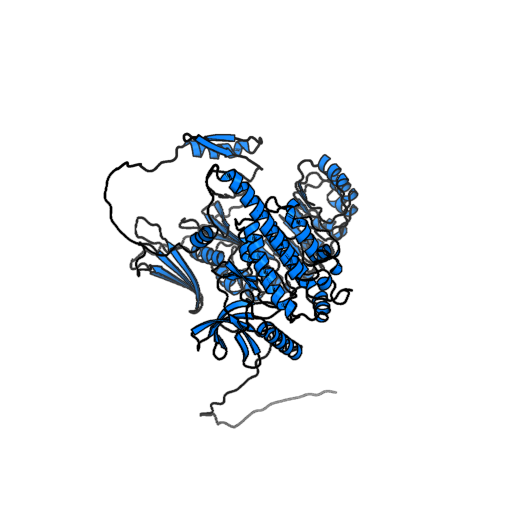THRALRQSDELVSLVSVLVRQNHAEYHHALYAYELNSCQCVLSRQNHQAYADHNYNYALVSVLVSLVSRQNHQHYHDHPHADALVSLLSNLLHQRQEEDHDEHQHYELSSLQSVQPNPPDDQAARHAAYHYELYQYELSSCLSNVRHYLHYAHANYAYELVSLLSQAQHEHAEYHHALYAYELSSLVSVLRYPYYAEYEHHNYRYDPVSVVVSCVSVVNHHYHD

Sequence (770 aa):
MNPEVDKNKTKESRQVAEPDTLDNRQESTEPNSGNQQPYRLPFELGRYRLTKVLGQGGMGTVYYAEDTRLGRAVAIKCPMIDQNTAKPTEARFEREARAIAQLEHPGICAVYDYGDFNGQPYYVMPYVDGFTLSQWLKSKPKVSVRQLVSLFLKIVRAVGEAHRKGIVHRDLKPGNIMLNKRGEPIVLDFGLARDAASDEEALTTTGSALGTPAYMSPEQIQGSKSQHPIDARTDIYSLGVILYEMLTGQLPFSGNNPLEIMAQTLVANPEPPSQTSNRAVSDLDETVMRCIERTPDNRYQKTIELEQALVQFLTSQTRDESIQLNRQNASQNPIPLDEAVRNLISQPASTATSDRLSKSSRRQTPRRYPPSLLIAVSAAGLFALLGVIIVITNKDGSKTRIEANDATNVAIQTDADLQIEVIPQNPAESPEATPSHSQSESHGIHNDFQYSVDGYTVNYLELQEMMLPEGRHLLSVSHSGRKLFQQAFDVDEPNGRIRAPSIDKVLANYFLSRKVSSIVTRIGDERLRVVATFELPSIEEFSVVEIDAFRSPEVRDSDLNLVKYLPDLENLILTETSVTDAGIDDIPSMPKLTGLVLTGTRTTPPRISAIVKRMPALHTLGCLGIEVDDGFIDSIASRKWSGFLWLTGSRITNLGAFNIVRGAGFPHGKCIGWLTLENTQIDDSGLEHICGVADNLCLTGAHITDDGLTVFSGMSLNSLQIANTAISDEGLRILGNIKAINELMLSGTKVTDAGIAEFQARFPNCRIHR